Protein AF-A0AAW5JV60-F1 (afdb_monomer_lite)

pLDDT: mean 70.61, std 20.18, range [22.92, 98.31]

Structure (mmCIF, N/CA/C/O backbone):
data_AF-A0AAW5JV60-F1
#
_entry.id   AF-A0AAW5JV60-F1
#
loop_
_atom_site.group_PDB
_atom_site.id
_atom_site.type_symbol
_atom_site.label_atom_id
_atom_site.label_alt_id
_atom_site.label_comp_id
_atom_site.label_asym_id
_atom_site.label_entity_id
_atom_site.label_seq_id
_atom_site.pdbx_PDB_ins_code
_atom_site.Cartn_x
_atom_site.Cartn_y
_atom_site.Cartn_z
_atom_site.occupancy
_atom_site.B_iso_or_equiv
_atom_site.auth_seq_id
_atom_site.auth_comp_id
_atom_site.auth_asym_id
_atom_site.auth_atom_id
_atom_site.pdbx_PDB_model_num
ATOM 1 N N . CYS A 1 1 ? -19.353 -14.688 20.983 1.00 28.64 1 CYS A N 1
ATOM 2 C CA . CYS A 1 1 ? -20.208 -15.671 21.667 1.00 28.64 1 CYS A CA 1
ATOM 3 C C . CYS A 1 1 ? -19.457 -16.983 21.883 1.00 28.64 1 CYS A C 1
ATOM 5 O O . CYS A 1 1 ? -18.586 -17.293 21.074 1.00 28.64 1 CYS A O 1
ATOM 7 N N . ASN A 1 2 ? -19.778 -17.756 22.929 1.00 27.31 2 ASN A N 1
ATOM 8 C CA . ASN A 1 2 ? -19.251 -19.124 23.072 1.00 27.31 2 ASN A CA 1
ATOM 9 C C . ASN A 1 2 ? -19.888 -20.072 22.028 1.00 27.31 2 ASN A C 1
ATOM 11 O O . ASN A 1 2 ? -20.789 -19.678 21.285 1.00 27.31 2 ASN A O 1
ATOM 15 N N . SER A 1 3 ? -19.448 -21.332 21.985 1.00 22.92 3 SER A N 1
ATOM 16 C CA . SER A 1 3 ? -19.946 -22.370 21.063 1.00 22.92 3 SER A CA 1
ATOM 17 C C . SER A 1 3 ? -21.442 -22.712 21.204 1.00 22.92 3 SER A C 1
ATOM 19 O O . SER A 1 3 ? -21.941 -23.561 20.470 1.00 22.92 3 SER A O 1
ATOM 21 N N . LEU A 1 4 ? -22.165 -22.049 22.113 1.00 29.61 4 LEU A N 1
ATOM 22 C CA . LEU A 1 4 ? -23.611 -22.157 22.320 1.00 29.61 4 LEU A CA 1
ATOM 23 C C . LEU A 1 4 ? -24.363 -20.868 21.937 1.00 29.61 4 LEU A C 1
ATOM 25 O O . LEU A 1 4 ? -25.520 -20.702 22.312 1.00 29.61 4 LEU A O 1
ATOM 29 N N . ASN A 1 5 ? -23.727 -19.955 21.192 1.00 28.38 5 ASN A N 1
ATOM 30 C CA . ASN A 1 5 ? -24.319 -18.697 20.722 1.00 28.38 5 ASN A CA 1
ATOM 31 C C . ASN A 1 5 ? -24.764 -17.736 21.844 1.00 28.38 5 ASN A C 1
ATOM 33 O O . ASN A 1 5 ? -25.593 -16.856 21.629 1.00 28.38 5 ASN A O 1
ATOM 37 N N . GLN A 1 6 ? -24.183 -17.872 23.037 1.00 30.84 6 GLN A N 1
ATOM 38 C CA . GLN A 1 6 ? -24.420 -16.960 24.157 1.00 30.84 6 GLN A CA 1
ATOM 39 C C . GLN A 1 6 ? -23.450 -15.770 24.084 1.00 30.84 6 GLN A C 1
ATOM 41 O O . GLN A 1 6 ? -22.282 -15.988 23.728 1.00 30.84 6 GLN A O 1
ATOM 46 N N . PRO A 1 7 ? -23.872 -14.539 24.446 1.00 26.66 7 PRO A N 1
ATOM 47 C CA . PRO A 1 7 ? -22.968 -13.398 24.555 1.00 26.66 7 PRO A CA 1
ATOM 48 C C . PRO A 1 7 ? -21.768 -13.776 25.423 1.00 26.66 7 PRO A C 1
ATOM 50 O O . PRO A 1 7 ? -21.926 -14.437 26.452 1.00 26.66 7 PRO A O 1
ATOM 53 N N . PHE A 1 8 ? -20.560 -13.386 25.011 1.00 26.86 8 PHE A N 1
ATOM 54 C CA . PHE A 1 8 ? -19.456 -13.395 25.962 1.00 26.86 8 PHE A CA 1
ATOM 55 C C . PHE A 1 8 ? -19.805 -12.343 27.012 1.00 26.86 8 PHE A C 1
ATOM 57 O O . PHE A 1 8 ? -19.759 -11.151 26.730 1.00 26.86 8 PHE A O 1
ATOM 64 N N . VAL A 1 9 ? -20.218 -12.785 28.199 1.00 28.09 9 VAL A N 1
ATOM 65 C CA . VAL A 1 9 ? -20.221 -11.913 29.369 1.00 28.09 9 VAL A CA 1
ATOM 66 C C . VAL A 1 9 ? -18.777 -11.465 29.544 1.00 28.09 9 VAL A C 1
ATOM 68 O O . VAL A 1 9 ? -17.873 -12.304 29.455 1.00 28.09 9 VAL A O 1
ATOM 71 N N . ALA A 1 10 ? -18.587 -10.152 29.697 1.00 26.73 10 ALA A N 1
ATOM 72 C CA . ALA A 1 10 ? -17.300 -9.502 29.887 1.00 26.73 10 ALA A CA 1
ATOM 73 C C . ALA A 1 10 ? -16.359 -10.390 30.704 1.00 26.73 10 ALA A C 1
ATOM 75 O O . ALA A 1 10 ? -16.769 -10.981 31.710 1.00 26.73 10 ALA A O 1
ATOM 76 N N . LYS A 1 11 ? -15.105 -10.492 30.247 1.00 26.69 11 LYS A N 1
ATOM 77 C CA . LYS A 1 11 ? -14.011 -11.086 31.013 1.00 26.69 11 LYS A CA 1
ATOM 78 C C . LYS A 1 11 ? -14.200 -10.673 32.473 1.00 26.69 11 LYS A C 1
ATOM 80 O O . LYS A 1 11 ? -14.260 -9.477 32.757 1.00 26.69 11 LYS A O 1
ATOM 85 N N . ALA A 1 12 ? -14.372 -11.662 33.354 1.00 31.39 12 ALA A N 1
ATOM 86 C CA . ALA A 1 12 ? -14.435 -11.426 34.786 1.00 31.39 12 ALA A CA 1
ATOM 87 C C . ALA A 1 12 ? -13.280 -10.484 35.137 1.00 31.39 12 ALA A C 1
ATOM 89 O O . ALA A 1 12 ? -12.145 -10.729 34.715 1.00 31.39 12 ALA A O 1
ATOM 90 N N . GLN A 1 13 ? -13.644 -9.366 35.765 1.00 36.97 13 GLN A N 1
ATOM 91 C CA . GLN A 1 13 ? -12.784 -8.246 36.118 1.00 36.97 13 GLN A CA 1
ATOM 92 C C . GLN A 1 13 ? -11.382 -8.724 36.513 1.00 36.97 13 GLN A C 1
ATOM 94 O O . GLN A 1 13 ? -11.237 -9.712 37.236 1.00 36.97 13 GLN A O 1
ATOM 99 N N . SER A 1 14 ? -10.349 -8.007 36.066 1.00 32.88 14 SER A N 1
ATOM 100 C CA . SER A 1 14 ? -9.053 -8.043 36.746 1.00 32.88 14 SER A CA 1
ATOM 101 C C . SER A 1 14 ? -9.313 -7.886 38.242 1.00 32.88 14 SER A C 1
ATOM 103 O O . SER A 1 14 ? -10.004 -6.945 38.634 1.00 32.88 14 SER A O 1
ATOM 105 N N . SER A 1 15 ? -8.832 -8.827 39.054 1.00 36.34 15 SER A N 1
ATOM 106 C CA . SER A 1 15 ? -8.961 -8.753 40.505 1.00 36.34 15 SER A CA 1
ATOM 107 C C . SER A 1 15 ? -8.369 -7.424 40.966 1.00 36.34 15 SER A C 1
ATOM 109 O O . SER A 1 15 ? -7.159 -7.218 40.916 1.00 36.34 15 SER A O 1
ATOM 111 N N . ALA A 1 16 ? -9.230 -6.494 41.380 1.00 40.84 16 ALA A N 1
ATOM 112 C CA . ALA A 1 16 ? -8.834 -5.173 41.865 1.00 40.84 16 ALA A CA 1
ATOM 113 C C . ALA A 1 16 ? -8.008 -5.235 43.169 1.00 40.84 16 ALA A C 1
ATOM 115 O O . ALA A 1 16 ? -7.604 -4.200 43.685 1.00 40.84 16 ALA A O 1
ATOM 116 N N . THR A 1 17 ? -7.741 -6.441 43.681 1.00 46.72 17 THR A N 1
ATOM 117 C CA . THR A 1 17 ? -6.916 -6.716 44.861 1.00 46.72 17 THR A CA 1
ATOM 118 C C . THR A 1 17 ? -5.430 -6.434 44.656 1.00 46.72 17 THR A C 1
ATOM 120 O O . THR A 1 17 ? -4.720 -6.354 45.645 1.00 46.72 17 THR A O 1
ATOM 123 N N . ASP A 1 18 ? -4.957 -6.276 43.412 1.00 45.09 18 ASP A N 1
ATOM 124 C CA . ASP A 1 18 ? -3.514 -6.187 43.118 1.00 45.09 18 ASP A CA 1
ATOM 125 C C . ASP A 1 18 ? -3.125 -4.883 42.387 1.00 45.09 18 ASP A C 1
ATOM 127 O O . ASP A 1 18 ? -1.977 -4.716 41.968 1.00 45.09 18 ASP A O 1
ATOM 131 N N . ILE A 1 19 ? -4.067 -3.952 42.188 1.00 51.09 19 ILE A N 1
ATOM 132 C CA . ILE A 1 19 ? -3.849 -2.732 41.393 1.00 51.09 19 ILE A CA 1
ATOM 133 C C . ILE A 1 19 ? -3.768 -1.520 42.321 1.00 51.09 19 ILE A C 1
ATOM 135 O O . ILE A 1 19 ? -4.666 -1.273 43.124 1.00 51.09 19 ILE A O 1
ATOM 139 N N . LYS A 1 20 ? -2.671 -0.766 42.200 1.00 59.19 20 LYS A N 1
ATOM 140 C CA . LYS A 1 20 ? -2.481 0.521 42.873 1.00 59.19 20 LYS A CA 1
ATOM 141 C C . LYS A 1 20 ? -3.246 1.604 42.121 1.00 59.19 20 LYS A C 1
ATOM 143 O O . LYS A 1 20 ? -3.103 1.703 40.903 1.00 59.19 20 LYS A O 1
ATOM 148 N N . TYR A 1 21 ? -4.041 2.388 42.839 1.00 58.81 21 TYR A N 1
ATOM 149 C CA . TYR A 1 21 ? -4.750 3.535 42.280 1.00 58.81 21 TYR A CA 1
ATOM 150 C C . TYR A 1 21 ? -4.376 4.799 43.050 1.00 58.81 21 TYR A C 1
ATOM 152 O O . TYR A 1 21 ? -4.136 4.749 44.260 1.00 58.81 21 TYR A O 1
ATOM 160 N N . ASP A 1 22 ? -4.382 5.926 42.344 1.00 57.34 22 ASP A N 1
ATOM 161 C CA . ASP A 1 22 ? -4.424 7.238 42.975 1.00 57.34 22 ASP A CA 1
ATOM 162 C C . ASP A 1 22 ? -5.885 7.502 43.361 1.00 57.34 22 ASP A C 1
ATOM 164 O O . ASP A 1 22 ? -6.768 7.567 42.499 1.00 57.34 22 ASP A O 1
ATOM 168 N N . TYR A 1 23 ? -6.162 7.558 44.664 1.00 62.12 23 TYR A N 1
ATOM 169 C CA . TYR A 1 23 ? -7.512 7.770 45.181 1.00 62.12 23 TYR A CA 1
ATOM 170 C C . TYR A 1 23 ? -7.764 9.247 45.455 1.00 62.12 23 TYR A C 1
ATOM 172 O O . TYR A 1 23 ? -6.924 9.949 46.017 1.00 62.12 23 TYR A O 1
ATOM 180 N N . ILE A 1 24 ? -8.967 9.688 45.115 1.00 61.28 24 ILE A N 1
ATOM 181 C CA . ILE A 1 24 ? -9.493 11.017 45.382 1.00 61.28 24 ILE A CA 1
ATOM 182 C C . ILE A 1 24 ? -10.654 10.857 46.364 1.00 61.28 24 ILE A C 1
ATOM 184 O O . ILE A 1 24 ? -11.597 10.095 46.129 1.00 61.28 24 ILE A O 1
ATOM 188 N N . THR A 1 25 ? -10.576 11.554 47.494 1.00 54.00 25 THR A N 1
ATOM 189 C CA . THR A 1 25 ? -11.524 11.372 48.605 1.00 54.00 25 THR A CA 1
ATOM 190 C C . THR A 1 25 ? -12.850 12.106 48.421 1.00 54.00 25 THR A C 1
ATOM 192 O O . THR A 1 25 ? -13.795 11.789 49.133 1.00 54.00 25 THR A O 1
ATOM 195 N N . ASN A 1 26 ? -12.952 13.037 47.461 1.00 55.84 26 ASN A N 1
ATOM 196 C CA . ASN A 1 26 ? -14.132 13.880 47.238 1.00 55.84 26 ASN A CA 1
ATOM 197 C C . ASN A 1 26 ? -14.333 14.237 45.749 1.00 55.84 26 ASN A C 1
ATOM 199 O O . ASN A 1 26 ? -13.378 14.285 44.976 1.00 55.84 26 ASN A O 1
ATOM 203 N N . ASN A 1 27 ? -15.575 14.559 45.356 1.00 48.25 27 ASN A N 1
ATOM 204 C CA . ASN A 1 27 ? -15.950 14.981 43.989 1.00 48.25 27 ASN A CA 1
ATOM 205 C C . ASN A 1 27 ? -15.301 16.309 43.527 1.00 48.25 27 ASN A C 1
ATOM 207 O O . ASN A 1 27 ? -15.547 16.752 42.411 1.00 48.25 27 ASN A O 1
ATOM 211 N N . ASP A 1 28 ? -14.536 16.989 44.382 1.00 54.19 28 ASP 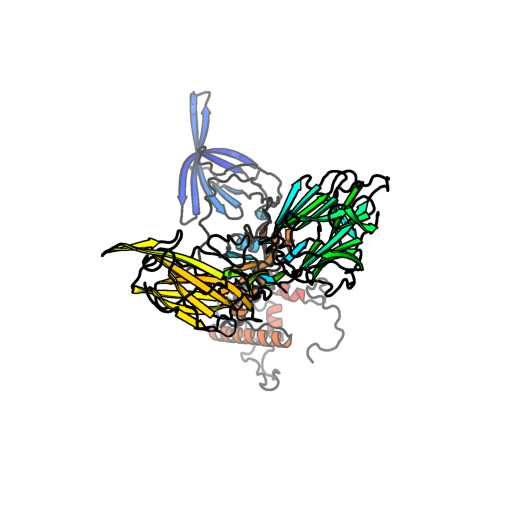A N 1
ATOM 212 C CA . ASP A 1 28 ? -13.936 18.303 44.128 1.00 54.19 28 ASP A CA 1
ATOM 213 C C . ASP A 1 28 ? -12.409 18.260 43.924 1.00 54.19 28 ASP A C 1
ATOM 215 O O . ASP A 1 28 ? -11.772 19.313 43.868 1.00 54.19 28 ASP A O 1
ATOM 219 N N . ASN A 1 29 ? -11.815 17.062 43.816 1.00 54.53 29 ASN A N 1
ATOM 220 C CA . ASN A 1 29 ? -10.367 16.841 43.697 1.00 54.53 29 ASN A CA 1
ATOM 221 C C . ASN A 1 29 ? -9.533 17.478 44.834 1.00 54.53 29 ASN A C 1
ATOM 223 O O . ASN A 1 29 ? -8.362 17.806 44.642 1.00 54.53 29 ASN A O 1
ATOM 227 N N . SER A 1 30 ? -10.107 17.671 46.028 1.00 50.41 30 SER A N 1
ATOM 228 C CA . SER A 1 30 ? -9.435 18.392 47.124 1.00 50.41 30 SER A CA 1
ATOM 229 C C . SER A 1 30 ? -8.280 17.634 47.796 1.00 50.41 30 SER A C 1
ATOM 231 O O . SER A 1 30 ? -7.404 18.271 48.388 1.00 50.41 30 SER A O 1
ATOM 233 N N . THR A 1 31 ? -8.235 16.302 47.687 1.00 57.38 31 THR A N 1
ATOM 234 C CA . THR A 1 31 ? -7.235 15.453 48.357 1.00 57.38 31 THR A CA 1
ATOM 235 C C . THR A 1 31 ? -6.944 14.199 47.532 1.00 57.38 31 THR A C 1
ATOM 237 O O . THR A 1 31 ? -7.845 13.389 47.315 1.00 57.38 31 THR A O 1
ATOM 240 N N . THR A 1 32 ? -5.686 14.044 47.101 1.00 56.62 32 THR A N 1
ATOM 241 C CA . THR A 1 32 ? -5.185 12.890 46.331 1.00 56.62 32 THR A CA 1
ATOM 242 C C . THR A 1 32 ? -4.256 12.046 47.199 1.00 56.62 32 THR A C 1
ATOM 244 O O . THR A 1 32 ? -3.325 12.570 47.817 1.00 56.62 32 THR A O 1
ATOM 247 N N . ILE A 1 33 ? -4.496 10.739 47.234 1.00 61.34 33 ILE A N 1
ATOM 248 C CA . ILE A 1 33 ? -3.657 9.751 47.911 1.00 61.34 33 ILE A CA 1
ATOM 249 C C . ILE A 1 33 ? -3.036 8.869 46.838 1.00 61.34 33 ILE A C 1
ATOM 251 O O . ILE A 1 33 ? -3.737 8.118 46.163 1.00 61.34 33 ILE A O 1
ATOM 255 N N . ASN A 1 34 ? -1.721 8.985 46.684 1.00 63.47 34 ASN A N 1
ATOM 256 C CA . ASN A 1 34 ? -1.008 8.363 45.575 1.00 63.47 34 ASN A CA 1
ATOM 257 C C . ASN A 1 34 ? -0.678 6.889 45.853 1.00 63.47 34 ASN A C 1
ATOM 259 O O . ASN A 1 34 ? -0.336 6.525 46.981 1.00 63.47 34 ASN A O 1
ATOM 263 N N . ASP A 1 35 ? -0.704 6.075 44.799 1.00 57.50 35 ASP A N 1
ATOM 264 C CA . ASP A 1 35 ? -0.150 4.716 44.726 1.00 57.50 35 ASP A CA 1
ATOM 265 C C . ASP A 1 35 ? -0.617 3.763 45.846 1.00 57.50 35 ASP A C 1
ATOM 267 O O . ASP A 1 35 ? 0.161 2.963 46.370 1.00 57.50 35 ASP A O 1
ATOM 271 N N . SER A 1 36 ? -1.891 3.847 46.239 1.00 63.53 36 SER A N 1
ATOM 272 C CA . SER A 1 36 ? -2.423 3.080 47.372 1.00 63.53 36 SER A CA 1
ATOM 273 C C . SER A 1 36 ? -3.245 1.868 46.922 1.00 63.53 36 SER A C 1
ATOM 275 O O . SER A 1 36 ? -3.996 1.924 45.947 1.00 63.53 36 SER A O 1
ATOM 277 N N . GLN A 1 37 ? -3.119 0.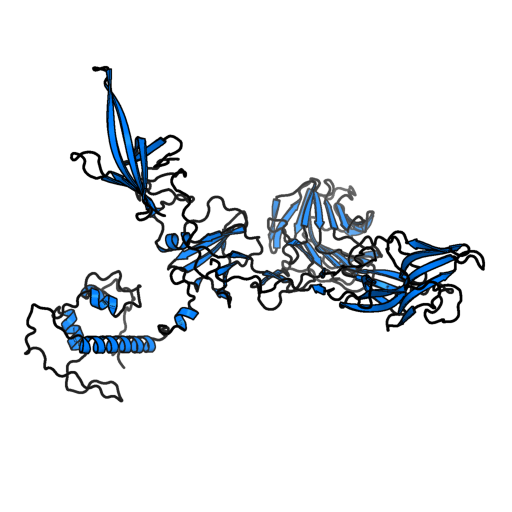749 47.643 1.00 72.38 37 GLN A N 1
ATOM 278 C CA . GLN A 1 37 ? -3.984 -0.432 47.502 1.00 72.38 37 GLN A CA 1
ATOM 279 C C . GLN A 1 37 ? -4.862 -0.540 48.737 1.00 72.38 37 GLN A C 1
ATOM 281 O O . GLN A 1 37 ? -4.340 -0.553 49.844 1.00 72.38 37 GLN A O 1
ATOM 286 N N . VAL A 1 38 ? -6.182 -0.641 48.574 1.00 76.50 38 VAL A N 1
ATOM 287 C CA . VAL A 1 38 ? -7.082 -0.787 49.733 1.00 76.50 38 VAL A CA 1
ATOM 288 C C . VAL A 1 38 ? -6.841 -2.126 50.434 1.00 76.50 38 VAL A C 1
ATOM 290 O O . VAL A 1 38 ? -6.703 -2.157 51.648 1.00 76.50 38 VAL A O 1
ATOM 293 N N . ILE A 1 39 ? -6.729 -3.218 49.677 1.00 76.62 39 ILE A N 1
ATOM 294 C CA . ILE A 1 39 ? -6.336 -4.538 50.181 1.00 76.62 39 ILE A CA 1
ATOM 295 C C . ILE A 1 39 ? -4.999 -4.872 49.525 1.00 76.62 39 ILE A C 1
ATOM 297 O O . ILE A 1 39 ? -4.974 -5.071 48.316 1.00 76.62 39 ILE A O 1
ATOM 301 N N . ASP A 1 40 ? -3.922 -4.944 50.303 1.00 78.19 40 ASP A N 1
ATOM 302 C CA . ASP A 1 40 ? -2.615 -5.414 49.847 1.00 78.19 40 ASP A CA 1
ATOM 303 C C . ASP A 1 40 ? -2.382 -6.830 50.386 1.00 78.19 40 ASP A C 1
ATOM 305 O O . ASP A 1 40 ? -2.028 -7.048 51.549 1.00 78.19 40 ASP A O 1
ATOM 309 N N . VAL A 1 41 ? -2.636 -7.827 49.539 1.00 72.81 41 VAL A N 1
ATOM 310 C CA . VAL A 1 41 ? -2.480 -9.240 49.916 1.00 72.81 41 VAL A CA 1
ATOM 311 C C . VAL A 1 41 ? -1.001 -9.636 50.005 1.00 72.81 41 VAL A C 1
ATOM 313 O O . VAL A 1 41 ? -0.673 -10.582 50.722 1.00 72.81 41 VAL A O 1
ATOM 316 N N . ALA A 1 42 ? -0.110 -8.940 49.291 1.00 73.38 42 ALA A N 1
ATOM 317 C CA . ALA A 1 42 ? 1.315 -9.250 49.274 1.00 73.38 42 ALA A CA 1
ATOM 318 C C . ALA A 1 42 ? 1.987 -8.829 50.586 1.00 73.38 42 ALA A C 1
ATOM 320 O O . ALA A 1 42 ? 2.738 -9.618 51.166 1.00 73.38 42 ALA A O 1
ATOM 321 N N . ASP A 1 43 ? 1.654 -7.633 51.068 1.00 75.25 43 ASP A N 1
ATOM 322 C CA . ASP A 1 43 ? 2.177 -7.087 52.319 1.00 75.25 43 ASP A CA 1
ATOM 323 C C . ASP A 1 43 ? 1.299 -7.450 53.534 1.00 75.25 43 ASP A C 1
ATOM 325 O O . ASP A 1 43 ? 1.728 -7.316 54.681 1.00 75.25 43 ASP A O 1
ATOM 329 N N . GLY A 1 44 ? 0.104 -8.011 53.302 1.00 80.69 44 GLY A N 1
ATOM 330 C CA . GLY A 1 44 ? -0.805 -8.492 54.348 1.00 80.69 44 GLY A CA 1
ATOM 331 C C . GLY A 1 44 ? -1.511 -7.356 55.086 1.00 80.69 44 GLY A C 1
ATOM 332 O O . GLY A 1 44 ? -1.768 -7.457 56.289 1.00 80.69 44 GLY A O 1
ATOM 333 N N . VAL A 1 45 ? -1.800 -6.269 54.373 1.00 84.56 45 VAL A N 1
ATOM 334 C CA . VAL A 1 45 ? -2.210 -4.984 54.934 1.00 84.56 45 VAL A CA 1
ATOM 335 C C . VAL A 1 45 ? -3.527 -4.504 54.321 1.00 84.56 45 VAL A C 1
ATOM 337 O O . VAL A 1 45 ? -3.774 -4.632 53.124 1.00 84.56 45 VAL A O 1
ATOM 340 N N . LEU A 1 46 ? -4.385 -3.929 55.160 1.00 84.50 46 LEU A N 1
ATOM 341 C CA . LEU A 1 46 ? -5.595 -3.209 54.791 1.00 84.50 46 LEU A CA 1
ATOM 342 C C . LEU A 1 46 ? -5.358 -1.708 54.992 1.00 84.50 46 LEU A C 1
ATOM 344 O O . LEU A 1 46 ? -5.142 -1.259 56.117 1.00 84.50 46 LEU A O 1
ATOM 348 N N . ASN A 1 47 ? -5.472 -0.933 53.918 1.00 84.12 47 ASN A N 1
ATOM 349 C CA . ASN A 1 47 ? -5.385 0.522 53.949 1.00 84.12 47 ASN A CA 1
ATOM 350 C C . ASN A 1 47 ? -6.794 1.122 53.956 1.00 84.12 47 ASN A C 1
ATOM 352 O O . ASN A 1 47 ? -7.523 1.046 52.965 1.00 84.12 47 ASN A O 1
ATOM 356 N N . VAL A 1 48 ? -7.182 1.724 55.079 1.00 79.75 48 VAL A N 1
ATOM 357 C CA . VAL A 1 48 ? -8.450 2.446 55.224 1.00 79.75 48 VAL A CA 1
ATOM 358 C C . VAL A 1 48 ? -8.184 3.934 55.086 1.00 79.75 48 VAL A C 1
ATOM 360 O O . VAL A 1 48 ? -7.338 4.497 55.776 1.00 79.75 48 VAL A O 1
ATOM 363 N N . ILE A 1 49 ? -8.927 4.569 54.189 1.00 74.62 49 ILE A N 1
ATOM 364 C CA . ILE A 1 49 ? -8.828 5.995 53.902 1.00 74.62 49 ILE A CA 1
ATOM 365 C C . ILE A 1 49 ? -10.155 6.642 54.283 1.00 74.62 49 ILE A C 1
ATOM 367 O O . ILE A 1 49 ? -11.213 6.196 53.834 1.00 74.62 49 ILE A O 1
ATOM 371 N N . THR A 1 50 ? -10.107 7.687 55.104 1.00 70.50 50 THR A N 1
ATOM 372 C CA . THR A 1 50 ? -11.303 8.444 55.491 1.00 70.50 50 THR A CA 1
ATOM 373 C C . THR A 1 50 ? -11.659 9.522 54.468 1.00 70.50 50 THR A C 1
ATOM 375 O O . THR A 1 50 ? -10.850 9.917 53.630 1.00 70.50 50 THR A O 1
ATOM 378 N N . GLU A 1 51 ? -12.869 10.071 54.588 1.00 62.94 51 GLU A N 1
ATOM 379 C CA . GLU A 1 51 ? -13.357 11.203 53.778 1.00 62.94 51 GLU A CA 1
ATOM 380 C C . GLU A 1 51 ? -12.480 12.467 53.913 1.00 62.94 51 GLU A C 1
ATOM 382 O O . GLU A 1 51 ? -12.450 13.320 53.027 1.00 62.94 51 GLU A O 1
ATOM 387 N N . THR A 1 52 ? -11.733 12.580 55.016 1.00 64.88 52 THR A N 1
ATOM 388 C CA . THR A 1 52 ? -10.783 13.667 55.295 1.00 64.88 52 THR A CA 1
ATOM 389 C C . THR A 1 52 ? -9.392 13.435 54.699 1.00 64.88 52 THR A C 1
ATOM 391 O O . THR A 1 52 ? -8.542 14.316 54.804 1.00 64.88 52 THR A O 1
ATOM 394 N N . GLY A 1 53 ? -9.153 12.282 54.062 1.00 63.16 53 GLY A N 1
ATOM 395 C CA . GLY A 1 53 ? -7.844 11.903 53.527 1.00 63.16 53 GLY A CA 1
ATOM 396 C C . GLY A 1 53 ? -6.879 11.328 54.561 1.00 63.16 53 GLY A C 1
ATOM 397 O O . GLY A 1 53 ? -5.696 11.184 54.258 1.00 63.16 53 GLY A O 1
ATOM 398 N N . ASP A 1 54 ? -7.357 10.982 55.759 1.00 72.56 54 ASP A N 1
ATOM 399 C CA . ASP A 1 54 ? -6.529 10.299 56.750 1.00 72.56 54 ASP A CA 1
ATOM 400 C C . ASP A 1 54 ? -6.360 8.829 56.348 1.00 72.56 54 ASP A C 1
ATOM 402 O O . ASP A 1 54 ? -7.332 8.139 56.029 1.00 72.56 54 ASP A O 1
ATOM 406 N N . HIS A 1 55 ? -5.116 8.354 56.362 1.00 79.56 55 HIS A N 1
ATOM 407 C CA . HIS A 1 55 ? -4.742 6.995 55.976 1.00 79.56 55 HIS A CA 1
ATOM 408 C C . HIS A 1 55 ? -4.390 6.168 57.216 1.00 79.56 55 HIS A C 1
ATOM 410 O O . HIS A 1 55 ? -3.501 6.529 57.990 1.00 79.56 55 HIS A O 1
ATOM 416 N N . PHE A 1 56 ? -5.100 5.055 57.390 1.00 81.94 56 PHE A N 1
ATOM 417 C CA . PHE A 1 56 ? -4.900 4.078 58.454 1.00 81.94 56 PHE A CA 1
ATOM 418 C C . PHE A 1 56 ? -4.481 2.736 57.864 1.00 81.94 56 PHE A C 1
ATOM 420 O O . PHE A 1 56 ? -5.124 2.215 56.953 1.00 81.94 56 PHE A O 1
ATOM 427 N N . GLU A 1 57 ? -3.416 2.170 58.418 1.00 86.81 57 GLU A N 1
ATOM 428 C CA . GLU A 1 57 ? -2.875 0.875 58.023 1.00 86.81 57 GLU A CA 1
ATOM 429 C C . GLU A 1 57 ? -3.223 -0.180 59.084 1.00 86.81 57 GLU A C 1
ATOM 431 O O . GLU A 1 57 ? -2.889 -0.017 60.261 1.00 86.81 57 GLU A O 1
ATOM 436 N N . TYR A 1 58 ? -3.887 -1.261 58.675 1.00 87.75 58 TYR A N 1
ATOM 437 C CA . TYR A 1 58 ? -4.243 -2.395 59.530 1.00 87.75 58 TYR A CA 1
ATOM 438 C C . TYR A 1 58 ? -3.652 -3.696 58.990 1.00 87.75 58 TYR A C 1
ATOM 440 O O . TYR A 1 58 ? -3.523 -3.875 57.785 1.00 87.75 58 TYR A O 1
ATOM 448 N N . TYR A 1 59 ? -3.354 -4.652 59.865 1.00 89.00 59 TYR A N 1
ATOM 449 C CA . TYR A 1 59 ? -2.870 -5.976 59.469 1.00 89.00 59 TYR A CA 1
ATOM 450 C C . TYR A 1 59 ? -4.040 -6.917 59.198 1.00 89.00 59 TYR A C 1
ATOM 452 O O . TYR A 1 59 ? -4.948 -7.017 60.022 1.00 89.00 59 TYR A O 1
ATOM 460 N N . ILE A 1 60 ? -4.022 -7.622 58.068 1.00 87.50 60 ILE A N 1
ATOM 461 C CA . ILE A 1 60 ? -5.075 -8.570 57.691 1.00 87.50 60 ILE A CA 1
ATOM 462 C C . ILE A 1 60 ? -4.914 -9.864 58.499 1.00 87.50 60 ILE A C 1
ATOM 464 O O . ILE A 1 60 ? -3.907 -10.559 58.388 1.00 87.50 60 ILE A O 1
ATOM 468 N N . ASP A 1 61 ? -5.941 -10.217 59.271 1.00 87.75 61 ASP A N 1
ATOM 469 C CA . ASP A 1 61 ? -6.054 -11.506 59.968 1.00 87.75 61 ASP A CA 1
ATOM 470 C C . ASP A 1 61 ? -6.750 -12.549 59.084 1.00 87.75 61 ASP A C 1
ATOM 472 O O . ASP A 1 61 ? -6.281 -13.674 58.910 1.00 87.75 61 ASP A O 1
ATOM 476 N N . GLN A 1 62 ? -7.865 -12.160 58.460 1.00 85.19 62 GLN A N 1
ATOM 477 C CA . GLN A 1 62 ? -8.618 -13.026 57.558 1.00 85.19 62 GLN A CA 1
ATOM 478 C C . GLN A 1 62 ? -9.280 -12.215 56.447 1.00 85.19 62 GLN A C 1
ATOM 480 O O . GLN A 1 62 ? -9.872 -11.170 56.693 1.00 85.19 62 GLN A O 1
ATOM 485 N N . ILE A 1 63 ? -9.269 -12.754 55.229 1.00 84.81 63 ILE A N 1
ATOM 486 C CA . ILE A 1 63 ? -10.007 -12.222 54.083 1.00 84.81 63 ILE A CA 1
ATOM 487 C C . ILE A 1 63 ? -10.878 -13.317 53.468 1.00 84.81 63 ILE A C 1
ATOM 489 O O . ILE A 1 63 ? -10.437 -14.451 53.287 1.00 84.81 63 ILE A O 1
ATOM 493 N N . THR A 1 64 ? -12.135 -12.994 53.166 1.00 82.19 64 THR A N 1
ATOM 494 C CA . THR A 1 64 ? -13.078 -13.896 52.486 1.00 82.19 64 THR A CA 1
ATOM 495 C C . THR A 1 64 ? -13.791 -13.135 51.376 1.00 82.19 64 THR A C 1
ATOM 497 O O . THR A 1 64 ? -14.191 -11.997 51.590 1.00 82.19 64 THR A O 1
ATOM 500 N N . PHE A 1 65 ? -13.957 -13.746 50.202 1.00 76.50 65 PHE A N 1
ATOM 501 C CA . PHE A 1 65 ? -14.712 -13.160 49.092 1.00 76.50 65 PHE A CA 1
ATOM 502 C C . PHE A 1 65 ? -16.075 -13.838 48.948 1.00 76.50 65 PHE A C 1
ATOM 504 O O . PHE A 1 65 ? -16.152 -15.062 48.820 1.00 76.50 65 PHE A O 1
ATOM 511 N N . ASP A 1 66 ? -17.135 -13.037 48.951 1.00 74.88 66 ASP A N 1
ATOM 512 C CA . ASP A 1 66 ? -18.498 -13.451 48.640 1.00 74.88 66 ASP A CA 1
ATOM 513 C C . ASP A 1 66 ? -18.751 -13.281 47.134 1.00 74.88 66 ASP A C 1
ATOM 515 O O . ASP A 1 66 ? -18.741 -12.165 46.611 1.00 74.88 66 ASP A O 1
ATOM 519 N N . PHE A 1 67 ? -18.980 -14.392 46.430 1.00 64.00 67 PHE A N 1
ATOM 520 C CA . PHE A 1 67 ? -19.229 -14.397 44.986 1.00 64.00 67 PHE A CA 1
ATOM 521 C C . PHE A 1 67 ? -20.618 -13.872 44.603 1.00 64.00 67 PHE A C 1
ATOM 523 O O . PHE A 1 67 ? -20.765 -13.340 43.500 1.00 64.00 67 PHE A O 1
ATOM 530 N N . ASP A 1 68 ? -21.610 -14.003 45.486 1.00 67.88 68 ASP A N 1
ATOM 531 C CA . ASP A 1 68 ? -22.991 -13.593 45.220 1.00 67.88 68 ASP A CA 1
ATOM 532 C C . ASP A 1 68 ? -23.120 -12.073 45.354 1.00 67.88 68 ASP A C 1
ATOM 534 O O . ASP A 1 68 ? -23.669 -11.407 44.475 1.00 67.88 68 ASP A O 1
ATOM 538 N N . ASN A 1 69 ? -22.537 -11.515 46.419 1.00 64.75 69 ASN A N 1
ATOM 539 C CA . ASN A 1 69 ? -22.555 -10.075 46.692 1.00 64.75 69 ASN A CA 1
ATOM 540 C C . ASN A 1 69 ? -21.334 -9.324 46.130 1.00 64.75 69 ASN A C 1
ATOM 542 O O . ASN A 1 69 ? -21.276 -8.099 46.221 1.00 64.75 69 ASN A O 1
ATOM 546 N N . ARG A 1 70 ? -20.366 -10.044 45.540 1.00 68.00 70 ARG A N 1
ATOM 547 C CA . ARG A 1 70 ? -19.101 -9.519 44.982 1.00 68.00 70 ARG A CA 1
ATOM 548 C C . ARG A 1 70 ? -18.344 -8.607 45.951 1.00 68.00 70 ARG A C 1
ATOM 550 O O . ARG A 1 70 ? -17.841 -7.548 45.573 1.00 68.00 70 ARG A O 1
ATOM 557 N N . GLN A 1 71 ? -18.265 -9.032 47.205 1.00 79.44 71 GLN A N 1
ATOM 558 C CA . GLN A 1 71 ? -17.743 -8.237 48.310 1.00 79.44 71 GLN A CA 1
ATOM 559 C C . GLN A 1 71 ? -16.691 -9.029 49.089 1.00 79.44 71 GLN A C 1
ATOM 561 O O . GLN A 1 71 ? -16.840 -10.228 49.318 1.00 79.44 71 GLN A O 1
ATOM 566 N N . TYR A 1 72 ? -15.623 -8.356 49.511 1.00 80.75 72 TYR A N 1
ATOM 567 C CA . TYR A 1 72 ? -14.646 -8.895 50.449 1.00 80.75 72 TYR A CA 1
ATOM 568 C C . TYR A 1 72 ? -15.075 -8.583 51.877 1.00 80.75 72 TYR A C 1
ATOM 570 O O . TYR A 1 72 ? -15.340 -7.428 52.191 1.00 80.75 72 TYR A O 1
ATOM 578 N N . THR A 1 73 ? -15.067 -9.579 52.752 1.00 86.00 73 THR A N 1
ATOM 579 C CA . THR A 1 73 ? -15.074 -9.371 54.201 1.00 86.00 73 THR A CA 1
ATOM 580 C C . THR A 1 73 ? -13.649 -9.539 54.710 1.00 86.00 73 THR A C 1
ATOM 582 O O . THR A 1 73 ? -13.057 -10.615 54.570 1.00 86.00 73 THR A O 1
ATOM 585 N N . VAL A 1 74 ? -13.092 -8.471 55.278 1.00 85.94 74 VAL A N 1
ATOM 586 C CA . VAL A 1 74 ? -11.726 -8.405 55.803 1.00 85.94 74 VAL A CA 1
ATOM 587 C C . VAL A 1 74 ? -11.785 -8.204 57.312 1.00 85.94 74 VAL A C 1
ATOM 589 O O . VAL A 1 74 ? -12.286 -7.189 57.790 1.00 85.94 74 VAL A O 1
ATOM 592 N N . ASN A 1 75 ? -11.253 -9.167 58.057 1.00 88.25 75 ASN A N 1
ATOM 593 C CA . ASN A 1 75 ? -10.926 -9.013 59.467 1.00 88.25 75 ASN A CA 1
ATOM 594 C C . ASN A 1 75 ? -9.488 -8.508 59.554 1.00 88.25 75 ASN A C 1
ATOM 596 O O . ASN A 1 75 ? -8.573 -9.166 59.056 1.00 88.25 75 ASN A O 1
ATOM 600 N N . ALA A 1 76 ? -9.298 -7.348 60.168 1.00 88.75 76 ALA A N 1
ATOM 601 C CA . ALA A 1 76 ? -8.003 -6.704 60.308 1.00 88.75 76 ALA A CA 1
ATOM 602 C C . ALA A 1 76 ? -7.783 -6.225 61.747 1.00 88.75 76 ALA A C 1
ATOM 604 O O . ALA A 1 76 ? -8.737 -6.102 62.514 1.00 88.75 76 ALA A O 1
ATOM 605 N N . TYR A 1 77 ? -6.538 -5.958 62.130 1.00 88.00 77 TYR A N 1
ATOM 606 C CA . TYR A 1 77 ? -6.214 -5.445 63.457 1.00 88.00 77 TYR A CA 1
ATOM 607 C C . TYR A 1 77 ? -5.092 -4.409 63.439 1.00 88.00 77 TYR A C 1
ATOM 609 O O . TYR A 1 77 ? -4.211 -4.429 62.580 1.00 88.00 77 TYR A O 1
ATOM 617 N N . ASP A 1 78 ? -5.095 -3.535 64.442 1.00 88.88 78 ASP A N 1
ATOM 618 C CA . ASP A 1 78 ? -3.903 -2.805 64.873 1.00 88.88 78 ASP A CA 1
ATOM 619 C C . ASP A 1 78 ? -3.420 -3.347 66.224 1.00 88.88 78 ASP A C 1
ATOM 621 O O . ASP A 1 78 ? -4.093 -4.147 66.886 1.00 88.88 78 ASP A O 1
ATOM 625 N N . TYR A 1 79 ? -2.223 -2.933 66.631 1.00 85.75 79 TYR A N 1
ATOM 626 C CA . TYR A 1 79 ? -1.754 -3.184 67.982 1.00 85.75 79 TYR A CA 1
ATOM 627 C C . TYR A 1 79 ? -1.056 -1.963 68.565 1.00 85.75 79 TYR A C 1
ATOM 629 O O . TYR A 1 79 ? -0.294 -1.267 67.895 1.00 85.75 79 TYR A O 1
ATOM 637 N N . THR A 1 80 ? -1.255 -1.743 69.862 1.00 85.00 80 THR A N 1
ATOM 638 C CA . THR A 1 80 ? -0.555 -0.705 70.619 1.00 85.00 80 THR A CA 1
ATOM 639 C C . THR A 1 80 ? 0.297 -1.353 71.702 1.00 85.00 80 THR A C 1
ATOM 641 O O . THR A 1 80 ? -0.153 -2.238 72.431 1.00 85.00 80 THR A O 1
ATOM 644 N N . TYR A 1 81 ? 1.557 -0.931 71.823 1.00 82.25 81 TYR A N 1
ATOM 645 C CA . TYR A 1 81 ? 2.436 -1.434 72.876 1.00 82.25 81 TYR A CA 1
ATOM 646 C C . TYR A 1 81 ? 2.238 -0.646 74.174 1.00 82.25 81 TYR A C 1
ATOM 648 O O . TYR A 1 81 ? 2.579 0.537 74.259 1.00 82.25 81 TYR A O 1
ATOM 656 N N . ASN A 1 82 ? 1.732 -1.307 75.215 1.00 81.50 82 ASN A N 1
ATOM 657 C CA . ASN A 1 82 ? 1.573 -0.695 76.526 1.00 81.50 82 ASN A CA 1
ATOM 658 C C . ASN A 1 82 ? 2.913 -0.709 77.281 1.00 81.50 82 ASN A C 1
ATOM 660 O O . ASN A 1 82 ? 3.262 -1.680 77.955 1.00 81.50 82 ASN A O 1
ATOM 664 N N . ILE A 1 83 ? 3.656 0.400 77.199 1.00 79.38 83 ILE A N 1
ATOM 665 C CA . ILE A 1 83 ? 4.975 0.569 77.839 1.00 79.38 83 ILE A CA 1
ATOM 666 C C . ILE A 1 83 ? 4.954 0.425 79.368 1.00 79.38 83 ILE A C 1
ATOM 668 O O . ILE A 1 83 ? 5.982 0.123 79.968 1.00 79.38 83 ILE A O 1
ATOM 672 N N . THR A 1 84 ? 3.807 0.650 80.015 1.00 83.50 84 THR A N 1
ATOM 673 C CA . THR A 1 84 ? 3.678 0.587 81.477 1.00 83.50 84 THR A CA 1
ATOM 674 C C . THR A 1 84 ? 3.525 -0.847 81.967 1.00 83.50 84 THR A C 1
ATOM 676 O O . THR A 1 84 ? 4.067 -1.201 83.011 1.00 83.50 84 THR A O 1
ATOM 679 N N . ASN A 1 85 ? 2.809 -1.673 81.207 1.00 81.69 85 ASN A N 1
ATOM 680 C CA . ASN A 1 85 ? 2.450 -3.032 81.607 1.00 81.69 85 ASN A CA 1
ATOM 681 C C . ASN A 1 85 ? 3.142 -4.123 80.770 1.00 81.69 85 ASN A C 1
ATOM 683 O O . ASN A 1 85 ? 2.961 -5.306 81.048 1.00 81.69 85 ASN A O 1
ATOM 687 N N . ASN A 1 86 ? 3.957 -3.732 79.783 1.00 80.69 86 ASN A N 1
ATOM 688 C CA . ASN A 1 86 ? 4.810 -4.600 78.971 1.00 80.69 86 ASN A CA 1
ATOM 689 C C . ASN A 1 86 ? 4.033 -5.687 78.193 1.00 80.69 86 ASN A C 1
ATOM 691 O O . ASN A 1 86 ? 4.470 -6.838 78.128 1.00 80.69 86 ASN A O 1
ATOM 695 N N . TYR A 1 87 ? 2.880 -5.321 77.618 1.00 81.81 87 TYR A N 1
ATOM 696 C CA . TYR A 1 87 ? 2.055 -6.180 76.757 1.00 81.81 87 TYR A CA 1
ATOM 697 C C . TYR A 1 87 ? 1.547 -5.427 75.515 1.00 81.81 87 TYR A C 1
ATOM 699 O O . TYR A 1 87 ? 1.520 -4.195 75.496 1.00 81.81 87 TYR A O 1
ATOM 707 N N . TYR A 1 88 ? 1.150 -6.182 74.487 1.00 81.94 88 TYR A N 1
ATOM 708 C CA . TYR A 1 88 ? 0.502 -5.667 73.279 1.00 81.94 88 TYR A CA 1
ATOM 709 C C . TYR A 1 88 ? -1.017 -5.744 73.418 1.00 81.94 88 TYR A C 1
ATOM 711 O O . TYR A 1 88 ? -1.556 -6.802 73.746 1.00 81.94 88 TYR A O 1
ATOM 719 N N . GLU A 1 89 ? -1.689 -4.625 73.183 1.00 84.62 89 GLU A N 1
ATOM 720 C CA . GLU A 1 89 ? -3.144 -4.538 73.093 1.00 84.62 89 GLU A CA 1
ATOM 721 C C . GLU A 1 89 ? -3.535 -4.552 71.616 1.00 84.62 89 GLU A C 1
ATOM 723 O O . GLU A 1 89 ? -2.974 -3.777 70.846 1.00 84.62 89 GLU A O 1
ATOM 728 N N . TYR A 1 90 ? -4.434 -5.457 71.225 1.00 83.38 90 TYR A N 1
ATOM 729 C CA . TYR A 1 90 ? -4.852 -5.659 69.835 1.00 83.38 90 TYR A CA 1
ATOM 730 C C . TYR A 1 90 ? -6.295 -5.197 69.663 1.00 83.38 90 TYR A C 1
ATOM 732 O O . TYR A 1 90 ? -7.173 -5.692 70.375 1.00 83.38 90 TYR A O 1
ATOM 740 N N . ASN A 1 91 ? -6.543 -4.311 68.701 1.00 84.00 91 ASN A N 1
ATOM 741 C CA . ASN A 1 91 ? -7.894 -3.886 68.344 1.00 84.00 91 ASN A CA 1
ATOM 742 C C . ASN A 1 91 ? -8.277 -4.520 67.011 1.00 84.00 91 ASN A C 1
ATOM 744 O O . ASN A 1 91 ? -7.563 -4.353 66.027 1.00 84.00 91 ASN A O 1
ATOM 748 N N . TYR A 1 92 ? -9.389 -5.257 66.993 1.00 84.75 92 TYR A N 1
ATOM 749 C CA . TYR A 1 92 ? -9.869 -5.971 65.810 1.00 84.75 92 TYR A CA 1
ATOM 750 C C . TYR A 1 92 ? -11.026 -5.230 65.156 1.00 84.75 92 TYR A C 1
ATOM 752 O O . TYR A 1 92 ? -11.961 -4.786 65.827 1.00 84.75 92 TYR A O 1
ATOM 760 N N . TYR A 1 93 ? -11.005 -5.200 63.834 1.00 86.31 93 TYR A N 1
ATOM 761 C CA . TYR A 1 93 ? -11.959 -4.515 62.985 1.00 86.31 93 TYR A CA 1
ATOM 762 C C . TYR A 1 93 ? -12.423 -5.460 61.878 1.00 86.31 93 TYR A C 1
ATOM 764 O O . TYR A 1 93 ? -11.642 -6.259 61.360 1.00 86.31 93 TYR A O 1
ATOM 772 N N . THR A 1 94 ? -13.690 -5.348 61.491 1.00 86.94 94 THR A N 1
ATOM 773 C CA . THR A 1 94 ? -14.237 -6.085 60.351 1.00 86.94 94 THR A CA 1
ATOM 774 C C . THR A 1 94 ? -14.787 -5.096 59.334 1.00 86.94 94 THR A C 1
ATOM 776 O O . THR A 1 94 ? -15.611 -4.241 59.671 1.00 86.94 94 THR A O 1
ATOM 779 N N . TYR A 1 95 ? -14.336 -5.230 58.089 1.00 85.44 95 TYR A N 1
ATOM 780 C CA . TYR A 1 95 ? -14.715 -4.381 56.967 1.00 85.44 95 TYR A CA 1
ATOM 781 C C . TYR A 1 95 ? -15.317 -5.201 55.833 1.00 85.44 95 TYR A C 1
ATOM 783 O O . TYR A 1 95 ? -14.845 -6.291 55.521 1.00 85.44 95 TYR A O 1
ATOM 791 N N . ASN A 1 96 ? -16.320 -4.629 55.181 1.00 85.69 96 ASN A N 1
ATOM 792 C CA . ASN A 1 96 ? -16.886 -5.109 53.933 1.00 85.69 96 ASN A CA 1
ATOM 793 C C . ASN A 1 96 ? -16.455 -4.177 52.794 1.00 85.69 96 ASN A C 1
ATOM 795 O O . ASN A 1 96 ? -16.725 -2.980 52.842 1.00 85.69 96 ASN A O 1
ATOM 799 N N . ILE A 1 97 ? -15.775 -4.713 51.779 1.00 80.75 97 ILE A N 1
ATOM 800 C CA . ILE A 1 97 ? -15.120 -3.936 50.719 1.00 80.75 97 ILE A CA 1
ATOM 801 C C . ILE A 1 97 ? -15.617 -4.394 49.352 1.00 80.75 97 ILE A C 1
ATOM 803 O O . ILE A 1 97 ? -15.614 -5.585 49.049 1.00 80.75 97 ILE A O 1
ATOM 807 N N . SER A 1 98 ? -16.082 -3.464 48.520 1.00 77.00 98 SER A N 1
ATOM 808 C CA . SER A 1 98 ? -16.625 -3.749 47.181 1.00 77.00 98 SER A CA 1
ATOM 809 C C . SER A 1 98 ? -16.012 -2.820 46.140 1.00 77.00 98 SER A C 1
ATOM 811 O O . SER A 1 98 ? -15.907 -1.618 46.372 1.00 77.00 98 SER A O 1
ATOM 813 N N . TYR A 1 99 ? -15.638 -3.371 44.986 1.00 68.44 99 TYR A N 1
ATOM 814 C CA . TYR A 1 99 ? -15.031 -2.622 43.884 1.00 68.44 99 TYR A CA 1
ATOM 815 C C . TYR A 1 99 ? -16.042 -2.421 42.753 1.00 68.44 99 TYR A C 1
ATOM 817 O O . TYR A 1 99 ? -16.538 -3.392 42.178 1.00 68.44 99 TYR A O 1
ATOM 825 N N . ASN A 1 100 ? -16.304 -1.166 42.401 1.00 67.75 100 ASN A N 1
ATOM 826 C CA . ASN A 1 100 ? -17.134 -0.769 41.267 1.00 67.75 100 ASN A CA 1
ATOM 827 C C . ASN A 1 100 ? -16.296 -0.071 40.189 1.00 67.75 100 ASN A C 1
ATOM 829 O O . ASN A 1 100 ? -15.189 0.394 40.439 1.00 67.75 100 ASN A O 1
ATOM 833 N N . VAL A 1 101 ? -16.875 0.076 38.994 1.00 65.12 101 VAL A N 1
ATOM 834 C CA . VAL A 1 101 ? -16.262 0.780 37.846 1.00 65.12 101 VAL A CA 1
ATOM 835 C C . VAL A 1 101 ? -16.073 2.283 38.097 1.00 65.12 101 VAL A C 1
ATOM 837 O O . VAL A 1 101 ? -15.463 2.962 37.292 1.00 65.12 101 VAL A O 1
ATOM 840 N N . THR A 1 102 ? -16.596 2.842 39.187 1.00 62.69 102 THR A N 1
ATOM 841 C CA . THR A 1 102 ? -16.401 4.265 39.515 1.00 62.69 102 THR A CA 1
ATOM 842 C C . THR A 1 102 ? -15.832 4.503 40.901 1.00 62.69 102 THR A C 1
ATOM 844 O O . THR A 1 102 ? -15.477 5.627 41.208 1.00 62.69 102 THR A O 1
ATOM 847 N N . ASN A 1 103 ? -15.796 3.505 41.784 1.00 66.75 103 ASN A N 1
ATOM 848 C CA . ASN A 1 103 ? -15.365 3.705 43.168 1.00 66.75 103 ASN A CA 1
ATOM 849 C C . ASN A 1 103 ? -15.102 2.383 43.888 1.00 66.75 103 ASN A C 1
ATOM 851 O O . ASN A 1 103 ? -15.607 1.328 43.502 1.00 66.75 103 ASN A O 1
ATOM 855 N N . THR A 1 104 ? -14.380 2.482 44.997 1.00 74.62 104 THR A N 1
ATOM 856 C CA . THR A 1 104 ? -14.259 1.438 46.011 1.00 74.62 104 THR A CA 1
ATOM 857 C C . THR A 1 104 ? -15.112 1.821 47.217 1.00 74.62 104 THR A C 1
ATOM 859 O O . THR A 1 104 ? -14.946 2.900 47.787 1.00 74.62 104 THR A O 1
ATOM 862 N N . TYR A 1 105 ? -16.024 0.935 47.613 1.00 78.25 105 TYR A N 1
ATOM 863 C CA . TYR A 1 105 ? -16.789 1.051 48.853 1.00 78.25 105 TYR A CA 1
ATOM 864 C C . TYR A 1 105 ? -16.082 0.292 49.970 1.00 78.25 105 TYR A C 1
ATOM 866 O O . TYR A 1 105 ? -15.793 -0.892 49.810 1.00 78.25 105 TYR A O 1
ATOM 874 N N . ILE A 1 106 ? -15.857 0.954 51.104 1.00 80.38 106 ILE A N 1
ATOM 875 C CA . ILE A 1 106 ? -15.338 0.360 52.340 1.00 80.38 106 ILE A CA 1
ATOM 876 C C . ILE A 1 106 ? -16.370 0.621 53.434 1.00 80.38 106 ILE A C 1
ATOM 878 O O . ILE A 1 106 ? -16.631 1.767 53.784 1.00 80.38 106 ILE A O 1
ATOM 882 N N . ASN A 1 107 ? -16.964 -0.431 53.980 1.00 84.88 107 ASN A N 1
ATOM 883 C CA . ASN A 1 107 ? -17.949 -0.333 55.047 1.00 84.88 107 ASN A CA 1
ATOM 884 C C . ASN A 1 107 ? -17.414 -1.001 56.311 1.00 84.88 107 ASN A C 1
ATOM 886 O O . ASN A 1 107 ? -17.148 -2.204 56.317 1.00 84.88 107 ASN A O 1
ATOM 890 N N . TYR A 1 108 ? -17.254 -0.232 57.382 1.00 83.19 108 TYR A N 1
ATOM 891 C CA . TYR A 1 108 ? -16.905 -0.782 58.683 1.00 83.19 108 TYR A CA 1
ATOM 892 C C . TYR A 1 108 ? -18.142 -1.386 59.355 1.00 83.19 108 TYR A C 1
ATOM 894 O O . TYR A 1 108 ? -19.093 -0.675 59.674 1.00 83.19 108 TYR A O 1
ATOM 902 N N . ILE A 1 109 ? -18.113 -2.697 59.608 1.00 80.88 109 ILE A N 1
ATOM 903 C CA . ILE A 1 109 ? -19.247 -3.439 60.187 1.00 80.88 109 ILE A CA 1
ATOM 904 C C . ILE A 1 109 ? -19.035 -3.849 61.652 1.00 80.88 109 ILE A C 1
ATOM 906 O O . ILE A 1 109 ? -19.942 -4.407 62.269 1.00 80.88 109 ILE A O 1
ATOM 910 N N . GLY A 1 110 ? -17.881 -3.502 62.230 1.00 69.38 110 GLY A N 1
ATOM 911 C CA . GLY A 1 110 ? -17.596 -3.661 63.656 1.00 69.38 110 GLY A CA 1
ATOM 912 C C . GLY A 1 110 ? -17.258 -5.085 64.103 1.00 69.38 110 GLY A C 1
ATOM 913 O O . GLY A 1 110 ? -17.622 -6.071 63.469 1.00 69.38 110 GLY A O 1
ATOM 914 N N . SER A 1 111 ? -16.568 -5.183 65.244 1.00 62.16 111 SER A N 1
ATOM 915 C CA . SER A 1 111 ? -16.338 -6.434 65.991 1.00 62.16 111 SER A CA 1
ATOM 916 C C . SER A 1 111 ? -17.016 -6.432 67.378 1.00 62.16 111 SER A C 1
ATOM 918 O O . SER A 1 111 ? -17.178 -7.485 67.999 1.00 62.16 111 SER A O 1
ATOM 920 N N . THR A 1 112 ? -17.467 -5.263 67.861 1.00 54.75 112 THR A N 1
ATOM 921 C CA . THR A 1 112 ? -18.172 -5.057 69.140 1.00 54.75 112 THR A CA 1
ATOM 922 C C . THR A 1 112 ? -19.261 -3.979 69.013 1.00 54.75 112 THR A C 1
ATOM 924 O O . THR A 1 112 ? -19.192 -3.095 68.163 1.00 54.75 112 THR A O 1
ATOM 927 N N . ALA A 1 113 ? -20.290 -4.046 69.867 1.00 46.00 113 ALA A N 1
ATOM 928 C CA . ALA A 1 113 ? -21.513 -3.229 69.791 1.00 46.00 113 ALA A CA 1
ATOM 929 C C . ALA A 1 113 ? -21.340 -1.717 70.087 1.00 46.00 113 ALA A C 1
ATOM 931 O O . ALA A 1 113 ? -22.330 -0.988 70.102 1.00 46.00 113 ALA A O 1
ATOM 932 N N . GLU A 1 114 ? -20.116 -1.248 70.350 1.00 48.78 114 GLU A N 1
ATOM 933 C CA . GLU A 1 114 ? -19.807 0.150 70.701 1.00 48.78 114 GLU A CA 1
ATOM 934 C C . GLU A 1 114 ? -19.440 1.033 69.499 1.00 48.78 114 GLU A C 1
ATOM 936 O O . GLU A 1 114 ? -19.326 2.249 69.648 1.00 48.78 114 GLU A O 1
ATOM 941 N N . PHE A 1 115 ? -19.296 0.458 68.306 1.00 57.00 115 PHE A N 1
ATOM 942 C CA . PHE A 1 115 ? -18.893 1.197 67.116 1.00 57.00 115 PHE A CA 1
ATOM 943 C C . PHE A 1 115 ? -20.061 1.468 66.160 1.00 57.00 115 PHE A C 1
ATOM 945 O O . PHE A 1 115 ? -20.841 0.577 65.825 1.00 57.00 115 PHE A O 1
ATOM 952 N N . VAL A 1 116 ? -20.167 2.721 65.710 1.00 58.97 116 VAL A N 1
ATOM 953 C CA . VAL A 1 116 ? -21.130 3.155 64.689 1.00 58.97 116 VAL A CA 1
ATOM 954 C C . VAL A 1 116 ? -20.614 2.694 63.320 1.00 58.97 116 VAL A C 1
ATOM 956 O O . VAL A 1 116 ? -19.449 2.964 63.025 1.00 58.97 116 VAL A O 1
ATOM 959 N N . PRO A 1 117 ? -21.433 2.010 62.496 1.00 62.28 117 PRO A N 1
ATOM 960 C CA . PRO A 1 117 ? -21.074 1.699 61.116 1.00 62.28 117 PRO A CA 1
ATOM 961 C C . PRO A 1 117 ? -20.732 2.972 60.340 1.00 62.28 117 PRO A C 1
ATOM 963 O O . PRO A 1 117 ? -21.507 3.931 60.364 1.00 62.28 117 PRO A O 1
ATOM 966 N N . THR A 1 118 ? -19.595 2.966 59.648 1.00 73.94 118 THR A N 1
ATOM 967 C CA . THR A 1 118 ? -19.127 4.100 58.840 1.00 73.94 118 THR A CA 1
ATOM 968 C C . THR A 1 118 ? -18.816 3.604 57.435 1.00 73.94 118 THR A C 1
ATOM 970 O O . THR A 1 118 ? -18.118 2.600 57.270 1.00 73.94 118 THR A O 1
ATOM 973 N N . GLU A 1 119 ? -19.334 4.310 56.433 1.00 77.56 119 GLU A N 1
ATOM 974 C CA . GLU A 1 119 ? -19.136 4.016 55.015 1.00 77.56 119 GLU A CA 1
ATOM 975 C C . GLU A 1 119 ? -18.150 5.015 54.410 1.00 77.56 119 GLU A C 1
ATOM 977 O O . GLU A 1 119 ? -18.293 6.218 54.596 1.00 77.56 119 GLU A O 1
ATOM 982 N N . TYR A 1 120 ? -17.176 4.512 53.656 1.00 75.38 120 TYR A N 1
ATOM 983 C CA . TYR A 1 120 ? -16.223 5.310 52.893 1.00 75.38 120 TYR A CA 1
ATOM 984 C C . TYR A 1 120 ? -16.366 4.972 51.410 1.00 75.38 120 TYR A C 1
ATOM 986 O O . TYR A 1 120 ? -16.394 3.796 51.028 1.00 75.38 120 TYR A O 1
ATOM 994 N N . LYS A 1 121 ? -16.449 6.004 50.567 1.00 74.31 121 LYS A N 1
ATOM 995 C CA . LYS A 1 121 ? -16.554 5.871 49.111 1.00 74.31 121 LYS A CA 1
ATOM 996 C C . LYS A 1 121 ? -15.364 6.558 48.453 1.00 74.31 121 LYS A C 1
ATOM 998 O O . LYS A 1 121 ? -15.278 7.779 48.458 1.00 74.31 121 LYS A O 1
ATOM 1003 N N . LEU A 1 122 ? -14.457 5.765 47.892 1.00 70.25 122 LEU A N 1
ATOM 1004 C CA . LEU A 1 122 ? -13.207 6.250 47.311 1.00 70.25 122 LEU A CA 1
ATOM 1005 C C . LEU A 1 122 ? -13.294 6.222 45.789 1.00 70.25 122 LEU A C 1
ATOM 1007 O O . LEU A 1 122 ? -13.508 5.159 45.206 1.00 70.25 122 LEU A O 1
ATOM 1011 N N . TYR A 1 123 ? -13.113 7.372 45.148 1.00 71.38 123 TYR A N 1
ATOM 1012 C CA . TYR A 1 123 ? -13.008 7.470 43.693 1.00 71.38 123 TYR A CA 1
ATOM 1013 C C . TYR A 1 123 ? -11.539 7.380 43.297 1.00 71.38 123 TYR A C 1
ATOM 1015 O O . TYR A 1 123 ? -10.667 7.770 44.065 1.00 71.38 123 TYR A O 1
ATOM 1023 N N . TYR A 1 124 ? -11.250 6.853 42.117 1.00 65.75 124 TYR A N 1
ATOM 1024 C CA . TYR A 1 124 ? -9.896 6.848 41.565 1.00 65.75 124 TYR A CA 1
ATOM 1025 C C . TYR A 1 124 ? -9.734 7.919 40.485 1.00 65.75 124 TYR A C 1
ATOM 1027 O O . TYR A 1 124 ? -10.704 8.265 39.798 1.00 65.75 124 TYR A O 1
ATOM 1035 N N . GLU A 1 125 ? -8.515 8.431 40.341 1.00 61.72 125 GLU A N 1
ATOM 1036 C CA . GLU A 1 125 ? -8.141 9.351 39.270 1.00 61.72 125 GLU A CA 1
ATOM 1037 C C . GLU A 1 125 ? -8.041 8.599 37.935 1.00 61.72 125 GLU A C 1
ATOM 1039 O O . GLU A 1 125 ? -7.450 7.520 37.831 1.00 61.72 125 GLU A O 1
ATOM 1044 N N . LEU A 1 126 ? -8.672 9.151 36.903 1.00 66.12 126 LEU A N 1
ATOM 1045 C CA . LEU A 1 126 ? -8.583 8.651 35.542 1.00 66.12 126 LEU A CA 1
ATOM 1046 C C . LEU A 1 126 ? -7.279 9.137 34.891 1.00 66.12 126 LEU A C 1
ATOM 1048 O O . LEU A 1 126 ? -6.753 10.181 35.262 1.00 66.12 126 LEU A O 1
ATOM 1052 N N . PRO A 1 127 ? -6.763 8.436 33.867 1.00 59.03 127 PRO A N 1
ATOM 1053 C CA . PRO A 1 127 ? -5.518 8.820 33.200 1.00 59.03 127 PRO A CA 1
ATOM 1054 C C . PRO A 1 127 ? -5.468 10.259 32.639 1.00 59.03 127 PRO A C 1
ATOM 1056 O O . PRO A 1 127 ? -4.378 10.772 32.379 1.00 59.03 127 PRO A O 1
ATOM 1059 N N . ASP A 1 128 ? -6.618 10.898 32.409 1.00 56.38 128 ASP A N 1
ATOM 1060 C CA . ASP A 1 128 ? -6.749 12.283 31.938 1.00 56.38 128 ASP A CA 1
ATOM 1061 C C . ASP A 1 128 ? -6.880 13.317 33.079 1.00 56.38 128 ASP A C 1
ATOM 1063 O O . ASP A 1 128 ? -7.081 14.502 32.807 1.00 56.38 128 ASP A O 1
ATOM 1067 N N . GLY A 1 129 ? -6.762 12.884 34.339 1.00 62.16 129 GLY A N 1
ATOM 1068 C CA . GLY A 1 129 ? -6.865 13.710 35.544 1.00 62.16 129 GLY A CA 1
ATOM 1069 C C . GLY A 1 129 ? -8.294 13.939 36.046 1.00 62.16 129 GLY A C 1
ATOM 1070 O O . GLY A 1 129 ? -8.491 14.643 37.040 1.00 62.16 129 GLY A O 1
ATOM 1071 N N . ARG A 1 130 ? -9.314 13.379 35.376 1.00 67.69 130 ARG A N 1
ATOM 1072 C CA . ARG A 1 130 ? -10.703 13.436 35.860 1.00 67.69 130 ARG A CA 1
ATOM 1073 C C . ARG A 1 130 ? -10.919 12.471 37.020 1.00 67.69 130 ARG A C 1
ATOM 1075 O O . ARG A 1 130 ? -10.270 11.430 37.106 1.00 67.69 130 ARG A O 1
ATOM 1082 N N . SER A 1 131 ? -11.888 12.770 37.879 1.00 69.50 131 SER A N 1
ATOM 1083 C CA . SER A 1 131 ? -12.353 11.790 38.856 1.00 69.50 131 SER A CA 1
ATOM 1084 C C . SER A 1 131 ? -13.218 10.742 38.158 1.00 69.50 131 SER A C 1
ATOM 1086 O O . SER A 1 131 ? -14.050 11.063 37.309 1.00 69.50 131 SER A O 1
ATOM 1088 N N . SER A 1 132 ? -13.097 9.477 38.553 1.00 68.06 132 SER A N 1
ATOM 1089 C CA . SER A 1 132 ? -14.044 8.424 38.149 1.00 68.06 132 SER A CA 1
ATOM 1090 C C . SER A 1 132 ? -15.491 8.693 38.604 1.00 68.06 132 SER A C 1
ATOM 1092 O O . SER A 1 132 ? -16.412 8.042 38.108 1.00 68.06 132 SER A O 1
ATOM 1094 N N . ALA A 1 133 ? -15.714 9.678 39.486 1.00 69.56 133 ALA A N 1
ATOM 1095 C CA . ALA A 1 133 ? -17.036 10.215 39.814 1.00 69.56 133 ALA A CA 1
ATOM 1096 C C . ALA A 1 133 ? -17.707 10.955 38.642 1.00 69.56 133 ALA A C 1
ATOM 1098 O O . ALA A 1 133 ? -18.935 10.989 38.576 1.00 69.56 133 ALA A O 1
ATOM 1099 N N . ASP A 1 134 ? -16.914 11.524 37.728 1.00 72.88 134 ASP A N 1
ATOM 1100 C CA . ASP A 1 134 ? -17.392 12.345 36.609 1.00 72.88 134 ASP A CA 1
ATOM 1101 C C . ASP A 1 134 ? -17.780 11.511 35.379 1.00 72.88 134 ASP A C 1
ATOM 1103 O O . ASP A 1 134 ? -18.185 12.064 34.355 1.00 72.88 134 ASP A O 1
ATOM 1107 N N . LEU A 1 135 ? -17.644 10.182 35.454 1.00 70.56 135 LEU A N 1
ATOM 1108 C CA . LEU A 1 135 ? -18.066 9.284 34.385 1.00 70.56 135 LEU A CA 1
ATOM 1109 C C . LEU A 1 135 ? -19.593 9.251 34.292 1.00 70.56 135 LEU A C 1
ATOM 1111 O O . LEU A 1 135 ? -20.297 8.921 35.250 1.00 70.56 135 LEU A O 1
ATOM 1115 N N . THR A 1 136 ? -20.109 9.538 33.102 1.00 72.31 136 THR A N 1
ATOM 1116 C CA . THR A 1 136 ? -21.533 9.393 32.804 1.00 72.31 136 THR A CA 1
ATOM 1117 C C . THR A 1 136 ? -21.944 7.918 32.793 1.00 72.31 136 THR A C 1
ATOM 1119 O O . THR A 1 136 ? -21.134 7.018 32.558 1.00 72.31 136 THR A O 1
ATOM 1122 N N . ALA A 1 137 ? -23.236 7.647 33.009 1.00 69.00 137 ALA A N 1
ATOM 1123 C CA . ALA A 1 137 ? -23.772 6.285 32.945 1.00 69.00 137 ALA A CA 1
ATOM 1124 C C . ALA A 1 137 ? -23.477 5.603 31.594 1.00 69.00 137 ALA A C 1
ATOM 1126 O O . ALA A 1 137 ? -23.194 4.407 31.553 1.00 69.00 137 ALA A O 1
ATOM 1127 N N . ASP A 1 138 ? -23.483 6.380 30.509 1.00 67.25 138 ASP A N 1
ATOM 1128 C CA . ASP A 1 138 ? -23.185 5.907 29.160 1.00 67.25 138 ASP A CA 1
ATOM 1129 C C . ASP A 1 138 ? -21.692 5.609 28.955 1.00 67.25 138 ASP A C 1
ATOM 1131 O O . ASP A 1 138 ? -21.348 4.580 28.371 1.00 67.25 138 ASP A O 1
ATOM 1135 N N . GLU A 1 139 ? -20.788 6.445 29.479 1.00 69.25 139 GLU A N 1
ATOM 1136 C CA . GLU A 1 139 ? -19.345 6.164 29.459 1.00 69.25 139 GLU A CA 1
ATOM 1137 C C . GLU A 1 139 ? -19.018 4.871 30.222 1.00 69.25 139 GLU A C 1
ATOM 1139 O O . GLU A 1 139 ? -18.211 4.072 29.746 1.00 69.25 139 GLU A O 1
ATOM 1144 N N . ILE A 1 140 ? -19.677 4.631 31.361 1.00 67.75 140 ILE A N 1
ATOM 1145 C CA . ILE A 1 140 ? -19.524 3.409 32.170 1.00 67.75 140 ILE A CA 1
ATOM 1146 C C . ILE A 1 140 ? -20.065 2.180 31.423 1.00 67.75 140 ILE A C 1
ATOM 1148 O O . ILE A 1 140 ? -19.430 1.119 31.424 1.00 67.75 140 ILE A O 1
ATOM 1152 N N . ALA A 1 141 ? -21.222 2.312 30.767 1.00 65.62 141 ALA A N 1
ATOM 1153 C CA . ALA A 1 141 ? -21.799 1.249 29.946 1.00 65.62 141 ALA A CA 1
ATOM 1154 C C . ALA A 1 141 ? -20.872 0.892 28.772 1.00 65.62 141 ALA A C 1
ATOM 1156 O O . ALA A 1 141 ? -20.604 -0.285 28.529 1.00 65.62 141 ALA A O 1
ATOM 1157 N N . GLY A 1 142 ? -20.291 1.903 28.115 1.00 65.25 142 GLY A N 1
ATOM 1158 C CA . GLY A 1 142 ? -19.286 1.723 27.068 1.00 65.25 142 GLY A CA 1
ATOM 1159 C C . GLY A 1 142 ? -18.052 0.962 27.527 1.00 65.25 142 GLY A C 1
ATOM 1160 O O . GLY A 1 142 ? -17.625 0.040 26.837 1.00 65.25 142 GLY A O 1
ATOM 1161 N N . MET A 1 143 ? -17.539 1.253 28.723 1.00 68.56 143 MET A N 1
ATOM 1162 C CA . MET A 1 143 ? -16.383 0.537 29.279 1.00 68.56 143 MET A CA 1
ATOM 1163 C C . MET A 1 143 ? -16.654 -0.953 29.540 1.00 68.56 143 MET A C 1
ATOM 1165 O O . MET A 1 143 ? -15.717 -1.749 29.621 1.00 68.56 143 MET A O 1
ATOM 1169 N N . SER A 1 144 ? -17.925 -1.341 29.672 1.00 67.12 144 SER A N 1
ATOM 1170 C CA . SER A 1 144 ? -18.341 -2.738 29.847 1.00 67.12 144 SER A CA 1
ATOM 1171 C C . SER A 1 144 ? -18.591 -3.460 28.516 1.00 67.12 144 SER A C 1
ATOM 1173 O O . SER A 1 144 ? -18.707 -4.688 28.496 1.00 67.12 144 SER A O 1
ATOM 1175 N N . PHE A 1 145 ? -18.667 -2.719 27.408 1.00 74.44 145 PHE A N 1
ATOM 1176 C CA . PHE A 1 145 ? -18.922 -3.243 26.074 1.00 74.44 145 PHE A CA 1
ATOM 1177 C C . PHE A 1 145 ? -17.614 -3.609 25.353 1.00 74.44 145 PHE A C 1
ATOM 1179 O O . PHE A 1 145 ? -16.610 -2.902 25.429 1.00 74.44 145 PHE A O 1
ATOM 1186 N N . GLN A 1 146 ? -17.625 -4.723 24.616 1.00 80.38 146 GLN A N 1
ATOM 1187 C CA . GLN A 1 146 ? -16.496 -5.156 23.791 1.00 80.38 146 GLN A CA 1
ATOM 1188 C C . GLN A 1 146 ? -16.977 -5.556 22.400 1.00 80.38 146 GLN A C 1
ATOM 1190 O O . GLN A 1 146 ? -17.893 -6.371 22.247 1.00 80.38 146 GLN A O 1
ATOM 1195 N N . PHE A 1 147 ? -16.314 -5.015 21.380 1.00 85.75 147 PHE A N 1
ATOM 1196 C CA . PHE A 1 147 ? -16.444 -5.528 20.024 1.00 85.75 147 PHE A CA 1
ATOM 1197 C C . PHE A 1 147 ? -15.816 -6.924 19.944 1.00 85.75 147 PHE A C 1
ATOM 1199 O O . PHE A 1 147 ? -14.856 -7.233 20.654 1.00 85.75 147 PHE A O 1
ATOM 1206 N N . TYR A 1 148 ? -16.354 -7.770 19.066 1.00 86.69 148 TYR A N 1
ATOM 1207 C CA . TYR A 1 148 ? -15.704 -9.026 18.705 1.00 86.69 148 TYR A CA 1
ATOM 1208 C C . TYR A 1 148 ? -14.332 -8.745 18.088 1.00 86.69 148 TYR A C 1
ATOM 1210 O O . TYR A 1 148 ? -13.352 -9.382 18.466 1.00 86.69 148 TYR A O 1
ATOM 1218 N N . ASP A 1 149 ? -14.284 -7.770 17.178 1.00 89.12 149 ASP A N 1
ATOM 1219 C CA . ASP A 1 149 ? -13.057 -7.286 16.560 1.00 89.12 149 ASP A CA 1
ATOM 1220 C C . ASP A 1 149 ? -13.197 -5.812 16.149 1.00 89.12 149 ASP A C 1
ATOM 1222 O O . ASP A 1 149 ? -14.309 -5.314 15.936 1.00 89.12 149 ASP A O 1
ATOM 1226 N N . VAL A 1 150 ? -12.069 -5.115 16.044 1.00 91.44 150 VAL A N 1
ATOM 1227 C CA . VAL A 1 150 ? -11.983 -3.748 15.525 1.00 91.44 150 VAL A CA 1
ATOM 1228 C C . VAL A 1 150 ? -10.928 -3.735 14.431 1.00 91.44 150 VAL A C 1
ATOM 1230 O O . VAL A 1 150 ? -9.735 -3.832 14.704 1.00 91.44 150 VAL A O 1
ATOM 1233 N N . ILE A 1 151 ? -11.389 -3.619 13.190 1.00 90.56 151 ILE A N 1
ATOM 1234 C CA . ILE A 1 151 ? -10.578 -3.794 11.986 1.00 90.56 151 ILE A CA 1
ATOM 1235 C C . ILE A 1 151 ? -10.507 -2.511 11.166 1.00 90.56 151 ILE A C 1
ATOM 1237 O O . ILE A 1 151 ? -11.370 -1.635 11.251 1.00 90.56 151 ILE A O 1
ATOM 1241 N N . ASN A 1 152 ? -9.476 -2.399 10.338 1.00 90.25 152 ASN A N 1
ATOM 1242 C CA . ASN A 1 152 ? -9.394 -1.350 9.334 1.00 90.25 152 ASN A CA 1
ATOM 1243 C C . ASN A 1 152 ? -10.467 -1.548 8.255 1.00 90.25 152 ASN A C 1
ATOM 1245 O O . ASN A 1 152 ? -10.920 -2.662 7.979 1.00 90.25 152 ASN A O 1
ATOM 1249 N N . TYR A 1 153 ? -10.838 -0.459 7.589 1.00 87.50 153 TYR A N 1
ATOM 1250 C CA . TYR A 1 153 ? -11.397 -0.565 6.248 1.00 87.50 153 TYR A CA 1
ATOM 1251 C C . TYR A 1 153 ? -10.396 -1.293 5.345 1.00 87.50 153 TYR A C 1
ATOM 1253 O O . TYR A 1 153 ? -9.181 -1.164 5.503 1.00 87.50 153 TYR A O 1
ATOM 1261 N N . ALA A 1 154 ? -10.912 -2.056 4.389 1.00 79.69 154 ALA A N 1
ATOM 1262 C CA . ALA A 1 154 ? -10.078 -2.685 3.385 1.00 79.69 154 ALA A CA 1
ATOM 1263 C C . ALA A 1 154 ? -9.476 -1.605 2.481 1.00 79.69 154 ALA A C 1
ATOM 1265 O O . ALA A 1 154 ? -10.147 -0.640 2.102 1.00 79.69 154 ALA A O 1
ATOM 1266 N N . LYS A 1 155 ? -8.206 -1.774 2.121 1.00 80.88 155 LYS A N 1
ATOM 1267 C CA . LYS A 1 155 ? -7.569 -0.932 1.114 1.00 80.88 155 LYS A CA 1
ATOM 1268 C C . LYS A 1 155 ? -8.096 -1.362 -0.258 1.00 80.88 155 LYS A C 1
ATOM 1270 O O . LYS A 1 155 ? -8.253 -2.549 -0.519 1.00 80.88 155 LYS A O 1
ATOM 1275 N N . SER A 1 156 ? -8.353 -0.409 -1.143 1.00 80.50 156 SER A N 1
ATOM 1276 C CA . SER A 1 156 ? -8.663 -0.642 -2.557 1.00 80.50 156 SER A CA 1
ATOM 1277 C C . SER A 1 156 ? -7.923 0.370 -3.405 1.00 80.50 156 SER A C 1
ATOM 1279 O O . SER A 1 156 ? -7.826 1.534 -3.021 1.00 80.50 156 SER A O 1
ATOM 1281 N N . ALA A 1 157 ? -7.445 -0.042 -4.571 1.00 80.38 157 ALA A N 1
ATOM 1282 C CA . ALA A 1 157 ? -6.895 0.891 -5.535 1.00 80.38 157 ALA A CA 1
ATOM 1283 C C . ALA A 1 157 ? -8.017 1.479 -6.417 1.00 80.38 157 ALA A C 1
ATOM 1285 O O . ALA A 1 157 ? -8.957 0.770 -6.775 1.00 80.38 157 ALA A O 1
ATOM 1286 N N . THR A 1 158 ? -7.952 2.755 -6.796 1.00 81.38 158 THR A N 1
ATOM 1287 C CA . THR A 1 158 ? -8.758 3.300 -7.913 1.00 81.38 158 THR A CA 1
ATOM 1288 C C . THR A 1 158 ? -8.174 2.911 -9.264 1.00 81.38 158 THR A C 1
ATOM 1290 O O . THR A 1 158 ? -8.892 2.815 -10.258 1.00 81.38 158 THR A O 1
ATOM 1293 N N . ASP A 1 159 ? -6.865 2.679 -9.286 1.00 80.56 159 ASP A N 1
ATOM 1294 C CA . ASP A 1 159 ? -6.070 2.223 -10.414 1.00 80.56 159 ASP A CA 1
ATOM 1295 C C . ASP A 1 159 ? -4.787 1.556 -9.902 1.00 80.56 159 ASP A C 1
ATOM 1297 O O . ASP A 1 159 ? -4.327 1.833 -8.794 1.00 80.56 159 ASP A O 1
ATOM 1301 N N . THR A 1 160 ? -4.174 0.701 -10.718 1.00 78.88 160 THR A N 1
ATOM 1302 C CA . THR A 1 160 ? -2.920 0.013 -10.364 1.00 78.88 160 THR A CA 1
ATOM 1303 C C . THR A 1 160 ? -1.681 0.721 -10.898 1.00 78.88 160 THR A C 1
ATOM 1305 O O . THR A 1 160 ? -0.574 0.178 -10.845 1.00 78.88 160 THR A O 1
ATOM 1308 N N . TYR A 1 161 ? -1.850 1.939 -11.421 1.00 85.19 161 TYR A N 1
ATOM 1309 C CA . TYR A 1 161 ? -0.789 2.631 -12.125 1.00 85.19 161 TYR A CA 1
ATOM 1310 C C . TYR A 1 161 ? 0.205 3.294 -11.180 1.00 85.19 161 TYR A C 1
ATOM 1312 O O . TYR A 1 161 ? 1.408 3.262 -11.453 1.00 85.19 161 TYR A O 1
ATOM 1320 N N . ILE A 1 162 ? -0.275 3.875 -10.076 1.00 90.31 162 ILE A N 1
ATOM 1321 C CA . ILE A 1 162 ? 0.579 4.464 -9.038 1.00 90.31 162 ILE A CA 1
ATOM 1322 C C . ILE A 1 162 ? 1.157 3.342 -8.174 1.00 90.31 162 ILE A C 1
ATOM 1324 O O . ILE A 1 162 ? 0.437 2.672 -7.438 1.00 90.31 162 ILE A O 1
ATOM 1328 N N . ARG A 1 163 ? 2.474 3.137 -8.278 1.00 89.19 163 ARG A N 1
ATOM 1329 C CA . ARG A 1 163 ? 3.226 2.101 -7.550 1.00 89.19 163 ARG A CA 1
ATOM 1330 C C . ARG A 1 163 ? 3.848 2.607 -6.247 1.00 89.19 163 ARG A C 1
ATOM 1332 O O . ARG A 1 163 ? 4.184 1.784 -5.408 1.00 89.19 163 ARG A O 1
ATOM 1339 N N . ALA A 1 164 ? 4.057 3.915 -6.126 1.00 94.25 164 ALA A N 1
ATOM 1340 C CA . ALA A 1 164 ? 4.500 4.592 -4.908 1.00 94.25 164 ALA A CA 1
ATOM 1341 C C . ALA A 1 164 ? 4.171 6.088 -5.013 1.00 94.25 164 ALA A C 1
ATOM 1343 O O . ALA A 1 164 ? 4.278 6.653 -6.110 1.00 94.25 164 ALA A O 1
ATOM 1344 N N . LEU A 1 165 ? 3.806 6.719 -3.899 1.00 96.00 165 LEU A N 1
ATOM 1345 C CA . LEU A 1 165 ? 3.514 8.149 -3.808 1.00 96.00 165 LEU A CA 1
ATOM 1346 C C . LEU A 1 165 ? 3.959 8.681 -2.443 1.00 96.00 165 LEU A C 1
ATOM 1348 O O . LEU A 1 165 ? 3.493 8.203 -1.422 1.00 96.00 165 LEU A O 1
ATOM 1352 N N . TYR A 1 166 ? 4.824 9.688 -2.421 1.00 96.12 166 TYR A N 1
ATOM 1353 C CA . TYR A 1 166 ? 5.316 10.329 -1.206 1.00 96.12 166 TYR A CA 1
ATOM 1354 C C . TYR A 1 166 ? 5.108 11.837 -1.315 1.00 96.12 166 TYR A C 1
ATOM 1356 O O . TYR A 1 166 ? 5.726 12.485 -2.164 1.00 96.12 166 TYR A O 1
ATOM 1364 N N . HIS A 1 167 ? 4.259 12.380 -0.444 1.00 93.44 167 HIS A N 1
ATOM 1365 C CA . HIS A 1 167 ? 4.029 13.823 -0.338 1.00 93.44 167 HIS A CA 1
ATOM 1366 C C . HIS A 1 167 ? 5.152 14.525 0.423 1.00 93.44 167 HIS A C 1
ATOM 1368 O O . HIS A 1 167 ? 5.559 15.615 0.058 1.00 93.44 167 HIS A O 1
ATOM 1374 N N . PHE A 1 168 ? 5.732 13.858 1.426 1.00 93.25 168 PHE A N 1
ATOM 1375 C CA . PHE A 1 168 ? 6.658 14.478 2.377 1.00 93.25 168 PHE A CA 1
ATOM 1376 C C . PHE A 1 168 ? 6.021 15.596 3.226 1.00 93.25 168 PHE A C 1
ATOM 1378 O O . PHE A 1 168 ? 6.689 16.548 3.640 1.00 93.25 168 PHE A O 1
ATOM 1385 N N . ASP A 1 169 ? 4.742 15.419 3.562 1.00 88.12 169 ASP A N 1
ATOM 1386 C CA . ASP A 1 169 ? 3.932 16.303 4.409 1.00 88.12 169 ASP A CA 1
ATOM 1387 C C . ASP A 1 169 ? 4.129 16.010 5.908 1.00 88.12 169 ASP A C 1
ATOM 1389 O O . ASP A 1 169 ? 3.183 15.810 6.664 1.00 88.12 169 ASP A O 1
ATOM 1393 N N . GLY A 1 170 ? 5.385 15.980 6.361 1.00 86.56 170 GLY A N 1
ATOM 1394 C CA . GLY A 1 170 ? 5.725 15.692 7.762 1.00 86.56 170 GLY A CA 1
ATOM 1395 C C . GLY A 1 170 ? 6.151 14.247 8.041 1.00 86.56 170 GLY A C 1
ATOM 1396 O O . GLY A 1 170 ? 6.594 13.951 9.154 1.00 86.56 170 GLY A O 1
ATOM 1397 N N . ASP A 1 171 ? 6.086 13.367 7.043 1.00 87.62 171 ASP A N 1
ATOM 1398 C CA . ASP A 1 171 ? 6.535 11.978 7.121 1.00 87.62 171 ASP A CA 1
ATOM 1399 C C . ASP A 1 171 ? 7.161 11.482 5.800 1.00 87.62 171 ASP A C 1
ATOM 1401 O O . ASP A 1 171 ? 7.319 12.223 4.828 1.00 87.62 171 ASP A O 1
ATOM 1405 N N . THR A 1 172 ? 7.585 10.218 5.788 1.00 91.75 172 THR A N 1
ATOM 1406 C CA . THR A 1 172 ? 8.030 9.501 4.583 1.00 91.75 172 THR A CA 1
ATOM 1407 C C . THR A 1 172 ? 7.108 8.317 4.288 1.00 91.75 172 THR A C 1
ATOM 1409 O O . THR A 1 172 ? 7.572 7.300 3.765 1.00 91.75 172 THR A O 1
ATOM 1412 N N . ASP A 1 173 ? 5.837 8.413 4.683 1.00 90.38 173 ASP A N 1
ATOM 1413 C CA . ASP A 1 173 ? 4.862 7.345 4.499 1.00 90.38 173 ASP A CA 1
ATOM 1414 C C . ASP A 1 173 ? 4.431 7.312 3.020 1.00 90.38 173 ASP A C 1
ATOM 1416 O O . ASP A 1 173 ? 4.216 8.338 2.368 1.00 90.38 173 ASP A O 1
ATOM 1420 N N . ASP A 1 174 ? 4.356 6.106 2.452 1.00 92.25 174 ASP A N 1
ATOM 1421 C CA . ASP A 1 174 ? 3.840 5.919 1.096 1.00 92.25 174 ASP A CA 1
ATOM 1422 C C . ASP A 1 174 ? 2.318 6.087 1.137 1.00 92.25 174 ASP A C 1
ATOM 1424 O O . ASP A 1 174 ? 1.608 5.333 1.798 1.00 92.25 174 ASP A O 1
ATOM 1428 N N . SER A 1 175 ? 1.817 7.090 0.431 1.00 91.81 175 SER A N 1
ATOM 1429 C CA . SER A 1 175 ? 0.396 7.397 0.317 1.00 91.81 175 SER A CA 1
ATOM 1430 C C . SER A 1 175 ? -0.293 6.577 -0.770 1.00 91.81 175 SER A C 1
ATOM 1432 O O . SER A 1 175 ? -1.503 6.692 -0.922 1.00 91.81 175 SER A O 1
ATOM 1434 N N . SER A 1 176 ? 0.423 5.757 -1.546 1.00 90.31 176 SER A N 1
ATOM 1435 C CA . SER A 1 176 ? -0.183 4.897 -2.567 1.00 90.31 176 SER A CA 1
ATOM 1436 C C . SER A 1 176 ? -0.903 3.684 -1.969 1.00 90.31 176 SER A C 1
ATOM 1438 O O . SER A 1 176 ? -0.682 3.272 -0.827 1.00 90.31 176 SER A O 1
ATOM 1440 N N . TYR A 1 177 ? -1.730 3.027 -2.785 1.00 86.62 177 TYR A N 1
ATOM 1441 C CA . TYR A 1 177 ? -2.353 1.757 -2.414 1.00 86.62 177 TYR A CA 1
ATOM 1442 C C . TYR A 1 177 ? -1.322 0.715 -1.941 1.00 86.62 177 TYR A C 1
ATOM 1444 O O . TYR A 1 177 ? -1.560 -0.009 -0.971 1.00 86.62 177 TYR A O 1
ATOM 1452 N N . PHE A 1 178 ? -0.142 0.689 -2.561 1.00 85.06 178 PHE A N 1
ATOM 1453 C CA . PHE A 1 178 ? 0.899 -0.311 -2.327 1.00 85.06 178 PHE A CA 1
ATOM 1454 C C . PHE A 1 178 ? 1.800 -0.028 -1.117 1.00 85.06 178 PHE A C 1
ATOM 1456 O O . PHE A 1 178 ? 2.823 -0.695 -0.945 1.00 85.06 178 PHE A O 1
ATOM 1463 N N . SER A 1 179 ? 1.404 0.895 -0.239 1.00 85.25 179 SER A N 1
ATOM 1464 C CA . SER A 1 179 ? 2.210 1.349 0.900 1.00 85.25 179 SER A CA 1
ATOM 1465 C C . SER A 1 179 ? 2.665 0.275 1.891 1.00 85.25 179 SER A C 1
ATOM 1467 O O . SER A 1 179 ? 3.614 0.482 2.637 1.00 85.25 179 SER A O 1
ATOM 1469 N N . THR A 1 180 ? 2.037 -0.902 1.888 1.00 80.81 180 THR A N 1
ATOM 1470 C CA . THR A 1 180 ? 2.431 -2.055 2.718 1.00 80.81 180 THR A CA 1
ATOM 1471 C C . THR A 1 180 ? 3.442 -2.985 2.040 1.00 80.81 180 THR A C 1
ATOM 1473 O O . THR A 1 180 ? 4.014 -3.859 2.691 1.00 80.81 180 THR A O 1
ATOM 1476 N N . GLN A 1 181 ? 3.641 -2.840 0.731 1.00 80.88 181 GLN A N 1
ATOM 1477 C CA . GLN A 1 181 ? 4.523 -3.675 -0.090 1.00 80.88 181 GLN A CA 1
ATOM 1478 C C . GLN A 1 181 ? 5.824 -2.941 -0.461 1.00 80.88 181 GLN A C 1
ATOM 1480 O O . GLN A 1 181 ? 6.872 -3.578 -0.650 1.00 80.88 181 GLN A O 1
ATOM 1485 N N . GLY A 1 182 ? 5.749 -1.610 -0.556 1.00 83.75 182 GLY A N 1
ATOM 1486 C CA . GLY A 1 182 ? 6.888 -0.712 -0.696 1.00 83.75 182 GLY A CA 1
ATOM 1487 C C . GLY A 1 182 ? 7.556 -0.364 0.637 1.00 83.75 182 GLY A C 1
ATOM 1488 O O . GLY A 1 182 ? 7.110 -0.779 1.703 1.00 83.75 182 GLY A O 1
ATOM 1489 N N . ASP A 1 183 ? 8.672 0.359 0.567 1.00 90.25 183 ASP A N 1
ATOM 1490 C CA . ASP A 1 183 ? 9.362 0.883 1.752 1.00 90.25 183 ASP A CA 1
ATOM 1491 C C . ASP A 1 183 ? 10.225 2.102 1.396 1.00 90.25 183 ASP A C 1
ATOM 1493 O O . ASP A 1 183 ? 10.882 2.111 0.349 1.00 90.25 183 ASP A O 1
ATOM 1497 N N . PHE A 1 184 ? 10.272 3.092 2.287 1.00 95.44 184 PHE A N 1
ATOM 1498 C CA . PHE A 1 184 ? 11.231 4.193 2.249 1.00 95.44 184 PHE A CA 1
ATOM 1499 C C . PHE A 1 184 ? 12.275 3.970 3.345 1.00 95.44 184 PHE A C 1
ATOM 1501 O O . PHE A 1 184 ? 11.992 4.066 4.536 1.00 95.44 184 PHE A O 1
ATOM 1508 N N . THR A 1 185 ? 13.522 3.712 2.954 1.00 96.62 185 THR A N 1
ATOM 1509 C CA . THR A 1 185 ? 14.606 3.449 3.905 1.00 96.62 185 THR A CA 1
ATOM 1510 C C . THR A 1 185 ? 15.701 4.505 3.798 1.00 96.62 185 THR A C 1
ATOM 1512 O O . THR A 1 185 ? 16.364 4.622 2.764 1.00 96.62 185 THR A O 1
ATOM 1515 N N . TRP A 1 186 ? 15.987 5.198 4.899 1.00 97.00 186 TRP A N 1
ATOM 1516 C CA . TRP A 1 186 ? 17.231 5.955 5.042 1.00 97.00 186 TRP A CA 1
ATOM 1517 C C . TRP A 1 186 ? 18.427 5.004 5.122 1.00 97.00 186 TRP A C 1
ATOM 1519 O O . TRP A 1 186 ? 18.467 4.108 5.963 1.00 97.00 186 TRP A O 1
ATOM 1529 N N . THR A 1 187 ? 19.426 5.209 4.268 1.00 95.62 187 THR A N 1
ATOM 1530 C CA . THR A 1 187 ? 20.676 4.432 4.290 1.00 95.62 187 THR A CA 1
ATOM 1531 C C . THR A 1 187 ? 21.842 5.212 4.890 1.00 95.62 187 THR A C 1
ATOM 1533 O O . THR A 1 187 ? 22.766 4.598 5.420 1.00 95.62 187 THR A O 1
ATOM 1536 N N . ALA A 1 188 ? 21.800 6.546 4.851 1.00 96.06 188 ALA A N 1
ATOM 1537 C CA . ALA A 1 188 ? 22.724 7.429 5.560 1.00 96.06 188 ALA A CA 1
ATOM 1538 C C . ALA A 1 188 ? 22.115 8.831 5.709 1.00 96.06 188 ALA A C 1
ATOM 1540 O O . ALA A 1 188 ? 21.356 9.260 4.846 1.00 96.06 188 ALA A O 1
ATOM 1541 N N . GLY A 1 189 ? 22.468 9.546 6.783 1.00 94.31 189 GLY A N 1
ATOM 1542 C CA . GLY A 1 189 ? 22.059 10.941 6.989 1.00 94.31 189 GLY A CA 1
ATOM 1543 C C . GLY A 1 189 ? 20.542 11.133 6.936 1.00 94.31 189 GLY A C 1
ATOM 1544 O O . GLY A 1 189 ? 20.046 11.790 6.035 1.00 94.31 189 GLY A O 1
ATOM 1545 N N . ALA A 1 190 ? 19.781 10.539 7.855 1.00 94.19 190 ALA A N 1
ATOM 1546 C CA . ALA A 1 190 ? 18.332 10.740 7.868 1.00 94.19 190 ALA A CA 1
ATOM 1547 C C . ALA A 1 190 ? 17.964 12.202 8.162 1.00 94.19 190 ALA A C 1
ATOM 1549 O O . ALA A 1 190 ? 18.592 12.834 9.014 1.00 94.19 190 ALA A O 1
ATOM 1550 N N . SER A 1 191 ? 16.934 12.717 7.488 1.00 90.19 191 SER A N 1
ATOM 1551 C CA . SER A 1 191 ? 16.302 13.986 7.853 1.00 90.19 191 SER A CA 1
ATOM 1552 C C . SER A 1 191 ? 14.982 13.739 8.578 1.00 90.19 191 SER A C 1
ATOM 1554 O O . SER A 1 191 ? 14.243 12.819 8.237 1.00 90.19 191 SER A O 1
ATOM 1556 N N . LEU A 1 192 ? 14.707 14.570 9.582 1.00 86.69 192 LEU A N 1
ATOM 1557 C CA . LEU A 1 192 ? 13.442 14.622 10.326 1.00 86.69 192 LEU A CA 1
ATOM 1558 C C . LEU A 1 192 ? 12.770 15.997 10.182 1.00 86.69 192 LEU A C 1
ATOM 1560 O O . LEU A 1 192 ? 11.846 16.321 10.924 1.00 86.69 192 LEU A O 1
ATOM 1564 N N . THR A 1 193 ? 13.286 16.829 9.276 1.00 92.38 193 THR A N 1
ATOM 1565 C CA . THR A 1 193 ? 12.843 18.209 9.095 1.00 92.38 193 THR A CA 1
ATOM 1566 C C . THR A 1 193 ? 11.992 18.308 7.842 1.00 92.38 193 THR A C 1
ATOM 1568 O O . THR A 1 193 ? 12.419 17.900 6.759 1.00 92.38 193 THR A O 1
ATOM 1571 N N . TYR A 1 194 ? 10.828 18.928 7.994 1.00 91.56 194 TYR A N 1
ATOM 1572 C CA . TYR A 1 194 ? 9.899 19.219 6.912 1.00 91.56 194 TYR A CA 1
ATOM 1573 C C . TYR A 1 194 ? 9.633 20.721 6.868 1.00 91.56 194 TYR A C 1
ATOM 1575 O O . TYR A 1 194 ? 9.598 21.383 7.907 1.00 91.56 194 TYR A O 1
ATOM 1583 N N . MET A 1 195 ? 9.522 21.264 5.661 1.00 90.38 195 MET A N 1
ATOM 1584 C CA . MET A 1 195 ? 9.373 22.697 5.414 1.00 90.38 195 MET A CA 1
ATOM 1585 C C . MET A 1 195 ? 8.103 22.966 4.613 1.00 90.38 195 MET A C 1
ATOM 1587 O O . MET A 1 195 ? 7.792 22.216 3.698 1.00 90.38 195 MET A O 1
ATOM 1591 N N . GLU A 1 196 ? 7.413 24.067 4.906 1.00 82.94 196 GLU A N 1
ATOM 1592 C CA . GLU A 1 196 ? 6.229 24.495 4.151 1.00 82.94 196 GLU A CA 1
ATOM 1593 C C . GLU A 1 196 ? 6.547 24.716 2.653 1.00 82.94 196 GLU A C 1
ATOM 1595 O O . GLU A 1 196 ? 7.460 25.466 2.292 1.00 82.94 196 GLU A O 1
ATOM 1600 N N . SER A 1 197 ? 5.747 24.099 1.783 1.00 83.12 197 SER A N 1
ATOM 1601 C CA . SER A 1 197 ? 5.807 24.071 0.312 1.00 83.12 197 SER A CA 1
ATOM 1602 C C . SER A 1 197 ? 4.603 24.791 -0.337 1.00 83.12 197 SER A C 1
ATOM 1604 O O . SER A 1 197 ? 4.302 24.643 -1.526 1.00 83.12 197 SER A O 1
ATOM 1606 N N . GLY A 1 198 ? 3.900 25.644 0.416 1.00 82.94 198 GLY A N 1
ATOM 1607 C CA . GLY A 1 198 ? 2.816 26.482 -0.104 1.00 82.94 198 GLY A CA 1
ATOM 1608 C C . GLY A 1 198 ? 1.594 25.664 -0.530 1.00 82.94 198 GLY A C 1
ATOM 1609 O O . GLY A 1 198 ? 0.916 25.096 0.312 1.00 82.94 198 GLY A O 1
ATOM 1610 N N . ALA A 1 199 ? 1.288 25.621 -1.834 1.00 82.81 199 ALA A N 1
ATOM 1611 C CA . ALA A 1 199 ? 0.128 24.884 -2.364 1.00 82.81 199 ALA A CA 1
ATOM 1612 C C . ALA A 1 199 ? 0.257 23.350 -2.265 1.00 82.81 199 ALA A C 1
ATOM 1614 O O . ALA A 1 199 ? -0.698 22.644 -2.577 1.00 82.81 199 ALA A O 1
ATOM 1615 N N . PHE A 1 200 ? 1.432 22.864 -1.866 1.00 86.31 200 PHE A N 1
ATOM 1616 C CA . PHE A 1 200 ? 1.770 21.451 -1.720 1.00 86.31 200 PHE A CA 1
ATOM 1617 C C . PHE A 1 200 ? 2.089 21.090 -0.263 1.00 86.31 200 PHE A C 1
ATOM 1619 O O . PHE A 1 200 ? 2.812 20.147 -0.023 1.00 86.31 200 PHE A O 1
ATOM 1626 N N . ASN A 1 201 ? 1.580 21.862 0.705 1.00 86.81 201 ASN A N 1
ATOM 1627 C CA . ASN A 1 201 ? 1.741 21.615 2.142 1.00 86.81 201 ASN A CA 1
ATOM 1628 C C . ASN A 1 201 ? 3.205 21.549 2.604 1.00 86.81 201 ASN A C 1
ATOM 1630 O O . ASN A 1 201 ? 3.777 22.603 2.859 1.00 86.81 201 ASN A O 1
ATOM 1634 N N . GLY A 1 202 ? 3.805 20.366 2.740 1.00 89.50 202 GLY A N 1
ATOM 1635 C CA . GLY A 1 202 ? 5.151 20.139 3.253 1.00 89.50 202 GLY A CA 1
ATOM 1636 C C . GLY A 1 202 ? 6.153 19.725 2.176 1.00 89.50 202 GLY A C 1
ATOM 1637 O O . GLY A 1 202 ? 5.854 19.607 0.998 1.00 89.50 202 GLY A O 1
ATOM 1638 N N . ALA A 1 203 ? 7.410 19.589 2.580 1.00 95.06 203 ALA A N 1
ATOM 1639 C CA . ALA A 1 203 ? 8.481 19.059 1.751 1.00 95.06 203 ALA A CA 1
ATOM 1640 C C . ALA A 1 203 ? 9.596 18.518 2.642 1.00 95.06 203 ALA A C 1
ATOM 1642 O O . ALA A 1 203 ? 9.946 19.127 3.660 1.00 95.06 203 ALA A O 1
ATOM 1643 N N . LEU A 1 204 ? 10.223 17.422 2.220 1.00 96.81 204 LEU A N 1
ATOM 1644 C CA . LEU A 1 204 ? 11.370 16.837 2.903 1.00 96.81 204 LEU A CA 1
ATOM 1645 C C . LEU A 1 204 ? 12.583 17.753 2.746 1.00 96.81 204 LEU A C 1
ATOM 1647 O O . LEU A 1 204 ? 13.107 17.915 1.642 1.00 96.81 204 LEU A O 1
ATOM 1651 N N . TYR A 1 205 ? 13.066 18.316 3.852 1.00 96.19 205 TYR A N 1
ATOM 1652 C CA . TYR A 1 205 ? 14.244 19.177 3.861 1.00 96.19 205 TYR A CA 1
ATOM 1653 C C . TYR A 1 205 ? 15.522 18.360 4.051 1.00 96.19 205 TYR A C 1
ATOM 1655 O O . TYR A 1 205 ? 15.656 17.610 5.013 1.00 96.19 205 TYR A O 1
ATOM 1663 N N . LEU A 1 206 ? 16.490 18.536 3.157 1.00 95.81 206 LEU A N 1
ATOM 1664 C CA . LEU A 1 206 ? 17.816 17.923 3.200 1.00 95.81 206 LEU A CA 1
ATOM 1665 C C . LEU A 1 206 ? 18.847 19.028 3.413 1.00 95.81 206 LEU A C 1
ATOM 1667 O O . LEU A 1 206 ? 18.954 19.934 2.585 1.00 95.81 206 LEU A O 1
ATOM 1671 N N . ASP A 1 207 ? 19.600 18.965 4.507 1.00 93.12 207 ASP A N 1
ATOM 1672 C CA . ASP A 1 207 ? 20.605 19.975 4.825 1.00 93.12 207 ASP A CA 1
ATOM 1673 C C . ASP A 1 207 ? 21.872 19.830 3.945 1.00 93.12 207 ASP A C 1
ATOM 1675 O O . ASP A 1 207 ? 21.876 19.182 2.888 1.00 93.12 207 ASP A O 1
ATOM 1679 N N . SER A 1 208 ? 22.950 20.520 4.327 1.00 90.00 208 SER A N 1
ATOM 1680 C CA . SER A 1 208 ? 24.223 20.496 3.598 1.00 90.00 208 SER A CA 1
ATOM 1681 C C . SER A 1 208 ? 25.009 19.191 3.764 1.00 90.00 208 SER A C 1
ATOM 1683 O O . SER A 1 208 ? 26.040 19.021 3.118 1.00 90.00 208 SER A O 1
ATOM 1685 N N . ASN A 1 209 ? 24.606 18.296 4.666 1.00 92.56 209 ASN A N 1
ATOM 1686 C CA . ASN A 1 209 ? 25.268 17.014 4.862 1.00 92.56 209 ASN A CA 1
ATOM 1687 C C . ASN A 1 209 ? 24.924 16.039 3.726 1.00 92.56 209 ASN A C 1
ATOM 1689 O O . ASN A 1 209 ? 24.081 16.292 2.861 1.00 92.56 209 ASN A O 1
ATOM 1693 N N . SER A 1 210 ? 25.621 14.901 3.716 1.00 94.88 210 SER A N 1
ATOM 1694 C CA . SER A 1 210 ? 25.292 13.813 2.799 1.00 94.88 210 SER A CA 1
ATOM 1695 C C . SER A 1 210 ? 24.026 13.096 3.271 1.00 94.88 210 SER A C 1
ATOM 1697 O O . SER A 1 210 ? 23.940 12.722 4.442 1.00 94.88 210 SER A O 1
ATOM 1699 N N . HIS A 1 211 ? 23.097 12.850 2.351 1.00 97.38 211 HIS A N 1
ATOM 1700 C CA . HIS A 1 211 ? 21.837 12.156 2.603 1.00 97.38 211 HIS A CA 1
ATOM 1701 C C . HIS A 1 211 ? 21.634 11.046 1.572 1.00 97.38 211 HIS A C 1
ATOM 1703 O O . HIS A 1 211 ? 21.674 11.294 0.366 1.00 97.38 211 HIS A O 1
ATOM 1709 N N . ASP A 1 212 ? 21.362 9.833 2.043 1.00 97.75 212 ASP A N 1
ATOM 1710 C CA . ASP A 1 212 ? 21.125 8.679 1.184 1.00 97.75 212 ASP A CA 1
ATOM 1711 C C . ASP A 1 212 ? 19.847 7.981 1.626 1.00 97.75 212 ASP A C 1
ATOM 1713 O O . ASP A 1 212 ? 19.709 7.590 2.790 1.00 97.75 212 ASP A O 1
ATOM 1717 N N . PHE A 1 213 ? 18.944 7.753 0.681 1.00 97.81 213 PHE A N 1
ATOM 1718 C CA . PHE A 1 213 ? 17.762 6.939 0.914 1.00 97.81 213 PHE A CA 1
ATOM 1719 C C . PHE A 1 213 ? 17.440 6.070 -0.294 1.00 97.81 213 PHE A C 1
ATOM 1721 O O . PHE A 1 213 ? 17.879 6.298 -1.428 1.00 97.81 213 PHE A O 1
ATOM 1728 N N . ARG A 1 214 ? 16.659 5.030 -0.035 1.00 97.12 214 ARG A N 1
ATOM 1729 C CA . ARG A 1 214 ? 16.229 4.064 -1.030 1.00 97.12 214 ARG A CA 1
ATOM 1730 C C . ARG A 1 214 ? 14.735 3.829 -0.900 1.00 97.12 214 ARG A C 1
ATOM 1732 O O . ARG A 1 214 ? 14.251 3.573 0.193 1.00 97.12 214 ARG A O 1
ATOM 1739 N N . ILE A 1 215 ? 14.056 3.824 -2.037 1.00 97.00 215 ILE A N 1
ATOM 1740 C CA . ILE A 1 215 ? 12.663 3.410 -2.163 1.00 97.00 215 ILE A CA 1
ATOM 1741 C C . ILE A 1 215 ? 12.643 1.988 -2.718 1.00 97.00 215 ILE A C 1
ATOM 1743 O O . ILE A 1 215 ? 13.320 1.694 -3.711 1.00 97.00 215 ILE A O 1
ATOM 1747 N N . LYS A 1 216 ? 11.892 1.104 -2.065 1.00 93.50 216 LYS A N 1
ATOM 1748 C CA . LYS A 1 216 ? 11.516 -0.216 -2.566 1.00 93.50 216 LYS A CA 1
ATOM 1749 C C . LYS A 1 216 ? 10.085 -0.133 -3.088 1.00 93.50 216 LYS A C 1
ATOM 1751 O O . LYS A 1 216 ? 9.203 0.314 -2.372 1.00 93.50 216 LYS A O 1
ATOM 1756 N N . LEU A 1 217 ? 9.866 -0.583 -4.313 1.00 89.12 217 LEU A N 1
ATOM 1757 C CA . LEU A 1 217 ? 8.555 -0.644 -4.952 1.00 89.12 217 LEU A CA 1
ATOM 1758 C C . LEU A 1 217 ? 7.856 -1.991 -4.686 1.00 89.12 217 LEU A C 1
ATOM 1760 O O . LEU A 1 217 ? 8.548 -2.984 -4.428 1.00 89.12 217 LEU A O 1
ATOM 1764 N N . PRO A 1 218 ? 6.513 -2.055 -4.803 1.00 80.44 218 PRO A N 1
ATOM 1765 C CA . PRO A 1 218 ? 5.744 -3.305 -4.707 1.00 80.44 218 PRO A CA 1
ATOM 1766 C C . PRO A 1 218 ? 6.158 -4.347 -5.749 1.00 80.44 218 PRO A C 1
ATOM 1768 O O . PRO A 1 218 ? 6.228 -5.541 -5.464 1.00 80.44 218 PRO A O 1
ATOM 1771 N N . SER A 1 219 ? 6.484 -3.886 -6.956 1.00 74.25 219 SER A N 1
ATOM 1772 C CA . SER A 1 219 ? 6.989 -4.699 -8.054 1.00 74.25 219 SER A CA 1
ATOM 1773 C C . SER A 1 219 ? 8.185 -4.018 -8.716 1.00 74.25 219 SER A C 1
ATOM 1775 O O . SER A 1 219 ? 8.567 -2.888 -8.400 1.00 74.25 219 SER A O 1
ATOM 1777 N N . ARG A 1 220 ? 8.851 -4.729 -9.621 1.00 72.81 220 ARG A N 1
ATOM 1778 C CA . ARG A 1 220 ? 10.055 -4.221 -10.286 1.00 72.81 220 ARG A CA 1
ATOM 1779 C C . ARG A 1 220 ? 9.655 -3.353 -11.471 1.00 72.81 220 ARG A C 1
ATOM 1781 O O . ARG A 1 220 ? 8.692 -3.657 -12.158 1.00 72.81 220 ARG A O 1
ATOM 1788 N N . PHE A 1 221 ? 10.491 -2.380 -11.827 1.00 71.06 221 PHE A N 1
ATOM 1789 C CA . PHE A 1 221 ? 10.340 -1.661 -13.101 1.00 71.06 221 PHE A CA 1
ATOM 1790 C C . PHE A 1 221 ? 10.411 -2.581 -14.334 1.00 71.06 221 PHE A C 1
ATOM 1792 O O . PHE A 1 221 ? 9.821 -2.295 -15.372 1.00 71.06 221 PHE A O 1
ATOM 1799 N N . SER A 1 222 ? 11.164 -3.684 -14.237 1.00 65.56 222 SER A N 1
ATOM 1800 C CA . SER A 1 222 ? 11.351 -4.662 -15.312 1.00 65.56 222 SER A CA 1
ATOM 1801 C C . SER A 1 222 ? 11.841 -4.023 -16.632 1.00 65.56 222 SER A C 1
ATOM 1803 O O . SER A 1 222 ? 12.625 -3.063 -16.609 1.00 65.56 222 SER A O 1
ATOM 1805 N N . SER A 1 223 ? 11.474 -4.586 -17.791 1.00 61.53 223 SER A N 1
ATOM 1806 C CA . SER A 1 223 ? 11.700 -3.965 -19.107 1.00 61.53 223 SER A CA 1
ATOM 1807 C C . SER A 1 223 ? 10.559 -3.055 -19.584 1.00 61.53 223 SER A C 1
ATOM 1809 O O . SER A 1 223 ? 10.699 -2.433 -20.641 1.00 61.53 223 SER A O 1
ATOM 1811 N N . GLY A 1 224 ? 9.472 -2.971 -18.808 1.00 71.31 224 GLY A N 1
ATOM 1812 C CA . GLY A 1 224 ? 8.266 -2.214 -19.130 1.00 71.31 224 GLY A CA 1
ATOM 1813 C C . GLY A 1 224 ? 8.446 -0.698 -19.065 1.00 71.31 224 GLY A C 1
ATOM 1814 O O . GLY A 1 224 ? 9.472 -0.188 -18.607 1.00 71.31 224 GLY A O 1
ATOM 1815 N N . ASP A 1 225 ? 7.435 0.013 -19.554 1.00 85.44 225 ASP A N 1
ATOM 1816 C CA . ASP A 1 225 ? 7.360 1.469 -19.467 1.00 85.44 225 ASP A CA 1
ATOM 1817 C C . ASP A 1 225 ? 7.079 1.890 -18.016 1.00 85.44 225 ASP A C 1
ATOM 1819 O O . ASP A 1 225 ? 6.402 1.187 -17.273 1.00 85.44 225 ASP A O 1
ATOM 1823 N N . PHE A 1 226 ? 7.628 3.026 -17.596 1.00 91.31 226 PHE A N 1
ATOM 1824 C CA . PHE A 1 226 ? 7.403 3.583 -16.260 1.00 91.31 226 PHE A CA 1
ATOM 1825 C C . PHE A 1 226 ? 7.732 5.072 -16.242 1.00 91.31 226 PHE A C 1
ATOM 1827 O O . PHE A 1 226 ? 8.465 5.562 -17.107 1.00 91.31 226 PHE A O 1
ATOM 1834 N N . THR A 1 227 ? 7.295 5.762 -15.194 1.00 94.94 227 THR A N 1
ATOM 1835 C CA . THR A 1 227 ? 7.711 7.132 -14.893 1.00 94.94 227 THR A CA 1
ATOM 1836 C C . THR A 1 227 ? 8.067 7.260 -13.415 1.00 94.94 227 THR A C 1
ATOM 1838 O O . THR A 1 227 ? 7.258 6.942 -12.555 1.00 94.94 227 THR A O 1
ATOM 1841 N N . LEU A 1 228 ? 9.267 7.762 -13.122 1.00 97.06 228 LEU A N 1
ATOM 1842 C CA . LEU A 1 228 ? 9.623 8.353 -11.829 1.00 97.06 228 LEU A CA 1
ATOM 1843 C C . LEU A 1 228 ? 9.514 9.871 -11.973 1.00 97.06 228 LEU A C 1
ATOM 1845 O O . LEU A 1 228 ? 10.136 10.426 -12.876 1.00 97.06 228 LEU A O 1
ATOM 1849 N N . GLN A 1 229 ? 8.769 10.533 -11.098 1.00 96.81 229 GLN A N 1
ATOM 1850 C CA . GLN A 1 229 ? 8.563 11.981 -11.120 1.00 96.81 229 GLN A CA 1
ATOM 1851 C C . GLN A 1 229 ? 8.619 12.529 -9.697 1.00 96.81 229 GLN A C 1
ATOM 1853 O O . GLN A 1 229 ? 8.162 11.860 -8.778 1.00 96.81 229 GLN A O 1
ATOM 1858 N N . PHE A 1 230 ? 9.211 13.705 -9.513 1.00 97.12 230 PHE A N 1
ATOM 1859 C CA . PHE A 1 230 ? 9.279 14.375 -8.215 1.00 97.12 230 PHE A CA 1
ATOM 1860 C C . PHE A 1 230 ? 9.528 15.873 -8.383 1.00 97.12 230 PHE A C 1
ATOM 1862 O O . PHE A 1 230 ? 10.112 16.321 -9.379 1.00 97.12 230 PHE A O 1
ATOM 1869 N N . ARG A 1 231 ? 9.123 16.653 -7.383 1.00 96.00 231 ARG A N 1
ATOM 1870 C CA . ARG A 1 231 ? 9.482 18.064 -7.263 1.00 96.00 231 ARG A CA 1
ATOM 1871 C C . ARG A 1 231 ? 10.795 18.187 -6.507 1.00 96.00 231 ARG A C 1
ATOM 1873 O O . ARG A 1 231 ? 11.066 17.481 -5.538 1.00 96.00 231 ARG A O 1
ATOM 1880 N N . TYR A 1 232 ? 11.632 19.096 -6.982 1.00 96.06 232 TYR A N 1
ATOM 1881 C CA . TYR A 1 232 ? 12.968 19.299 -6.467 1.00 96.06 232 TYR A CA 1
ATOM 1882 C C . TYR A 1 232 ? 13.289 20.779 -6.343 1.00 96.06 232 TYR A C 1
ATOM 1884 O O . TYR A 1 232 ? 13.141 21.557 -7.287 1.00 96.06 232 TYR A O 1
ATOM 1892 N N . TYR A 1 233 ? 13.791 21.162 -5.180 1.00 94.50 233 TYR A N 1
ATOM 1893 C CA . TYR A 1 233 ? 14.366 22.471 -4.942 1.00 94.50 233 TYR A CA 1
ATOM 1894 C C . TYR A 1 233 ? 15.823 22.294 -4.537 1.00 94.50 233 TYR A C 1
ATOM 1896 O O . TYR A 1 233 ? 16.130 21.524 -3.629 1.00 94.50 233 TYR A O 1
ATOM 1904 N N . GLN A 1 234 ? 16.720 23.053 -5.160 1.00 92.12 234 GLN A N 1
ATOM 1905 C CA . GLN A 1 234 ? 18.113 23.136 -4.735 1.00 92.12 234 GLN A CA 1
ATOM 1906 C C . GLN A 1 234 ? 18.461 24.584 -4.414 1.00 92.12 234 GLN A C 1
ATOM 1908 O O . GLN A 1 234 ? 18.317 25.474 -5.256 1.00 92.12 234 GLN A O 1
ATOM 1913 N N . ALA A 1 235 ? 18.972 24.812 -3.207 1.00 89.19 235 ALA A N 1
ATOM 1914 C CA . ALA A 1 235 ? 19.713 26.021 -2.899 1.00 89.19 235 ALA A CA 1
ATOM 1915 C C . ALA A 1 235 ? 21.202 25.735 -3.049 1.00 89.19 235 ALA A C 1
ATOM 1917 O O . ALA A 1 235 ? 21.748 24.855 -2.385 1.00 89.19 235 ALA A O 1
ATOM 1918 N N . SER A 1 236 ? 21.868 26.512 -3.890 1.00 73.31 236 SER A N 1
ATOM 1919 C CA . SER A 1 236 ? 23.322 26.569 -3.945 1.00 73.31 236 SER A CA 1
ATOM 1920 C C . SER A 1 236 ? 23.756 28.019 -4.141 1.00 73.31 236 SER A C 1
ATOM 1922 O O . SER A 1 236 ? 23.033 28.841 -4.710 1.00 73.31 236 SER A O 1
ATOM 1924 N N . GLN A 1 237 ? 24.952 28.345 -3.661 1.00 61.97 237 GLN A N 1
ATOM 1925 C CA . GLN A 1 237 ? 25.717 29.432 -4.253 1.00 61.97 237 GLN A CA 1
ATOM 1926 C C . GLN A 1 237 ? 26.386 28.827 -5.491 1.00 61.97 237 GLN A C 1
ATOM 1928 O O . GLN A 1 237 ? 26.976 27.756 -5.380 1.00 61.97 237 GLN A O 1
ATOM 1933 N N . ALA A 1 238 ? 26.259 29.453 -6.664 1.00 56.16 238 ALA A N 1
ATOM 1934 C CA . ALA A 1 238 ? 26.927 28.976 -7.872 1.00 56.16 238 ALA A CA 1
ATOM 1935 C C . ALA A 1 238 ? 28.446 29.149 -7.710 1.00 56.16 238 ALA A C 1
ATOM 1937 O O . ALA A 1 238 ? 29.003 30.163 -8.129 1.00 56.16 238 ALA A O 1
ATOM 1938 N N . ASP A 1 239 ? 29.102 28.197 -7.049 1.00 54.34 239 ASP A N 1
ATOM 1939 C CA . ASP A 1 239 ? 30.551 28.113 -7.018 1.00 54.34 239 ASP A CA 1
ATOM 1940 C C . ASP A 1 239 ? 31.011 27.074 -8.041 1.00 54.34 239 ASP A C 1
ATOM 1942 O O . ASP A 1 239 ? 30.404 26.034 -8.259 1.00 54.34 239 ASP A O 1
ATOM 1946 N N . THR A 1 240 ? 32.064 27.442 -8.746 1.00 53.59 240 THR A N 1
ATOM 1947 C CA . THR A 1 240 ? 32.536 26.954 -10.049 1.00 53.59 240 THR A CA 1
ATOM 1948 C C . THR A 1 240 ? 33.082 25.519 -10.084 1.00 53.59 240 THR A C 1
ATOM 1950 O O . THR A 1 240 ? 33.856 25.164 -10.976 1.00 53.59 240 THR A O 1
ATOM 1953 N N . LEU A 1 241 ? 32.707 24.675 -9.131 1.00 56.56 241 LEU A N 1
ATOM 1954 C CA . LEU A 1 241 ? 33.235 23.331 -8.968 1.00 56.56 241 LEU A CA 1
ATOM 1955 C C . LEU A 1 241 ? 32.203 22.350 -9.502 1.00 56.56 241 LEU A C 1
ATOM 1957 O O . LEU A 1 241 ? 31.101 22.295 -9.006 1.00 56.56 241 LEU A O 1
ATOM 1961 N N . THR A 1 242 ? 32.535 21.584 -10.536 1.00 72.25 242 THR A N 1
ATOM 1962 C CA . THR A 1 242 ? 31.651 20.553 -11.098 1.00 72.25 242 THR A CA 1
ATOM 1963 C C . THR A 1 242 ? 31.498 19.371 -10.126 1.00 72.25 242 THR A C 1
ATOM 1965 O O . THR A 1 242 ? 32.014 18.279 -10.397 1.00 72.25 242 THR A O 1
ATOM 1968 N N . ASN A 1 243 ? 30.846 19.578 -8.979 1.00 85.62 243 ASN A N 1
ATOM 1969 C CA . ASN A 1 243 ? 30.691 18.584 -7.921 1.00 85.62 243 ASN A CA 1
ATOM 1970 C C . ASN A 1 243 ? 29.524 17.653 -8.261 1.00 85.62 243 ASN A C 1
ATOM 1972 O O . ASN A 1 243 ? 28.407 17.772 -7.768 1.00 85.62 243 ASN A O 1
ATOM 1976 N N . ARG A 1 244 ? 29.787 16.702 -9.158 1.00 88.50 244 ARG A N 1
ATOM 1977 C CA . ARG A 1 244 ? 28.803 15.728 -9.660 1.00 88.50 244 ARG A CA 1
ATOM 1978 C C . ARG A 1 244 ? 28.598 14.574 -8.688 1.00 88.50 244 ARG A C 1
ATOM 1980 O O . ARG A 1 244 ? 28.916 13.425 -8.995 1.00 88.50 244 ARG A O 1
ATOM 1987 N N . GLU A 1 245 ? 28.120 14.897 -7.502 1.00 90.19 245 GLU A N 1
ATOM 1988 C CA . GLU A 1 245 ? 27.916 13.926 -6.433 1.00 90.19 245 GLU A CA 1
ATOM 1989 C C . GLU A 1 245 ? 26.457 13.491 -6.313 1.00 90.19 245 GLU A C 1
ATOM 1991 O O . GLU A 1 245 ? 26.244 12.331 -6.005 1.00 90.19 245 GLU A O 1
ATOM 1996 N N . ASN A 1 246 ? 25.460 14.330 -6.623 1.00 94.94 246 ASN A N 1
ATOM 1997 C CA . ASN A 1 246 ? 24.052 13.949 -6.465 1.00 94.94 246 ASN A CA 1
ATOM 1998 C C . ASN A 1 246 ? 23.609 13.009 -7.582 1.00 94.94 246 ASN A C 1
ATOM 2000 O O . ASN A 1 246 ? 23.880 13.274 -8.755 1.00 94.94 246 ASN A O 1
ATOM 2004 N N . TYR A 1 247 ? 22.906 11.925 -7.259 1.00 97.44 247 TYR A N 1
ATOM 2005 C CA . TYR A 1 247 ? 22.476 10.973 -8.277 1.00 97.44 247 TYR A CA 1
ATOM 2006 C C . TYR A 1 247 ? 21.221 10.180 -7.925 1.00 97.44 247 TYR A C 1
ATOM 2008 O O . TYR A 1 247 ? 20.871 9.985 -6.763 1.00 97.44 247 TYR A O 1
ATOM 2016 N N . ILE A 1 248 ? 20.608 9.634 -8.980 1.00 98.19 248 ILE A N 1
ATOM 2017 C CA . ILE A 1 248 ? 19.572 8.604 -8.902 1.00 98.19 248 ILE A CA 1
ATOM 2018 C C . ILE A 1 248 ? 20.088 7.317 -9.541 1.00 98.19 248 ILE A C 1
ATOM 2020 O O . ILE A 1 248 ? 20.601 7.318 -10.670 1.00 98.19 248 ILE A O 1
ATOM 2024 N N . LYS A 1 249 ? 19.912 6.202 -8.830 1.00 96.81 249 LYS A N 1
ATOM 2025 C CA . LYS A 1 249 ? 20.093 4.849 -9.361 1.00 96.81 249 LYS A CA 1
ATOM 2026 C C . LYS A 1 249 ? 18.750 4.146 -9.507 1.00 96.81 249 LYS A C 1
ATOM 2028 O O . LYS A 1 249 ? 17.922 4.204 -8.605 1.00 96.81 249 LYS A O 1
ATOM 2033 N N . LEU A 1 250 ? 18.587 3.437 -10.621 1.00 93.25 250 LEU A N 1
ATOM 2034 C CA . LEU A 1 250 ? 17.549 2.426 -10.805 1.00 93.25 250 LEU A CA 1
ATOM 2035 C C . LEU A 1 250 ? 18.216 1.055 -10.673 1.00 93.25 250 LEU A C 1
ATOM 2037 O O . LEU A 1 250 ? 19.098 0.696 -11.463 1.00 93.25 250 LEU A O 1
ATOM 2041 N N . GLY A 1 251 ? 17.863 0.319 -9.622 1.00 86.81 251 GLY A N 1
ATOM 2042 C CA . GLY A 1 251 ? 18.649 -0.811 -9.140 1.00 86.81 251 GLY A CA 1
ATOM 2043 C C . GLY A 1 251 ? 20.102 -0.408 -8.886 1.00 86.81 251 GLY A C 1
ATOM 2044 O O . GLY A 1 251 ? 20.385 0.497 -8.108 1.00 86.81 251 GLY A O 1
ATOM 2045 N N . ASN A 1 252 ? 21.038 -1.052 -9.584 1.00 86.69 252 ASN A N 1
ATOM 2046 C CA . ASN A 1 252 ? 22.471 -0.761 -9.454 1.00 86.69 252 ASN A CA 1
ATOM 2047 C C . ASN A 1 252 ? 22.997 0.242 -10.495 1.00 86.69 252 ASN A C 1
ATOM 2049 O O . ASN A 1 252 ? 24.191 0.544 -10.514 1.00 86.69 252 ASN A O 1
ATOM 2053 N N . THR A 1 253 ? 22.142 0.745 -11.388 1.00 89.69 253 THR A N 1
ATOM 2054 C CA . THR A 1 253 ? 22.557 1.598 -12.505 1.00 89.69 253 THR A CA 1
ATOM 2055 C C . THR A 1 253 ? 22.275 3.060 -12.203 1.00 89.69 253 THR A C 1
ATOM 2057 O O . THR A 1 253 ? 21.125 3.451 -12.037 1.00 89.69 253 THR A O 1
ATOM 2060 N N . GLN A 1 254 ? 23.322 3.885 -12.189 1.00 94.38 254 GLN A N 1
ATOM 2061 C CA . GLN A 1 254 ? 23.204 5.337 -12.063 1.00 94.38 254 GLN A CA 1
ATOM 2062 C C . GLN A 1 254 ? 22.707 5.939 -13.378 1.00 94.38 254 GLN A C 1
ATOM 2064 O O . GLN A 1 254 ? 23.411 5.898 -14.389 1.00 94.38 254 GLN A O 1
ATOM 2069 N N . VAL A 1 255 ? 21.482 6.465 -13.368 1.00 95.38 255 VAL A N 1
ATOM 2070 C CA . VAL A 1 255 ? 20.795 6.938 -14.581 1.00 95.38 255 VAL A CA 1
ATOM 2071 C C . VAL A 1 255 ? 20.841 8.452 -14.734 1.00 95.38 255 VAL A C 1
ATOM 2073 O O . VAL A 1 255 ? 20.931 8.938 -15.861 1.00 95.38 255 VAL A O 1
ATOM 2076 N N . MET A 1 256 ? 20.843 9.188 -13.624 1.00 96.75 256 MET A N 1
ATOM 2077 C CA . MET A 1 256 ? 20.873 10.647 -13.600 1.00 96.75 256 MET A CA 1
ATOM 2078 C C . MET A 1 256 ? 21.828 11.130 -12.516 1.00 96.75 256 MET A C 1
ATOM 2080 O O . MET A 1 256 ? 21.904 10.540 -11.437 1.00 96.75 256 MET A O 1
ATOM 2084 N N . THR A 1 257 ? 22.542 12.208 -12.803 1.00 96.00 257 THR A N 1
ATOM 2085 C CA . THR A 1 257 ? 23.434 12.893 -11.865 1.00 96.00 257 THR A CA 1
ATOM 2086 C C . THR A 1 257 ? 23.282 14.384 -12.045 1.00 96.00 257 THR A C 1
ATOM 2088 O O . THR A 1 257 ? 22.979 14.839 -13.146 1.00 96.00 257 THR A O 1
ATOM 2091 N N . TRP A 1 258 ? 23.490 15.150 -10.988 1.00 93.75 258 TRP A N 1
ATOM 2092 C CA . TRP A 1 258 ? 23.524 16.598 -11.086 1.00 93.75 258 TRP A CA 1
ATOM 2093 C C . TRP A 1 258 ? 24.549 17.196 -10.145 1.00 93.75 258 TRP A C 1
ATOM 2095 O O . TRP A 1 258 ? 24.999 16.567 -9.187 1.00 93.75 258 TRP A O 1
ATOM 2105 N N . ASP A 1 259 ? 24.947 18.403 -10.506 1.00 91.00 259 ASP A N 1
ATOM 2106 C CA . ASP A 1 259 ? 25.802 19.266 -9.711 1.00 91.00 259 ASP A CA 1
ATOM 2107 C C . ASP A 1 259 ? 25.003 20.515 -9.287 1.00 91.00 259 ASP A C 1
ATOM 2109 O O . ASP A 1 259 ? 23.768 20.496 -9.219 1.00 91.00 259 ASP A O 1
ATOM 2113 N N . GLU A 1 260 ? 25.693 21.605 -8.985 1.00 88.19 260 GLU A N 1
ATOM 2114 C CA . GLU A 1 260 ? 25.125 22.871 -8.540 1.00 88.19 260 GLU A CA 1
ATOM 2115 C C . GLU A 1 260 ? 24.122 23.457 -9.544 1.00 88.19 260 GLU A C 1
ATOM 2117 O O . GLU A 1 260 ? 23.176 24.125 -9.124 1.00 88.19 260 GLU A O 1
ATOM 2122 N N . ALA A 1 261 ? 24.338 23.252 -10.851 1.00 88.00 261 ALA A N 1
ATOM 2123 C CA . ALA A 1 261 ? 23.653 23.999 -11.910 1.00 88.00 261 ALA A CA 1
ATOM 2124 C C . ALA A 1 261 ? 23.339 23.187 -13.177 1.00 88.00 261 ALA A C 1
ATOM 2126 O O . ALA A 1 261 ? 22.768 23.736 -14.120 1.00 88.00 261 ALA A O 1
ATOM 2127 N N . THR A 1 262 ? 23.717 21.910 -13.250 1.00 91.56 262 THR A N 1
ATOM 2128 C CA . THR A 1 262 ? 23.623 21.098 -14.470 1.00 91.56 262 THR A CA 1
ATOM 2129 C C . THR A 1 262 ? 23.108 19.693 -14.179 1.00 91.56 262 THR A C 1
ATOM 2131 O O . THR A 1 262 ? 23.591 18.998 -13.288 1.00 91.56 262 THR A O 1
ATOM 2134 N N . LEU A 1 263 ? 22.166 19.242 -15.008 1.00 94.75 263 LEU A N 1
ATOM 2135 C CA . LEU A 1 263 ? 21.683 17.865 -15.067 1.00 94.75 263 LEU A CA 1
ATOM 2136 C C . LEU A 1 263 ? 22.505 17.056 -16.082 1.00 94.75 263 LEU A C 1
ATOM 2138 O O . LEU A 1 263 ? 22.767 17.507 -17.203 1.00 94.75 263 LEU A O 1
ATOM 2142 N N . TYR A 1 264 ? 22.850 15.823 -15.722 1.00 95.00 264 TYR A N 1
ATOM 2143 C CA . TYR A 1 264 ? 23.604 14.880 -16.543 1.00 95.00 264 TYR A CA 1
ATOM 2144 C C . TYR A 1 264 ? 22.865 13.546 -16.653 1.00 95.00 264 TYR A C 1
ATOM 2146 O O . TYR A 1 264 ? 22.330 13.031 -15.669 1.00 95.00 264 TYR A O 1
ATOM 2154 N N . LYS A 1 265 ? 22.891 12.938 -17.843 1.00 92.25 265 LYS A N 1
ATOM 2155 C CA . LYS A 1 265 ? 22.565 11.515 -17.987 1.00 92.25 265 LYS A CA 1
ATOM 2156 C C . LYS A 1 265 ? 23.776 10.688 -17.599 1.00 92.25 265 LYS A C 1
ATOM 2158 O O . LYS A 1 265 ? 24.906 10.995 -18.006 1.00 92.25 265 LYS A O 1
ATOM 2163 N N . SER A 1 266 ? 23.538 9.589 -16.890 1.00 89.31 266 SER A N 1
ATOM 2164 C CA . SER A 1 266 ? 24.587 8.769 -16.276 1.00 89.31 266 SER A CA 1
ATOM 2165 C C . SER A 1 266 ? 25.539 9.638 -15.438 1.00 89.31 266 SER A C 1
ATOM 2167 O O . SER A 1 266 ? 25.073 10.473 -14.678 1.00 89.31 266 SER A O 1
ATOM 2169 N N . THR A 1 267 ? 26.857 9.488 -15.577 1.00 87.00 267 THR A N 1
ATOM 2170 C CA . THR A 1 267 ? 27.854 10.136 -14.708 1.00 87.00 267 THR A CA 1
ATOM 2171 C C . THR A 1 267 ? 28.475 11.418 -15.278 1.00 87.00 267 THR A C 1
ATOM 2173 O O . THR A 1 267 ? 29.233 12.088 -14.579 1.00 87.00 267 THR A O 1
ATOM 2176 N N . SER A 1 268 ? 28.257 11.755 -16.557 1.00 85.12 268 SER A N 1
ATOM 2177 C CA . SER A 1 268 ? 29.088 12.796 -17.200 1.00 85.12 268 SER A CA 1
ATOM 2178 C C . SER A 1 268 ? 28.504 13.548 -18.395 1.00 85.12 268 SER A C 1
ATOM 2180 O O . SER A 1 268 ? 29.042 14.600 -18.741 1.00 85.12 268 SER A O 1
ATOM 2182 N N . THR A 1 269 ? 27.438 13.069 -19.043 1.00 92.94 269 THR A N 1
ATOM 2183 C CA . THR A 1 269 ? 26.925 13.727 -20.258 1.00 92.94 269 THR A CA 1
ATOM 2184 C C . THR A 1 269 ? 25.843 14.738 -19.904 1.00 92.94 269 THR A C 1
ATOM 2186 O O . THR A 1 269 ? 24.768 14.340 -19.464 1.00 92.94 269 THR A O 1
ATOM 2189 N N . SER A 1 270 ? 26.121 16.029 -20.095 1.00 93.25 270 SER A N 1
ATOM 2190 C CA . SER A 1 270 ? 25.180 17.114 -19.780 1.00 93.25 270 SER A CA 1
ATOM 2191 C C . SER A 1 270 ? 23.916 17.032 -20.645 1.00 93.25 270 SER A C 1
ATOM 2193 O O . SER A 1 270 ? 23.990 16.690 -21.828 1.00 93.25 270 SER A O 1
ATOM 2195 N N . MET A 1 271 ? 22.766 17.318 -20.036 1.00 94.44 271 MET A N 1
ATOM 2196 C CA . MET A 1 271 ? 21.450 17.373 -20.683 1.00 94.44 271 MET A CA 1
ATOM 2197 C C . MET A 1 271 ? 20.891 18.796 -20.706 1.00 94.44 271 MET A C 1
ATOM 2199 O O . MET A 1 271 ? 20.340 19.227 -21.713 1.00 94.44 271 MET A O 1
ATOM 2203 N N . GLY A 1 272 ? 21.052 19.538 -19.610 1.00 90.88 272 GLY A N 1
ATOM 2204 C CA . GLY A 1 272 ? 20.520 20.889 -19.481 1.00 90.88 272 GLY A CA 1
ATOM 2205 C C . GLY A 1 272 ? 20.823 21.510 -18.118 1.00 90.88 272 GLY A C 1
ATOM 2206 O O . GLY A 1 272 ? 21.379 20.834 -17.248 1.00 90.88 272 GLY A O 1
ATOM 2207 N N . PRO A 1 273 ? 20.491 22.797 -17.937 1.00 90.62 273 PRO A N 1
ATOM 2208 C CA . PRO A 1 273 ? 20.661 23.479 -16.663 1.00 90.62 273 PRO A CA 1
ATOM 2209 C C . PRO A 1 273 ? 19.670 22.962 -15.610 1.00 90.62 273 PRO A C 1
ATOM 2211 O O . PRO A 1 273 ? 18.544 22.594 -15.932 1.00 90.62 273 PRO A O 1
ATOM 2214 N N . LEU A 1 274 ? 20.090 22.989 -14.349 1.00 90.81 274 LEU A N 1
ATOM 2215 C CA . LEU A 1 274 ? 19.253 22.826 -13.166 1.00 90.81 274 LEU A CA 1
ATOM 2216 C C . LEU A 1 274 ? 18.877 24.217 -12.640 1.00 90.81 274 LEU A C 1
ATOM 2218 O O . LEU A 1 274 ? 19.734 25.095 -12.525 1.00 90.81 274 LEU A O 1
ATOM 2222 N N . SER A 1 275 ? 17.608 24.438 -12.311 1.00 89.00 275 SER A N 1
ATOM 2223 C CA . SER A 1 275 ? 17.167 25.690 -11.696 1.00 89.00 275 SER A CA 1
ATOM 2224 C C . SER A 1 275 ? 17.582 25.728 -10.222 1.00 89.00 275 SER A C 1
ATOM 2226 O O . SER A 1 275 ? 17.317 24.791 -9.469 1.00 89.00 275 SER A O 1
ATOM 2228 N N . ILE A 1 276 ? 18.229 26.824 -9.815 1.00 87.94 276 ILE A N 1
ATOM 2229 C CA . ILE A 1 276 ? 18.658 27.084 -8.433 1.00 87.94 276 ILE A CA 1
ATOM 2230 C C . ILE A 1 276 ? 17.683 28.077 -7.799 1.00 87.94 276 ILE A C 1
ATOM 2232 O O . ILE A 1 276 ? 17.260 29.036 -8.447 1.00 87.94 276 ILE A O 1
ATOM 2236 N N . GLY A 1 277 ? 17.327 27.863 -6.532 1.00 90.44 277 GLY A N 1
ATOM 2237 C CA . GLY A 1 277 ? 16.484 28.788 -5.770 1.00 90.44 277 GLY A CA 1
ATOM 2238 C C . GLY A 1 277 ? 15.021 28.828 -6.224 1.00 90.44 277 GLY A C 1
ATOM 2239 O O . GLY A 1 277 ? 14.319 29.800 -5.959 1.00 90.44 277 GLY A O 1
ATOM 2240 N N . SER A 1 278 ? 14.561 27.802 -6.941 1.00 91.75 278 SER A N 1
ATOM 2241 C CA . SER A 1 278 ? 13.172 27.658 -7.381 1.00 91.75 278 SER A CA 1
ATOM 2242 C C . SER A 1 278 ? 12.770 26.187 -7.423 1.00 91.75 278 SER A C 1
ATOM 2244 O O . SER A 1 278 ? 13.610 25.310 -7.628 1.00 91.75 278 SER A O 1
ATOM 2246 N N . TRP A 1 279 ? 11.481 25.927 -7.204 1.00 93.50 279 TRP A N 1
ATOM 2247 C CA . TRP A 1 279 ? 10.902 24.599 -7.370 1.00 93.50 279 TRP A CA 1
ATOM 2248 C C . TRP A 1 279 ? 10.875 24.219 -8.847 1.00 93.50 279 TRP A C 1
ATOM 2250 O O . TRP A 1 279 ? 10.444 25.008 -9.688 1.00 93.50 279 TRP A O 1
ATOM 2260 N N . GLN A 1 280 ? 11.303 22.997 -9.143 1.00 93.62 280 GLN A N 1
ATOM 2261 C CA . GLN A 1 280 ? 11.221 22.407 -10.472 1.00 93.62 280 GLN A CA 1
ATOM 2262 C C . GLN A 1 280 ? 10.707 20.976 -10.384 1.00 93.62 280 GLN A C 1
ATOM 2264 O O . GLN A 1 280 ? 10.843 20.324 -9.353 1.00 93.62 280 GLN A O 1
ATOM 2269 N N . GLU A 1 281 ? 10.145 20.477 -11.471 1.00 95.81 281 GLU A N 1
ATOM 2270 C CA . GLU A 1 281 ? 9.765 19.078 -11.590 1.00 95.81 281 GLU A CA 1
ATOM 2271 C C . GLU A 1 281 ? 10.812 18.333 -12.419 1.00 95.81 281 GLU A C 1
ATOM 2273 O O . GLU A 1 281 ? 11.192 18.772 -13.511 1.00 95.81 281 GLU A O 1
ATOM 2278 N N . LEU A 1 282 ? 11.281 17.205 -11.896 1.00 96.88 282 LEU A N 1
ATOM 2279 C CA . LEU A 1 282 ? 12.165 16.285 -12.595 1.00 96.88 282 LEU A CA 1
ATOM 2280 C C . LEU A 1 282 ? 11.421 14.977 -12.841 1.00 96.88 282 LEU A C 1
ATOM 2282 O O . LEU A 1 282 ? 10.753 14.459 -11.947 1.00 96.88 282 LEU A O 1
ATOM 2286 N N . ALA A 1 283 ? 11.567 14.419 -14.043 1.00 96.38 283 ALA A N 1
ATOM 2287 C CA . ALA A 1 283 ? 11.041 13.091 -14.331 1.00 96.38 283 ALA A CA 1
ATOM 2288 C C . ALA A 1 283 ? 11.981 12.247 -15.192 1.00 96.38 283 ALA A C 1
ATOM 2290 O O . ALA A 1 283 ? 12.689 12.743 -16.071 1.00 96.38 283 ALA A O 1
ATOM 2291 N N . ILE A 1 284 ? 11.952 10.941 -14.947 1.00 95.75 284 ILE A N 1
ATOM 2292 C CA . ILE A 1 284 ? 12.624 9.908 -15.728 1.00 95.75 284 ILE A CA 1
ATOM 2293 C C . ILE A 1 284 ? 11.538 8.964 -16.232 1.00 95.75 284 ILE A C 1
ATOM 2295 O O . ILE A 1 284 ? 10.904 8.272 -15.439 1.00 95.75 284 ILE A O 1
ATOM 2299 N N . THR A 1 285 ? 11.328 8.929 -17.545 1.00 94.50 285 THR A N 1
ATOM 2300 C CA . THR A 1 285 ? 10.304 8.088 -18.174 1.00 94.50 285 THR A CA 1
ATOM 2301 C C . THR A 1 285 ? 10.945 7.070 -19.100 1.00 94.50 285 THR A C 1
ATOM 2303 O O . THR A 1 285 ? 11.750 7.434 -19.956 1.00 94.50 285 THR A O 1
ATOM 2306 N N . ARG A 1 286 ? 10.581 5.795 -18.961 1.00 90.50 286 ARG A N 1
ATOM 2307 C CA . ARG A 1 286 ? 10.947 4.752 -19.917 1.00 90.50 286 ARG A CA 1
ATOM 2308 C C . ARG A 1 286 ? 9.846 4.579 -20.947 1.00 90.50 286 ARG A C 1
ATOM 2310 O O . ARG A 1 286 ? 8.716 4.301 -20.571 1.00 90.50 286 ARG A O 1
ATOM 2317 N N . SER A 1 287 ? 10.195 4.697 -22.226 1.00 88.38 287 SER A N 1
ATOM 2318 C CA . SER A 1 287 ? 9.309 4.317 -23.326 1.00 88.38 287 SER A CA 1
ATOM 2319 C C . SER A 1 287 ? 10.104 3.890 -24.557 1.00 88.38 287 SER A C 1
ATOM 2321 O O . SER A 1 287 ? 11.157 4.457 -24.860 1.00 88.38 287 SER A O 1
ATOM 2323 N N . GLY A 1 288 ? 9.638 2.853 -25.256 1.00 80.81 288 GLY A N 1
ATOM 2324 C CA . GLY A 1 288 ? 10.211 2.424 -26.540 1.00 80.81 288 GLY A CA 1
ATOM 2325 C C . GLY A 1 288 ? 11.698 2.034 -26.494 1.00 80.81 288 GLY A C 1
ATOM 2326 O O . GLY A 1 288 ? 12.407 2.214 -27.481 1.00 80.81 288 GLY A O 1
ATOM 2327 N N . GLY A 1 289 ? 12.194 1.535 -25.354 1.00 80.38 289 GLY A N 1
ATOM 2328 C CA . GLY A 1 289 ? 13.607 1.159 -25.174 1.00 80.38 289 GLY A CA 1
ATOM 2329 C C . GLY A 1 289 ? 14.554 2.325 -24.858 1.00 80.38 289 GLY A C 1
ATOM 2330 O O . GLY A 1 289 ? 15.775 2.178 -24.947 1.00 80.38 289 GLY A O 1
ATOM 2331 N N . TYR A 1 290 ? 14.017 3.484 -24.477 1.00 89.75 290 TYR A N 1
ATOM 2332 C CA . TYR A 1 290 ? 14.786 4.647 -24.041 1.00 89.75 290 TYR A CA 1
ATOM 2333 C C . TYR A 1 290 ? 14.334 5.105 -22.656 1.00 89.75 290 TYR A C 1
ATOM 2335 O O . TYR A 1 290 ? 13.155 5.022 -22.327 1.00 89.75 290 TYR A O 1
ATOM 2343 N N . LEU A 1 291 ? 15.275 5.624 -21.867 1.00 93.25 291 LEU A N 1
ATOM 2344 C CA . LEU A 1 291 ? 14.989 6.539 -20.766 1.00 93.25 291 LEU A CA 1
ATOM 2345 C C . LEU A 1 291 ? 15.015 7.962 -21.307 1.00 93.25 291 LEU A C 1
ATOM 2347 O O . LEU A 1 291 ? 16.005 8.368 -21.917 1.00 93.25 291 LEU A O 1
ATOM 2351 N N . TYR A 1 292 ? 13.951 8.704 -21.057 1.00 94.94 292 TYR A N 1
ATOM 2352 C CA . TYR A 1 292 ? 13.817 10.126 -21.322 1.00 94.94 292 TYR A CA 1
ATOM 2353 C C . TYR A 1 292 ? 13.876 10.886 -20.001 1.00 94.94 292 TYR A C 1
ATOM 2355 O O . TYR A 1 292 ? 13.268 10.474 -19.013 1.00 94.94 292 TYR A O 1
ATOM 2363 N N . PHE A 1 293 ? 14.621 11.986 -19.993 1.00 95.50 293 PHE A N 1
ATOM 2364 C CA . PHE A 1 293 ? 14.808 12.845 -18.830 1.00 95.50 293 PHE A CA 1
ATOM 2365 C C . PHE A 1 293 ? 14.102 14.167 -19.080 1.00 95.50 293 PHE A C 1
ATOM 2367 O O . PHE A 1 293 ? 14.301 14.787 -20.129 1.00 95.50 293 PHE A O 1
ATOM 2374 N N . TYR A 1 294 ? 13.302 14.589 -18.112 1.00 95.75 294 TYR A N 1
ATOM 2375 C CA . TYR A 1 294 ? 12.448 15.757 -18.208 1.00 95.75 294 TYR A CA 1
ATOM 2376 C C . TYR A 1 294 ? 12.781 16.773 -17.127 1.00 95.75 294 TYR A C 1
ATOM 2378 O O . TYR A 1 294 ? 13.060 16.409 -15.984 1.00 95.75 294 TYR A O 1
ATOM 2386 N N . HIS A 1 295 ? 12.710 18.045 -17.505 1.00 95.88 295 HIS A N 1
ATOM 2387 C CA . HIS A 1 295 ? 12.790 19.189 -16.605 1.00 95.88 295 HIS A CA 1
ATOM 2388 C C . HIS A 1 295 ? 11.602 20.100 -16.889 1.00 95.88 295 HIS A C 1
ATOM 2390 O O . HIS A 1 295 ? 11.440 20.566 -18.018 1.00 95.88 295 HIS A O 1
ATOM 2396 N N . ASN A 1 296 ? 10.741 20.294 -15.887 1.00 95.31 296 ASN A N 1
ATOM 2397 C CA . ASN A 1 296 ? 9.489 21.046 -16.003 1.00 95.31 296 ASN A CA 1
ATOM 2398 C C . ASN A 1 296 ? 8.653 20.625 -17.231 1.00 95.31 296 ASN A C 1
ATOM 2400 O O . ASN A 1 296 ? 8.205 21.461 -18.016 1.00 95.31 296 ASN A O 1
ATOM 2404 N N . GLY A 1 297 ? 8.511 19.310 -17.439 1.00 93.69 297 GLY A N 1
ATOM 2405 C CA . GLY A 1 297 ? 7.703 18.739 -18.521 1.00 93.69 297 GLY A CA 1
ATOM 2406 C C . GLY A 1 297 ? 8.358 18.738 -19.908 1.00 93.69 297 GLY A C 1
ATOM 2407 O O . GLY A 1 297 ? 7.836 18.114 -20.833 1.00 93.69 297 GLY A O 1
ATOM 2408 N N . LEU A 1 298 ? 9.524 19.372 -20.080 1.00 94.06 298 LEU A N 1
ATOM 2409 C CA . LEU A 1 298 ? 10.289 19.366 -21.330 1.00 94.06 298 LEU A CA 1
ATOM 2410 C C . LEU A 1 298 ? 11.320 18.233 -21.342 1.00 94.06 298 LEU A C 1
ATOM 2412 O O . LEU A 1 298 ? 12.118 18.114 -20.416 1.00 94.06 298 LEU A O 1
ATOM 2416 N N . CYS A 1 299 ? 11.354 17.433 -22.413 1.00 94.31 299 CYS A N 1
ATOM 2417 C CA . CYS A 1 299 ? 12.391 16.417 -22.599 1.00 94.31 299 CYS A CA 1
ATOM 2418 C C . CYS A 1 299 ? 13.752 17.087 -22.864 1.00 94.31 299 CYS A C 1
ATOM 2420 O O . CYS A 1 299 ? 13.950 17.710 -23.906 1.00 94.31 299 CYS A O 1
ATOM 2422 N N . ILE A 1 300 ? 14.708 16.915 -21.950 1.00 94.62 300 ILE A N 1
ATOM 2423 C CA . ILE A 1 300 ? 16.059 17.503 -22.022 1.00 94.62 300 ILE A CA 1
ATOM 2424 C C . ILE A 1 300 ? 17.139 16.495 -22.432 1.00 94.62 300 ILE A C 1
ATOM 2426 O O . ILE A 1 300 ? 18.261 16.870 -22.766 1.00 94.62 300 ILE A O 1
ATOM 2430 N N . GLY A 1 301 ? 16.828 15.199 -22.434 1.00 93.44 301 GLY A N 1
ATOM 2431 C CA . GLY A 1 301 ? 17.789 14.182 -22.833 1.00 93.44 301 GLY A CA 1
ATOM 2432 C C . GLY A 1 301 ? 17.192 12.790 -22.932 1.00 93.44 301 GLY A C 1
ATOM 2433 O O . GLY A 1 301 ? 16.100 12.520 -22.437 1.00 93.44 301 GLY A O 1
ATOM 2434 N N . SER A 1 302 ? 17.941 11.886 -23.562 1.00 93.50 302 SER A N 1
ATOM 2435 C CA . SER A 1 302 ? 17.592 10.471 -23.621 1.00 93.50 302 SER A CA 1
ATOM 2436 C C . SER A 1 302 ? 18.809 9.544 -23.556 1.00 93.50 302 SER A C 1
ATOM 2438 O O . SER A 1 302 ? 19.951 9.928 -23.869 1.00 93.50 302 SER A O 1
ATOM 2440 N N . LEU A 1 303 ? 18.553 8.307 -23.134 1.00 91.56 303 LEU A N 1
ATOM 2441 C CA . LEU A 1 303 ? 19.507 7.209 -23.027 1.00 91.56 303 LEU A CA 1
ATOM 2442 C C . LEU A 1 303 ? 18.846 5.914 -23.516 1.00 91.56 303 LEU A C 1
ATOM 2444 O O . LEU A 1 303 ? 17.865 5.467 -22.932 1.00 91.56 303 LEU A O 1
ATOM 2448 N N . SER A 1 304 ? 19.388 5.289 -24.562 1.00 88.44 304 SER A N 1
ATOM 2449 C CA . SER A 1 304 ? 18.939 3.957 -24.990 1.00 88.44 304 SER A CA 1
ATOM 2450 C C . SER A 1 304 ? 19.238 2.932 -23.900 1.00 88.44 304 SER A C 1
ATOM 2452 O O . SER A 1 304 ? 20.374 2.865 -23.424 1.00 88.44 304 SER A O 1
ATOM 2454 N N . THR A 1 305 ? 18.261 2.109 -23.536 1.00 79.12 305 THR A N 1
ATOM 2455 C CA . THR A 1 305 ? 18.456 1.047 -22.553 1.00 79.12 305 THR A CA 1
ATOM 2456 C C . THR A 1 305 ? 17.627 -0.190 -22.880 1.00 79.12 305 THR A C 1
ATOM 2458 O O . THR A 1 305 ? 16.429 -0.123 -23.140 1.00 79.12 305 THR A O 1
ATOM 2461 N N . SER A 1 306 ? 18.276 -1.348 -22.810 1.00 71.88 306 SER A N 1
ATOM 2462 C CA . SER A 1 306 ? 17.623 -2.657 -22.745 1.00 71.88 306 SER A CA 1
ATOM 2463 C C . SER A 1 306 ? 17.717 -3.264 -21.342 1.00 71.88 306 SER A C 1
ATOM 2465 O O . SER A 1 306 ? 17.410 -4.439 -21.161 1.00 71.88 306 SER A O 1
ATOM 2467 N N . ALA A 1 307 ? 18.198 -2.496 -20.356 1.00 72.00 307 ALA A N 1
ATOM 2468 C CA . ALA A 1 307 ? 18.387 -2.984 -18.999 1.00 72.00 307 ALA A CA 1
ATOM 2469 C C . ALA A 1 307 ? 17.040 -3.347 -18.364 1.00 72.00 307 ALA A C 1
ATOM 2471 O O . ALA A 1 307 ? 16.015 -2.718 -18.631 1.00 72.00 307 ALA A O 1
ATOM 2472 N N . VAL A 1 308 ? 17.061 -4.358 -17.504 1.00 72.56 308 VAL A N 1
ATOM 2473 C CA . VAL A 1 308 ? 15.942 -4.715 -16.632 1.00 72.56 308 VAL A CA 1
ATOM 2474 C C . VAL A 1 308 ? 16.263 -4.118 -15.269 1.00 72.56 308 VAL A C 1
ATOM 2476 O O . VAL A 1 308 ? 17.263 -4.497 -14.657 1.00 72.56 308 VAL A O 1
ATOM 2479 N N . PHE A 1 309 ? 15.463 -3.152 -14.823 1.00 80.88 309 PHE A N 1
ATOM 2480 C CA . PHE A 1 309 ? 15.684 -2.503 -13.532 1.00 80.88 309 PHE A CA 1
ATOM 2481 C C . PHE A 1 309 ? 14.959 -3.264 -12.419 1.00 80.88 309 PHE A C 1
ATOM 2483 O O . PHE A 1 309 ? 13.906 -3.869 -12.633 1.00 80.88 309 PHE A O 1
ATOM 2490 N N . THR A 1 310 ? 15.560 -3.263 -11.232 1.00 82.62 310 THR A N 1
ATOM 2491 C CA . THR A 1 310 ? 14.985 -3.890 -10.038 1.00 82.62 310 THR A CA 1
ATOM 2492 C C . THR A 1 310 ? 13.919 -2.982 -9.418 1.00 82.62 310 THR A C 1
ATOM 2494 O O . THR A 1 310 ? 13.710 -1.864 -9.862 1.00 82.62 310 THR A O 1
ATOM 2497 N N . GLU A 1 311 ? 13.281 -3.435 -8.352 1.00 85.00 311 GLU A N 1
ATOM 2498 C CA . GLU A 1 311 ? 12.302 -2.726 -7.520 1.00 85.00 311 GLU A CA 1
ATOM 2499 C C . GLU A 1 311 ? 12.889 -1.579 -6.677 1.00 85.00 311 GLU A C 1
ATOM 2501 O O . GLU A 1 311 ? 12.204 -1.039 -5.819 1.00 85.00 311 GLU A O 1
ATOM 2506 N N . TYR A 1 312 ? 14.160 -1.219 -6.872 1.00 92.06 312 TYR A N 1
ATOM 2507 C CA . TYR A 1 312 ? 14.854 -0.266 -6.009 1.00 92.06 312 TYR A CA 1
ATOM 2508 C C . TYR A 1 312 ? 15.194 1.017 -6.755 1.00 92.06 312 TYR A C 1
ATOM 2510 O O . TYR A 1 312 ? 15.781 0.975 -7.839 1.00 92.06 312 TYR A O 1
ATOM 2518 N N . ILE A 1 313 ? 14.904 2.148 -6.120 1.00 97.31 313 ILE A N 1
ATOM 2519 C CA . ILE A 1 313 ? 15.365 3.476 -6.521 1.00 97.31 313 ILE A CA 1
ATOM 2520 C C . ILE A 1 313 ? 16.245 3.999 -5.397 1.00 97.31 313 ILE A C 1
ATOM 2522 O O . ILE A 1 313 ? 15.824 4.004 -4.245 1.00 97.31 313 ILE A O 1
ATOM 2526 N N . THR A 1 314 ? 17.460 4.436 -5.703 1.00 98.00 314 THR A N 1
ATOM 2527 C CA . THR A 1 314 ? 18.346 5.045 -4.703 1.00 98.00 314 THR A CA 1
ATOM 2528 C C . THR A 1 314 ? 18.597 6.490 -5.060 1.00 98.00 314 THR A C 1
ATOM 2530 O O . THR A 1 314 ? 19.010 6.779 -6.184 1.00 98.00 314 THR A O 1
ATOM 2533 N N . PHE A 1 315 ? 18.402 7.362 -4.082 1.00 98.31 315 PHE A N 1
ATOM 2534 C CA . PHE A 1 315 ? 18.777 8.759 -4.140 1.00 98.31 315 PHE A CA 1
ATOM 2535 C C . PHE A 1 315 ? 19.998 8.972 -3.258 1.00 98.31 315 PHE A C 1
ATOM 2537 O O . PHE A 1 315 ? 20.053 8.504 -2.120 1.00 98.31 315 PHE A O 1
ATOM 2544 N N . HIS A 1 316 ? 20.977 9.677 -3.803 1.00 97.69 316 HIS A N 1
ATOM 2545 C CA . HIS A 1 316 ? 22.141 10.128 -3.065 1.00 97.69 316 HIS A CA 1
ATOM 2546 C C . HIS A 1 316 ? 22.312 11.615 -3.292 1.00 97.69 316 HIS A C 1
ATOM 2548 O O . HIS A 1 316 ? 22.244 12.113 -4.420 1.00 97.69 316 HIS A O 1
ATOM 2554 N N . PHE A 1 317 ? 22.576 12.290 -2.194 1.00 96.19 317 PHE A N 1
ATOM 2555 C CA . PHE A 1 317 ? 22.633 13.722 -2.095 1.00 96.19 317 PHE A CA 1
ATOM 2556 C C . PHE A 1 317 ? 23.925 14.054 -1.344 1.00 96.19 317 PHE A C 1
ATOM 2558 O O . PHE A 1 317 ? 23.950 13.977 -0.123 1.00 96.19 317 PHE A O 1
ATOM 2565 N N . GLY A 1 318 ? 24.992 14.447 -2.043 1.00 92.69 318 GLY A N 1
ATOM 2566 C CA . GLY A 1 318 ? 26.295 14.741 -1.427 1.00 92.69 318 GLY A CA 1
ATOM 2567 C C . GLY A 1 318 ? 26.378 16.126 -0.763 1.00 92.69 318 GLY A C 1
ATOM 2568 O O . GLY A 1 318 ? 25.398 16.865 -0.748 1.00 92.69 318 GLY A O 1
ATOM 2569 N N . SER A 1 319 ? 27.528 16.474 -0.181 1.00 89.44 319 SER A N 1
ATOM 2570 C CA . SER A 1 319 ? 27.660 17.599 0.764 1.00 89.44 319 SER A CA 1
ATOM 2571 C C . SER A 1 319 ? 28.291 18.886 0.210 1.00 89.44 319 SER A C 1
ATOM 2573 O O . SER A 1 319 ? 28.590 19.804 0.970 1.00 89.44 319 SER A O 1
ATOM 2575 N N . THR A 1 320 ? 28.606 18.942 -1.081 1.00 87.06 320 THR A N 1
ATOM 2576 C CA . THR A 1 320 ? 29.400 20.019 -1.706 1.00 87.06 320 THR A CA 1
ATOM 2577 C C . THR A 1 320 ? 28.671 20.769 -2.821 1.00 87.06 320 THR A C 1
ATOM 2579 O O . THR A 1 320 ? 28.897 21.960 -3.004 1.00 87.06 320 THR A O 1
ATOM 2582 N N . SER A 1 321 ? 27.748 20.106 -3.509 1.00 86.31 321 SER A N 1
ATOM 2583 C CA . SER A 1 321 ? 26.989 20.598 -4.667 1.00 86.31 321 SER A CA 1
ATOM 2584 C C . SER A 1 321 ? 25.776 21.460 -4.317 1.00 86.31 321 SER A C 1
ATOM 2586 O O . SER A 1 321 ? 25.097 21.998 -5.194 1.00 86.31 321 SER A O 1
ATOM 2588 N N . ARG A 1 322 ? 25.462 21.585 -3.026 1.00 89.56 322 ARG A N 1
ATOM 2589 C CA . ARG A 1 322 ? 24.299 22.320 -2.530 1.00 89.56 322 ARG A CA 1
ATOM 2590 C C . ARG A 1 322 ? 24.523 22.829 -1.113 1.00 89.56 322 ARG A C 1
ATOM 2592 O O . ARG A 1 322 ? 25.272 22.246 -0.338 1.00 89.56 322 ARG A O 1
ATOM 2599 N N . SER A 1 323 ? 23.813 23.893 -0.760 1.00 89.19 323 SER A N 1
ATOM 2600 C CA . SER A 1 323 ? 23.666 24.338 0.628 1.00 89.19 323 SER A CA 1
ATOM 2601 C C . SER A 1 323 ? 22.550 23.573 1.336 1.00 89.19 323 SER A C 1
ATOM 2603 O O . SER A 1 323 ? 22.692 23.223 2.498 1.00 89.19 323 SER A O 1
ATOM 2605 N N . TYR A 1 324 ? 21.447 23.324 0.634 1.00 92.38 324 TYR A N 1
ATOM 2606 C CA . TYR A 1 324 ? 20.366 22.436 1.056 1.00 92.38 324 TYR A CA 1
ATOM 2607 C C . TYR A 1 324 ? 19.523 22.056 -0.166 1.00 92.38 324 TYR A C 1
ATOM 2609 O O . TYR A 1 324 ? 19.642 22.639 -1.253 1.00 92.38 324 TYR A O 1
ATOM 2617 N N . SER A 1 325 ? 18.670 21.058 -0.014 1.00 94.38 325 SER A N 1
ATOM 2618 C CA . SER A 1 325 ? 17.680 20.677 -1.014 1.00 94.38 325 SER A CA 1
ATOM 2619 C C . SER A 1 325 ? 16.354 20.344 -0.365 1.00 94.38 325 SER A C 1
ATOM 2621 O O . SER A 1 325 ? 16.300 20.069 0.827 1.00 94.38 325 SER A O 1
ATOM 2623 N N . MET A 1 326 ? 15.288 20.377 -1.153 1.00 95.81 326 MET A N 1
ATOM 2624 C CA . MET A 1 326 ? 13.985 19.894 -0.722 1.00 95.81 326 MET A CA 1
ATOM 2625 C C . MET A 1 326 ? 13.387 18.988 -1.792 1.00 95.81 326 MET A C 1
ATOM 2627 O O . MET A 1 326 ? 13.586 19.220 -2.991 1.00 95.81 326 MET A O 1
ATOM 2631 N N . LEU A 1 327 ? 12.694 17.949 -1.341 1.00 96.56 327 LEU A N 1
ATOM 2632 C CA . LEU A 1 327 ? 11.958 17.001 -2.169 1.00 96.56 327 LEU A CA 1
ATOM 2633 C C . LEU A 1 327 ? 10.492 17.012 -1.777 1.00 96.56 327 LEU A C 1
ATOM 2635 O O . LEU A 1 327 ? 10.169 17.123 -0.599 1.00 96.56 327 LEU A O 1
ATOM 2639 N N . ASP A 1 328 ? 9.639 16.887 -2.778 1.00 95.69 328 ASP A N 1
ATOM 2640 C CA . ASP A 1 328 ? 8.192 16.967 -2.629 1.00 95.69 328 ASP A CA 1
ATOM 2641 C C . ASP A 1 328 ? 7.536 16.174 -3.781 1.00 95.69 328 ASP A C 1
ATOM 2643 O O . ASP A 1 328 ? 8.165 15.980 -4.830 1.00 95.69 328 ASP A O 1
ATOM 2647 N N . GLU A 1 329 ? 6.309 15.693 -3.592 1.00 95.38 329 GLU A N 1
ATOM 2648 C CA . GLU A 1 329 ? 5.482 15.016 -4.606 1.00 95.38 329 GLU A CA 1
ATOM 2649 C C . GLU A 1 329 ? 6.215 13.926 -5.416 1.00 95.38 329 GLU A C 1
ATOM 2651 O O . GLU A 1 329 ? 6.178 13.896 -6.654 1.00 95.38 329 GLU A O 1
ATOM 2656 N N . LEU A 1 330 ? 6.939 13.030 -4.740 1.00 97.38 330 LEU A N 1
ATOM 2657 C CA . LEU A 1 330 ? 7.629 11.931 -5.413 1.00 97.38 330 LEU A CA 1
ATOM 2658 C C . LEU A 1 330 ? 6.639 10.814 -5.727 1.00 97.38 330 LEU A C 1
ATOM 2660 O O . LEU A 1 330 ? 6.085 10.198 -4.824 1.00 97.38 330 LEU A O 1
ATOM 2664 N N . ARG A 1 331 ? 6.481 10.469 -7.005 1.00 96.00 331 ARG A N 1
ATOM 2665 C CA . ARG A 1 331 ? 5.641 9.347 -7.436 1.00 96.00 331 ARG A CA 1
ATOM 2666 C C . ARG A 1 331 ? 6.303 8.444 -8.461 1.00 96.00 331 ARG A C 1
ATOM 2668 O O . ARG A 1 331 ? 7.158 8.863 -9.250 1.00 96.00 331 ARG A O 1
ATOM 2675 N N . VAL A 1 332 ? 5.845 7.197 -8.482 1.00 96.19 332 VAL A N 1
ATOM 2676 C CA . VAL A 1 332 ? 6.261 6.181 -9.449 1.00 96.19 332 VAL A CA 1
ATOM 2677 C C . VAL A 1 332 ? 5.044 5.570 -10.126 1.00 96.19 332 VAL A C 1
ATOM 2679 O O . VAL A 1 332 ? 4.141 5.069 -9.463 1.00 96.19 332 VAL A O 1
ATOM 2682 N N . LEU A 1 333 ? 5.043 5.591 -11.457 1.00 92.81 333 LEU A N 1
ATOM 2683 C CA . LEU A 1 333 ? 3.974 5.087 -12.313 1.00 92.81 333 LEU A CA 1
ATOM 2684 C C . LEU A 1 333 ? 4.469 3.898 -13.140 1.00 92.81 333 LEU A C 1
ATOM 2686 O O . LEU A 1 333 ? 5.601 3.920 -13.624 1.00 92.81 333 LEU A O 1
ATOM 2690 N N . ASN A 1 334 ? 3.620 2.896 -13.366 1.00 87.62 334 ASN A N 1
ATOM 2691 C CA . ASN A 1 334 ? 3.924 1.723 -14.207 1.00 87.62 334 ASN A CA 1
ATOM 2692 C C . ASN A 1 334 ? 3.677 1.947 -15.718 1.00 87.62 334 ASN A C 1
ATOM 2694 O O . ASN A 1 334 ? 3.553 0.991 -16.484 1.00 87.62 334 ASN A O 1
ATOM 2698 N N . TYR A 1 335 ? 3.565 3.205 -16.144 1.00 88.06 335 TYR A N 1
ATOM 2699 C CA . TYR A 1 335 ? 3.420 3.597 -17.540 1.00 88.06 335 TYR A CA 1
ATOM 2700 C C . TYR A 1 335 ? 4.208 4.878 -17.818 1.00 88.06 335 TYR A C 1
ATOM 2702 O O . TYR A 1 335 ? 4.621 5.586 -16.899 1.00 88.06 335 TYR A O 1
ATOM 2710 N N . ALA A 1 336 ? 4.407 5.183 -19.099 1.00 90.19 336 ALA A N 1
ATOM 2711 C CA . ALA A 1 336 ? 5.060 6.406 -19.539 1.00 90.19 336 ALA A CA 1
ATOM 2712 C C . ALA A 1 336 ? 4.073 7.582 -19.620 1.00 90.19 336 ALA A C 1
ATOM 2714 O O . ALA A 1 336 ? 3.173 7.569 -20.461 1.00 90.19 336 ALA A O 1
ATOM 2715 N N . ILE A 1 337 ? 4.281 8.636 -18.822 1.00 89.81 337 ILE A N 1
ATOM 2716 C CA . ILE A 1 337 ? 3.426 9.847 -18.853 1.00 89.81 337 ILE A CA 1
ATOM 2717 C C . ILE A 1 337 ? 3.477 10.607 -20.184 1.00 89.81 337 ILE A C 1
ATOM 2719 O O . ILE A 1 337 ? 2.538 11.313 -20.542 1.00 89.81 337 ILE A O 1
ATOM 2723 N N . ALA A 1 338 ? 4.564 10.444 -20.935 1.00 84.56 338 ALA A N 1
ATOM 2724 C CA . ALA A 1 338 ? 4.713 10.949 -22.287 1.00 84.56 338 ALA A CA 1
ATOM 2725 C C . ALA A 1 338 ? 5.183 9.802 -23.184 1.00 84.56 338 ALA A C 1
ATOM 2727 O O . ALA A 1 338 ? 6.350 9.408 -23.155 1.00 84.56 338 ALA A O 1
ATOM 2728 N N . SER A 1 339 ? 4.256 9.240 -23.960 1.00 67.62 339 SER A N 1
ATOM 2729 C CA . SER A 1 339 ? 4.545 8.156 -24.897 1.00 67.62 339 SER A CA 1
ATOM 2730 C C . SER A 1 339 ? 5.070 8.698 -26.234 1.00 67.62 339 SER A C 1
ATOM 2732 O O . SER A 1 339 ? 4.639 9.739 -26.742 1.00 67.62 339 SER A O 1
ATOM 2734 N N . GLY A 1 340 ? 6.039 7.985 -26.812 1.00 63.91 340 GLY A N 1
ATOM 2735 C CA . GLY A 1 340 ? 6.712 8.373 -28.053 1.00 63.91 340 GLY A CA 1
ATOM 2736 C C . GLY A 1 340 ? 8.014 9.156 -27.850 1.00 63.91 340 GLY A C 1
ATOM 2737 O O . GLY A 1 340 ? 8.441 9.444 -26.737 1.00 63.91 340 GLY A O 1
ATOM 2738 N N . THR A 1 341 ? 8.701 9.447 -28.955 1.00 69.62 341 THR A N 1
ATOM 2739 C CA . THR A 1 341 ? 10.095 9.923 -28.976 1.00 69.62 341 THR A CA 1
ATOM 2740 C C . THR A 1 341 ? 10.274 11.333 -28.387 1.00 69.62 341 THR A C 1
ATOM 2742 O O . THR A 1 341 ? 10.350 12.310 -29.127 1.00 69.62 341 THR A O 1
ATOM 2745 N N . GLY A 1 342 ? 10.385 11.446 -27.059 1.00 68.38 342 GLY A N 1
ATOM 2746 C CA . GLY A 1 342 ? 10.733 12.693 -26.364 1.00 68.38 342 GLY A CA 1
ATOM 2747 C C . GLY A 1 342 ? 9.628 13.755 -26.330 1.00 68.38 342 GLY A C 1
ATOM 2748 O O . GLY A 1 342 ? 9.937 14.941 -26.229 1.00 68.38 342 GLY A O 1
ATOM 2749 N N . SER A 1 343 ? 8.355 13.358 -26.434 1.00 84.88 343 SER A N 1
ATOM 2750 C CA . SER A 1 343 ? 7.211 14.274 -26.302 1.00 84.88 343 SER A CA 1
ATOM 2751 C C . SER A 1 343 ? 7.219 14.960 -24.933 1.00 84.88 343 SER A C 1
ATOM 2753 O O . SER A 1 343 ? 7.465 14.295 -23.929 1.00 84.88 343 SER A O 1
ATOM 2755 N N . SER A 1 344 ? 6.939 16.263 -24.883 1.00 87.75 344 SER A N 1
ATOM 2756 C CA . SER A 1 344 ? 6.739 17.005 -23.628 1.00 87.75 344 SER A CA 1
ATOM 2757 C C . SER A 1 344 ? 5.377 16.711 -22.992 1.00 87.75 344 SER A C 1
ATOM 2759 O O . SER A 1 344 ? 4.439 16.322 -23.687 1.00 87.75 344 SER A O 1
ATOM 2761 N N . TYR A 1 345 ? 5.247 16.977 -21.693 1.00 92.44 345 TYR A N 1
ATOM 2762 C CA . TYR A 1 345 ? 3.980 16.930 -20.958 1.00 92.44 345 TYR A CA 1
ATOM 2763 C C . TYR A 1 345 ? 3.809 18.176 -20.074 1.00 92.44 345 TYR A C 1
ATOM 2765 O O . TYR A 1 345 ? 4.749 18.944 -19.878 1.00 92.44 345 TYR A O 1
ATOM 2773 N N . ALA A 1 346 ? 2.595 18.402 -19.570 1.00 91.25 346 ALA A N 1
ATOM 2774 C CA . ALA A 1 346 ? 2.309 19.490 -18.639 1.00 91.25 346 ALA A CA 1
ATOM 2775 C C . ALA A 1 346 ? 2.477 19.010 -17.190 1.00 91.25 346 ALA A C 1
ATOM 2777 O O . ALA A 1 346 ? 1.861 18.020 -16.798 1.00 91.25 346 ALA A O 1
ATOM 2778 N N . CYS A 1 347 ? 3.296 19.713 -16.407 1.00 90.69 347 CYS A N 1
ATOM 2779 C CA . CYS A 1 347 ? 3.435 19.465 -14.972 1.00 90.69 347 CYS A CA 1
ATOM 2780 C C . CYS A 1 347 ? 2.123 19.756 -14.236 1.00 90.69 347 CYS A C 1
ATOM 2782 O O . CYS A 1 347 ? 1.366 20.648 -14.633 1.00 90.69 347 CYS A O 1
ATOM 2784 N N . THR A 1 348 ? 1.877 19.028 -13.147 1.00 87.19 348 THR A N 1
ATOM 2785 C CA . THR A 1 348 ? 0.737 19.327 -12.274 1.00 87.19 348 THR A CA 1
ATOM 2786 C C . THR A 1 348 ? 0.963 20.646 -11.534 1.00 87.19 348 THR A C 1
ATOM 2788 O O . THR A 1 348 ? 2.095 21.021 -11.225 1.00 87.19 348 THR A O 1
ATOM 2791 N N . THR A 1 349 ? -0.120 21.356 -11.232 1.00 87.25 349 THR A N 1
ATOM 2792 C CA . THR A 1 349 ? -0.099 22.552 -10.374 1.00 87.25 349 THR A CA 1
ATOM 2793 C C . THR A 1 349 ? -0.678 22.290 -8.987 1.00 87.25 349 THR A C 1
ATOM 2795 O O . THR A 1 349 ? -0.778 23.221 -8.194 1.00 87.25 349 THR A O 1
ATOM 2798 N N . VAL A 1 350 ? -1.096 21.052 -8.723 1.00 90.31 350 VAL A N 1
ATOM 2799 C CA . VAL A 1 350 ? -1.691 20.590 -7.464 1.00 90.31 350 VAL A CA 1
ATOM 2800 C C . VAL A 1 350 ? -1.021 19.283 -7.025 1.00 90.31 350 VAL A C 1
ATOM 2802 O O . VAL A 1 350 ? -0.492 18.584 -7.903 1.00 90.31 350 VAL A O 1
ATOM 2805 N N . PRO A 1 351 ? -1.045 18.954 -5.721 1.00 90.25 351 PRO A N 1
ATOM 2806 C CA . PRO A 1 351 ? -0.608 17.657 -5.207 1.00 90.25 351 PRO A CA 1
ATOM 2807 C C . PRO A 1 351 ? -1.198 16.482 -5.982 1.00 90.25 351 PRO A C 1
ATOM 2809 O O . PRO A 1 351 ? -2.289 16.576 -6.551 1.00 90.25 351 PRO A O 1
ATOM 2812 N N . HIS A 1 352 ? -0.460 15.381 -6.047 1.00 91.69 352 HIS A N 1
ATOM 2813 C CA . HIS A 1 352 ? -0.933 14.170 -6.694 1.00 91.69 352 HIS A CA 1
ATOM 2814 C C . HIS A 1 352 ? -1.974 13.457 -5.833 1.00 91.69 352 HIS A C 1
ATOM 2816 O O . HIS A 1 352 ? -1.737 13.169 -4.671 1.00 91.69 352 HIS A O 1
ATOM 2822 N N . ASP A 1 353 ? -3.115 13.103 -6.415 1.00 89.50 353 ASP A N 1
ATOM 2823 C CA . ASP A 1 353 ? -4.089 12.297 -5.687 1.00 89.50 353 ASP A CA 1
ATOM 2824 C C . ASP A 1 353 ? -3.547 10.882 -5.441 1.00 89.50 353 ASP A C 1
ATOM 2826 O O . ASP A 1 353 ? -2.903 10.274 -6.307 1.00 89.50 353 ASP A O 1
ATOM 2830 N N . THR A 1 354 ? -3.845 10.343 -4.261 1.00 89.94 354 THR A N 1
ATOM 2831 C CA . THR A 1 354 ? -3.614 8.930 -3.969 1.00 89.94 354 THR A CA 1
ATOM 2832 C C . THR A 1 354 ? -4.535 8.037 -4.805 1.00 89.94 354 THR A C 1
ATOM 2834 O O . THR A 1 354 ? -5.691 8.377 -5.060 1.00 89.94 354 THR A O 1
ATOM 2837 N N . ASN A 1 355 ? -4.041 6.857 -5.193 1.00 87.88 355 ASN A N 1
ATOM 2838 C CA . ASN A 1 355 ? -4.883 5.784 -5.720 1.00 87.88 355 ASN A CA 1
ATOM 2839 C C . ASN A 1 355 ? -5.486 4.898 -4.618 1.00 87.88 355 ASN A C 1
ATOM 2841 O O . ASN A 1 355 ? -6.202 3.955 -4.938 1.00 87.88 355 ASN A O 1
ATOM 2845 N N . LEU A 1 356 ? -5.192 5.148 -3.340 1.00 86.62 356 LEU A N 1
ATOM 2846 C CA . LEU A 1 356 ? -5.736 4.407 -2.210 1.00 86.62 356 LEU A CA 1
ATOM 2847 C C . LEU A 1 356 ? -7.119 4.937 -1.825 1.00 86.62 356 LEU A C 1
ATOM 2849 O O . LEU A 1 356 ? -7.289 6.087 -1.430 1.00 86.62 356 LEU A O 1
ATOM 2853 N N . VAL A 1 357 ? -8.101 4.047 -1.842 1.00 85.50 357 VAL A N 1
ATOM 2854 C CA . VAL A 1 357 ? -9.427 4.265 -1.273 1.00 85.50 357 VAL A CA 1
ATOM 2855 C C . VAL A 1 357 ? -9.683 3.224 -0.196 1.00 85.50 357 VAL A C 1
ATOM 2857 O O . VAL A 1 357 ? -9.361 2.048 -0.343 1.00 85.50 357 VAL A O 1
ATOM 2860 N N . LEU A 1 358 ? -10.292 3.661 0.900 1.00 85.19 358 LEU A N 1
ATOM 2861 C CA . LEU A 1 358 ? -10.706 2.784 1.984 1.00 85.19 358 LEU A CA 1
ATOM 2862 C C . LEU A 1 358 ? -12.154 2.347 1.761 1.00 85.19 358 LEU A C 1
ATOM 2864 O O . LEU A 1 358 ? -13.062 3.181 1.727 1.00 85.19 358 LEU A O 1
ATOM 2868 N N . VAL A 1 359 ? -12.373 1.040 1.633 1.00 82.38 359 VAL A N 1
ATOM 2869 C CA . VAL A 1 359 ? -13.687 0.428 1.400 1.00 82.38 359 VAL A CA 1
ATOM 2870 C C . VAL A 1 359 ? -14.080 -0.491 2.548 1.00 82.38 359 VAL A C 1
ATOM 2872 O O . VAL A 1 359 ? -13.248 -0.952 3.328 1.00 82.38 359 VAL A O 1
ATOM 2875 N N . LEU A 1 360 ? -15.375 -0.771 2.671 1.00 82.69 360 LEU A N 1
ATOM 2876 C CA . LEU A 1 360 ? -15.837 -1.689 3.703 1.00 82.69 360 LEU A CA 1
ATOM 2877 C C . LEU A 1 360 ? -15.370 -3.122 3.407 1.00 82.69 360 LEU A C 1
ATOM 2879 O O . LEU A 1 360 ? -15.541 -3.588 2.276 1.00 82.69 360 LEU A O 1
ATOM 2883 N N . PRO A 1 361 ? -14.835 -3.841 4.409 1.00 76.81 361 PRO A N 1
ATOM 2884 C CA . PRO A 1 361 ? -14.490 -5.249 4.257 1.00 76.81 361 PRO A CA 1
ATOM 2885 C C . PRO A 1 361 ? -15.708 -6.078 3.814 1.00 76.81 361 PRO A C 1
ATOM 2887 O O . PRO A 1 361 ? -16.829 -5.841 4.271 1.00 76.81 361 PRO A O 1
ATOM 2890 N N . GLY A 1 362 ? -15.510 -7.036 2.906 1.00 67.62 362 GLY A N 1
ATOM 2891 C CA . GLY A 1 362 ? -16.585 -7.884 2.369 1.00 67.62 362 GLY A CA 1
ATOM 2892 C C . GLY A 1 362 ? -17.544 -7.201 1.377 1.00 67.62 362 GLY A C 1
ATOM 2893 O O . GLY A 1 362 ? -18.534 -7.810 0.978 1.00 67.62 362 GLY A O 1
ATOM 2894 N N . GLY A 1 363 ? -17.280 -5.950 0.980 1.00 61.34 363 GLY A N 1
ATOM 2895 C CA . GLY A 1 363 ? -17.976 -5.278 -0.123 1.00 61.34 363 GLY A CA 1
ATOM 2896 C C . GLY A 1 363 ? -17.514 -5.765 -1.505 1.00 61.34 363 GLY A C 1
ATOM 2897 O O . GLY A 1 363 ? -16.438 -6.341 -1.645 1.00 61.34 363 GLY A O 1
ATOM 2898 N N . ALA A 1 364 ? -18.328 -5.533 -2.541 1.00 52.88 364 ALA A N 1
ATOM 2899 C CA . ALA A 1 364 ? -18.061 -6.007 -3.900 1.00 52.88 364 ALA A CA 1
ATOM 2900 C C . ALA A 1 364 ? -16.795 -5.362 -4.511 1.00 52.88 364 ALA A C 1
ATOM 2902 O O . ALA A 1 364 ? -16.831 -4.222 -4.967 1.00 52.88 364 ALA A O 1
ATOM 2903 N N . TYR A 1 365 ? -15.722 -6.159 -4.527 1.00 57.88 365 TYR A N 1
ATOM 2904 C CA . TYR A 1 365 ? -14.478 -6.068 -5.307 1.00 57.88 365 TYR A CA 1
ATOM 2905 C C . TYR A 1 365 ? -13.619 -4.802 -5.125 1.00 57.88 365 TYR A C 1
ATOM 2907 O O . TYR A 1 365 ? -13.654 -3.902 -5.966 1.00 57.88 365 TYR A O 1
ATOM 2915 N N . PRO A 1 366 ? -12.772 -4.754 -4.082 1.00 55.66 366 PRO A N 1
ATOM 2916 C CA . PRO A 1 366 ? -11.604 -3.878 -4.084 1.00 55.66 366 PRO A CA 1
ATOM 2917 C C . PRO A 1 366 ? -10.609 -4.306 -5.172 1.00 55.66 366 PRO A C 1
ATOM 2919 O O . PRO A 1 366 ? -10.380 -5.498 -5.384 1.00 55.66 366 PRO A O 1
ATOM 2922 N N . ILE A 1 367 ? -10.008 -3.333 -5.852 1.00 60.78 367 ILE A N 1
ATOM 2923 C CA . ILE A 1 367 ? -8.975 -3.571 -6.863 1.00 60.78 367 ILE A CA 1
ATOM 2924 C C . ILE A 1 367 ? -7.608 -3.705 -6.175 1.00 60.78 367 ILE A C 1
ATOM 2926 O O . ILE A 1 367 ? -7.190 -2.805 -5.447 1.00 60.78 367 ILE A O 1
ATOM 2930 N N . ALA A 1 368 ? -6.927 -4.796 -6.537 1.00 64.00 368 ALA A N 1
ATOM 2931 C CA . ALA A 1 368 ? -5.485 -4.985 -6.700 1.00 64.00 368 ALA A CA 1
ATOM 2932 C C . ALA A 1 368 ? -4.617 -5.406 -5.519 1.00 64.00 368 ALA A C 1
ATOM 2934 O O . ALA A 1 368 ? -3.822 -4.630 -5.025 1.00 64.00 368 ALA A O 1
ATOM 2935 N N . ASP A 1 369 ? -4.522 -6.710 -5.291 1.00 58.00 369 ASP A N 1
ATOM 2936 C CA . ASP A 1 369 ? -3.191 -7.302 -5.125 1.00 58.00 369 ASP A CA 1
ATOM 2937 C C . ASP A 1 369 ? -2.882 -8.055 -6.406 1.00 58.00 369 ASP A C 1
ATOM 2939 O O . ASP A 1 369 ? -3.510 -9.067 -6.666 1.00 58.00 369 ASP A O 1
ATOM 2943 N N . GLU A 1 370 ? -1.992 -7.521 -7.244 1.00 63.38 370 GLU A N 1
ATOM 2944 C CA . GLU A 1 370 ? -1.612 -8.134 -8.521 1.00 63.38 370 GLU A CA 1
ATOM 2945 C C . GLU A 1 370 ? -0.476 -9.135 -8.285 1.00 63.38 370 GLU A C 1
ATOM 2947 O O . GLU A 1 370 ? 0.704 -8.778 -8.323 1.00 63.38 370 GLU A O 1
ATOM 2952 N N . TYR A 1 371 ? -0.810 -10.398 -8.034 1.00 69.00 371 TYR A N 1
ATOM 2953 C CA . TYR A 1 371 ? 0.193 -11.457 -7.968 1.00 69.00 371 TYR A CA 1
ATOM 2954 C C . TYR A 1 371 ? -0.350 -12.781 -8.483 1.00 69.00 371 TYR A C 1
ATOM 2956 O O . TYR A 1 371 ? -1.549 -13.040 -8.504 1.00 69.00 371 TYR A O 1
ATOM 2964 N N . TRP A 1 372 ? 0.574 -13.636 -8.901 1.00 73.19 372 TRP A N 1
ATOM 2965 C CA . TRP A 1 372 ? 0.258 -15.018 -9.204 1.00 73.19 372 TRP A CA 1
ATOM 2966 C C . TRP A 1 372 ? 0.367 -15.864 -7.942 1.00 73.19 372 TRP A C 1
ATOM 2968 O O . TRP A 1 372 ? 1.445 -15.937 -7.344 1.00 73.19 372 TRP A O 1
ATOM 2978 N N . ASP A 1 373 ? -0.729 -16.518 -7.568 1.00 79.06 373 ASP A N 1
ATOM 2979 C CA . ASP A 1 373 ? -0.692 -17.655 -6.659 1.00 79.06 373 ASP A CA 1
ATOM 2980 C C . ASP A 1 373 ? -0.464 -18.933 -7.475 1.00 79.06 373 ASP A C 1
ATOM 2982 O O . ASP A 1 373 ? -1.190 -19.237 -8.428 1.00 79.06 373 ASP A O 1
ATOM 2986 N N . PHE A 1 374 ? 0.602 -19.663 -7.149 1.00 81.50 374 PHE A N 1
ATOM 2987 C CA . PHE A 1 374 ? 1.024 -20.835 -7.905 1.00 81.50 374 PHE A CA 1
ATOM 2988 C C . PHE A 1 374 ? 0.830 -22.105 -7.081 1.00 81.50 374 PHE A C 1
ATOM 2990 O O . PHE A 1 374 ? 1.576 -22.351 -6.134 1.00 81.50 374 PHE A O 1
ATOM 2997 N N . ASN A 1 375 ? -0.059 -22.993 -7.529 1.00 84.31 375 ASN A N 1
ATOM 2998 C CA . ASN A 1 375 ? -0.068 -24.369 -7.045 1.00 84.31 375 ASN A CA 1
ATOM 2999 C C . ASN A 1 375 ? 1.159 -25.132 -7.580 1.00 84.31 375 ASN A C 1
ATOM 3001 O O . ASN A 1 375 ? 1.209 -25.497 -8.748 1.00 84.31 375 ASN A O 1
ATOM 3005 N N . ASN A 1 376 ? 2.164 -25.362 -6.739 1.00 80.50 376 ASN A N 1
ATOM 3006 C CA . ASN A 1 376 ? 3.389 -26.075 -7.109 1.00 80.50 376 ASN A CA 1
ATOM 3007 C C . ASN A 1 376 ? 3.442 -27.522 -6.591 1.00 80.50 376 ASN A C 1
ATOM 3009 O O . ASN A 1 376 ? 4.506 -28.147 -6.635 1.00 80.50 376 ASN A O 1
ATOM 3013 N N . GLU A 1 377 ? 2.320 -28.058 -6.108 1.00 83.38 377 GLU A N 1
ATOM 3014 C CA . GLU A 1 377 ? 2.253 -29.415 -5.581 1.00 83.38 377 GLU A CA 1
ATOM 3015 C C . GLU A 1 377 ? 2.632 -30.436 -6.665 1.00 83.38 377 GLU A C 1
ATOM 3017 O O . GLU A 1 377 ? 2.135 -30.411 -7.789 1.00 83.38 377 GLU A O 1
ATOM 3022 N N . GLY A 1 378 ? 3.575 -31.326 -6.350 1.00 82.25 378 GLY A N 1
ATOM 3023 C CA . GLY A 1 378 ? 3.998 -32.386 -7.268 1.00 82.25 378 GLY A CA 1
ATOM 3024 C C . GLY A 1 378 ? 4.759 -31.925 -8.519 1.00 82.25 378 GLY A C 1
ATOM 3025 O O . GLY A 1 378 ? 5.059 -32.771 -9.364 1.00 82.25 378 GLY A O 1
ATOM 3026 N N . ASN A 1 379 ? 5.106 -30.636 -8.653 1.00 86.56 379 ASN A N 1
ATOM 3027 C CA . ASN A 1 379 ? 5.929 -30.170 -9.768 1.00 86.56 379 ASN A CA 1
ATOM 3028 C C . ASN A 1 379 ? 7.354 -30.733 -9.643 1.00 86.56 379 ASN A C 1
ATOM 3030 O O . ASN A 1 379 ? 8.095 -30.433 -8.708 1.00 86.56 379 ASN A O 1
ATOM 3034 N N . LEU A 1 380 ? 7.729 -31.559 -10.614 1.00 82.50 380 LEU A N 1
ATOM 3035 C CA . LEU A 1 380 ? 9.032 -32.203 -10.709 1.00 82.50 380 LEU A CA 1
ATOM 3036 C C . LEU A 1 380 ? 10.092 -31.297 -11.347 1.00 82.50 380 LEU A C 1
ATOM 3038 O O . LEU A 1 380 ? 11.272 -31.639 -11.322 1.00 82.50 380 LEU A O 1
ATOM 3042 N N . LEU A 1 381 ? 9.705 -30.160 -11.932 1.00 78.50 381 LEU A N 1
ATOM 3043 C CA . LEU A 1 381 ? 10.647 -29.101 -12.288 1.00 78.50 381 LEU A CA 1
ATOM 3044 C C . LEU A 1 381 ? 10.990 -28.304 -11.027 1.00 78.50 381 LEU A C 1
ATOM 3046 O O . LEU A 1 381 ? 10.128 -28.036 -10.194 1.00 78.50 381 LEU A O 1
ATOM 3050 N N . SER A 1 382 ? 12.240 -27.851 -10.905 1.00 70.44 382 SER A N 1
ATOM 3051 C CA . SER A 1 382 ? 12.576 -26.841 -9.901 1.00 70.44 382 SER A CA 1
ATOM 3052 C C . SER A 1 382 ? 11.699 -25.612 -10.130 1.00 70.44 382 SER A C 1
ATOM 3054 O O . SER A 1 382 ? 11.743 -25.042 -11.225 1.00 70.44 382 SER A O 1
ATOM 3056 N N . PHE A 1 383 ? 10.919 -25.224 -9.117 1.00 69.69 383 PHE A N 1
ATOM 3057 C CA . PHE A 1 383 ? 10.024 -24.075 -9.198 1.00 69.69 383 PHE A CA 1
ATOM 3058 C C . PHE A 1 383 ? 10.781 -22.851 -9.724 1.00 69.69 383 PHE A C 1
ATOM 3060 O O . PHE A 1 383 ? 11.734 -22.378 -9.101 1.00 69.69 383 PHE A O 1
ATOM 3067 N N . GLN A 1 384 ? 10.345 -22.357 -10.881 1.00 68.62 384 GLN A N 1
ATOM 3068 C CA . GLN A 1 384 ? 10.818 -21.113 -11.460 1.00 68.62 384 GLN A CA 1
ATOM 3069 C C . GLN A 1 384 ? 9.627 -20.174 -11.565 1.00 68.62 384 GLN A C 1
ATOM 3071 O O . GLN A 1 384 ? 8.708 -20.396 -12.348 1.00 68.62 384 GLN A O 1
ATOM 3076 N N . ASP A 1 385 ? 9.689 -19.104 -10.790 1.00 69.06 385 ASP A N 1
ATOM 3077 C CA . ASP A 1 385 ? 8.786 -17.979 -10.940 1.00 69.06 385 ASP A CA 1
ATOM 3078 C C . ASP A 1 385 ? 9.251 -17.144 -12.146 1.00 69.06 385 ASP A C 1
ATOM 3080 O O . ASP A 1 385 ? 10.325 -16.533 -12.093 1.00 69.06 385 ASP A O 1
ATOM 3084 N N . PHE A 1 386 ? 8.496 -17.153 -13.253 1.00 73.69 386 PHE A N 1
ATOM 3085 C CA . PHE A 1 386 ? 8.804 -16.325 -14.434 1.00 73.69 386 PHE A CA 1
ATOM 3086 C C . PHE A 1 386 ? 8.343 -14.877 -14.259 1.00 73.69 386 PHE A C 1
ATOM 3088 O O . PHE A 1 386 ? 8.563 -14.051 -15.137 1.00 73.69 386 PHE A O 1
ATOM 3095 N N . THR A 1 387 ? 7.747 -14.538 -13.119 1.00 66.62 387 THR A N 1
ATOM 3096 C CA . THR A 1 387 ? 7.379 -13.167 -12.760 1.00 66.62 387 THR A CA 1
ATOM 3097 C C . THR A 1 387 ? 8.505 -12.452 -11.998 1.00 66.62 387 THR A C 1
ATOM 3099 O O . THR A 1 387 ? 8.500 -11.226 -11.883 1.00 66.62 387 THR A O 1
ATOM 3102 N N . ARG A 1 388 ? 9.529 -13.187 -11.521 1.00 56.81 388 ARG A N 1
ATOM 3103 C CA . ARG A 1 388 ? 10.652 -12.668 -10.711 1.00 56.81 388 ARG A CA 1
ATOM 3104 C C . ARG A 1 388 ? 12.016 -12.889 -11.389 1.00 56.81 388 ARG A C 1
ATOM 3106 O O . ARG A 1 388 ? 12.218 -13.830 -12.145 1.00 56.81 388 ARG A O 1
ATOM 3113 N N . ASN A 1 389 ? 12.996 -12.014 -11.114 1.00 52.69 389 ASN A N 1
ATOM 3114 C CA . ASN A 1 389 ? 14.359 -12.084 -11.689 1.00 52.69 389 ASN A CA 1
ATOM 3115 C C . ASN A 1 389 ? 15.446 -11.918 -10.585 1.00 52.69 389 ASN A C 1
ATOM 3117 O O . ASN A 1 389 ? 15.197 -11.164 -9.642 1.00 52.69 389 ASN A O 1
ATOM 3121 N N . PRO A 1 390 ? 16.655 -12.523 -10.650 1.00 50.47 390 PRO A N 1
ATOM 3122 C CA . PRO A 1 390 ? 17.256 -13.272 -11.754 1.00 50.47 390 PRO A CA 1
ATOM 3123 C C . PRO A 1 390 ? 16.461 -14.517 -12.138 1.00 50.47 390 PRO A C 1
ATOM 3125 O O . PRO A 1 390 ? 16.149 -15.324 -11.269 1.00 50.47 390 PRO A O 1
ATOM 3128 N N . LEU A 1 391 ? 16.172 -14.691 -13.435 1.00 53.94 391 LEU A N 1
ATOM 3129 C CA . LEU A 1 391 ? 15.920 -16.033 -13.961 1.00 53.94 391 LEU A CA 1
ATOM 3130 C C . LEU A 1 391 ? 17.174 -16.838 -13.614 1.00 53.94 391 LEU A C 1
ATOM 3132 O O . LEU A 1 391 ? 18.248 -16.587 -14.174 1.00 53.94 391 LEU A O 1
ATOM 3136 N N . SER A 1 392 ? 17.084 -17.751 -12.648 1.00 51.72 392 SER A N 1
ATOM 3137 C CA . SER A 1 392 ? 18.139 -18.730 -12.445 1.00 51.72 392 SER A CA 1
ATOM 3138 C C . SER A 1 392 ? 18.097 -19.652 -13.652 1.00 51.72 392 SER A C 1
ATOM 3140 O O . SER A 1 392 ? 17.370 -20.637 -13.693 1.00 51.72 392 SER A O 1
ATOM 3142 N N . LEU A 1 393 ? 18.883 -19.283 -14.667 1.00 52.06 393 LEU A N 1
ATOM 3143 C CA . LEU A 1 393 ? 19.028 -20.027 -15.906 1.00 52.06 393 LEU A CA 1
ATOM 3144 C C . LEU A 1 393 ? 19.827 -21.360 -15.813 1.00 52.06 393 LEU A C 1
ATOM 3146 O O . LEU A 1 393 ? 20.148 -21.915 -16.859 1.00 52.06 393 LEU A O 1
ATOM 3150 N N . PRO A 1 394 ? 20.085 -21.993 -14.648 1.00 48.03 394 PRO A N 1
ATOM 3151 C CA . PRO A 1 394 ? 20.347 -23.436 -14.601 1.00 48.03 394 PRO A CA 1
ATOM 3152 C C . PRO A 1 394 ? 19.049 -24.238 -14.358 1.00 48.03 394 PRO A C 1
ATOM 3154 O O . PRO A 1 394 ? 18.361 -23.933 -13.389 1.00 48.03 394 PRO A O 1
ATOM 3157 N N . PRO A 1 395 ? 18.713 -25.272 -15.161 1.00 46.59 395 PRO A N 1
ATOM 3158 C CA . PRO A 1 395 ? 19.452 -25.860 -16.281 1.00 46.59 395 PRO A CA 1
ATOM 3159 C C . PRO A 1 395 ? 18.834 -25.464 -17.637 1.00 46.59 395 PRO A C 1
ATOM 3161 O O . PRO A 1 395 ? 18.322 -26.305 -18.374 1.00 46.59 395 PRO A O 1
ATOM 3164 N N . TRP A 1 396 ? 18.878 -24.181 -17.979 1.00 53.59 396 TRP A N 1
ATOM 3165 C CA . TRP A 1 396 ? 18.276 -23.644 -19.191 1.00 53.59 396 TRP A CA 1
ATOM 3166 C C . TRP A 1 396 ? 19.308 -23.529 -20.314 1.00 53.59 396 TRP A C 1
ATOM 3168 O O . TRP A 1 396 ? 20.365 -22.920 -20.150 1.00 53.59 396 TRP A O 1
ATOM 3178 N N . GLN A 1 397 ? 18.988 -24.055 -21.494 1.00 52.44 397 GLN A N 1
ATOM 3179 C CA . GLN A 1 397 ? 19.681 -23.677 -22.727 1.00 52.44 397 GLN A CA 1
ATOM 3180 C C . GLN A 1 397 ? 18.668 -23.013 -23.661 1.00 52.44 397 GLN A C 1
ATOM 3182 O O . GLN A 1 397 ? 17.858 -23.695 -24.289 1.00 52.44 397 GLN A O 1
ATOM 3187 N N . SER A 1 398 ? 18.706 -21.677 -23.743 1.00 49.28 398 SER A N 1
ATOM 3188 C CA . SER A 1 398 ? 18.120 -20.975 -24.888 1.00 49.28 398 SER A CA 1
ATOM 3189 C C . SER A 1 398 ? 19.014 -21.261 -26.086 1.00 49.28 398 SER A C 1
ATOM 3191 O O . SER A 1 398 ? 20.160 -20.806 -26.147 1.00 49.28 398 SER A O 1
ATOM 3193 N N . LEU A 1 399 ? 18.521 -22.080 -27.007 1.00 54.97 399 LEU A N 1
ATOM 3194 C CA . LEU A 1 399 ? 19.213 -22.352 -28.257 1.00 54.97 399 LEU A CA 1
ATOM 3195 C C . LEU A 1 399 ? 18.693 -21.363 -29.298 1.00 54.97 399 LEU A C 1
ATOM 3197 O O . LEU A 1 399 ? 17.487 -21.188 -29.441 1.00 54.97 399 LEU A O 1
ATOM 3201 N N . SER A 1 400 ? 19.603 -20.693 -30.010 1.00 50.44 400 SER A N 1
ATOM 3202 C CA . SER A 1 400 ? 19.263 -19.871 -31.181 1.00 50.44 400 SER A CA 1
ATOM 3203 C C . SER A 1 400 ? 18.336 -20.657 -32.119 1.00 50.44 400 SER A C 1
ATOM 3205 O O . SER A 1 400 ? 18.591 -21.845 -32.307 1.00 50.44 400 SER A O 1
ATOM 3207 N N . PRO A 1 401 ? 17.314 -20.044 -32.746 1.00 52.75 401 PRO A N 1
ATOM 3208 C CA . PRO A 1 401 ? 17.026 -18.606 -32.862 1.00 52.75 401 PRO A CA 1
ATOM 3209 C C . PRO A 1 401 ? 15.896 -18.107 -31.933 1.00 52.75 401 PRO A C 1
ATOM 3211 O O . PRO A 1 401 ? 14.847 -17.683 -32.411 1.00 52.75 401 PRO A O 1
ATOM 3214 N N . PHE A 1 402 ? 16.073 -18.149 -30.609 1.00 63.22 402 PHE A N 1
ATOM 3215 C CA . PHE A 1 402 ? 15.060 -17.678 -29.653 1.00 63.22 402 PHE A CA 1
ATOM 3216 C C . PHE A 1 402 ? 15.603 -16.557 -28.761 1.00 63.22 402 PHE A C 1
ATOM 3218 O O . PHE A 1 402 ? 16.789 -16.520 -28.429 1.00 63.22 402 PHE A O 1
ATOM 3225 N N . SER A 1 403 ? 14.739 -15.612 -28.404 1.00 66.50 403 SER A N 1
ATOM 3226 C CA . SER A 1 403 ? 15.014 -14.531 -27.453 1.00 66.50 403 SER A CA 1
ATOM 3227 C C . SER A 1 403 ? 13.932 -14.505 -26.387 1.00 66.50 403 SER A C 1
ATOM 3229 O O . SER A 1 403 ? 12.780 -14.826 -26.673 1.00 66.50 403 SER A O 1
ATOM 3231 N N . TYR A 1 404 ? 14.293 -14.080 -25.182 1.00 70.44 404 TYR A N 1
ATOM 3232 C CA . TYR A 1 404 ? 13.332 -13.802 -24.126 1.00 70.44 404 TYR A CA 1
ATOM 3233 C C . TYR A 1 404 ? 13.450 -12.344 -23.683 1.00 70.44 404 TYR A C 1
ATOM 3235 O O . TYR A 1 404 ? 14.545 -11.775 -23.680 1.00 70.44 404 TYR A O 1
ATOM 3243 N N . ALA A 1 405 ? 12.321 -11.751 -23.315 1.00 70.19 405 ALA A N 1
ATOM 3244 C CA . ALA A 1 405 ? 12.233 -10.447 -22.678 1.00 70.19 405 ALA A CA 1
ATOM 3245 C C . ALA A 1 405 ? 11.455 -10.605 -21.367 1.00 70.19 405 ALA A C 1
ATOM 3247 O O . ALA A 1 405 ? 10.446 -11.303 -21.318 1.00 70.19 405 ALA A O 1
ATOM 3248 N N . VAL A 1 406 ? 11.963 -10.010 -20.291 1.00 68.06 406 VAL A N 1
ATOM 3249 C CA . VAL A 1 406 ? 11.350 -10.091 -18.958 1.00 68.06 406 VAL A CA 1
ATOM 3250 C C . VAL A 1 406 ? 10.485 -8.852 -18.755 1.00 68.06 406 VAL A C 1
ATOM 3252 O O . VAL A 1 406 ? 10.993 -7.742 -18.917 1.00 68.06 406 VAL A O 1
ATOM 3255 N N . TYR A 1 407 ? 9.217 -9.030 -18.400 1.00 64.88 407 TYR A N 1
ATOM 3256 C CA . TYR A 1 407 ? 8.248 -7.967 -18.119 1.00 64.88 407 TYR A CA 1
ATOM 3257 C C . TYR A 1 407 ? 7.812 -8.020 -16.651 1.00 64.88 407 TYR A C 1
ATOM 3259 O O . TYR A 1 407 ? 8.281 -8.871 -15.896 1.00 64.88 407 TYR A O 1
ATOM 3267 N N . ASP A 1 408 ? 7.038 -7.036 -16.189 1.00 60.50 408 ASP A N 1
ATOM 3268 C CA . ASP A 1 408 ? 6.432 -7.117 -14.854 1.00 60.50 408 ASP A CA 1
ATOM 3269 C C . ASP A 1 408 ? 5.331 -8.184 -14.908 1.00 60.50 408 ASP A C 1
ATOM 3271 O O . ASP A 1 408 ? 4.466 -8.136 -15.784 1.00 60.50 408 ASP A O 1
ATOM 3275 N N . GLY A 1 409 ? 5.413 -9.196 -14.046 1.00 68.56 409 GLY A N 1
ATOM 3276 C CA . GLY A 1 409 ? 4.422 -10.272 -13.988 1.00 68.56 409 GLY A CA 1
ATOM 3277 C C . GLY A 1 409 ? 4.547 -11.403 -15.022 1.00 68.56 409 GLY A C 1
ATOM 3278 O O . GLY A 1 409 ? 3.766 -12.341 -14.918 1.00 68.56 409 GLY A O 1
ATOM 3279 N N . TYR A 1 410 ? 5.472 -11.367 -15.999 1.00 75.25 410 TYR A N 1
ATOM 3280 C CA . TYR A 1 410 ? 5.661 -12.451 -16.994 1.00 75.25 410 TYR A CA 1
ATOM 3281 C C . TYR A 1 410 ? 6.989 -12.369 -17.777 1.00 75.25 410 TYR A C 1
ATOM 3283 O O . TYR A 1 410 ? 7.677 -11.346 -17.793 1.00 75.25 410 TYR A O 1
ATOM 3291 N N . VAL A 1 411 ? 7.328 -13.441 -18.504 1.00 78.44 411 VAL A N 1
ATOM 3292 C CA . VAL A 1 411 ? 8.434 -13.503 -19.479 1.00 78.44 411 VAL A CA 1
ATOM 3293 C C . VAL A 1 411 ? 7.887 -13.786 -20.871 1.00 78.44 411 VAL A C 1
ATOM 3295 O O . VAL A 1 411 ? 7.256 -14.813 -21.095 1.00 78.44 411 VAL A O 1
ATOM 3298 N N . THR A 1 412 ? 8.197 -12.932 -21.841 1.00 81.81 412 THR A N 1
ATOM 3299 C CA . THR A 1 412 ? 7.878 -13.195 -23.247 1.00 81.81 412 THR A CA 1
ATOM 3300 C C . THR A 1 412 ? 8.988 -14.002 -23.898 1.00 81.81 412 THR A C 1
ATOM 3302 O O . THR A 1 412 ? 10.133 -13.556 -23.982 1.00 81.81 412 THR A O 1
ATOM 3305 N N . LEU A 1 413 ? 8.638 -15.168 -24.429 1.00 80.88 413 LEU A N 1
ATOM 3306 C CA . LEU A 1 413 ? 9.467 -15.967 -25.320 1.00 80.88 413 LEU A CA 1
ATOM 3307 C C . LEU A 1 413 ? 9.117 -15.631 -26.776 1.00 80.88 413 LEU A C 1
ATOM 3309 O O . LEU A 1 413 ? 7.947 -15.558 -27.143 1.00 80.88 413 LEU A O 1
ATOM 3313 N N . SER A 1 414 ? 10.117 -15.405 -27.627 1.00 77.69 414 SER A N 1
ATOM 3314 C CA . SER A 1 414 ? 9.916 -15.040 -29.038 1.00 77.69 414 SER A CA 1
ATOM 3315 C C . SER A 1 414 ? 10.970 -15.654 -29.954 1.00 77.69 414 SER A C 1
ATOM 3317 O O . SER A 1 414 ? 12.087 -15.967 -29.537 1.00 77.69 414 SER A O 1
ATOM 3319 N N . TYR A 1 415 ? 10.627 -15.787 -31.234 1.00 72.19 415 TYR A N 1
ATOM 3320 C CA . TYR A 1 415 ? 11.552 -16.225 -32.278 1.00 72.19 415 TYR A CA 1
ATOM 3321 C C . TYR A 1 415 ? 12.454 -15.062 -32.750 1.00 72.19 415 TYR A C 1
ATOM 3323 O O . TYR A 1 415 ? 11.975 -14.098 -33.348 1.00 72.19 415 TYR A O 1
ATOM 3331 N N . SER A 1 416 ? 13.771 -15.152 -32.532 1.00 59.91 416 SER A N 1
ATOM 3332 C CA . SER A 1 416 ? 14.782 -14.161 -32.936 1.00 59.91 416 SER A CA 1
ATOM 3333 C C . SER A 1 416 ? 15.430 -14.542 -34.275 1.00 59.91 416 SER A C 1
ATOM 3335 O O . SER A 1 416 ? 16.509 -15.123 -34.367 1.00 59.91 416 SER A O 1
ATOM 3337 N N . GLY A 1 417 ? 14.737 -14.242 -35.372 1.00 55.97 417 GLY A N 1
ATOM 3338 C CA . GLY A 1 417 ? 15.096 -14.687 -36.723 1.00 55.97 417 GLY A CA 1
ATOM 3339 C C . GLY A 1 417 ? 16.330 -14.042 -37.375 1.00 55.97 417 GLY A C 1
ATOM 3340 O O . GLY A 1 417 ? 16.192 -13.476 -38.455 1.00 55.97 417 GLY A O 1
ATOM 3341 N N . THR A 1 418 ? 17.532 -14.167 -36.804 1.00 47.25 418 THR A N 1
ATOM 3342 C CA . THR A 1 418 ? 18.796 -13.784 -37.480 1.00 47.25 418 THR A CA 1
ATOM 3343 C C . THR A 1 418 ? 19.711 -14.957 -37.827 1.00 47.25 418 THR A C 1
ATOM 3345 O O . THR A 1 418 ? 20.668 -14.767 -38.575 1.00 47.25 418 THR A O 1
ATOM 3348 N N . ASN A 1 419 ? 19.430 -16.173 -37.349 1.00 42.62 419 ASN A N 1
ATOM 3349 C CA . ASN A 1 419 ? 20.225 -17.350 -37.694 1.00 42.62 419 ASN A CA 1
ATOM 3350 C C . ASN A 1 419 ? 19.695 -18.006 -38.990 1.00 42.62 419 ASN A C 1
ATOM 3352 O O . ASN A 1 419 ? 18.611 -18.590 -38.959 1.00 42.62 419 ASN A O 1
ATOM 3356 N N . PRO A 1 420 ? 20.435 -17.966 -40.117 1.00 39.62 420 PRO A N 1
ATOM 3357 C CA . PRO A 1 420 ? 20.034 -18.623 -41.366 1.00 39.62 420 PRO A CA 1
ATOM 3358 C C . PRO A 1 420 ? 20.028 -20.160 -41.274 1.00 39.62 420 PRO A C 1
ATOM 3360 O O . PRO A 1 420 ? 19.573 -20.818 -42.205 1.00 39.62 420 PRO A O 1
ATOM 3363 N N . TYR A 1 421 ? 20.509 -20.729 -40.162 1.00 40.97 421 TYR A N 1
ATOM 3364 C CA . TYR A 1 421 ? 20.451 -22.160 -39.851 1.00 40.97 421 TYR A CA 1
ATOM 3365 C C . TYR A 1 421 ? 19.318 -22.529 -38.873 1.00 40.97 421 TYR A C 1
ATOM 3367 O O . TYR A 1 421 ? 19.188 -23.697 -38.514 1.00 40.97 421 TYR A O 1
ATOM 3375 N N . GLY A 1 422 ? 18.505 -21.559 -38.430 1.00 41.69 422 GLY A N 1
ATOM 3376 C CA . GLY A 1 422 ? 17.323 -21.804 -37.604 1.00 41.69 422 GLY A CA 1
ATOM 3377 C C . GLY A 1 422 ? 16.256 -22.555 -38.399 1.00 41.69 422 GLY A C 1
ATOM 3378 O O . GLY A 1 422 ? 15.679 -22.003 -39.335 1.00 41.69 422 GLY A O 1
ATOM 3379 N N . ARG A 1 423 ? 16.044 -23.830 -38.064 1.00 49.22 423 ARG A N 1
ATOM 3380 C CA . ARG A 1 423 ? 15.125 -24.733 -38.768 1.00 49.22 423 ARG A CA 1
ATOM 3381 C C . ARG A 1 423 ? 13.677 -24.466 -38.334 1.00 49.22 423 ARG A C 1
ATOM 3383 O O . ARG A 1 423 ? 13.433 -24.161 -37.168 1.00 49.22 423 ARG A O 1
ATOM 3390 N N . ASP A 1 424 ? 12.733 -24.571 -39.267 1.00 48.50 424 ASP A N 1
ATOM 3391 C CA . ASP A 1 424 ? 11.297 -24.444 -38.988 1.00 48.50 424 ASP A CA 1
ATOM 3392 C C . ASP A 1 424 ? 10.868 -25.513 -37.952 1.00 48.50 424 ASP A C 1
ATOM 3394 O O . ASP A 1 424 ? 11.200 -26.686 -38.143 1.00 48.50 424 ASP A O 1
ATOM 3398 N N . PRO A 1 425 ? 10.153 -25.163 -36.862 1.00 46.41 425 PRO A N 1
ATOM 3399 C CA . PRO A 1 425 ? 9.636 -26.140 -35.892 1.00 46.41 425 PRO A CA 1
ATOM 3400 C C . PRO A 1 425 ? 8.678 -27.189 -36.497 1.00 46.41 425 PRO A C 1
ATOM 3402 O O . PRO A 1 425 ? 8.366 -28.190 -35.843 1.00 46.41 425 PRO A O 1
ATOM 3405 N N . ASN A 1 426 ? 8.227 -26.988 -37.739 1.00 45.88 426 ASN A N 1
ATOM 3406 C CA . ASN A 1 426 ? 7.401 -27.918 -38.509 1.00 45.88 426 ASN A CA 1
ATOM 3407 C C . ASN A 1 426 ? 8.185 -28.744 -39.543 1.00 45.88 426 ASN A C 1
ATOM 3409 O O . ASN A 1 426 ? 7.587 -29.544 -40.262 1.00 45.88 426 ASN A O 1
ATOM 3413 N N . ASP A 1 427 ? 9.511 -28.601 -39.616 1.00 50.94 427 ASP A N 1
ATOM 3414 C CA . ASP A 1 427 ? 10.358 -29.429 -40.475 1.00 50.94 427 ASP A CA 1
ATOM 3415 C C . ASP A 1 427 ? 10.488 -30.844 -39.874 1.00 50.94 427 ASP A C 1
ATOM 3417 O O . ASP A 1 427 ? 11.328 -31.113 -39.013 1.00 50.94 427 ASP A O 1
ATOM 3421 N N . GLN A 1 428 ? 9.589 -31.746 -40.284 1.00 42.47 428 GLN A N 1
ATOM 3422 C CA . GLN A 1 428 ? 9.459 -33.117 -39.765 1.00 42.47 428 GLN A CA 1
ATOM 3423 C C . GLN A 1 428 ? 10.636 -34.050 -40.117 1.00 42.47 428 GLN A C 1
ATOM 3425 O O . GLN A 1 428 ? 10.651 -35.198 -39.673 1.00 42.47 428 GLN A O 1
ATOM 3430 N N . ASP A 1 429 ? 11.624 -33.596 -40.893 1.00 39.19 429 ASP A N 1
ATOM 3431 C CA . ASP A 1 429 ? 12.515 -34.492 -41.640 1.00 39.19 429 ASP A CA 1
ATOM 3432 C C . ASP A 1 429 ? 13.977 -34.509 -41.155 1.00 39.19 429 ASP A C 1
ATOM 3434 O O . ASP A 1 429 ? 14.920 -34.540 -41.949 1.00 39.19 429 ASP A O 1
ATOM 3438 N N . SER A 1 430 ? 14.234 -34.485 -39.839 1.00 39.06 430 SER A N 1
ATOM 3439 C CA . SER A 1 430 ? 15.609 -34.713 -39.369 1.00 39.06 430 SER A CA 1
ATOM 3440 C C . SER A 1 430 ? 15.757 -35.617 -38.153 1.00 39.06 430 SER A C 1
ATOM 3442 O O . SER A 1 430 ? 15.355 -35.329 -37.031 1.00 39.06 430 SER A O 1
ATOM 3444 N N . THR A 1 431 ? 16.518 -36.681 -38.379 1.00 38.06 431 THR A N 1
ATOM 3445 C CA . THR A 1 431 ? 17.213 -37.540 -37.415 1.00 38.06 431 THR A CA 1
ATOM 3446 C C . THR A 1 431 ? 18.271 -36.789 -36.580 1.00 38.06 431 THR A C 1
ATOM 3448 O O . THR A 1 431 ? 19.243 -37.385 -36.119 1.00 38.06 431 THR A O 1
ATOM 3451 N N . SER A 1 432 ? 18.170 -35.463 -36.431 1.00 39.78 432 SER A N 1
ATOM 3452 C CA . SER A 1 432 ? 19.210 -34.605 -35.851 1.00 39.78 432 SER A CA 1
ATOM 3453 C C . SER A 1 432 ? 18.624 -33.362 -35.170 1.00 39.78 432 SER A C 1
ATOM 3455 O O . SER A 1 432 ? 18.890 -32.251 -35.599 1.00 39.78 432 SER A O 1
ATOM 3457 N N . GLY A 1 433 ? 17.883 -33.578 -34.077 1.00 48.53 433 GLY A N 1
ATOM 3458 C CA . GLY A 1 433 ? 17.697 -32.639 -32.960 1.00 48.53 433 GLY A CA 1
ATOM 3459 C C . GLY A 1 433 ? 16.926 -31.345 -33.248 1.00 48.53 433 GLY A C 1
ATOM 3460 O O . GLY A 1 433 ? 17.378 -30.486 -33.996 1.00 48.53 433 GLY A O 1
ATOM 3461 N N . TYR A 1 434 ? 15.806 -31.144 -32.551 1.00 52.94 434 TYR A N 1
ATOM 3462 C CA . TYR A 1 434 ? 15.146 -29.841 -32.460 1.00 52.94 434 TYR A CA 1
ATOM 3463 C C . TYR A 1 434 ? 16.069 -28.860 -31.711 1.00 52.94 434 TYR A C 1
ATOM 3465 O O . TYR A 1 434 ? 16.125 -28.844 -30.486 1.00 52.94 434 TYR A O 1
ATOM 3473 N N . GLN A 1 435 ? 16.867 -28.086 -32.450 1.00 50.91 435 GLN A N 1
ATOM 3474 C CA . GLN A 1 435 ? 17.827 -27.115 -31.910 1.00 50.91 435 GLN A CA 1
ATOM 3475 C C . GLN A 1 435 ? 17.168 -25.743 -31.704 1.00 50.91 435 GLN A C 1
ATOM 3477 O O . GLN A 1 435 ? 17.539 -24.773 -32.356 1.00 50.91 435 GLN A O 1
ATOM 3482 N N . GLY A 1 436 ? 16.163 -25.651 -30.830 1.00 53.75 436 GLY A N 1
ATOM 3483 C CA . GLY A 1 436 ? 15.464 -24.388 -30.596 1.00 53.75 436 GLY A CA 1
ATOM 3484 C C . GLY A 1 436 ? 14.548 -24.391 -29.372 1.00 53.75 436 GLY A C 1
ATOM 3485 O O . GLY A 1 436 ? 14.138 -25.446 -28.901 1.00 53.75 436 GLY A O 1
ATOM 3486 N N . GLY A 1 437 ? 14.226 -23.205 -28.863 1.00 64.31 437 GLY A N 1
ATOM 3487 C CA . GLY A 1 437 ? 13.260 -22.982 -27.790 1.00 64.31 437 GLY A CA 1
ATOM 3488 C C . GLY A 1 437 ? 13.877 -22.907 -26.396 1.00 64.31 437 GLY A C 1
ATOM 3489 O O . GLY A 1 437 ? 15.099 -22.891 -26.221 1.00 64.31 437 GLY A O 1
ATOM 3490 N N . LEU A 1 438 ? 12.997 -22.855 -25.398 1.00 73.88 438 LEU A N 1
ATOM 3491 C CA . LEU A 1 438 ? 13.351 -22.927 -23.986 1.00 73.88 438 LEU A CA 1
ATOM 3492 C C . LEU A 1 438 ? 13.347 -24.405 -23.560 1.00 73.88 438 LEU A C 1
ATOM 3494 O O . LEU A 1 438 ? 12.299 -25.049 -23.597 1.00 73.88 438 LEU A O 1
ATOM 3498 N N . ASN A 1 439 ? 14.520 -24.955 -23.229 1.00 75.06 439 ASN A N 1
ATOM 3499 C CA . ASN A 1 439 ? 14.715 -26.396 -23.029 1.00 75.06 439 ASN A CA 1
ATOM 3500 C C . ASN A 1 439 ? 15.003 -26.753 -21.563 1.00 75.06 439 ASN A C 1
ATOM 3502 O O . ASN A 1 439 ? 15.932 -26.198 -20.975 1.00 75.06 439 ASN A O 1
ATOM 3506 N N . TYR A 1 440 ? 14.277 -27.741 -21.032 1.00 75.19 440 TYR A N 1
ATOM 3507 C CA . TYR A 1 440 ? 14.544 -28.404 -19.756 1.00 75.19 440 TYR A CA 1
ATOM 3508 C C . TYR A 1 440 ? 15.251 -29.735 -19.986 1.00 75.19 440 TYR A C 1
ATOM 3510 O O . TYR A 1 440 ? 14.740 -30.610 -20.688 1.00 75.19 440 TYR A O 1
ATOM 3518 N N . TYR A 1 441 ? 16.416 -29.907 -19.369 1.00 74.12 441 TYR A N 1
ATOM 3519 C CA . TYR A 1 441 ? 17.150 -31.167 -19.405 1.00 74.12 441 TYR A CA 1
ATOM 3520 C C . TYR A 1 441 ? 16.683 -32.117 -18.294 1.00 74.12 441 TYR A C 1
ATOM 3522 O O . TYR A 1 441 ? 16.865 -31.820 -17.115 1.00 74.12 441 TYR A O 1
ATOM 3530 N N . ILE A 1 442 ? 16.122 -33.272 -18.671 1.00 73.06 442 ILE A N 1
ATOM 3531 C CA . ILE A 1 442 ? 15.541 -34.236 -17.718 1.00 73.06 442 ILE A CA 1
ATOM 3532 C C . ILE A 1 442 ? 16.559 -35.301 -17.286 1.00 73.06 442 ILE A C 1
ATOM 3534 O O . ILE A 1 442 ? 16.541 -35.744 -16.141 1.00 73.06 442 ILE A O 1
ATOM 3538 N N . GLY A 1 443 ? 17.468 -35.727 -18.171 1.00 70.25 443 GLY A N 1
ATOM 3539 C CA . GLY A 1 443 ? 18.484 -36.729 -17.826 1.00 70.25 443 GLY A CA 1
ATOM 3540 C C . GLY A 1 443 ? 19.102 -37.469 -19.009 1.00 70.25 443 GLY A C 1
ATOM 3541 O O . GLY A 1 443 ? 18.817 -37.172 -20.174 1.00 70.25 443 GLY A O 1
ATOM 3542 N N . THR A 1 444 ? 19.948 -38.458 -18.690 1.00 69.75 444 THR A N 1
ATOM 3543 C CA . THR A 1 444 ? 20.600 -39.331 -19.678 1.00 69.75 444 THR A CA 1
ATOM 3544 C C . THR A 1 444 ? 20.210 -40.792 -19.487 1.00 69.75 444 THR A C 1
ATOM 3546 O O . THR A 1 444 ? 20.163 -41.326 -18.381 1.00 69.75 444 THR A O 1
ATOM 3549 N N . TYR A 1 445 ? 20.019 -41.482 -20.601 1.00 68.19 445 TYR A N 1
ATOM 3550 C CA . TYR A 1 445 ? 19.886 -42.926 -20.674 1.00 68.19 445 TYR A CA 1
ATOM 3551 C C . TYR A 1 445 ? 21.145 -43.553 -21.285 1.00 68.19 445 TYR A C 1
ATOM 3553 O O . TYR A 1 445 ? 21.657 -43.066 -22.297 1.00 68.19 445 TYR A O 1
ATOM 3561 N N . TYR A 1 446 ? 21.611 -44.666 -20.708 1.00 64.94 446 TYR A N 1
ATOM 3562 C CA . TYR A 1 446 ? 22.754 -45.429 -21.208 1.00 64.94 446 TYR A CA 1
ATOM 3563 C C . TYR A 1 446 ? 22.407 -46.915 -21.364 1.00 64.94 446 TYR A C 1
ATOM 3565 O O . TYR A 1 446 ? 22.105 -47.614 -20.393 1.00 64.94 446 TYR A O 1
ATOM 3573 N N . LYS A 1 447 ? 22.544 -47.436 -22.585 1.00 57.72 447 LYS A N 1
ATOM 3574 C CA . LYS A 1 447 ? 22.503 -48.877 -22.856 1.00 57.72 447 LYS A CA 1
ATOM 3575 C C . LYS A 1 447 ? 23.921 -49.443 -22.940 1.00 57.72 447 LYS A C 1
ATOM 3577 O O . LYS A 1 447 ? 24.642 -49.161 -23.892 1.00 57.72 447 LYS A O 1
ATOM 3582 N N . SER A 1 448 ? 24.314 -50.271 -21.970 1.00 53.16 448 SER A N 1
ATOM 3583 C CA . SER A 1 448 ? 25.577 -51.024 -22.013 1.00 53.16 448 SER A CA 1
ATOM 3584 C C . SER A 1 448 ? 25.294 -52.523 -21.892 1.00 53.16 448 SER A C 1
ATOM 3586 O O . SER A 1 448 ? 24.965 -53.036 -20.824 1.00 53.16 448 SER A O 1
ATOM 3588 N N . GLY A 1 449 ? 25.392 -53.251 -23.008 1.00 63.66 449 GLY A N 1
ATOM 3589 C CA . GLY A 1 449 ? 25.133 -54.694 -23.041 1.00 63.66 449 GLY A CA 1
ATOM 3590 C C . GLY A 1 449 ? 23.653 -55.064 -22.847 1.00 63.66 449 GLY A C 1
ATOM 3591 O O . GLY A 1 449 ? 22.783 -54.517 -23.524 1.00 63.66 449 GLY A O 1
ATOM 3592 N N . LYS A 1 450 ? 23.369 -56.038 -21.962 1.00 47.06 450 LYS A N 1
ATOM 3593 C CA . LYS A 1 450 ? 22.007 -56.538 -21.651 1.00 47.06 450 LYS A CA 1
ATOM 3594 C C . LYS A 1 450 ? 21.269 -55.734 -20.571 1.00 47.06 450 LYS A C 1
ATOM 3596 O O . LYS A 1 450 ? 20.110 -56.037 -20.307 1.00 47.06 450 LYS A O 1
ATOM 3601 N N . SER A 1 451 ? 21.911 -54.734 -19.973 1.00 45.84 451 SER A N 1
ATOM 3602 C CA . SER A 1 451 ? 21.333 -53.941 -18.889 1.00 45.84 451 SER A CA 1
ATOM 3603 C C . SER A 1 451 ? 21.227 -52.475 -19.303 1.00 45.84 451 SER A C 1
ATOM 3605 O O . SER A 1 451 ? 22.168 -51.892 -19.846 1.00 45.84 451 SER A O 1
ATOM 3607 N N . ALA A 1 452 ? 20.052 -51.899 -19.075 1.00 55.06 452 ALA A N 1
ATOM 3608 C CA . ALA A 1 452 ? 19.761 -50.494 -19.303 1.00 55.06 452 ALA A CA 1
ATOM 3609 C C . ALA A 1 452 ? 19.830 -49.752 -17.966 1.00 55.06 452 ALA A C 1
ATOM 3611 O O . ALA A 1 452 ? 19.239 -50.212 -16.990 1.00 55.06 452 ALA A O 1
ATOM 3612 N N . TYR A 1 453 ? 20.544 -48.626 -17.924 1.00 59.72 453 TYR A N 1
ATOM 3613 C CA . TYR A 1 453 ? 20.653 -47.803 -16.723 1.00 59.72 453 TYR A CA 1
ATOM 3614 C C . TYR A 1 453 ? 20.304 -46.358 -17.052 1.00 59.72 453 TYR A C 1
ATOM 3616 O O . TYR A 1 453 ? 20.743 -45.801 -18.062 1.00 59.72 453 TYR A O 1
ATOM 3624 N N . TRP A 1 454 ? 19.496 -45.769 -16.182 1.00 61.56 454 TRP A N 1
ATOM 3625 C CA . TRP A 1 454 ? 19.121 -44.371 -16.250 1.00 61.56 454 TRP A CA 1
ATOM 3626 C C . TRP A 1 454 ? 19.976 -43.572 -15.278 1.00 61.56 454 TRP A C 1
ATOM 3628 O O . TRP A 1 454 ? 20.291 -44.034 -14.181 1.00 61.56 454 TRP A O 1
ATOM 3638 N N . THR A 1 455 ? 20.383 -42.387 -15.703 1.00 59.88 455 THR A N 1
ATOM 3639 C CA . THR A 1 455 ? 20.993 -41.401 -14.822 1.00 59.88 455 THR A CA 1
ATOM 3640 C C . THR A 1 455 ? 20.068 -40.202 -14.836 1.00 59.88 455 THR A C 1
ATOM 3642 O O . THR A 1 455 ? 19.950 -39.519 -15.859 1.00 59.88 455 THR A O 1
ATOM 3645 N N . ALA A 1 456 ? 19.382 -39.997 -13.710 1.00 58.72 456 ALA A N 1
ATOM 3646 C CA . ALA A 1 456 ? 18.579 -38.810 -13.491 1.00 58.72 456 ALA A CA 1
ATOM 3647 C C . ALA A 1 456 ? 19.403 -37.571 -13.823 1.00 58.72 456 ALA A C 1
ATOM 3649 O O . ALA A 1 456 ? 20.590 -37.491 -13.483 1.00 58.72 456 ALA A O 1
ATOM 3650 N N . GLY A 1 457 ? 18.790 -36.616 -14.521 1.00 59.56 457 GLY A N 1
ATOM 3651 C CA . GLY A 1 457 ? 19.352 -35.280 -14.593 1.00 59.56 457 GLY A CA 1
ATOM 3652 C C . GLY A 1 457 ? 19.485 -34.708 -13.179 1.00 59.56 457 GLY A C 1
ATOM 3653 O O . GLY A 1 457 ? 18.878 -35.221 -12.241 1.00 59.56 457 GLY A O 1
ATOM 3654 N N . PRO A 1 458 ? 20.262 -33.633 -12.999 1.00 55.38 458 PRO A N 1
ATOM 3655 C CA . PRO A 1 458 ? 20.560 -33.087 -11.676 1.00 55.38 458 PRO A CA 1
ATOM 3656 C C . PRO A 1 458 ? 19.337 -32.640 -10.842 1.00 55.38 458 PRO A C 1
ATOM 3658 O O . PRO A 1 458 ? 19.533 -32.243 -9.697 1.00 55.38 458 PRO A O 1
ATOM 3661 N N . HIS A 1 459 ? 18.105 -32.687 -11.376 1.00 57.66 459 HIS A N 1
ATOM 3662 C CA . HIS A 1 459 ? 16.940 -32.017 -10.790 1.00 57.66 459 HIS A CA 1
ATOM 3663 C C . HIS A 1 459 ? 15.588 -32.764 -10.856 1.00 57.66 459 HIS A C 1
ATOM 3665 O O . HIS A 1 459 ? 14.609 -32.169 -10.426 1.00 57.66 459 HIS A O 1
ATOM 3671 N N . ILE A 1 460 ? 15.476 -33.997 -11.384 1.00 65.44 460 ILE A N 1
ATOM 3672 C CA . ILE A 1 460 ? 14.158 -34.652 -11.587 1.00 65.44 460 ILE A CA 1
ATOM 3673 C C . ILE A 1 460 ? 14.211 -36.161 -11.291 1.00 65.44 460 ILE A C 1
ATOM 3675 O O . ILE A 1 460 ? 15.014 -36.869 -11.898 1.00 65.44 460 ILE A O 1
ATOM 3679 N N . ASP A 1 461 ? 13.297 -36.661 -10.451 1.00 64.31 461 ASP A N 1
ATOM 3680 C CA . ASP A 1 461 ? 12.989 -38.093 -10.302 1.00 64.31 461 ASP A CA 1
ATOM 3681 C C . ASP A 1 461 ? 11.928 -38.505 -11.341 1.00 64.31 461 ASP A C 1
ATOM 3683 O O . ASP A 1 461 ? 10.726 -38.314 -11.168 1.00 64.31 461 ASP A O 1
ATOM 3687 N N . PHE A 1 462 ? 12.382 -39.037 -12.475 1.00 70.19 462 PHE A N 1
ATOM 3688 C CA . PHE A 1 462 ? 11.566 -39.328 -13.657 1.00 70.19 462 PHE A CA 1
ATOM 3689 C C . PHE A 1 462 ? 11.610 -40.831 -13.976 1.00 70.19 462 PHE A C 1
ATOM 3691 O O . PHE A 1 462 ? 12.681 -41.411 -14.145 1.00 70.19 462 PHE A O 1
ATOM 3698 N N . THR A 1 463 ? 10.450 -41.480 -14.069 1.00 76.31 463 THR A N 1
ATOM 3699 C CA . THR A 1 463 ? 10.308 -42.941 -14.179 1.00 76.31 463 THR A CA 1
ATOM 3700 C C . THR A 1 463 ? 9.769 -43.334 -15.549 1.00 76.31 463 THR A C 1
ATOM 3702 O O . THR A 1 463 ? 8.785 -42.794 -16.033 1.00 76.31 463 THR A O 1
ATOM 3705 N N . ILE A 1 464 ? 10.400 -44.303 -16.205 1.00 74.38 464 ILE A N 1
ATOM 3706 C CA . ILE A 1 464 ? 9.997 -44.727 -17.551 1.00 74.38 464 ILE A CA 1
ATOM 3707 C C . ILE A 1 464 ? 8.773 -45.647 -17.492 1.00 74.38 464 ILE A C 1
ATOM 3709 O O . ILE A 1 464 ? 8.672 -46.489 -16.604 1.00 74.38 464 ILE A O 1
ATOM 3713 N N . GLY A 1 465 ? 7.873 -45.515 -18.468 1.00 77.31 465 GLY A N 1
ATOM 3714 C CA . GLY A 1 465 ? 6.598 -46.233 -18.525 1.00 77.31 465 GLY A CA 1
ATOM 3715 C C . GLY A 1 465 ? 5.473 -45.537 -17.761 1.00 77.31 465 GLY A C 1
ATOM 3716 O O . GLY A 1 465 ? 4.307 -45.856 -17.980 1.00 77.31 465 GLY A O 1
ATOM 3717 N N . GLU A 1 466 ? 5.811 -44.553 -16.930 1.00 86.94 466 GLU A N 1
ATOM 3718 C CA . GLU A 1 466 ? 4.847 -43.696 -16.254 1.00 86.94 466 GLU A CA 1
ATOM 3719 C C . GLU A 1 466 ? 4.373 -42.571 -17.180 1.00 86.94 466 GLU A C 1
ATOM 3721 O O . GLU A 1 466 ? 5.055 -42.163 -18.128 1.00 86.94 466 GLU A O 1
ATOM 3726 N N . THR A 1 467 ? 3.166 -42.079 -16.911 1.00 91.19 467 THR A N 1
ATOM 3727 C CA . THR A 1 467 ? 2.593 -40.938 -17.633 1.00 91.19 467 THR A CA 1
ATOM 3728 C C . THR A 1 467 ? 2.989 -39.645 -16.938 1.00 91.19 467 THR A C 1
ATOM 3730 O O . THR A 1 467 ? 2.970 -39.579 -15.713 1.00 91.19 467 THR A O 1
ATOM 3733 N N . TYR A 1 468 ? 3.317 -38.623 -17.722 1.00 90.81 468 TYR A N 1
ATOM 3734 C CA . TYR A 1 468 ? 3.637 -37.281 -17.255 1.00 90.81 468 TYR A CA 1
ATOM 3735 C C . TYR A 1 468 ? 2.893 -36.241 -18.077 1.00 90.81 468 TYR A C 1
ATOM 3737 O O . TYR A 1 468 ? 2.601 -36.457 -19.256 1.00 90.81 468 TYR A O 1
ATOM 3745 N N . THR A 1 469 ? 2.647 -35.089 -17.465 1.00 93.25 469 THR A N 1
ATOM 3746 C CA . THR A 1 469 ? 2.070 -33.923 -18.127 1.00 93.25 469 THR A CA 1
ATOM 3747 C C . THR A 1 469 ? 2.999 -32.731 -17.940 1.00 93.25 469 THR A C 1
ATOM 3749 O O . THR A 1 469 ? 3.285 -32.327 -16.815 1.00 93.25 469 THR A O 1
ATOM 3752 N N . PHE A 1 470 ? 3.512 -32.204 -19.054 1.00 92.25 470 PHE A N 1
ATOM 3753 C CA . PHE A 1 470 ? 4.305 -30.976 -19.096 1.00 92.25 470 PHE A CA 1
ATOM 3754 C C . PHE A 1 470 ? 3.390 -29.805 -19.435 1.00 92.25 470 PHE A C 1
ATOM 3756 O O . PHE A 1 470 ? 2.736 -29.851 -20.481 1.00 92.25 470 PHE A O 1
ATOM 3763 N N . SER A 1 471 ? 3.369 -28.775 -18.593 1.00 93.31 471 SER A N 1
ATOM 3764 C CA . SER A 1 471 ? 2.451 -27.646 -18.735 1.00 93.31 471 SER A CA 1
ATOM 3765 C C . SER A 1 471 ? 3.147 -26.301 -18.638 1.00 93.31 471 SER A C 1
ATOM 3767 O O . SER A 1 471 ? 4.165 -26.149 -17.964 1.00 93.31 471 SER A O 1
ATOM 3769 N N . VAL A 1 472 ? 2.559 -25.314 -19.305 1.00 91.56 472 VAL A N 1
ATOM 3770 C CA . VAL A 1 472 ? 2.958 -23.909 -19.266 1.00 91.56 472 VAL A CA 1
ATOM 3771 C C . VAL A 1 472 ? 1.710 -23.066 -19.058 1.00 91.56 472 VAL A C 1
ATOM 3773 O O . VAL A 1 472 ? 0.694 -23.304 -19.710 1.00 91.56 472 VAL A O 1
ATOM 3776 N N . VAL A 1 473 ? 1.800 -22.084 -18.169 1.00 91.44 473 VAL A N 1
ATOM 3777 C CA . VAL A 1 473 ? 0.726 -21.124 -17.900 1.00 91.44 473 VAL A CA 1
ATOM 3778 C C . VAL A 1 473 ? 1.099 -19.796 -18.540 1.00 91.44 473 VAL A C 1
ATOM 3780 O O . VAL A 1 473 ? 2.218 -19.304 -18.342 1.00 91.44 473 VAL A O 1
ATOM 3783 N N . ASP A 1 474 ? 0.179 -19.231 -19.322 1.00 90.44 474 ASP A N 1
ATOM 3784 C CA . ASP A 1 474 ? 0.346 -17.885 -19.865 1.00 90.44 474 ASP A CA 1
ATOM 3785 C C . ASP A 1 474 ? -0.124 -16.787 -18.906 1.00 90.44 474 ASP A C 1
ATOM 3787 O O . ASP A 1 474 ? -0.771 -17.036 -17.890 1.00 90.44 474 ASP A O 1
ATOM 3791 N N . ARG A 1 475 ? 0.180 -15.535 -19.255 1.00 85.62 475 ARG A N 1
ATOM 3792 C CA . ARG A 1 475 ? -0.234 -14.342 -18.496 1.00 85.62 475 ARG A CA 1
ATOM 3793 C C . ARG A 1 475 ? -1.746 -14.181 -18.285 1.00 85.62 475 ARG A C 1
ATOM 3795 O O . ARG A 1 475 ? -2.137 -13.326 -17.501 1.00 85.62 475 ARG A O 1
ATOM 3802 N N . ASN A 1 476 ? -2.585 -14.924 -19.007 1.00 85.50 476 ASN A N 1
ATOM 3803 C CA . ASN A 1 476 ? -4.041 -14.884 -18.865 1.00 85.50 476 ASN A CA 1
ATOM 3804 C C . ASN A 1 476 ? -4.566 -16.071 -18.038 1.00 85.50 476 ASN A C 1
ATOM 3806 O O . ASN A 1 476 ? -5.777 -16.231 -17.911 1.00 85.50 476 ASN A O 1
ATOM 3810 N N . GLY A 1 477 ? -3.677 -16.917 -17.506 1.00 85.88 477 GLY A N 1
ATOM 3811 C CA . GLY A 1 477 ? -4.032 -18.115 -16.742 1.00 85.88 477 GLY A CA 1
ATOM 3812 C C . GLY A 1 477 ? -4.383 -19.318 -17.605 1.00 85.88 477 GLY A C 1
ATOM 3813 O O . GLY A 1 477 ? -4.820 -20.342 -17.082 1.00 85.88 477 GLY A O 1
ATOM 3814 N N . THR A 1 478 ? -4.182 -19.235 -18.921 1.00 90.69 478 THR A N 1
ATOM 3815 C CA . THR A 1 478 ? -4.428 -20.373 -19.807 1.00 90.69 478 THR A CA 1
ATOM 3816 C C . THR A 1 478 ? -3.326 -21.402 -19.613 1.00 90.69 478 THR A C 1
ATOM 3818 O O . THR A 1 478 ? -2.141 -21.091 -19.754 1.00 90.69 478 THR A O 1
ATOM 3821 N N . VAL A 1 479 ? -3.721 -22.640 -19.323 1.00 92.88 479 VAL A N 1
ATOM 3822 C CA . VAL A 1 479 ? -2.804 -23.773 -19.182 1.00 92.88 479 VAL A CA 1
ATOM 3823 C C . VAL A 1 479 ? -2.695 -24.510 -20.516 1.00 92.88 479 VAL A C 1
ATOM 3825 O O . VAL A 1 479 ? -3.683 -25.029 -21.038 1.00 92.88 479 VAL A O 1
ATOM 3828 N N . TYR A 1 480 ? -1.482 -24.584 -21.058 1.00 94.31 480 TYR A N 1
ATOM 3829 C CA . TYR A 1 480 ? -1.144 -25.391 -22.230 1.00 94.31 480 TYR A CA 1
ATOM 3830 C C . TYR A 1 480 ? -0.375 -26.620 -21.771 1.00 94.31 480 TYR A C 1
ATOM 3832 O O . TYR A 1 480 ? 0.624 -26.475 -21.071 1.00 94.31 480 TYR A O 1
ATOM 3840 N N . SER A 1 481 ? -0.792 -27.814 -22.194 1.00 95.06 481 SER A N 1
ATOM 3841 C CA . SER A 1 481 ? -0.202 -29.063 -21.703 1.00 95.06 481 SER A CA 1
ATOM 3842 C C . SER A 1 481 ? 0.115 -30.060 -22.813 1.00 95.06 481 SER A C 1
ATOM 3844 O O . SER A 1 481 ? -0.582 -30.154 -23.824 1.00 95.06 481 SER A O 1
ATOM 3846 N N . ASN A 1 482 ? 1.162 -30.849 -22.593 1.00 93.19 482 ASN A N 1
ATOM 3847 C CA . ASN A 1 482 ? 1.511 -32.027 -23.374 1.00 93.19 482 ASN A CA 1
ATOM 3848 C C . ASN A 1 482 ? 1.639 -33.230 -22.432 1.00 93.19 482 ASN A C 1
ATOM 3850 O O . ASN A 1 482 ? 2.555 -33.287 -21.609 1.00 93.19 482 ASN A O 1
ATOM 3854 N N . THR A 1 483 ? 0.718 -34.185 -22.565 1.00 94.00 483 THR A N 1
ATOM 3855 C CA . THR A 1 483 ? 0.723 -35.439 -21.807 1.00 94.00 483 THR A CA 1
ATOM 3856 C C . THR A 1 483 ? 1.375 -36.546 -22.624 1.00 94.00 483 THR A C 1
ATOM 3858 O O . THR A 1 483 ? 0.989 -36.820 -23.763 1.00 94.00 483 THR A O 1
ATOM 3861 N N . PHE A 1 484 ? 2.348 -37.227 -22.030 1.00 88.62 484 PHE A N 1
ATOM 3862 C CA . PHE A 1 484 ? 3.104 -38.288 -22.682 1.00 88.62 484 PHE A CA 1
ATOM 3863 C C . PHE A 1 484 ? 3.475 -39.394 -21.696 1.00 88.62 484 PHE A C 1
ATOM 3865 O O . PHE A 1 484 ? 3.614 -39.179 -20.496 1.00 88.62 484 PHE A O 1
ATOM 3872 N N . VAL A 1 485 ? 3.663 -40.600 -22.225 1.00 86.94 485 VAL A N 1
ATOM 3873 C CA . VAL A 1 485 ? 4.287 -41.697 -21.481 1.00 86.94 485 VAL A CA 1
ATOM 3874 C C . VAL A 1 485 ? 5.793 -41.583 -21.668 1.00 86.94 485 VAL A C 1
ATOM 3876 O O . VAL A 1 485 ? 6.270 -41.484 -22.801 1.00 86.94 485 VAL A O 1
ATOM 3879 N N . ALA A 1 486 ? 6.532 -41.582 -20.564 1.00 79.25 486 ALA A N 1
ATOM 3880 C CA . ALA A 1 486 ? 7.985 -41.575 -20.573 1.00 79.25 486 ALA A CA 1
ATOM 3881 C C . ALA A 1 486 ? 8.513 -42.840 -21.270 1.00 79.25 486 ALA A C 1
ATOM 3883 O O . ALA A 1 486 ? 8.150 -43.948 -20.879 1.00 79.25 486 ALA A O 1
ATOM 3884 N N . ASP A 1 487 ? 9.367 -42.695 -22.288 1.00 72.81 487 ASP A N 1
ATOM 3885 C CA . ASP A 1 487 ? 9.868 -43.820 -23.095 1.00 72.81 487 ASP A CA 1
ATOM 3886 C C . ASP A 1 487 ? 11.332 -43.608 -23.540 1.00 72.81 487 ASP A C 1
ATOM 3888 O O . ASP A 1 487 ? 11.838 -42.491 -23.623 1.00 72.81 487 ASP A O 1
ATOM 3892 N N . TYR A 1 488 ? 12.023 -44.713 -23.821 1.00 61.62 488 TYR A N 1
ATOM 3893 C CA . TYR A 1 488 ? 13.425 -44.816 -24.221 1.00 61.62 488 TYR A CA 1
ATOM 3894 C C . TYR A 1 488 ? 13.672 -44.562 -25.719 1.00 61.62 488 TYR A C 1
ATOM 3896 O O . TYR A 1 488 ? 14.798 -44.242 -26.100 1.00 61.62 488 TYR A O 1
ATOM 3904 N N . TYR A 1 489 ? 12.661 -44.773 -26.574 1.00 59.53 489 TYR A N 1
ATOM 3905 C CA . TYR A 1 489 ? 12.814 -44.836 -28.040 1.00 59.53 489 TYR A CA 1
ATOM 3906 C C . TYR A 1 489 ? 11.653 -44.199 -28.819 1.00 59.53 489 TYR A C 1
ATOM 3908 O O . TYR A 1 489 ? 11.462 -44.488 -30.004 1.00 59.53 489 TYR A O 1
ATOM 3916 N N . ALA A 1 490 ? 10.859 -43.349 -28.173 1.00 56.06 490 ALA A N 1
ATOM 3917 C CA . ALA A 1 490 ? 9.698 -42.761 -28.820 1.00 56.06 490 ALA A CA 1
ATOM 3918 C C . ALA A 1 490 ? 10.086 -41.659 -29.817 1.00 56.06 490 ALA A C 1
ATOM 3920 O O . ALA A 1 490 ? 11.006 -40.869 -29.596 1.00 56.06 490 ALA A O 1
ATOM 3921 N N . ALA A 1 491 ? 9.314 -41.568 -30.904 1.00 63.22 491 ALA A N 1
ATOM 3922 C CA . ALA A 1 491 ? 9.211 -40.332 -31.669 1.00 63.22 491 ALA A CA 1
ATOM 3923 C C . ALA A 1 491 ? 8.822 -39.185 -30.720 1.00 63.22 491 ALA A C 1
ATOM 3925 O O . ALA A 1 491 ? 8.038 -39.403 -29.788 1.00 63.22 491 ALA A O 1
ATOM 3926 N N . SER A 1 492 ? 9.357 -37.987 -30.966 1.00 70.88 492 SER A N 1
ATOM 3927 C CA . SER A 1 492 ? 9.014 -36.785 -30.205 1.00 70.88 492 SER A CA 1
ATOM 3928 C C . SER A 1 492 ? 7.497 -36.661 -30.053 1.00 70.88 492 SER A C 1
ATOM 3930 O O . SER A 1 492 ? 6.737 -36.794 -31.016 1.00 70.88 492 SER A O 1
ATOM 3932 N N . LYS A 1 493 ? 7.041 -36.438 -28.819 1.00 83.38 493 LYS A N 1
ATOM 3933 C CA . LYS A 1 493 ? 5.640 -36.146 -28.524 1.00 83.38 493 LYS A CA 1
ATOM 3934 C C . LYS A 1 493 ? 5.482 -34.640 -28.541 1.00 83.38 493 LYS A C 1
ATOM 3936 O O . LYS A 1 493 ? 6.044 -33.950 -27.696 1.00 83.38 493 LYS A O 1
ATOM 3941 N N . LYS A 1 494 ? 4.749 -34.144 -29.530 1.00 84.38 494 LYS A N 1
ATOM 3942 C CA . LYS A 1 494 ? 4.506 -32.723 -29.767 1.00 84.38 494 LYS A CA 1
ATOM 3943 C C . LYS A 1 494 ? 3.011 -32.461 -29.651 1.00 84.38 494 LYS A C 1
ATOM 3945 O O . LYS A 1 494 ? 2.220 -33.201 -30.233 1.00 84.38 494 LYS A O 1
ATOM 3950 N N . VAL A 1 495 ? 2.657 -31.396 -28.944 1.00 88.56 495 VAL A N 1
ATOM 3951 C CA . VAL A 1 495 ? 1.329 -30.781 -29.019 1.00 88.56 495 VAL A CA 1
ATOM 3952 C C . VAL A 1 495 ? 1.513 -29.374 -29.570 1.00 88.56 495 VAL A C 1
ATOM 3954 O O . VAL A 1 495 ? 2.401 -28.644 -29.125 1.00 88.56 495 VAL A O 1
ATOM 3957 N N . GLU A 1 496 ? 0.725 -29.036 -30.586 1.00 87.75 496 GLU A N 1
ATOM 3958 C CA . GLU A 1 496 ? 0.770 -27.751 -31.284 1.00 87.75 496 GLU A CA 1
ATOM 3959 C C . GLU A 1 496 ? -0.320 -26.808 -30.775 1.00 87.75 496 GLU A C 1
ATOM 3961 O O . GLU A 1 496 ? -1.444 -27.222 -30.494 1.00 87.75 496 GLU A O 1
ATOM 3966 N N . PHE A 1 497 ? 0.037 -25.532 -30.698 1.00 88.31 497 PHE A N 1
ATOM 3967 C CA . PHE A 1 497 ? -0.796 -24.404 -30.308 1.00 88.31 497 PHE A CA 1
ATOM 3968 C C . PHE A 1 497 ? -0.590 -23.265 -31.315 1.00 88.31 497 PHE A C 1
ATOM 3970 O O . PHE A 1 497 ? 0.376 -23.264 -32.080 1.00 88.31 497 PHE A O 1
ATOM 3977 N N . GLU A 1 498 ? -1.453 -22.249 -31.300 1.00 86.81 498 GLU A N 1
ATOM 3978 C CA . GLU A 1 498 ? -1.326 -21.103 -32.216 1.00 86.81 498 GLU A CA 1
ATOM 3979 C C . GLU A 1 498 ? 0.023 -20.377 -32.065 1.00 86.81 498 GLU A C 1
ATOM 3981 O O . GLU A 1 498 ? 0.673 -20.014 -33.050 1.00 86.81 498 GLU A O 1
ATOM 3986 N N . TRP A 1 499 ? 0.489 -20.225 -30.823 1.00 84.50 499 TRP A N 1
ATOM 3987 C CA . TRP A 1 499 ? 1.761 -19.578 -30.511 1.00 84.50 499 TRP A CA 1
ATOM 3988 C C . TRP A 1 499 ? 2.983 -20.460 -30.817 1.00 84.50 499 TRP A C 1
ATOM 3990 O O . TRP A 1 499 ? 4.082 -19.931 -30.990 1.00 84.50 499 TRP A O 1
ATOM 4000 N N . GLY A 1 500 ? 2.839 -21.789 -30.886 1.00 84.25 500 GLY A N 1
ATOM 4001 C CA . GLY A 1 500 ? 3.985 -22.696 -30.915 1.00 84.25 500 GLY A CA 1
ATOM 4002 C C . GLY A 1 500 ? 3.670 -24.143 -30.554 1.00 84.25 500 GLY A C 1
ATOM 4003 O O . GLY A 1 500 ? 2.687 -24.717 -31.004 1.00 84.25 500 GLY A O 1
ATOM 4004 N N . SER A 1 501 ? 4.543 -24.779 -29.780 1.00 85.81 501 SER A N 1
ATOM 4005 C CA . SER A 1 501 ? 4.384 -26.169 -29.363 1.00 85.81 501 SER A CA 1
ATOM 4006 C C . SER A 1 501 ? 5.109 -26.483 -28.060 1.00 85.81 501 SER A C 1
ATOM 4008 O O . SER A 1 501 ? 6.148 -25.897 -27.742 1.00 85.81 501 SER A O 1
ATOM 4010 N N . LEU A 1 502 ? 4.563 -27.461 -27.338 1.00 88.56 502 LEU A N 1
ATOM 4011 C CA . LEU A 1 502 ? 5.219 -28.115 -26.211 1.00 88.56 502 LEU A CA 1
ATOM 4012 C C . LEU A 1 502 ? 5.689 -29.493 -26.655 1.00 88.56 502 LEU A C 1
ATOM 4014 O O . LEU A 1 502 ? 4.913 -30.270 -27.221 1.00 88.56 502 LEU A O 1
ATOM 4018 N N . ILE A 1 503 ? 6.957 -29.809 -26.404 1.00 84.50 503 ILE A N 1
ATOM 4019 C CA . ILE A 1 503 ? 7.592 -31.013 -26.944 1.00 84.50 503 ILE A CA 1
ATOM 4020 C C . ILE A 1 503 ? 8.285 -31.797 -25.839 1.00 84.50 503 ILE A C 1
ATOM 4022 O O . ILE A 1 503 ? 9.116 -31.255 -25.119 1.00 84.50 503 ILE A O 1
ATOM 4026 N N . TYR A 1 504 ? 7.998 -33.092 -25.773 1.00 84.69 504 TYR A N 1
ATOM 4027 C CA . TYR A 1 504 ? 8.836 -34.088 -25.118 1.00 84.69 504 TYR A CA 1
ATOM 4028 C C . TYR A 1 504 ? 9.625 -34.837 -26.187 1.00 84.69 504 TYR A C 1
ATOM 4030 O O . TYR A 1 504 ? 9.042 -35.381 -27.132 1.00 84.69 504 TYR A O 1
ATOM 4038 N N . TRP A 1 505 ? 10.950 -34.865 -26.075 1.00 77.94 505 TRP A N 1
ATOM 4039 C CA . TRP A 1 505 ? 11.771 -35.532 -27.080 1.00 77.94 505 TRP A CA 1
ATOM 4040 C C . TRP A 1 505 ? 13.062 -36.130 -26.523 1.00 77.94 505 TRP A C 1
ATOM 4042 O O . TRP A 1 505 ? 13.589 -35.722 -25.487 1.00 77.94 505 TRP A O 1
ATOM 4052 N N . THR A 1 506 ? 13.584 -37.108 -27.263 1.00 71.38 506 THR A N 1
ATOM 4053 C CA . THR A 1 506 ? 14.813 -37.834 -26.934 1.00 71.38 506 THR A CA 1
ATOM 4054 C C . THR A 1 506 ? 15.826 -37.727 -28.079 1.00 71.38 506 THR A C 1
ATOM 4056 O O . THR A 1 506 ? 15.484 -38.033 -29.221 1.00 71.38 506 THR A O 1
ATOM 4059 N N . SER A 1 507 ? 17.077 -37.336 -27.808 1.00 67.81 507 SER A N 1
ATOM 4060 C CA . SER A 1 507 ? 18.184 -37.350 -28.793 1.00 67.81 507 SER A CA 1
ATOM 4061 C C . SER A 1 507 ? 19.189 -38.443 -28.494 1.00 67.81 507 SER A C 1
ATOM 4063 O O . SER A 1 507 ? 19.653 -38.551 -27.367 1.00 67.81 507 SER A O 1
ATOM 4065 N N . SER A 1 508 ? 19.649 -39.166 -29.515 1.00 65.94 508 SER A N 1
ATOM 4066 C CA . SER A 1 508 ? 20.866 -39.978 -29.402 1.00 65.94 508 SER A CA 1
ATOM 4067 C C . SER A 1 508 ? 22.119 -39.099 -29.344 1.00 65.94 508 SER A C 1
ATOM 4069 O O . SER A 1 508 ? 22.235 -38.156 -30.128 1.00 65.94 508 SER A O 1
ATOM 4071 N N . TYR A 1 509 ? 23.096 -39.450 -28.506 1.00 61.53 509 TYR A N 1
ATOM 4072 C CA . TYR A 1 509 ? 24.407 -38.792 -28.466 1.00 61.53 509 TYR A CA 1
ATOM 4073 C C . TYR A 1 509 ? 25.568 -39.804 -28.404 1.00 61.53 509 TYR A C 1
ATOM 4075 O O . TYR A 1 509 ? 25.453 -40.909 -27.871 1.00 61.53 509 TYR A O 1
ATOM 4083 N N . GLY A 1 510 ? 26.725 -39.428 -28.951 1.00 60.19 510 GLY A N 1
ATOM 4084 C CA . GLY A 1 510 ? 27.914 -40.283 -29.052 1.00 60.19 510 GLY A CA 1
ATOM 4085 C C . GLY A 1 510 ? 28.037 -41.012 -30.396 1.00 60.19 510 GLY A C 1
ATOM 4086 O O . GLY A 1 510 ? 27.366 -40.673 -31.365 1.00 60.19 510 GLY A O 1
ATOM 4087 N N . THR A 1 511 ? 28.944 -41.991 -30.478 1.00 57.72 511 THR A N 1
ATOM 4088 C CA . THR A 1 511 ? 29.206 -42.750 -31.713 1.00 57.72 511 THR A CA 1
ATOM 4089 C C . THR A 1 511 ? 28.005 -43.604 -32.126 1.00 57.72 511 THR A C 1
ATOM 4091 O O . THR A 1 511 ? 27.269 -44.108 -31.280 1.00 57.72 511 THR A O 1
ATOM 4094 N N . THR A 1 512 ? 27.812 -43.801 -33.432 1.00 54.81 512 THR A N 1
ATOM 4095 C CA . THR A 1 512 ? 26.743 -44.646 -33.983 1.00 54.81 512 THR A CA 1
ATOM 4096 C C . THR A 1 512 ? 26.723 -46.015 -33.295 1.00 54.81 512 THR A C 1
ATOM 4098 O O . THR A 1 512 ? 27.717 -46.737 -33.317 1.00 54.81 512 THR A O 1
ATOM 4101 N N . GLY A 1 513 ? 25.598 -46.363 -32.661 1.00 58.28 513 GLY A N 1
ATOM 4102 C CA . GLY A 1 513 ? 25.439 -47.612 -31.903 1.00 58.28 513 GLY A CA 1
ATOM 4103 C C . GLY A 1 513 ? 25.790 -47.539 -30.408 1.00 58.28 513 GLY A C 1
ATOM 4104 O O . GLY A 1 513 ? 25.715 -48.564 -29.737 1.00 58.28 513 GLY A O 1
ATOM 4105 N N . SER A 1 514 ? 26.126 -46.360 -29.863 1.00 60.62 514 SER A N 1
ATOM 4106 C CA . SER A 1 514 ? 26.457 -46.158 -28.437 1.00 60.62 514 SER A CA 1
ATOM 4107 C C . SER A 1 514 ? 25.301 -46.440 -27.470 1.00 60.62 514 SER A C 1
ATOM 4109 O O . SER A 1 514 ? 25.543 -46.682 -26.290 1.00 60.62 514 SER A O 1
ATOM 4111 N N . GLY A 1 515 ? 24.052 -46.361 -27.944 1.00 63.69 515 GLY A N 1
ATOM 4112 C CA . GLY A 1 515 ? 22.858 -46.546 -27.121 1.00 63.69 515 GLY A CA 1
ATOM 4113 C C . GLY A 1 515 ? 22.673 -45.487 -26.027 1.00 63.69 515 GLY A C 1
ATOM 4114 O O . GLY A 1 515 ? 22.023 -45.779 -25.025 1.00 63.69 515 GLY A O 1
ATOM 4115 N N . LYS A 1 516 ? 23.264 -44.293 -26.183 1.00 68.50 516 LYS A N 1
ATOM 4116 C CA . LYS A 1 516 ? 23.154 -43.185 -25.222 1.00 68.50 516 LYS A CA 1
ATOM 4117 C C . LYS A 1 516 ? 22.179 -42.125 -25.720 1.00 68.50 516 LYS A C 1
ATOM 4119 O O . LYS A 1 516 ? 22.300 -41.700 -26.871 1.00 68.50 516 LYS A O 1
ATOM 4124 N N . TYR A 1 517 ? 21.260 -41.689 -24.862 1.00 69.31 517 TYR A N 1
ATOM 4125 C CA . TYR A 1 517 ? 20.211 -40.735 -25.225 1.00 69.31 517 TYR A CA 1
ATOM 4126 C C . TYR A 1 517 ? 20.008 -39.662 -24.154 1.00 69.31 517 TYR A C 1
ATOM 4128 O O . TYR A 1 517 ? 20.040 -39.971 -22.967 1.00 69.31 517 TYR A O 1
ATOM 4136 N N . ASN A 1 518 ? 19.769 -38.424 -24.577 1.00 73.69 518 ASN A N 1
ATOM 4137 C CA . ASN A 1 518 ? 19.360 -37.309 -23.726 1.00 73.69 518 ASN A CA 1
ATOM 4138 C C . ASN A 1 518 ? 17.852 -37.089 -23.849 1.00 73.69 518 ASN A C 1
ATOM 4140 O O . ASN A 1 518 ? 17.296 -37.257 -24.936 1.00 73.69 518 ASN A O 1
ATOM 4144 N N . VAL A 1 519 ? 17.215 -36.679 -22.755 1.00 75.81 519 VAL A N 1
ATOM 4145 C CA . VAL A 1 519 ? 15.770 -36.428 -22.684 1.00 75.81 519 VAL A CA 1
ATOM 4146 C C . VAL A 1 519 ? 15.517 -34.962 -22.343 1.00 75.81 519 VAL A C 1
ATOM 4148 O O . VAL A 1 519 ? 16.124 -34.434 -21.406 1.00 75.81 519 VAL A O 1
ATOM 4151 N N . PHE A 1 520 ? 14.617 -34.320 -23.090 1.00 77.69 520 PHE A N 1
ATOM 4152 C CA . PHE A 1 520 ? 14.313 -32.899 -22.954 1.00 77.69 520 PHE A CA 1
ATOM 4153 C C . PHE A 1 520 ? 12.811 -32.609 -23.000 1.00 77.69 520 PHE A C 1
ATOM 4155 O O . PHE A 1 520 ? 12.054 -33.301 -23.688 1.00 77.69 520 PHE A O 1
ATOM 4162 N N . LEU A 1 521 ? 12.420 -31.527 -22.323 1.00 82.06 521 LEU A N 1
ATOM 4163 C CA . LEU A 1 521 ? 11.169 -30.807 -22.575 1.00 82.06 521 LEU A CA 1
ATOM 4164 C C . LEU A 1 521 ? 11.497 -29.482 -23.244 1.00 82.06 521 LEU A C 1
ATOM 4166 O O . LEU A 1 521 ? 12.468 -28.829 -22.862 1.00 82.06 521 LEU A O 1
ATOM 4170 N N . SER A 1 522 ? 10.687 -29.070 -24.208 1.00 79.12 522 SER A N 1
ATOM 4171 C CA . SER A 1 522 ? 10.925 -27.847 -24.966 1.00 79.12 522 SER A CA 1
ATOM 4172 C C . SER A 1 522 ? 9.648 -27.030 -25.100 1.00 79.12 522 SER A C 1
ATOM 4174 O O . SER A 1 522 ? 8.601 -27.563 -25.472 1.00 79.12 522 SER A O 1
ATOM 4176 N N . ILE A 1 523 ? 9.766 -25.725 -24.857 1.00 83.88 523 ILE A N 1
ATOM 4177 C CA . ILE A 1 523 ? 8.773 -24.713 -25.226 1.00 83.88 523 ILE A CA 1
ATOM 4178 C C . ILE A 1 523 ? 9.281 -24.039 -26.499 1.00 83.88 523 ILE A C 1
ATOM 4180 O O . ILE A 1 523 ? 10.301 -23.343 -26.478 1.00 83.88 523 ILE A O 1
ATOM 4184 N N . MET A 1 524 ? 8.606 -24.276 -27.623 1.00 79.75 524 MET A N 1
ATOM 4185 C CA . MET A 1 524 ? 9.023 -23.767 -28.931 1.00 79.75 524 MET A CA 1
ATOM 4186 C C . MET A 1 524 ? 7.962 -22.837 -29.498 1.00 79.75 524 MET A C 1
ATOM 4188 O O . MET A 1 524 ? 6.840 -23.260 -29.739 1.00 79.75 524 MET A O 1
ATOM 4192 N N . VAL A 1 525 ? 8.328 -21.585 -29.749 1.00 78.38 525 VAL A N 1
ATOM 4193 C CA . VAL A 1 525 ? 7.439 -20.569 -30.329 1.00 78.38 525 VAL A CA 1
ATOM 4194 C C . VAL A 1 525 ? 7.568 -20.557 -31.856 1.00 78.38 525 VAL A C 1
ATOM 4196 O O . VAL A 1 525 ? 8.669 -20.698 -32.394 1.00 78.38 525 VAL A O 1
ATOM 4199 N N . ASN A 1 526 ? 6.450 -20.387 -32.561 1.00 75.75 526 ASN A N 1
ATOM 4200 C CA . ASN A 1 526 ? 6.421 -20.293 -34.020 1.00 75.75 526 ASN A CA 1
ATOM 4201 C C . ASN A 1 526 ? 7.136 -19.026 -34.521 1.00 75.75 526 ASN A C 1
ATOM 4203 O O . ASN A 1 526 ? 7.230 -18.006 -33.833 1.00 75.75 526 ASN A O 1
ATOM 4207 N N . LYS A 1 527 ? 7.631 -19.064 -35.763 1.00 73.06 527 LYS A N 1
ATOM 4208 C CA . LYS A 1 527 ? 8.241 -17.890 -36.400 1.00 73.06 527 LYS A CA 1
ATOM 4209 C C . LYS A 1 527 ? 7.217 -16.755 -36.509 1.00 73.06 527 LYS A C 1
ATOM 4211 O O . LYS A 1 527 ? 6.191 -16.914 -37.158 1.00 73.06 527 LYS A O 1
ATOM 4216 N N . GLY A 1 528 ? 7.554 -15.595 -35.947 1.00 72.00 528 GLY A N 1
ATOM 4217 C CA . GLY A 1 528 ? 6.673 -14.422 -35.930 1.00 72.00 528 GLY A CA 1
ATOM 4218 C C . GLY A 1 528 ? 5.636 -14.426 -34.803 1.00 72.00 528 GLY A C 1
ATOM 4219 O O . GLY A 1 528 ? 4.871 -13.472 -34.711 1.00 72.00 528 GLY A O 1
ATOM 4220 N N . SER A 1 529 ? 5.640 -15.449 -33.945 1.00 79.75 529 SER A N 1
ATOM 4221 C CA . SER A 1 529 ? 4.796 -15.539 -32.752 1.00 79.75 529 SER A CA 1
ATOM 4222 C C . SER A 1 529 ? 5.604 -15.262 -31.477 1.00 79.75 529 SER A C 1
ATOM 4224 O O . SER A 1 529 ? 6.842 -15.278 -31.480 1.00 79.75 529 SER A O 1
ATOM 4226 N N . SER A 1 530 ? 4.887 -15.035 -30.379 1.00 83.25 530 SER A N 1
ATOM 4227 C CA . SER A 1 530 ? 5.416 -14.905 -29.020 1.00 83.25 530 SER A CA 1
ATOM 4228 C C . SER A 1 530 ? 4.522 -15.654 -28.028 1.00 83.25 530 SER A C 1
ATOM 4230 O O . SER A 1 530 ? 3.345 -15.878 -28.308 1.00 83.25 530 SER A O 1
ATOM 4232 N N . LEU A 1 531 ? 5.076 -16.039 -26.878 1.00 87.06 531 LEU A N 1
ATOM 4233 C CA . LEU A 1 531 ? 4.322 -16.576 -25.744 1.00 87.06 531 LEU A CA 1
ATOM 4234 C C . LEU A 1 531 ? 4.755 -15.860 -24.464 1.00 87.06 531 LEU A C 1
ATOM 4236 O O . LEU A 1 531 ? 5.941 -15.866 -24.140 1.00 87.06 531 LEU A O 1
ATOM 4240 N N . ASP A 1 532 ? 3.795 -15.293 -23.740 1.00 88.75 532 ASP A N 1
ATOM 4241 C CA . ASP A 1 532 ? 4.002 -14.674 -22.430 1.00 88.75 532 ASP A CA 1
ATOM 4242 C C . ASP A 1 532 ? 3.782 -15.729 -21.345 1.00 88.75 532 ASP A C 1
ATOM 4244 O O . ASP A 1 532 ? 2.657 -16.175 -21.143 1.00 88.75 532 ASP A O 1
ATOM 4248 N N . ILE A 1 533 ? 4.850 -16.144 -20.673 1.00 86.50 533 ILE A N 1
ATOM 4249 C CA . ILE A 1 533 ? 4.872 -17.259 -19.725 1.00 86.50 533 ILE A CA 1
ATOM 4250 C C . ILE A 1 533 ? 5.009 -16.724 -18.301 1.00 86.50 533 ILE A C 1
ATOM 4252 O O . ILE A 1 533 ? 5.856 -15.867 -18.040 1.00 86.50 533 ILE A O 1
ATOM 4256 N N . VAL A 1 534 ? 4.222 -17.277 -17.377 1.00 85.44 534 VAL A N 1
ATOM 4257 C CA . VAL A 1 534 ? 4.295 -16.963 -15.936 1.00 85.44 534 VAL A CA 1
ATOM 4258 C C . VAL A 1 534 ? 4.745 -18.156 -15.097 1.00 85.44 534 VAL A C 1
ATOM 4260 O O . VAL A 1 534 ? 5.385 -17.978 -14.062 1.00 85.44 534 VAL A O 1
ATOM 4263 N N . TYR A 1 535 ? 4.474 -19.373 -15.574 1.00 86.62 535 TYR A N 1
ATOM 4264 C CA . TYR A 1 535 ? 4.766 -20.616 -14.869 1.00 86.62 535 TYR A CA 1
ATOM 4265 C C . TYR A 1 535 ? 4.966 -21.784 -15.835 1.00 86.62 535 TYR A C 1
ATOM 4267 O O . TYR A 1 535 ? 4.409 -21.800 -16.935 1.00 86.62 535 TYR A O 1
ATOM 4275 N N . ALA A 1 536 ? 5.744 -22.776 -15.408 1.00 87.25 536 ALA A N 1
ATOM 4276 C CA . ALA A 1 536 ? 5.901 -24.038 -16.113 1.00 87.25 536 ALA A CA 1
ATOM 4277 C C . ALA A 1 536 ? 6.152 -25.185 -15.127 1.00 87.25 536 ALA A C 1
ATOM 4279 O O . ALA A 1 536 ? 6.838 -25.023 -14.113 1.00 87.25 536 ALA A O 1
ATOM 4280 N N . GLU A 1 537 ? 5.624 -26.359 -15.455 1.00 88.56 537 GLU A N 1
ATOM 4281 C CA . GLU A 1 537 ? 5.652 -27.526 -14.579 1.00 88.56 537 GLU A CA 1
ATOM 4282 C C . GLU A 1 537 ? 5.723 -28.852 -15.325 1.00 88.56 537 GLU A C 1
ATOM 4284 O O . GLU A 1 537 ? 5.333 -28.965 -16.486 1.00 88.56 537 GLU A O 1
ATOM 4289 N N . LEU A 1 538 ? 6.183 -29.876 -14.613 1.00 89.12 538 LEU A N 1
ATOM 4290 C CA . LEU A 1 538 ? 6.101 -31.271 -15.015 1.00 89.12 538 LEU A CA 1
ATOM 4291 C C . LEU A 1 538 ? 5.514 -32.064 -13.853 1.00 89.12 538 LEU A C 1
ATOM 4293 O O . LEU A 1 538 ? 6.161 -32.185 -12.819 1.00 89.12 538 LEU A O 1
ATOM 4297 N N . VAL A 1 539 ? 4.339 -32.652 -14.037 1.00 90.94 539 VAL A N 1
ATOM 4298 C CA . VAL A 1 539 ? 3.669 -33.460 -13.007 1.00 90.94 539 VAL A CA 1
ATOM 4299 C C . VAL A 1 539 ? 3.526 -34.910 -13.462 1.00 90.94 539 VAL A C 1
ATOM 4301 O O . VAL A 1 539 ? 3.381 -35.189 -14.658 1.00 90.94 539 VAL A O 1
ATOM 4304 N N . GLN A 1 540 ? 3.593 -35.856 -12.523 1.00 90.81 540 GLN A N 1
ATOM 4305 C CA . GLN A 1 540 ? 3.298 -37.262 -12.810 1.00 90.81 540 GLN A CA 1
ATOM 4306 C C . GLN A 1 540 ? 1.782 -37.456 -12.934 1.00 90.81 540 GLN A C 1
ATOM 4308 O O . GLN A 1 540 ? 1.015 -37.018 -12.083 1.00 90.81 540 GLN A O 1
ATOM 4313 N N . GLY A 1 541 ? 1.354 -38.150 -13.984 1.00 91.50 541 GLY A N 1
ATOM 4314 C CA . GLY A 1 541 ? -0.046 -38.388 -14.315 1.00 91.50 541 GLY A CA 1
ATOM 4315 C C . GLY A 1 541 ? -0.484 -37.701 -15.607 1.00 91.50 541 GLY A C 1
ATOM 4316 O O . GLY A 1 541 ? 0.307 -37.114 -16.348 1.00 91.50 541 GLY A O 1
ATOM 4317 N N . SER A 1 542 ? -1.775 -37.825 -15.906 1.00 92.06 542 SER A N 1
ATOM 4318 C CA . SER A 1 542 ? -2.392 -37.331 -17.143 1.00 92.06 542 SER A CA 1
ATOM 4319 C C . SER A 1 542 ? -3.047 -35.957 -17.014 1.00 92.06 542 SER A C 1
ATOM 4321 O O . SER A 1 542 ? -3.693 -35.505 -17.956 1.00 92.06 542 SER A O 1
ATOM 4323 N N . THR A 1 543 ? -2.956 -35.331 -15.844 1.00 90.62 543 THR A N 1
ATOM 4324 C CA . THR A 1 543 ? -3.613 -34.061 -15.537 1.00 90.62 543 THR A CA 1
ATOM 4325 C C . THR A 1 543 ? -2.569 -33.037 -15.110 1.00 90.62 543 THR A C 1
ATOM 4327 O O . THR A 1 543 ? -1.733 -33.383 -14.276 1.00 90.62 543 THR A O 1
ATOM 4330 N N . PRO A 1 544 ? -2.601 -31.811 -15.660 1.00 88.69 544 PRO A N 1
ATOM 4331 C CA . PRO A 1 544 ? -1.784 -30.713 -15.156 1.00 88.69 544 PRO A CA 1
ATOM 4332 C C . PRO A 1 544 ? -2.291 -30.257 -13.785 1.00 88.69 544 PRO A C 1
ATOM 4334 O O . PRO A 1 544 ? -3.428 -30.575 -13.416 1.00 88.69 544 PRO A O 1
ATOM 4337 N N . ASN A 1 545 ? -1.499 -29.466 -13.064 1.00 85.19 545 ASN A N 1
ATOM 4338 C CA . ASN A 1 545 ? -2.047 -28.724 -11.942 1.00 85.19 545 ASN A CA 1
ATOM 4339 C C . ASN A 1 545 ? -3.040 -27.678 -12.458 1.00 85.19 545 ASN A C 1
ATOM 4341 O O . ASN A 1 545 ? -2.845 -27.008 -13.474 1.00 85.19 545 ASN A O 1
ATOM 4345 N N . THR A 1 546 ? -4.151 -27.560 -11.742 1.00 75.62 546 THR A N 1
ATOM 4346 C CA . THR A 1 546 ? -5.204 -26.577 -11.993 1.00 75.62 546 THR A CA 1
ATOM 4347 C C . THR A 1 546 ? -5.445 -25.857 -10.676 1.00 75.62 546 THR A C 1
ATOM 4349 O O . THR A 1 546 ? -5.647 -26.519 -9.660 1.00 75.62 546 THR A O 1
ATOM 4352 N N . GLY A 1 547 ? -5.373 -24.530 -10.666 1.00 77.69 547 GLY A N 1
ATOM 4353 C CA . GLY A 1 547 ? -5.369 -23.741 -9.426 1.00 77.69 547 GLY A CA 1
ATOM 4354 C C . GLY A 1 547 ? -4.275 -22.678 -9.367 1.00 77.69 547 GLY A C 1
ATOM 4355 O O . GLY A 1 547 ? -4.052 -22.107 -8.312 1.00 77.69 547 GLY A O 1
ATOM 4356 N N . HIS A 1 548 ? -3.577 -22.421 -10.478 1.00 83.25 548 HIS A N 1
ATOM 4357 C CA . HIS A 1 548 ? -2.835 -21.174 -10.629 1.00 83.25 548 HIS A CA 1
ATOM 4358 C C . HIS A 1 548 ? -3.838 -20.045 -10.821 1.00 83.25 548 HIS A C 1
ATOM 4360 O O . HIS A 1 548 ? -4.666 -20.115 -11.733 1.00 83.25 548 HIS A O 1
ATOM 4366 N N . GLU A 1 549 ? -3.755 -19.021 -9.990 1.00 80.00 549 GLU A N 1
ATOM 4367 C CA . GLU A 1 549 ? -4.682 -17.901 -10.031 1.00 80.00 549 GLU A CA 1
ATOM 4368 C C . GLU A 1 549 ? -3.898 -16.599 -10.098 1.00 80.00 549 GLU A C 1
ATOM 4370 O O . GLU A 1 549 ? -2.949 -16.380 -9.344 1.00 80.00 549 GLU A O 1
ATOM 4375 N N . PHE A 1 550 ? -4.292 -15.728 -11.026 1.00 74.44 550 PHE A N 1
ATOM 4376 C CA . PHE A 1 550 ? -3.887 -14.338 -10.944 1.00 74.44 550 PHE A CA 1
ATOM 4377 C C . PHE A 1 550 ? -4.831 -13.653 -9.969 1.00 74.44 550 PHE A C 1
ATOM 4379 O O . PHE A 1 550 ? -5.961 -13.307 -10.322 1.00 74.44 550 PHE A O 1
ATOM 4386 N N . ILE A 1 551 ? -4.362 -13.501 -8.738 1.00 69.19 551 ILE A N 1
ATOM 4387 C CA . ILE A 1 551 ? -5.085 -12.760 -7.724 1.00 69.19 551 ILE A CA 1
ATOM 4388 C C . ILE A 1 551 ? -5.098 -11.302 -8.172 1.00 69.19 551 ILE A C 1
ATOM 4390 O O . ILE A 1 551 ? -4.091 -10.759 -8.628 1.00 69.19 551 ILE A O 1
ATOM 4394 N N . ASN A 1 552 ? -6.286 -10.708 -8.122 1.00 63.97 552 ASN A N 1
ATOM 4395 C CA . ASN A 1 552 ? -6.518 -9.296 -8.408 1.00 63.97 552 ASN A CA 1
ATOM 4396 C C . ASN A 1 552 ? -7.400 -8.621 -7.339 1.00 63.97 552 ASN A C 1
ATOM 4398 O O . ASN A 1 552 ? -7.630 -7.414 -7.422 1.00 63.97 552 ASN A O 1
ATOM 4402 N N . CYS A 1 553 ? -7.847 -9.374 -6.323 1.00 60.22 553 CYS A N 1
ATOM 4403 C CA . CYS A 1 553 ? -8.533 -8.895 -5.122 1.00 60.22 553 CYS A CA 1
ATOM 4404 C C . CYS A 1 553 ? -8.342 -9.891 -3.954 1.00 60.22 553 CYS A C 1
ATOM 4406 O O . CYS A 1 553 ? -8.506 -11.092 -4.155 1.00 60.22 553 CYS A O 1
ATOM 4408 N N . ILE A 1 554 ? -8.024 -9.419 -2.738 1.00 58.09 554 ILE A N 1
ATOM 4409 C CA . ILE A 1 554 ? -7.763 -10.298 -1.569 1.00 58.09 554 ILE A CA 1
ATOM 4410 C C . ILE A 1 554 ? -8.949 -10.425 -0.593 1.00 58.09 554 ILE A C 1
ATOM 4412 O O . ILE A 1 554 ? -8.980 -11.339 0.227 1.00 58.09 554 ILE A O 1
ATOM 4416 N N . TYR A 1 555 ? -9.968 -9.568 -0.651 1.00 58.56 555 TYR A N 1
ATOM 4417 C CA . TYR A 1 555 ? -10.931 -9.497 0.455 1.00 58.56 555 TYR A CA 1
ATOM 4418 C C . TYR A 1 555 ? -12.175 -10.372 0.240 1.00 58.56 555 TYR A C 1
ATOM 4420 O O . TYR A 1 555 ? -13.083 -10.001 -0.503 1.00 58.56 555 TYR A O 1
ATOM 4428 N N . SER A 1 556 ? -12.245 -11.503 0.952 1.00 53.97 556 SER A N 1
ATOM 4429 C CA . SER A 1 556 ? -13.477 -12.287 1.124 1.00 53.97 556 SER A CA 1
ATOM 4430 C C . SER A 1 556 ? -14.267 -11.807 2.348 1.00 53.97 556 SER A C 1
ATOM 4432 O O . SER A 1 556 ? -13.704 -11.515 3.402 1.00 53.97 556 SER A O 1
ATOM 4434 N N . SER A 1 557 ? -15.594 -11.755 2.227 1.00 55.75 557 SER A N 1
ATOM 4435 C CA . SER A 1 557 ? -16.519 -11.483 3.336 1.00 55.75 557 SER A CA 1
ATOM 4436 C C . SER A 1 557 ? -16.614 -12.621 4.358 1.00 55.75 557 SER A C 1
ATOM 4438 O O . SER A 1 557 ? -17.146 -12.412 5.448 1.00 55.75 557 SER A O 1
ATOM 4440 N N . ASP A 1 558 ? -16.124 -13.817 4.024 1.00 58.69 558 ASP A N 1
ATOM 4441 C CA . ASP A 1 558 ? -16.359 -15.047 4.798 1.00 58.69 558 ASP A CA 1
ATOM 4442 C C . ASP A 1 558 ? -15.648 -15.061 6.166 1.00 58.69 558 ASP A C 1
ATOM 4444 O O . ASP A 1 558 ? -15.976 -15.863 7.049 1.00 58.69 558 ASP A O 1
ATOM 4448 N N . GLU A 1 559 ? -14.702 -14.144 6.375 1.00 67.19 559 GLU A N 1
ATOM 4449 C CA . GLU A 1 559 ? -13.943 -14.006 7.620 1.00 67.19 559 GLU A CA 1
ATOM 4450 C C . GLU A 1 559 ? -14.622 -13.086 8.653 1.00 67.19 559 GLU A C 1
ATOM 4452 O O . GLU A 1 559 ? -14.321 -13.171 9.847 1.00 67.19 559 GLU A O 1
ATOM 4457 N N . LEU A 1 560 ? -15.587 -12.252 8.240 1.00 79.75 560 LEU A N 1
ATOM 4458 C CA . LEU A 1 560 ? -16.222 -11.263 9.117 1.00 79.75 560 LEU A CA 1
ATOM 4459 C C . LEU A 1 560 ? -17.191 -11.909 10.112 1.00 79.75 560 LEU A C 1
ATOM 4461 O O . LEU A 1 560 ? -18.097 -12.663 9.748 1.00 79.75 560 LEU A O 1
ATOM 4465 N N . LYS A 1 561 ? -17.041 -11.570 11.396 1.00 84.81 561 LYS A N 1
ATOM 4466 C CA . LYS A 1 561 ? -17.953 -12.014 12.459 1.00 84.81 561 LYS A CA 1
ATOM 4467 C C . LYS A 1 561 ? -18.896 -10.890 12.891 1.00 84.81 561 LYS A C 1
ATOM 4469 O O . LYS A 1 561 ? -18.490 -9.728 12.871 1.00 84.81 561 LYS A O 1
ATOM 4474 N N . PRO A 1 562 ? -20.135 -11.207 13.315 1.00 85.38 562 PRO A N 1
ATOM 4475 C CA . PRO A 1 562 ? -21.017 -10.223 13.939 1.00 85.38 562 PRO A CA 1
ATOM 4476 C C . PRO A 1 562 ? -20.322 -9.511 15.105 1.00 85.38 562 PRO A C 1
ATOM 4478 O O . PRO A 1 562 ? -19.462 -10.108 15.757 1.00 85.38 562 PRO A O 1
ATOM 4481 N N . ASN A 1 563 ? -20.732 -8.276 15.399 1.00 84.88 563 ASN A N 1
ATOM 4482 C CA . ASN A 1 563 ? -20.122 -7.432 16.430 1.00 84.88 563 ASN A CA 1
ATOM 4483 C C . ASN A 1 563 ? -18.697 -6.955 16.092 1.00 84.88 563 ASN A C 1
ATOM 4485 O O . ASN A 1 563 ? -17.887 -6.732 16.989 1.00 84.88 563 ASN A O 1
ATOM 4489 N N . THR A 1 564 ? -18.390 -6.793 14.804 1.00 90.00 564 THR A N 1
ATOM 4490 C CA . THR A 1 564 ? -17.115 -6.227 14.335 1.00 90.00 564 THR A CA 1
ATOM 4491 C C . THR A 1 564 ? -17.286 -4.748 14.002 1.00 90.00 564 THR A C 1
ATOM 4493 O O . THR A 1 564 ? -18.224 -4.385 13.291 1.00 90.00 564 THR A O 1
ATOM 4496 N N . ALA A 1 565 ? -16.380 -3.895 14.477 1.00 92.06 565 ALA A N 1
ATOM 4497 C CA . ALA A 1 565 ? -16.307 -2.500 14.054 1.00 92.06 565 ALA A CA 1
ATOM 4498 C C . ALA A 1 565 ? -15.240 -2.336 12.964 1.00 92.06 565 ALA A C 1
ATOM 4500 O O . ALA A 1 565 ? -14.114 -2.793 13.129 1.00 92.06 565 ALA A O 1
ATOM 4501 N N . ALA A 1 566 ? -15.572 -1.662 11.865 1.00 91.44 566 ALA A N 1
ATOM 4502 C CA . ALA A 1 566 ? -14.603 -1.254 10.852 1.00 91.44 566 ALA A CA 1
ATOM 4503 C C . ALA A 1 566 ? -14.312 0.240 10.985 1.00 91.44 566 ALA A C 1
ATOM 4505 O O . ALA A 1 566 ? -15.244 1.045 11.049 1.00 91.44 566 ALA A O 1
ATOM 4506 N N . VAL A 1 567 ? -13.037 0.615 10.986 1.00 94.19 567 VAL A N 1
ATOM 4507 C CA . VAL A 1 567 ? -12.557 1.991 11.158 1.00 94.19 567 VAL A CA 1
ATOM 4508 C C . VAL A 1 567 ? -11.918 2.477 9.860 1.00 94.19 567 VAL A C 1
ATOM 4510 O O . VAL A 1 567 ? -11.059 1.804 9.292 1.00 94.19 567 VAL A O 1
ATOM 4513 N N . GLN A 1 568 ? -12.345 3.641 9.367 1.00 90.94 568 GLN A N 1
ATOM 4514 C CA . GLN A 1 568 ? -11.883 4.215 8.103 1.00 90.94 568 GLN A CA 1
ATOM 4515 C C . GLN A 1 568 ? -10.505 4.868 8.275 1.00 90.94 568 GLN A C 1
ATOM 4517 O O . GLN A 1 568 ? -10.381 6.086 8.328 1.00 90.94 568 GLN A O 1
ATOM 4522 N N . THR A 1 569 ? -9.473 4.038 8.384 1.00 87.88 569 THR A N 1
ATOM 4523 C CA . THR A 1 569 ? -8.066 4.447 8.430 1.00 87.88 569 THR A CA 1
ATOM 4524 C C . THR A 1 569 ? -7.188 3.376 7.783 1.00 87.88 569 THR A C 1
ATOM 4526 O O . THR A 1 569 ? -7.538 2.193 7.798 1.00 87.88 569 THR A O 1
ATOM 4529 N N . ASP A 1 570 ? -6.059 3.785 7.218 1.00 81.88 570 ASP A N 1
ATOM 4530 C CA . ASP A 1 570 ? -4.977 2.931 6.726 1.00 81.88 570 ASP A CA 1
ATOM 4531 C C . ASP A 1 570 ? -3.905 2.649 7.798 1.00 81.88 570 ASP A C 1
ATOM 4533 O O . ASP A 1 570 ? -3.082 1.749 7.622 1.00 81.88 570 ASP A O 1
ATOM 4537 N N . ILE A 1 571 ? -3.945 3.354 8.938 1.00 85.56 571 ILE A N 1
ATOM 4538 C CA . ILE A 1 571 ? -3.085 3.092 10.095 1.00 85.56 571 ILE A CA 1
ATOM 4539 C C . ILE A 1 571 ? -3.496 1.753 10.722 1.00 85.56 571 ILE A C 1
ATOM 4541 O O . ILE A 1 571 ? -4.640 1.628 11.169 1.00 85.56 571 ILE A O 1
ATOM 4545 N N . PRO A 1 572 ? -2.592 0.760 10.824 1.00 86.62 572 PRO A N 1
ATOM 4546 C CA . PRO A 1 572 ? -2.925 -0.537 11.403 1.00 86.62 572 PRO A CA 1
ATOM 4547 C C . PRO A 1 572 ? -3.473 -0.402 12.823 1.00 86.62 572 PRO A C 1
ATOM 4549 O O . PRO A 1 572 ? -2.830 0.213 13.677 1.00 86.62 572 PRO A O 1
ATOM 4552 N N . ILE A 1 573 ? -4.641 -0.987 13.086 1.00 89.69 573 ILE A N 1
ATOM 4553 C CA . ILE A 1 573 ? -5.265 -0.913 14.410 1.00 89.69 573 ILE A CA 1
ATOM 4554 C C . ILE A 1 573 ? -4.464 -1.745 15.416 1.00 89.69 573 ILE A C 1
ATOM 4556 O O . ILE A 1 573 ? -4.188 -2.922 15.195 1.00 89.69 573 ILE A O 1
ATOM 4560 N N . THR A 1 574 ? -4.087 -1.130 16.541 1.00 89.50 574 THR A N 1
ATOM 4561 C CA . THR A 1 574 ? -3.259 -1.770 17.587 1.00 89.50 574 THR A CA 1
ATOM 4562 C C . THR A 1 574 ? -4.017 -2.079 18.875 1.00 89.50 574 THR A C 1
ATOM 4564 O O . THR A 1 574 ? -3.510 -2.796 19.740 1.00 89.50 574 THR A O 1
ATOM 4567 N N . GLY A 1 575 ? -5.233 -1.557 19.009 1.00 87.62 575 GLY A N 1
ATOM 4568 C CA . GLY A 1 575 ? -6.126 -1.769 20.141 1.00 87.62 575 GLY A CA 1
ATOM 4569 C C . GLY A 1 575 ? -7.264 -0.755 20.129 1.00 87.62 575 GLY A C 1
ATOM 4570 O O . GLY A 1 575 ? -7.280 0.155 19.300 1.00 87.62 575 GLY A O 1
ATOM 4571 N N . TYR A 1 576 ? -8.213 -0.893 21.052 1.00 91.50 576 TYR A N 1
ATOM 4572 C CA . TYR A 1 576 ? -9.346 0.021 21.139 1.00 91.50 576 TYR A CA 1
ATOM 4573 C C . TYR A 1 576 ? -9.827 0.240 22.578 1.00 91.50 576 TYR A C 1
ATOM 4575 O O . TYR A 1 576 ? -9.594 -0.592 23.454 1.00 91.50 576 TYR A O 1
ATOM 4583 N N . THR A 1 577 ? -10.534 1.349 22.788 1.00 86.44 577 THR A N 1
ATOM 4584 C CA . THR A 1 577 ? -11.249 1.695 24.022 1.00 86.44 577 THR A CA 1
ATOM 4585 C C . THR A 1 577 ? -12.659 2.163 23.660 1.00 86.44 577 THR A C 1
ATOM 4587 O O . THR A 1 577 ? -12.811 2.969 22.743 1.00 86.44 577 THR A O 1
ATOM 4590 N N . VAL A 1 578 ? -13.683 1.677 24.366 1.00 85.19 578 VAL A N 1
ATOM 4591 C CA . VAL A 1 578 ? -15.084 2.103 24.199 1.00 85.19 578 VAL A CA 1
ATOM 4592 C C . VAL A 1 578 ? -15.549 2.814 25.464 1.00 85.19 578 VAL A C 1
ATOM 4594 O O . VAL A 1 578 ? -15.358 2.300 26.564 1.00 85.19 578 VAL A O 1
ATOM 4597 N N . GLY A 1 579 ? -16.151 3.992 25.313 1.00 79.06 579 GLY A N 1
ATOM 4598 C CA . GLY A 1 579 ? -16.540 4.835 26.440 1.00 79.06 579 GLY A CA 1
ATOM 4599 C C . GLY A 1 579 ? -15.333 5.334 27.237 1.00 79.06 579 GLY A C 1
ATOM 4600 O O . GLY A 1 579 ? -14.191 5.307 26.765 1.00 79.06 579 GLY A O 1
ATOM 4601 N N . GLY A 1 580 ? -15.601 5.806 28.453 1.00 74.56 580 GLY A N 1
ATOM 4602 C CA . GLY A 1 580 ? -14.585 6.340 29.356 1.00 74.56 580 GLY A CA 1
ATOM 4603 C C . GLY A 1 580 ? -13.716 7.441 28.738 1.00 74.56 580 GLY A C 1
ATOM 4604 O O . GLY A 1 580 ? -14.135 8.199 27.863 1.00 74.56 580 GLY A O 1
ATOM 4605 N N . VAL A 1 581 ? -12.472 7.522 29.204 1.00 69.69 581 VAL A N 1
ATOM 4606 C CA . VAL A 1 581 ? -11.513 8.558 28.797 1.00 69.69 581 VAL A CA 1
ATOM 4607 C C . VAL A 1 581 ? -10.594 8.102 27.674 1.00 69.69 581 VAL A C 1
ATOM 4609 O O . VAL A 1 581 ? -10.323 6.911 27.496 1.00 69.69 581 VAL A O 1
ATOM 4612 N N . ARG A 1 582 ? -10.053 9.081 26.943 1.00 71.06 582 ARG A N 1
ATOM 4613 C CA . ARG A 1 582 ? -8.967 8.828 25.994 1.00 71.06 582 ARG A CA 1
ATOM 4614 C C . ARG A 1 582 ? -7.761 8.233 26.734 1.00 71.06 582 ARG A C 1
ATOM 4616 O O . ARG A 1 582 ? -7.391 8.748 27.787 1.00 71.06 582 ARG A O 1
ATOM 4623 N N . PRO A 1 583 ? -7.104 7.203 26.176 1.00 66.88 583 PRO A N 1
ATOM 4624 C CA . PRO A 1 583 ? -5.834 6.714 26.700 1.00 66.88 583 PRO A CA 1
ATOM 4625 C C . PRO A 1 583 ? -4.773 7.825 26.755 1.00 66.88 583 PRO A C 1
ATOM 4627 O O . PRO A 1 583 ? -4.563 8.523 25.763 1.00 66.88 583 PRO A O 1
ATOM 4630 N N . THR A 1 584 ? -4.072 7.945 27.884 1.00 59.25 584 THR A N 1
ATOM 4631 C CA . THR A 1 584 ? -3.030 8.973 28.112 1.00 59.25 584 THR A CA 1
ATOM 4632 C C . THR A 1 584 ? -1.720 8.674 27.399 1.00 59.25 584 THR A C 1
ATOM 4634 O O . THR A 1 584 ? -1.042 9.586 26.937 1.00 59.25 584 THR A O 1
ATOM 4637 N N . PHE A 1 585 ? -1.387 7.390 27.246 1.00 71.62 585 PHE A N 1
ATOM 4638 C CA . PHE A 1 585 ? -0.215 6.932 26.496 1.00 71.62 585 PHE A CA 1
ATOM 4639 C C . PHE A 1 585 ? -0.639 6.010 25.353 1.00 71.62 585 PHE A C 1
ATOM 4641 O O . PHE A 1 585 ? -0.417 4.795 25.421 1.00 71.62 585 PHE A O 1
ATOM 4648 N N . PRO A 1 586 ? -1.307 6.554 24.323 1.00 74.81 586 PRO A N 1
ATOM 4649 C CA . PRO A 1 586 ? -1.796 5.735 23.240 1.00 74.81 586 PRO A CA 1
ATOM 4650 C C . PRO A 1 586 ? -0.658 5.244 22.350 1.00 74.81 586 PRO A C 1
ATOM 4652 O O . PRO A 1 586 ? 0.347 5.924 22.134 1.00 74.81 586 PRO A O 1
ATOM 4655 N N . LYS A 1 587 ? -0.830 4.044 21.799 1.00 83.50 587 LYS A N 1
ATOM 4656 C CA . LYS A 1 587 ? 0.025 3.548 20.713 1.00 83.50 587 LYS A CA 1
ATOM 4657 C C . LYS A 1 587 ? -0.558 3.997 19.378 1.00 83.50 587 LYS A C 1
ATOM 4659 O O . LYS A 1 587 ? -1.777 4.100 19.252 1.00 83.50 587 LYS A O 1
ATOM 4664 N N . ARG A 1 588 ? 0.287 4.254 18.371 1.00 84.81 588 ARG A N 1
ATOM 4665 C CA . ARG A 1 588 ? -0.191 4.523 17.000 1.00 84.81 588 ARG A CA 1
ATOM 4666 C C . ARG A 1 588 ? -1.150 3.405 16.574 1.00 84.81 588 ARG A C 1
ATOM 4668 O O . ARG A 1 588 ? -0.875 2.233 16.830 1.00 84.81 588 ARG A O 1
ATOM 4675 N N . GLY A 1 589 ? -2.286 3.785 15.999 1.00 84.25 589 GLY A N 1
ATOM 4676 C CA . GLY A 1 589 ? -3.370 2.877 15.629 1.00 84.25 589 GLY A CA 1
ATOM 4677 C C . GLY A 1 589 ? -4.329 2.500 16.761 1.00 84.25 589 GLY A C 1
ATOM 4678 O O . GLY A 1 589 ? -5.214 1.675 16.547 1.00 84.25 589 GLY A O 1
ATOM 4679 N N . GLN A 1 590 ? -4.188 3.065 17.964 1.00 89.56 590 GLN A N 1
ATOM 4680 C CA . GLN A 1 590 ? -5.181 2.864 19.016 1.00 89.56 590 GLN A CA 1
ATOM 4681 C C . GLN A 1 590 ? -6.463 3.637 18.693 1.00 89.56 590 GLN A C 1
ATOM 4683 O O . GLN A 1 590 ? -6.407 4.816 18.344 1.00 89.56 590 GLN A O 1
ATOM 4688 N N . VAL A 1 591 ? -7.609 2.970 18.832 1.00 93.94 591 VAL A N 1
ATOM 4689 C CA . VAL A 1 591 ? -8.938 3.523 18.545 1.00 93.94 591 VAL A CA 1
ATOM 4690 C C . VAL A 1 591 ? -9.649 3.907 19.841 1.00 93.94 591 VAL A C 1
ATOM 4692 O O . VAL A 1 591 ? -9.603 3.171 20.825 1.00 93.94 591 VAL A O 1
ATOM 4695 N N . TRP A 1 592 ? -10.353 5.031 19.853 1.00 91.69 592 TRP A N 1
ATOM 4696 C CA . TRP A 1 592 ? -11.233 5.422 20.950 1.00 91.69 592 TRP A CA 1
ATOM 4697 C C . TRP A 1 592 ? -12.632 5.743 20.431 1.00 91.69 592 TRP A C 1
ATOM 4699 O O . TRP A 1 592 ? -12.794 6.568 19.530 1.00 91.69 592 TRP A O 1
ATOM 4709 N N . PHE A 1 593 ? -13.634 5.089 21.015 1.00 90.06 593 PHE A N 1
ATOM 4710 C CA . PHE A 1 593 ? -15.044 5.288 20.712 1.00 90.06 593 PHE A CA 1
ATOM 4711 C C . PHE A 1 593 ? -15.710 6.064 21.847 1.00 90.06 593 PHE A C 1
ATOM 4713 O O . PHE A 1 593 ? -15.811 5.555 22.965 1.00 90.06 593 PHE A O 1
ATOM 4720 N N . THR A 1 594 ? -16.188 7.277 21.573 1.00 86.69 594 THR A N 1
ATOM 4721 C CA . THR A 1 594 ? -16.987 8.030 22.550 1.00 86.69 594 THR A CA 1
ATOM 4722 C C . THR A 1 594 ? -18.387 7.461 22.624 1.00 86.69 594 THR A C 1
ATOM 4724 O O . THR A 1 594 ? -18.950 7.094 21.593 1.00 86.69 594 THR A O 1
ATOM 4727 N N . VAL A 1 595 ? -18.966 7.419 23.823 1.00 81.25 595 VAL A N 1
ATOM 4728 C CA . VAL A 1 595 ? -20.310 6.881 24.040 1.00 81.25 595 VAL A CA 1
ATOM 4729 C C . VAL A 1 595 ? -21.175 7.919 24.734 1.00 81.25 595 VAL A C 1
ATOM 4731 O O . VAL A 1 595 ? -20.805 8.417 25.790 1.00 81.25 595 VAL A O 1
ATOM 4734 N N . GLU A 1 596 ? -22.339 8.194 24.151 1.00 73.69 596 GLU A N 1
ATOM 4735 C CA . GLU A 1 596 ? -23.416 8.972 24.769 1.00 73.69 596 GLU A CA 1
ATOM 4736 C C . GLU A 1 596 ? -24.759 8.380 24.338 1.00 73.69 596 GLU A C 1
ATOM 4738 O O . GLU A 1 596 ? -24.898 7.898 23.206 1.00 73.69 596 GLU A O 1
ATOM 4743 N N . ASN A 1 597 ? -25.758 8.426 25.217 1.00 72.12 597 ASN A N 1
ATOM 4744 C CA . ASN A 1 597 ? -27.072 7.820 25.015 1.00 72.12 597 ASN A CA 1
ATOM 4745 C C . ASN A 1 597 ? -26.963 6.356 24.556 1.00 72.12 597 ASN A C 1
ATOM 4747 O O . ASN A 1 597 ? -27.612 5.959 23.585 1.00 72.12 597 ASN A O 1
ATOM 4751 N N . LYS A 1 598 ? -26.105 5.570 25.226 1.00 69.44 598 LYS A N 1
ATOM 4752 C CA . LYS A 1 598 ? -25.865 4.133 24.971 1.00 69.44 598 LYS A CA 1
ATOM 4753 C C . LYS A 1 598 ? -25.324 3.791 23.577 1.00 69.44 598 LYS A C 1
ATOM 4755 O O . LYS A 1 598 ? -25.363 2.633 23.154 1.00 69.44 598 LYS A O 1
ATOM 4760 N N . ARG A 1 599 ? -24.829 4.789 22.843 1.00 76.56 599 ARG A N 1
ATOM 4761 C CA . ARG A 1 599 ? -24.399 4.661 21.447 1.00 76.56 599 ARG A CA 1
ATOM 4762 C C . ARG A 1 599 ? -23.067 5.336 21.221 1.00 76.56 599 ARG A C 1
ATOM 4764 O O . ARG A 1 599 ? -22.732 6.319 21.877 1.00 76.56 599 ARG A O 1
ATOM 4771 N N . VAL A 1 600 ? -22.330 4.828 20.241 1.00 82.06 600 VAL A N 1
ATOM 4772 C CA . VAL A 1 600 ? -21.078 5.451 19.823 1.00 82.06 600 VAL A CA 1
ATOM 4773 C C . VAL A 1 600 ? -21.377 6.766 19.101 1.00 82.06 600 VAL A C 1
ATOM 4775 O O . VAL A 1 600 ? -22.044 6.760 18.069 1.00 82.06 600 VAL A O 1
ATOM 4778 N N . GLN A 1 601 ? -20.860 7.881 19.617 1.00 82.75 601 GLN A N 1
ATOM 4779 C CA . GLN A 1 601 ? -21.024 9.214 19.014 1.00 82.75 601 GLN A CA 1
ATOM 4780 C C . GLN A 1 601 ? -19.832 9.636 18.153 1.00 82.75 601 GLN A C 1
ATOM 4782 O O . GLN A 1 601 ? -19.944 10.517 17.304 1.00 82.75 601 GLN A O 1
ATOM 4787 N N . GLY A 1 602 ? -18.677 9.013 18.359 1.00 81.75 602 GLY A N 1
ATOM 4788 C CA . GLY A 1 602 ? -17.445 9.379 17.681 1.00 81.75 602 GLY A CA 1
ATOM 4789 C C . GLY A 1 602 ? -16.435 8.248 17.713 1.00 81.75 602 GLY A C 1
ATOM 4790 O O . GLY A 1 602 ? -16.452 7.398 18.600 1.00 81.75 602 GLY A O 1
ATOM 4791 N N . CYS A 1 603 ? -15.551 8.249 16.723 1.00 92.62 603 CYS A N 1
ATOM 4792 C CA . CYS A 1 603 ? -14.457 7.303 16.595 1.00 92.62 603 CYS A CA 1
ATOM 4793 C C . CYS A 1 603 ? -13.192 8.072 16.255 1.00 92.62 603 CYS A C 1
ATOM 4795 O O . CYS A 1 603 ? -13.182 8.892 15.336 1.00 92.62 603 CYS A O 1
ATOM 4797 N N . TYR A 1 604 ? -12.137 7.805 17.009 1.00 92.69 604 TYR A N 1
ATOM 4798 C CA . TYR A 1 604 ? -10.875 8.514 16.901 1.00 92.69 604 TYR A CA 1
ATOM 4799 C C . TYR A 1 604 ? -9.730 7.518 16.829 1.00 92.69 604 TYR A C 1
ATOM 4801 O O . TYR A 1 604 ? -9.731 6.536 17.566 1.00 92.69 604 TYR A O 1
ATOM 4809 N N . VAL A 1 605 ? -8.745 7.779 15.977 1.00 93.38 605 VAL A N 1
ATOM 4810 C CA . VAL A 1 605 ? -7.523 6.972 15.860 1.00 93.38 605 VAL A CA 1
ATOM 4811 C C . VAL A 1 605 ? -6.338 7.825 16.275 1.00 93.38 605 VAL A C 1
ATOM 4813 O O . VAL A 1 605 ? -6.237 8.988 15.887 1.00 93.38 605 VAL A O 1
ATOM 4816 N N . TYR A 1 606 ? -5.437 7.262 17.076 1.00 87.31 606 TYR A N 1
ATOM 4817 C CA . TYR A 1 606 ? -4.184 7.927 17.408 1.00 87.31 606 TYR A CA 1
ATOM 4818 C C . TYR A 1 606 ? -3.140 7.705 16.308 1.00 87.31 606 TYR A C 1
ATOM 4820 O O . TYR A 1 606 ? -2.730 6.572 16.048 1.00 87.31 606 TYR A O 1
ATOM 4828 N N . THR A 1 607 ? -2.660 8.782 15.689 1.00 78.94 607 THR A N 1
ATOM 4829 C CA . THR A 1 607 ? -1.706 8.733 14.564 1.00 78.94 607 THR A CA 1
ATOM 4830 C C . THR A 1 607 ? -0.250 8.526 14.990 1.00 78.94 607 THR A C 1
ATOM 4832 O O . THR A 1 607 ? 0.635 8.323 14.157 1.00 78.94 607 THR A O 1
ATOM 4835 N N . GLY A 1 608 ? 0.020 8.539 16.298 1.00 72.94 608 GLY A N 1
ATOM 4836 C CA . GLY A 1 608 ? 1.370 8.620 16.863 1.00 72.94 608 GLY A CA 1
ATOM 4837 C C . GLY A 1 608 ? 1.745 10.036 17.309 1.00 72.94 608 GLY A C 1
ATOM 4838 O O . GLY A 1 608 ? 2.686 10.190 18.082 1.00 72.94 608 GLY A O 1
ATOM 4839 N N . THR A 1 609 ? 0.994 11.051 16.872 1.00 73.62 609 THR A N 1
ATOM 4840 C CA . THR A 1 609 ? 1.175 12.454 17.276 1.00 73.62 609 THR A CA 1
ATOM 4841 C C . THR A 1 609 ? -0.108 13.044 17.854 1.00 73.62 609 THR A C 1
ATOM 4843 O O . THR A 1 609 ? -0.065 13.671 18.912 1.00 73.62 609 THR A O 1
ATOM 4846 N N . ALA A 1 610 ? -1.257 12.793 17.221 1.00 78.62 610 ALA A N 1
ATOM 4847 C CA . ALA A 1 610 ? -2.548 13.341 17.618 1.00 78.62 610 ALA A CA 1
ATOM 4848 C C . ALA A 1 610 ? -3.684 12.317 17.481 1.00 78.62 610 ALA A C 1
ATOM 4850 O O . ALA A 1 610 ? -3.539 11.265 16.863 1.00 78.62 610 ALA A O 1
ATOM 4851 N N . TRP A 1 611 ? -4.823 12.632 18.097 1.00 83.25 611 TRP A N 1
ATOM 4852 C CA . TRP A 1 611 ? -6.074 11.907 17.888 1.00 83.25 611 TRP A CA 1
ATOM 4853 C C . TRP A 1 611 ? -6.841 12.540 16.735 1.00 83.25 611 TRP A C 1
ATOM 4855 O O . TRP A 1 611 ? -7.184 13.720 16.810 1.00 83.25 611 TRP A O 1
ATOM 4865 N N . GLU A 1 612 ? -7.167 11.748 15.724 1.00 88.25 612 GLU A N 1
ATOM 4866 C CA . GLU A 1 612 ? -7.912 12.197 14.550 1.00 88.25 612 GLU A CA 1
ATOM 4867 C C . GLU A 1 612 ? -9.275 11.523 14.480 1.00 88.25 612 GLU A C 1
ATOM 4869 O O . GLU A 1 612 ? -9.405 10.328 14.748 1.00 88.25 612 GLU A O 1
ATOM 4874 N N . ALA A 1 613 ? -10.304 12.305 14.151 1.00 90.62 613 ALA A N 1
ATOM 4875 C CA . ALA A 1 613 ? -11.654 11.792 13.974 1.00 90.62 613 ALA A CA 1
ATOM 4876 C C . ALA A 1 613 ? -11.749 11.016 12.657 1.00 90.62 613 ALA A C 1
ATOM 4878 O O . ALA A 1 613 ? -11.368 11.522 11.603 1.00 90.62 613 ALA A O 1
ATOM 4879 N N . VAL A 1 614 ? -12.304 9.810 12.717 1.00 91.12 614 VAL A N 1
ATOM 4880 C CA . VAL A 1 614 ? -12.474 8.927 11.561 1.00 91.12 614 VAL A CA 1
ATOM 4881 C C . VAL A 1 614 ? -13.884 8.357 11.533 1.00 91.12 614 VAL A C 1
ATOM 4883 O O . VAL A 1 614 ? -14.548 8.214 12.563 1.00 91.12 614 VAL A O 1
ATOM 4886 N N . ASN A 1 615 ? -14.356 7.988 10.345 1.00 88.94 615 ASN A N 1
ATOM 4887 C CA . ASN A 1 615 ? -15.623 7.276 10.242 1.00 88.94 615 ASN A CA 1
ATOM 4888 C C . ASN A 1 615 ? -15.457 5.817 10.665 1.00 88.94 615 ASN A C 1
ATOM 4890 O O . ASN A 1 615 ? -14.394 5.214 10.526 1.00 88.94 615 ASN A O 1
ATOM 4894 N N . CYS A 1 616 ? -16.548 5.211 11.114 1.00 90.12 616 CYS A N 1
ATOM 4895 C CA . CYS A 1 616 ? -16.578 3.794 11.436 1.00 90.12 616 CYS A CA 1
ATOM 4896 C C . CYS A 1 616 ? -17.961 3.187 11.190 1.00 90.12 616 CYS A C 1
ATOM 4898 O O . CYS A 1 616 ? -18.981 3.881 11.093 1.00 90.12 616 CYS A O 1
ATOM 4900 N N . ARG A 1 617 ? -17.982 1.867 11.022 1.00 88.81 617 ARG A N 1
ATOM 4901 C CA . ARG A 1 617 ? -19.188 1.077 10.759 1.00 88.81 617 ARG A CA 1
ATOM 4902 C C . ARG A 1 617 ? -19.240 -0.112 11.695 1.00 88.81 617 ARG A C 1
ATOM 4904 O O . ARG A 1 617 ? -18.202 -0.630 12.089 1.00 88.81 617 ARG A O 1
ATOM 4911 N N . TYR A 1 618 ? -20.450 -0.555 11.991 1.00 87.50 618 TYR A N 1
ATOM 4912 C CA . TYR A 1 618 ? -20.712 -1.772 12.746 1.00 87.50 618 TYR A CA 1
ATOM 4913 C C . TYR A 1 618 ? -21.201 -2.870 11.805 1.00 87.50 618 TYR A C 1
ATOM 4915 O O . TYR A 1 618 ? -22.052 -2.609 10.951 1.00 87.50 618 TYR A O 1
ATOM 4923 N N . TYR A 1 619 ? -20.672 -4.083 11.949 1.00 87.31 619 TYR A N 1
ATOM 4924 C CA . TYR A 1 619 ? -21.145 -5.255 11.225 1.00 87.31 619 TYR A CA 1
ATOM 4925 C C . TYR A 1 619 ? -22.117 -6.061 12.081 1.00 87.31 619 TYR A C 1
ATOM 4927 O O . TYR A 1 619 ? -21.744 -6.646 13.102 1.00 87.31 619 TYR A O 1
ATOM 4935 N N . THR A 1 620 ? -23.360 -6.153 11.616 1.00 79.94 620 THR A N 1
ATOM 4936 C CA . THR A 1 620 ? -24.438 -6.877 12.307 1.00 79.94 620 THR A CA 1
ATOM 4937 C C . THR A 1 620 ? -24.328 -8.397 12.166 1.00 79.94 620 THR A C 1
ATOM 4939 O O . THR A 1 620 ? -25.026 -9.139 12.848 1.00 79.94 620 THR A O 1
ATOM 4942 N N . GLY A 1 621 ? -23.463 -8.884 11.269 1.00 79.88 621 GLY A N 1
ATOM 4943 C CA . GLY A 1 621 ? -23.438 -10.279 10.821 1.00 79.88 621 GLY A CA 1
ATOM 4944 C C . GLY A 1 621 ? -24.014 -10.480 9.421 1.00 79.88 621 GLY A C 1
ATOM 4945 O O . GLY A 1 621 ? -23.731 -11.499 8.797 1.00 79.88 621 GLY A O 1
ATOM 4946 N N . SER A 1 622 ? -24.783 -9.508 8.922 1.00 78.56 622 SER A N 1
ATOM 4947 C CA . SER A 1 622 ? -25.380 -9.530 7.581 1.00 78.56 622 SER A CA 1
ATOM 4948 C C . SER A 1 622 ? -25.150 -8.244 6.786 1.00 78.56 622 SER A C 1
ATOM 4950 O O . SER A 1 622 ? -25.160 -8.279 5.557 1.00 78.56 622 SER A O 1
ATOM 4952 N N . ARG A 1 623 ? -24.949 -7.104 7.461 1.00 77.50 623 ARG A N 1
ATOM 4953 C CA . ARG A 1 623 ? -24.762 -5.795 6.824 1.00 77.50 623 ARG A CA 1
ATOM 4954 C C . ARG A 1 623 ? -23.864 -4.876 7.644 1.00 77.50 623 ARG A C 1
ATOM 4956 O O . ARG A 1 623 ? -23.739 -5.019 8.860 1.00 77.50 623 ARG A O 1
ATOM 4963 N N . TRP A 1 624 ? -23.288 -3.892 6.960 1.00 84.00 624 TRP A N 1
ATOM 4964 C CA . TRP A 1 624 ? -22.627 -2.750 7.583 1.00 84.00 624 TRP A CA 1
ATOM 4965 C C . TRP A 1 624 ? -23.625 -1.621 7.826 1.00 84.00 624 TRP A C 1
ATOM 4967 O O . TRP A 1 624 ? -24.336 -1.208 6.910 1.00 84.00 624 TRP A O 1
ATOM 4977 N N . ILE A 1 625 ? -23.625 -1.074 9.037 1.00 80.19 625 ILE A N 1
ATOM 4978 C CA . ILE A 1 625 ? -24.434 0.087 9.428 1.00 80.19 625 ILE A CA 1
ATOM 4979 C C . ILE A 1 625 ? -23.530 1.205 9.969 1.00 80.19 625 ILE A C 1
ATOM 4981 O O . ILE A 1 625 ? -22.394 0.935 10.375 1.00 80.19 625 ILE A O 1
ATOM 4985 N N . PRO A 1 626 ? -23.968 2.479 9.966 1.00 82.81 626 PRO A N 1
ATOM 4986 C CA . PRO A 1 626 ? -23.294 3.510 10.755 1.00 82.81 626 PRO A CA 1
ATOM 4987 C C . PRO A 1 626 ? -23.144 3.065 12.214 1.00 82.81 626 PRO A C 1
ATOM 4989 O O . PRO A 1 626 ? -24.110 2.568 12.786 1.00 82.81 626 PRO A O 1
ATOM 4992 N N . ILE A 1 627 ? -21.966 3.245 12.824 1.00 82.56 627 ILE A N 1
ATOM 4993 C CA . ILE A 1 627 ? -21.731 2.733 14.188 1.00 82.56 627 ILE A CA 1
ATOM 4994 C C . ILE A 1 627 ? -22.710 3.322 15.213 1.00 82.56 627 ILE A C 1
ATOM 4996 O O . ILE A 1 627 ? -23.134 2.630 16.129 1.00 82.56 627 ILE A O 1
ATOM 5000 N N . TYR A 1 628 ? -23.112 4.583 15.020 1.00 77.69 628 TYR A N 1
ATOM 5001 C CA . TYR A 1 628 ? -24.026 5.293 15.914 1.00 77.69 628 TYR A CA 1
ATOM 5002 C C . TYR A 1 628 ? -25.439 4.706 15.898 1.00 77.69 628 TYR A C 1
ATOM 5004 O O . TYR A 1 628 ? -26.257 5.034 16.752 1.00 77.69 628 TYR A O 1
ATOM 5012 N N . ALA A 1 629 ? -25.763 3.886 14.895 1.00 73.12 629 ALA A N 1
ATOM 5013 C CA . ALA A 1 629 ? -27.060 3.243 14.782 1.00 73.12 629 ALA A CA 1
ATOM 5014 C C . ALA A 1 629 ? -27.155 1.961 15.619 1.00 73.12 629 ALA A C 1
ATOM 5016 O O . ALA A 1 629 ? -28.243 1.404 15.713 1.00 73.12 629 ALA A O 1
ATOM 5017 N N . PHE A 1 630 ? -26.049 1.496 16.206 1.00 78.25 630 PHE A N 1
ATOM 5018 C CA . PHE A 1 630 ? -26.017 0.351 17.106 1.00 78.25 630 PHE A CA 1
ATOM 5019 C C . PHE A 1 630 ? -26.147 0.802 18.564 1.00 78.25 630 PHE A C 1
ATOM 5021 O O . PHE A 1 630 ? -25.395 1.664 19.022 1.00 78.25 630 PHE A O 1
ATOM 5028 N N . ASP A 1 631 ? -27.088 0.201 19.287 1.00 74.00 631 ASP A N 1
ATOM 5029 C CA . ASP A 1 631 ? -27.342 0.451 20.702 1.00 74.00 631 ASP A CA 1
ATOM 5030 C C . ASP A 1 631 ? -26.698 -0.648 21.559 1.00 74.00 631 ASP A C 1
ATOM 5032 O O . ASP A 1 631 ? -27.022 -1.832 21.436 1.00 74.00 631 ASP A O 1
ATOM 5036 N N . MET A 1 632 ? -25.754 -0.260 22.419 1.00 70.44 632 MET A N 1
ATOM 5037 C CA . MET A 1 632 ? -24.912 -1.213 23.152 1.00 70.44 632 MET A CA 1
ATOM 5038 C C . MET A 1 632 ? -25.638 -1.915 24.306 1.00 70.44 632 MET A C 1
ATOM 5040 O O . MET A 1 632 ? -25.176 -2.964 24.752 1.00 70.44 632 MET A O 1
ATOM 5044 N N . ASP A 1 633 ? -26.759 -1.364 24.778 1.00 66.38 633 ASP A N 1
ATOM 5045 C CA . ASP A 1 633 ? -27.552 -1.952 25.862 1.00 66.38 633 ASP A CA 1
ATOM 5046 C C . ASP A 1 633 ? -28.520 -3.004 25.320 1.00 66.38 633 ASP A C 1
ATOM 5048 O O . ASP A 1 633 ? -28.629 -4.110 25.850 1.00 66.38 633 ASP A O 1
ATOM 5052 N N . THR A 1 634 ? -29.248 -2.650 24.260 1.00 64.00 634 THR A N 1
ATOM 5053 C CA . THR A 1 634 ? -30.243 -3.536 23.638 1.00 64.00 634 THR A CA 1
ATOM 5054 C C . THR A 1 634 ? -29.620 -4.542 22.675 1.00 64.00 634 THR A C 1
ATOM 5056 O O . THR A 1 634 ? -30.264 -5.536 22.340 1.00 64.00 634 THR A O 1
ATOM 5059 N N . LEU A 1 635 ? -28.370 -4.305 22.256 1.00 68.31 635 LEU A N 1
ATOM 5060 C CA . LEU A 1 635 ? -27.652 -5.076 21.238 1.00 68.31 635 LEU A CA 1
ATOM 5061 C C . LEU A 1 635 ? -28.410 -5.139 19.903 1.00 68.31 635 LEU A C 1
ATOM 5063 O O . LEU A 1 635 ? -28.304 -6.122 19.168 1.00 68.31 635 LEU A O 1
ATOM 5067 N N . ALA A 1 636 ? -29.173 -4.088 19.602 1.00 64.44 636 ALA A N 1
ATOM 5068 C CA . ALA A 1 636 ? -29.973 -3.951 18.395 1.00 64.44 636 ALA A CA 1
ATOM 5069 C C . ALA A 1 636 ? -29.533 -2.723 17.594 1.00 64.44 636 ALA A C 1
ATOM 5071 O O . ALA A 1 636 ? -29.020 -1.744 18.148 1.00 64.44 636 ALA A O 1
ATOM 5072 N N . ASP A 1 637 ? -29.740 -2.772 16.278 1.00 66.75 637 ASP A N 1
ATOM 5073 C CA . ASP A 1 637 ? -29.586 -1.595 15.435 1.00 66.75 637 ASP A CA 1
ATOM 5074 C C . ASP A 1 637 ? -30.907 -0.820 15.274 1.00 66.75 637 ASP A C 1
ATOM 5076 O O . ASP A 1 637 ? -32.001 -1.316 15.550 1.00 66.75 637 ASP A O 1
ATOM 5080 N N . LEU A 1 638 ? -30.812 0.435 14.838 1.00 62.94 638 LEU A N 1
ATOM 5081 C CA . LEU A 1 638 ? -31.976 1.297 14.620 1.00 62.94 638 LEU A CA 1
ATOM 5082 C C . LEU A 1 638 ? -32.981 0.757 13.590 1.00 62.94 638 LEU A C 1
ATOM 5084 O O . LEU A 1 638 ? -34.149 1.132 13.658 1.00 62.94 638 LEU A O 1
ATOM 5088 N N . TRP A 1 639 ? -32.558 -0.090 12.651 1.00 58.25 639 TRP A N 1
ATOM 5089 C CA . TRP A 1 639 ? -33.444 -0.714 11.666 1.00 58.25 639 TRP A CA 1
ATOM 5090 C C . TRP A 1 639 ? -34.176 -1.916 12.263 1.00 58.25 639 TRP A C 1
ATOM 5092 O O . TRP A 1 639 ? -35.368 -2.070 12.037 1.00 58.25 639 TRP A O 1
ATOM 5102 N N . ASP A 1 640 ? -33.509 -2.703 13.100 1.00 52.66 640 ASP A N 1
ATOM 5103 C CA . ASP A 1 640 ? -34.111 -3.819 13.826 1.00 52.66 640 ASP A CA 1
ATOM 5104 C C . ASP A 1 640 ? -35.143 -3.317 14.854 1.00 52.66 640 ASP A C 1
ATOM 5106 O O . ASP A 1 640 ? -36.179 -3.947 15.065 1.00 52.66 640 ASP A O 1
ATOM 5110 N N . ILE A 1 641 ? -34.907 -2.141 15.451 1.00 49.31 641 ILE A N 1
ATOM 5111 C CA . ILE A 1 641 ? -35.881 -1.444 16.311 1.00 49.31 641 ILE A CA 1
ATOM 5112 C C . ILE A 1 641 ? -37.056 -0.896 15.476 1.00 49.31 641 ILE A C 1
ATOM 5114 O O . ILE A 1 641 ? -38.195 -0.932 15.941 1.00 49.31 641 ILE A O 1
ATOM 5118 N N . ALA A 1 642 ? -36.808 -0.412 14.252 1.00 45.75 642 ALA A N 1
ATOM 5119 C CA . ALA A 1 642 ? -37.831 0.142 13.357 1.00 45.75 642 ALA A CA 1
ATOM 5120 C C . ALA A 1 642 ? -38.691 -0.914 12.633 1.00 45.75 642 ALA A C 1
ATOM 5122 O O . ALA A 1 642 ? -39.791 -0.586 12.192 1.00 45.75 642 ALA A O 1
ATOM 5123 N N . ASP A 1 643 ? -38.221 -2.159 12.540 1.00 42.94 643 ASP A N 1
ATOM 5124 C CA . ASP A 1 643 ? -38.930 -3.276 11.897 1.00 42.94 643 ASP A CA 1
ATOM 5125 C C . ASP A 1 643 ? -39.496 -4.300 12.908 1.00 42.94 643 ASP A C 1
ATOM 5127 O O . ASP A 1 643 ? -40.124 -5.285 12.517 1.00 42.94 643 ASP A O 1
ATOM 5131 N N . GLY A 1 644 ? -39.287 -4.096 14.214 1.00 43.25 644 GLY A N 1
ATOM 5132 C CA . GLY A 1 644 ? -39.837 -4.959 15.263 1.00 43.25 644 GLY A CA 1
ATOM 5133 C C . GLY A 1 644 ? -41.353 -4.800 15.448 1.00 43.25 644 GLY A C 1
ATOM 5134 O O . GLY A 1 644 ? -41.919 -3.748 15.166 1.00 43.25 644 GLY A O 1
ATOM 5135 N N . ASP A 1 645 ? -42.021 -5.805 16.027 1.00 36.28 645 ASP A N 1
ATOM 5136 C CA . ASP A 1 645 ? -43.471 -5.759 16.326 1.00 36.28 645 ASP A CA 1
ATOM 5137 C C . ASP A 1 645 ? -43.875 -4.588 17.262 1.00 36.28 645 ASP A C 1
ATOM 5139 O O . ASP A 1 645 ? -45.049 -4.234 17.350 1.00 36.28 645 ASP A O 1
ATOM 5143 N N . ASN A 1 646 ? -42.893 -3.961 17.928 1.00 41.12 646 ASN A N 1
ATOM 5144 C CA . ASN A 1 646 ? -43.030 -2.782 18.793 1.00 41.12 646 ASN A CA 1
ATOM 5145 C C . ASN A 1 646 ? -42.421 -1.499 18.185 1.00 41.12 646 ASN A C 1
ATOM 5147 O O . ASN A 1 646 ? -42.182 -0.530 18.910 1.00 41.12 646 ASN A O 1
ATOM 5151 N N . ALA A 1 647 ? -42.114 -1.486 16.887 1.00 34.69 647 ALA A N 1
ATOM 5152 C CA . ALA A 1 647 ? -41.520 -0.337 16.224 1.00 34.69 647 ALA A CA 1
ATOM 5153 C C . ALA A 1 647 ? -42.453 0.879 16.285 1.00 34.69 647 ALA A C 1
ATOM 5155 O O . ALA A 1 647 ? -43.530 0.901 15.684 1.00 34.69 647 ALA A O 1
ATOM 5156 N N . MET A 1 648 ? -42.041 1.925 17.005 1.00 42.53 648 MET A N 1
ATOM 5157 C CA . MET A 1 648 ? -42.747 3.199 16.935 1.00 42.53 648 MET A CA 1
ATOM 5158 C C . MET A 1 648 ? -42.442 3.864 15.593 1.00 42.53 648 MET A C 1
ATOM 5160 O O . MET A 1 648 ? -41.289 4.162 15.284 1.00 42.53 648 MET A O 1
ATOM 5164 N N . VAL A 1 649 ? -43.490 4.132 14.812 1.00 41.47 649 VAL A N 1
ATOM 5165 C CA . VAL A 1 649 ? -43.391 4.906 13.569 1.00 41.47 649 VAL A CA 1
ATOM 5166 C C . VAL A 1 649 ? -42.791 6.271 13.896 1.00 41.47 649 VAL A C 1
ATOM 5168 O O . VAL A 1 649 ? -43.316 7.002 14.737 1.00 41.47 649 VAL A O 1
ATOM 5171 N N . GLN A 1 650 ? -41.684 6.619 13.241 1.00 37.94 650 GLN A N 1
ATOM 5172 C CA . GLN A 1 650 ? -41.027 7.903 13.440 1.00 37.94 650 GLN A CA 1
ATOM 5173 C C . GLN A 1 650 ? -42.005 9.039 13.101 1.00 37.94 650 GLN A C 1
ATOM 5175 O O . GLN A 1 650 ? -42.487 9.158 11.973 1.00 37.94 650 GLN A O 1
ATOM 5180 N N . ILE A 1 651 ? -42.318 9.873 14.092 1.00 41.66 651 ILE A N 1
ATOM 5181 C CA . ILE A 1 651 ? -43.200 11.027 13.928 1.00 41.66 651 ILE A CA 1
ATOM 5182 C C . ILE A 1 651 ? -42.396 12.136 13.244 1.00 41.66 651 ILE A C 1
ATOM 5184 O O . ILE A 1 651 ? -41.617 12.837 13.879 1.00 41.66 651 ILE A O 1
ATOM 5188 N N . THR A 1 652 ? -42.551 12.271 11.931 1.00 35.38 652 THR A N 1
ATOM 5189 C CA . THR A 1 652 ? -41.821 13.262 11.114 1.00 35.38 652 THR A CA 1
ATOM 5190 C C . THR A 1 652 ? -42.674 14.467 10.723 1.00 35.38 652 THR A C 1
ATOM 5192 O O . THR A 1 652 ? -42.206 15.367 10.031 1.00 35.38 652 THR A O 1
ATOM 5195 N N . THR A 1 653 ? -43.935 14.489 11.155 1.00 35.59 653 THR A N 1
ATOM 5196 C CA . THR A 1 653 ? -44.896 15.557 10.874 1.00 35.59 653 THR A CA 1
ATOM 5197 C C . THR A 1 653 ? -45.747 15.828 12.109 1.00 35.59 653 THR A C 1
ATOM 5199 O O . THR A 1 653 ? -46.025 14.917 12.891 1.00 35.59 653 THR A O 1
ATOM 5202 N N . GLU A 1 654 ? -46.202 17.069 12.265 1.00 36.34 654 GLU A N 1
ATOM 5203 C CA . GLU A 1 654 ? -47.124 17.474 13.332 1.00 36.34 654 GLU A CA 1
ATOM 5204 C C . GLU A 1 654 ? -48.427 16.660 13.296 1.00 36.34 654 GLU A C 1
ATOM 5206 O O . GLU A 1 654 ? -48.901 16.161 14.313 1.00 36.34 654 GLU A O 1
ATOM 5211 N N . SER A 1 655 ? -48.953 16.398 12.099 1.00 39.41 655 SER A N 1
ATOM 5212 C CA . SER A 1 655 ? -50.108 15.518 11.898 1.00 39.41 655 SER A CA 1
ATOM 5213 C C . SER A 1 655 ? -49.830 14.090 12.389 1.00 39.41 655 SER A C 1
ATOM 5215 O O . SER A 1 655 ? -50.697 13.440 12.974 1.00 39.41 655 SER A O 1
ATOM 5217 N N . GLY A 1 656 ? -48.606 13.594 12.179 1.00 41.19 656 GLY A N 1
ATOM 5218 C CA . GLY A 1 656 ? -48.138 12.310 12.700 1.00 41.19 656 GLY A CA 1
ATOM 5219 C C . GLY A 1 656 ? -48.090 12.273 14.229 1.00 41.19 656 GLY A C 1
ATOM 5220 O O . GLY A 1 656 ? -48.459 11.255 14.815 1.00 41.19 656 GLY A O 1
ATOM 5221 N N . PHE A 1 657 ? -47.716 13.384 14.873 1.00 43.06 657 PHE A N 1
ATOM 5222 C CA . PHE A 1 657 ? -47.691 13.504 16.333 1.00 43.06 657 PHE A CA 1
ATOM 5223 C C . PHE A 1 657 ? -49.096 13.380 16.912 1.00 43.06 657 PHE A C 1
ATOM 5225 O O . PHE A 1 657 ? -49.340 12.546 17.78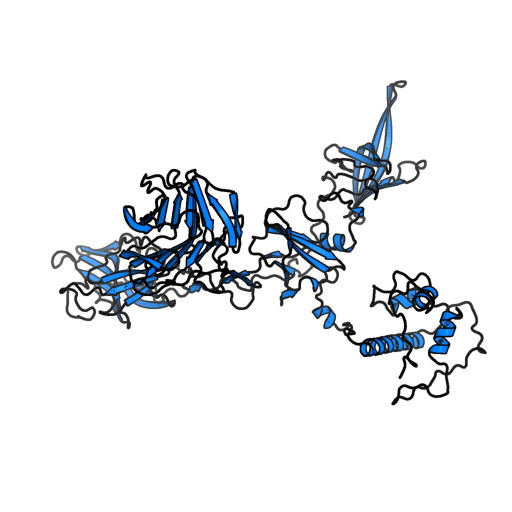4 1.00 43.06 657 PHE A O 1
ATOM 5232 N N . TRP A 1 658 ? -50.041 14.146 16.366 1.00 44.47 658 TRP A N 1
ATOM 5233 C CA . TRP A 1 658 ? -51.425 14.147 16.830 1.00 44.47 658 TRP A CA 1
ATOM 5234 C C . TRP A 1 658 ? -52.128 12.805 16.606 1.00 44.47 658 TRP A C 1
ATOM 5236 O O . TRP A 1 658 ? -52.891 12.354 17.462 1.00 44.47 658 TRP A O 1
ATOM 5246 N N . ASN A 1 659 ? -51.823 12.113 15.506 1.00 45.59 659 ASN A N 1
ATOM 5247 C CA . ASN A 1 659 ? -52.347 10.772 15.246 1.00 45.59 659 ASN A CA 1
ATOM 5248 C C . ASN A 1 659 ? -51.783 9.719 16.212 1.00 45.59 659 ASN A C 1
ATOM 5250 O O . ASN A 1 659 ? -52.542 8.892 16.721 1.00 45.59 659 ASN A O 1
ATOM 5254 N N . TRP A 1 660 ? -50.480 9.765 16.501 1.00 52.53 660 TRP A N 1
ATOM 5255 C CA . TRP A 1 660 ? -49.857 8.892 17.497 1.00 52.53 660 TRP A CA 1
ATOM 5256 C C . TRP A 1 660 ? -50.422 9.151 18.899 1.00 52.53 660 TRP A C 1
ATOM 5258 O O . TRP A 1 660 ? -50.857 8.214 19.569 1.00 52.53 660 TRP A O 1
ATOM 5268 N N . TRP A 1 661 ? -50.511 10.418 19.312 1.00 47.97 661 TRP A N 1
ATOM 5269 C CA . TRP A 1 661 ? -51.055 10.812 20.612 1.00 47.97 661 TRP A CA 1
ATOM 5270 C C . TRP A 1 661 ? -52.503 10.346 20.794 1.00 47.97 661 TRP A C 1
ATOM 5272 O O . TRP A 1 661 ? -52.861 9.773 21.823 1.00 47.97 661 TRP A O 1
ATOM 5282 N N . LYS A 1 662 ? -53.335 10.507 19.759 1.00 48.19 662 LYS A N 1
ATOM 5283 C CA . LYS A 1 662 ? -54.717 10.014 19.735 1.00 48.19 662 LYS A CA 1
ATOM 5284 C C . LYS A 1 662 ? -54.792 8.495 19.916 1.00 48.19 662 LYS A C 1
ATOM 5286 O O . LYS A 1 662 ? -55.674 8.021 20.631 1.00 48.19 662 LYS A O 1
ATOM 5291 N N . ALA A 1 663 ? -53.878 7.736 19.308 1.00 47.09 663 ALA A N 1
ATOM 5292 C CA . ALA A 1 663 ? -53.814 6.284 19.472 1.00 47.09 663 ALA A CA 1
ATOM 5293 C C . ALA A 1 663 ? -53.433 5.885 20.908 1.00 47.09 663 ALA A C 1
ATOM 5295 O O . ALA A 1 663 ? -54.136 5.076 21.511 1.00 47.09 663 ALA A O 1
ATOM 5296 N N . GLN A 1 664 ? -52.405 6.516 21.490 1.00 50.88 664 GLN A N 1
ATOM 5297 C CA . GLN A 1 664 ? -52.008 6.284 22.888 1.00 50.88 664 GLN A CA 1
ATOM 5298 C C . GLN A 1 664 ? -53.135 6.644 23.869 1.00 50.88 664 GLN A C 1
ATOM 5300 O O . GLN A 1 664 ? -53.394 5.931 24.838 1.00 50.88 664 GLN A O 1
ATOM 5305 N N . TRP A 1 665 ? -53.877 7.717 23.584 1.00 51.19 665 TRP A N 1
ATOM 5306 C CA . TRP A 1 665 ? -55.025 8.135 24.383 1.00 51.19 665 TRP A CA 1
ATOM 5307 C C . TRP A 1 665 ? -56.201 7.151 24.317 1.00 51.19 665 TRP A C 1
ATOM 5309 O O . TRP A 1 665 ? -56.860 6.891 25.326 1.00 51.19 665 TRP A O 1
ATOM 5319 N N . LEU A 1 666 ? -56.481 6.577 23.143 1.00 49.22 666 LEU A N 1
ATOM 5320 C CA . LEU A 1 666 ? -57.512 5.547 22.990 1.00 49.22 666 LEU A CA 1
ATOM 5321 C C . LEU A 1 666 ? -57.137 4.252 23.719 1.00 49.22 666 LEU A C 1
ATOM 5323 O O . LEU A 1 666 ? -58.015 3.620 24.310 1.00 49.22 666 LEU A O 1
ATOM 5327 N N . ASP A 1 667 ? -55.852 3.903 23.743 1.00 48.69 667 ASP A N 1
ATOM 5328 C CA . ASP A 1 667 ? -55.346 2.741 24.473 1.00 48.69 667 ASP A CA 1
ATOM 5329 C C . ASP A 1 667 ? -55.442 2.953 25.994 1.00 48.69 667 ASP A C 1
ATOM 5331 O O . ASP A 1 667 ? -55.986 2.116 26.720 1.00 48.69 667 ASP A O 1
ATOM 5335 N N . PHE A 1 668 ? -55.086 4.152 26.472 1.00 48.91 668 PHE A N 1
ATOM 5336 C CA . PHE A 1 668 ? -55.305 4.568 27.860 1.00 48.91 668 PHE A CA 1
ATOM 5337 C C . PHE A 1 668 ? -56.790 4.535 28.260 1.00 48.91 668 PHE A C 1
ATOM 5339 O O . PHE A 1 668 ? -57.137 4.060 29.344 1.00 48.91 668 PHE A O 1
ATOM 5346 N N . ARG A 1 669 ? -57.696 4.982 27.378 1.00 50.69 669 ARG A N 1
ATOM 5347 C CA . ARG A 1 669 ? -59.153 4.890 27.586 1.00 50.69 669 ARG A CA 1
ATOM 5348 C C . ARG A 1 669 ? -59.642 3.446 27.656 1.00 50.69 669 ARG A C 1
ATOM 5350 O O . ARG A 1 669 ? -60.482 3.132 28.502 1.00 50.69 669 ARG A O 1
ATOM 5357 N N . SER A 1 670 ? -59.145 2.585 26.770 1.00 47.12 670 SER A N 1
ATOM 5358 C CA . SER A 1 670 ? -59.462 1.155 26.758 1.00 47.12 670 SER A CA 1
ATOM 5359 C C . SER A 1 670 ? -59.055 0.513 28.084 1.00 47.12 670 SER A C 1
ATOM 5361 O O . SER A 1 670 ? -59.876 -0.136 28.740 1.00 47.12 670 SER A O 1
ATOM 5363 N N . TRP A 1 671 ? -57.844 0.820 28.553 1.00 48.53 671 TRP A N 1
ATOM 5364 C CA . TRP A 1 671 ? -57.317 0.383 29.841 1.00 48.53 671 TRP A CA 1
ATOM 5365 C C . TRP A 1 671 ? -58.149 0.885 31.037 1.00 48.53 671 TRP A C 1
ATOM 5367 O O . TRP A 1 671 ? -58.520 0.094 31.909 1.00 48.53 671 TRP A O 1
ATOM 5377 N N . LEU A 1 672 ? -58.528 2.168 31.054 1.00 45.88 672 LEU A N 1
ATOM 5378 C CA . LEU A 1 672 ? -59.393 2.766 32.085 1.00 45.88 672 LEU A CA 1
ATOM 5379 C C . LEU A 1 672 ? -60.773 2.097 32.147 1.00 45.88 672 LEU A C 1
ATOM 5381 O O . LEU A 1 672 ? -61.318 1.886 33.232 1.00 45.88 672 LEU A O 1
ATOM 5385 N N . SER A 1 673 ? -61.323 1.734 30.986 1.00 46.78 673 SER A N 1
ATOM 5386 C CA . SER A 1 673 ? -62.620 1.060 30.883 1.00 46.78 673 SER A CA 1
ATOM 5387 C C . SER A 1 673 ? -62.597 -0.388 31.385 1.00 46.78 673 SER A C 1
ATOM 5389 O O . SER A 1 673 ? -63.623 -0.889 31.841 1.00 46.78 673 SER A O 1
ATOM 5391 N N . THR A 1 674 ? -61.432 -1.048 31.350 1.00 38.84 674 THR A N 1
ATOM 5392 C CA . THR A 1 674 ? -61.255 -2.431 31.824 1.00 38.84 674 THR A CA 1
ATOM 5393 C C . THR A 1 674 ? -60.919 -2.522 33.308 1.00 38.84 674 THR A C 1
ATOM 5395 O O . THR A 1 674 ? -61.312 -3.494 33.949 1.00 38.84 674 THR A O 1
ATOM 5398 N N . HIS A 1 675 ? -60.216 -1.534 33.866 1.00 42.25 675 HIS A N 1
ATOM 5399 C CA . HIS A 1 675 ? -59.693 -1.625 35.234 1.00 42.25 675 HIS A CA 1
ATOM 5400 C C . HIS A 1 675 ? -60.539 -0.888 36.277 1.00 42.25 675 HIS A C 1
ATOM 5402 O O . HIS A 1 675 ? -60.463 -1.235 37.453 1.00 42.25 675 HIS A O 1
ATOM 5408 N N . GLY A 1 676 ? -61.396 0.053 35.859 1.00 42.09 676 GLY A N 1
ATOM 5409 C CA . GLY A 1 676 ? -62.263 0.818 36.756 1.00 42.09 676 GLY A CA 1
ATOM 5410 C C . GLY A 1 676 ? -61.492 1.715 37.738 1.00 42.09 676 GLY A C 1
ATOM 5411 O O . GLY A 1 676 ? -60.392 1.415 38.191 1.00 42.09 676 GLY A O 1
ATOM 5412 N N . ILE A 1 677 ? -62.075 2.856 38.103 1.00 41.78 677 ILE A N 1
ATOM 5413 C CA . ILE A 1 677 ? -61.465 3.775 39.076 1.00 41.78 677 ILE A CA 1
ATOM 5414 C C . ILE A 1 677 ? -61.975 3.388 40.468 1.00 41.78 677 ILE A C 1
ATOM 5416 O O . ILE A 1 677 ? -63.062 3.796 40.874 1.00 41.78 677 ILE A O 1
ATOM 5420 N N . GLY A 1 678 ? -61.224 2.554 41.189 1.00 30.42 678 GLY A N 1
ATOM 5421 C CA . GLY A 1 678 ? -61.632 2.057 42.505 1.00 30.42 678 GLY A CA 1
ATOM 5422 C C . GLY A 1 678 ? -60.467 1.846 43.465 1.00 30.42 678 GLY A C 1
ATOM 5423 O O . GLY A 1 678 ? -59.938 0.746 43.566 1.00 30.42 678 GLY A O 1
ATOM 5424 N N . GLY A 1 679 ? -60.116 2.888 44.222 1.00 26.98 679 GLY A N 1
ATOM 5425 C CA . GLY A 1 679 ? -59.216 2.822 45.375 1.00 26.98 679 GLY A CA 1
ATOM 5426 C C . GLY A 1 679 ? -59.763 3.673 46.522 1.00 26.98 679 GLY A C 1
ATOM 5427 O O . GLY A 1 679 ? -60.039 4.854 46.350 1.00 26.98 679 GLY A O 1
ATOM 5428 N N . SER A 1 680 ? -59.982 3.037 47.672 1.00 33.62 680 SER A N 1
ATOM 5429 C CA . SER A 1 680 ? -60.666 3.544 48.869 1.00 33.62 680 SER A CA 1
ATOM 5430 C C . SER A 1 680 ? -60.209 4.933 49.346 1.00 33.62 680 SER A C 1
ATOM 5432 O O . SER A 1 680 ? -59.100 5.074 49.855 1.00 33.62 680 SER A O 1
ATOM 5434 N N . GLY A 1 681 ? -61.128 5.907 49.334 1.00 31.20 681 GLY A N 1
ATOM 5435 C CA . GLY A 1 681 ? -61.046 7.090 50.197 1.00 31.20 681 GLY A CA 1
ATOM 5436 C C . GLY A 1 681 ? -61.185 8.442 49.503 1.00 31.20 681 GLY A C 1
ATOM 5437 O O . GLY A 1 681 ? -60.267 9.244 49.575 1.00 31.20 681 GLY A O 1
ATOM 5438 N N . THR A 1 682 ? -62.316 8.708 48.847 1.00 28.44 682 THR A N 1
ATOM 5439 C CA . THR A 1 682 ? -63.060 9.992 48.831 1.00 28.44 682 THR A CA 1
ATOM 5440 C C . THR A 1 682 ? -64.171 9.880 47.786 1.00 28.44 682 THR A C 1
ATOM 5442 O O . THR A 1 682 ? -63.943 9.534 46.633 1.00 28.44 682 THR A O 1
ATOM 5445 N N . THR A 1 683 ? -65.414 10.093 48.208 1.00 32.09 683 THR A N 1
ATOM 5446 C CA . THR A 1 683 ? -66.602 10.068 47.348 1.00 32.09 683 THR A CA 1
ATOM 5447 C C . THR A 1 683 ? -66.568 11.232 46.363 1.00 32.09 683 THR A C 1
ATOM 5449 O O . THR A 1 683 ? -66.690 12.384 46.780 1.00 32.09 683 THR A O 1
ATOM 5452 N N . VAL A 1 684 ? -66.454 10.939 45.065 1.00 32.62 684 VAL A N 1
ATOM 5453 C CA . VAL A 1 684 ? -66.766 11.902 44.000 1.00 32.62 684 VAL A CA 1
ATOM 5454 C C . VAL A 1 684 ? -68.263 12.197 44.079 1.00 32.62 684 VAL A C 1
ATOM 5456 O O . VAL A 1 684 ? -69.081 11.278 44.066 1.00 32.62 684 VAL A O 1
ATOM 5459 N N . ASN A 1 685 ? -68.623 13.471 44.227 1.00 35.06 685 ASN A N 1
ATOM 5460 C CA . ASN A 1 685 ? -70.012 13.904 44.295 1.00 35.06 685 ASN A CA 1
ATOM 5461 C C . ASN A 1 685 ? -70.676 13.731 42.909 1.00 35.06 685 ASN A C 1
ATOM 5463 O O . ASN A 1 685 ? -70.280 14.426 41.971 1.00 35.06 685 ASN A O 1
ATOM 5467 N N . PRO A 1 686 ? -71.686 12.853 42.753 1.00 36.44 686 PRO A N 1
ATOM 5468 C CA . PRO A 1 686 ? -72.306 12.571 41.457 1.00 36.44 686 PRO A CA 1
ATOM 5469 C C . PRO A 1 686 ? -73.120 13.744 40.881 1.00 36.44 686 PRO A C 1
ATOM 5471 O O . PRO A 1 686 ? -73.631 13.633 39.773 1.00 36.44 686 PRO A O 1
ATOM 5474 N N . THR A 1 687 ? -73.243 14.879 41.583 1.00 37.44 687 THR A N 1
ATOM 5475 C CA . THR A 1 687 ? -73.866 16.093 41.024 1.00 37.44 687 THR A CA 1
ATOM 5476 C C . THR A 1 687 ? -72.931 16.956 40.181 1.00 37.44 687 THR A C 1
ATOM 5478 O O . THR A 1 687 ? -73.404 17.932 39.611 1.00 37.44 687 THR A O 1
ATOM 5481 N N . VAL A 1 688 ? -71.632 16.645 40.088 1.00 39.94 688 VAL A N 1
ATOM 5482 C CA . VAL A 1 688 ? -70.702 17.472 39.295 1.00 39.94 688 VAL A CA 1
ATOM 5483 C C . VAL A 1 688 ? -70.738 17.084 37.813 1.00 39.94 688 VAL A C 1
ATOM 5485 O O . VAL A 1 688 ? -70.347 17.891 36.982 1.00 39.94 688 VAL A O 1
ATOM 5488 N N . LEU A 1 689 ? -71.241 15.891 37.453 1.00 35.38 689 LEU A N 1
ATOM 5489 C CA . LEU A 1 689 ? -70.939 15.294 36.153 1.00 35.38 689 LEU A CA 1
ATOM 5490 C C . LEU A 1 689 ? -71.935 14.129 35.778 1.00 35.38 689 LEU A C 1
ATOM 5492 O O . LEU A 1 689 ? -71.887 13.078 36.417 1.00 35.38 689 LEU A O 1
ATOM 5496 N N . PRO A 1 690 ? -72.817 14.244 34.739 1.00 37.19 690 PRO A N 1
ATOM 5497 C CA . PRO A 1 690 ? -73.624 13.129 34.186 1.00 37.19 690 PRO A CA 1
ATOM 5498 C C . PRO A 1 690 ? -72.818 11.976 33.531 1.00 37.19 690 PRO A C 1
ATOM 5500 O O . PRO A 1 690 ? -71.876 12.180 32.783 1.00 37.19 690 PRO A O 1
ATOM 5503 N N . THR A 1 691 ? -73.247 10.729 33.733 1.00 41.09 691 THR A N 1
ATOM 5504 C CA . THR A 1 691 ? -72.530 9.473 33.405 1.00 41.09 691 THR A CA 1
ATOM 5505 C C . THR A 1 691 ? -72.393 9.102 31.915 1.00 41.09 691 THR A C 1
ATOM 5507 O O . THR A 1 691 ? -72.192 7.925 31.612 1.00 41.09 691 THR A O 1
ATOM 5510 N N . VAL A 1 692 ? -72.540 10.036 30.970 1.00 42.38 692 VAL A N 1
ATOM 5511 C CA . VAL A 1 692 ? -72.558 9.717 29.527 1.00 42.38 692 VAL A CA 1
ATOM 5512 C C . VAL A 1 692 ? -71.485 10.521 28.767 1.00 42.38 692 VAL A C 1
ATOM 5514 O O . VAL A 1 692 ? -71.505 11.749 28.844 1.00 42.38 692 VAL A O 1
ATOM 5517 N N . PRO A 1 693 ? -70.545 9.857 28.060 1.00 39.28 693 PRO A N 1
ATOM 5518 C CA . PRO A 1 693 ? -69.465 10.508 27.301 1.00 39.28 693 PRO A CA 1
ATOM 5519 C C . PRO A 1 693 ? -69.964 11.181 26.003 1.00 39.28 693 PRO A C 1
ATOM 5521 O O . PRO A 1 693 ? -71.009 10.769 25.492 1.00 39.28 693 PRO A O 1
ATOM 5524 N N . PRO A 1 694 ? -69.222 12.161 25.437 1.00 46.31 694 PRO A N 1
ATOM 5525 C CA . PRO A 1 694 ? -69.602 12.830 24.193 1.00 46.31 694 PRO A CA 1
ATOM 5526 C C . PRO A 1 694 ? -69.593 11.880 22.994 1.00 46.31 694 PRO A C 1
ATOM 5528 O O . PRO A 1 694 ? -68.759 10.975 22.888 1.00 46.31 694 PRO A O 1
ATOM 5531 N N . THR A 1 695 ? -70.531 12.107 22.074 1.00 44.25 695 THR A N 1
ATOM 5532 C CA . THR A 1 695 ? -70.618 11.374 20.805 1.00 44.25 695 THR A CA 1
ATOM 5533 C C . THR A 1 695 ? -69.884 12.171 19.730 1.00 44.25 695 THR A C 1
ATOM 5535 O O . THR A 1 695 ? -70.223 13.328 19.487 1.00 44.25 695 THR A O 1
ATOM 5538 N N . ILE A 1 696 ? -68.880 11.564 19.096 1.00 46.44 696 ILE A N 1
ATOM 5539 C CA . ILE A 1 696 ? -68.109 12.192 18.013 1.00 46.44 696 ILE A CA 1
ATOM 5540 C C . ILE A 1 696 ? -68.677 11.741 16.669 1.00 46.44 696 ILE A C 1
ATOM 5542 O O . ILE A 1 696 ? -68.914 10.544 16.470 1.00 46.44 696 ILE A O 1
ATOM 5546 N N . ASP A 1 697 ? -68.882 12.689 15.754 1.00 42.88 697 ASP A N 1
ATOM 5547 C CA . ASP A 1 697 ? -69.257 12.379 14.375 1.00 42.88 697 ASP A CA 1
ATOM 5548 C C . ASP A 1 697 ? -68.084 11.673 13.672 1.00 42.88 697 ASP A C 1
ATOM 5550 O O . ASP A 1 697 ? -66.977 12.201 13.555 1.00 42.88 697 ASP A O 1
ATOM 5554 N N . GLY A 1 698 ? -68.323 10.444 13.211 1.00 40.09 698 GLY A N 1
ATOM 5555 C CA . GLY A 1 698 ? -67.304 9.595 12.595 1.00 40.09 698 GLY A CA 1
ATOM 5556 C C . GLY A 1 698 ? -66.791 10.072 11.231 1.00 40.09 698 GLY A C 1
ATOM 5557 O O . GLY A 1 698 ? -65.826 9.490 10.739 1.00 40.09 698 GLY A O 1
ATOM 5558 N N . ALA A 1 699 ? -67.409 11.084 10.613 1.00 34.34 699 ALA A N 1
ATOM 5559 C CA . ALA A 1 699 ? -66.983 11.630 9.324 1.00 34.34 699 ALA A CA 1
ATOM 5560 C C . ALA A 1 699 ? -66.177 12.932 9.450 1.00 34.34 699 ALA A C 1
ATOM 5562 O O . ALA A 1 699 ? -65.248 13.135 8.670 1.00 34.34 699 ALA A O 1
ATOM 5563 N N . THR A 1 700 ? -66.515 13.799 10.408 1.00 40.78 700 THR A N 1
ATOM 5564 C CA . THR A 1 700 ? -65.871 15.117 10.577 1.00 40.78 700 THR A CA 1
ATOM 5565 C C . THR A 1 700 ? -64.907 15.168 11.757 1.00 40.78 700 THR A C 1
ATOM 5567 O O . THR A 1 700 ? -63.972 15.959 11.743 1.00 40.78 700 THR A O 1
ATOM 5570 N N . GLY A 1 701 ? -65.082 14.300 12.758 1.00 39.97 701 GLY A N 1
ATOM 5571 C CA . GLY A 1 701 ? -64.253 14.289 13.961 1.00 39.97 701 GLY A CA 1
ATOM 5572 C C . GLY A 1 701 ? -64.622 15.349 15.003 1.00 39.97 701 GLY A C 1
ATOM 5573 O O . GLY A 1 701 ? -63.913 15.451 16.002 1.00 39.97 701 GLY A O 1
ATOM 5574 N N . GLU A 1 702 ? -65.718 16.087 14.813 1.00 42.28 702 GLU A N 1
ATOM 5575 C CA . GLU A 1 702 ? -66.222 17.077 15.774 1.00 42.28 702 GLU A CA 1
ATOM 5576 C C . GLU A 1 702 ? -67.144 16.448 16.841 1.00 42.28 702 GLU A C 1
ATOM 5578 O O . GLU A 1 702 ? -67.834 15.448 16.600 1.00 42.28 702 GLU A O 1
ATOM 5583 N N . GLU A 1 703 ? -67.149 17.033 18.045 1.00 45.66 703 GLU A N 1
ATOM 5584 C CA . GLU A 1 703 ? -68.020 16.632 19.157 1.00 45.66 703 GLU A CA 1
ATOM 5585 C C . GLU A 1 703 ? -69.464 17.105 18.907 1.00 45.66 703 GLU A C 1
ATOM 5587 O O . GLU A 1 703 ? -69.706 18.272 18.610 1.00 45.66 703 GLU A O 1
ATOM 5592 N N . THR A 1 704 ? -70.449 16.215 19.054 1.00 52.06 704 THR A N 1
ATOM 5593 C CA . THR A 1 704 ? -71.876 16.587 18.996 1.00 52.06 704 THR A CA 1
ATOM 5594 C C . THR A 1 704 ? -72.451 16.777 20.406 1.00 52.06 704 THR A C 1
ATOM 5596 O O . THR A 1 704 ? -71.992 16.134 21.349 1.00 52.06 704 THR A O 1
ATOM 5599 N N . GLU A 1 705 ? -73.446 17.669 20.537 1.00 49.12 705 GLU A N 1
ATOM 5600 C CA . GLU A 1 705 ? -73.927 18.395 21.742 1.00 49.12 705 GLU A CA 1
ATOM 5601 C C . GLU A 1 705 ? -74.399 17.586 22.988 1.00 49.12 705 GLU A C 1
ATOM 5603 O O . GLU A 1 705 ? -75.228 18.065 23.764 1.00 49.12 705 GLU A O 1
ATOM 5608 N N . ALA A 1 706 ? -73.896 16.381 23.265 1.00 44.03 706 ALA A N 1
ATOM 5609 C CA . ALA A 1 706 ? -74.219 15.660 24.500 1.00 44.03 706 ALA A CA 1
ATOM 5610 C C . ALA A 1 706 ? -73.015 14.910 25.103 1.00 44.03 706 ALA A C 1
ATOM 5612 O O . ALA A 1 706 ? -72.786 13.749 24.775 1.00 44.03 706 ALA A O 1
ATOM 5613 N N . GLY A 1 707 ? -72.295 15.565 26.029 1.00 50.53 707 GLY A N 1
ATOM 5614 C CA . GLY A 1 707 ? -71.210 15.022 26.872 1.00 50.53 707 GLY A CA 1
ATOM 5615 C C . GLY A 1 707 ? -70.238 16.120 27.350 1.00 50.53 707 GLY A C 1
ATOM 5616 O O . GLY A 1 707 ? -70.436 17.275 26.989 1.00 50.53 707 GLY A O 1
ATOM 5617 N N . TRP A 1 708 ? -69.220 15.801 28.168 1.00 45.47 708 TRP A N 1
ATOM 5618 C CA . TRP A 1 708 ? -68.130 16.761 28.475 1.00 45.47 708 TRP A CA 1
ATOM 5619 C C . TRP A 1 708 ? -67.032 16.716 27.430 1.00 45.47 708 TRP A C 1
ATOM 5621 O O . TRP A 1 708 ? -66.696 15.632 26.955 1.00 45.47 708 TRP A O 1
ATOM 5631 N N . SER A 1 709 ? -66.429 17.870 27.172 1.00 47.31 709 SER A N 1
ATOM 5632 C CA . SER A 1 709 ? -65.327 18.039 26.231 1.00 47.31 709 SER A CA 1
ATOM 5633 C C . SER A 1 709 ? -63.966 17.708 26.855 1.00 47.31 709 SER A C 1
ATOM 5635 O O . SER A 1 709 ? -63.791 17.666 28.078 1.00 47.31 709 SER A O 1
ATOM 5637 N N . PHE A 1 710 ? -62.953 17.520 26.007 1.00 44.44 710 PHE A N 1
ATOM 5638 C CA . PHE A 1 710 ? -61.544 17.427 26.419 1.00 44.44 710 PHE A CA 1
ATOM 5639 C C . PHE A 1 710 ? -61.091 18.610 27.301 1.00 44.44 710 PHE A C 1
ATOM 5641 O O . PHE A 1 710 ? -60.335 18.414 28.255 1.00 44.44 710 PHE A O 1
ATOM 5648 N N . LEU A 1 711 ? -61.597 19.817 27.030 1.00 47.56 711 LEU A N 1
ATOM 5649 C CA . LEU A 1 711 ? -61.304 21.027 27.804 1.00 47.56 711 LEU A CA 1
ATOM 5650 C C . LEU A 1 711 ? -61.843 20.945 29.237 1.00 47.56 711 LEU A C 1
ATOM 5652 O O . LEU A 1 711 ? -61.144 21.340 30.169 1.00 47.56 711 LEU A O 1
ATOM 5656 N N . ASP A 1 712 ? -63.021 20.357 29.440 1.00 49.41 712 ASP A N 1
ATOM 5657 C CA . ASP A 1 712 ? -63.613 20.192 30.774 1.00 49.41 712 ASP A CA 1
ATOM 5658 C C . ASP A 1 712 ? -62.789 19.229 31.651 1.00 49.41 712 ASP A C 1
ATOM 5660 O O . ASP A 1 712 ? -62.637 19.432 32.859 1.00 49.41 712 ASP A O 1
ATOM 5664 N N . LEU A 1 713 ? -62.194 18.199 31.037 1.00 48.50 713 LEU A N 1
ATOM 5665 C CA . LEU A 1 713 ? -61.300 17.254 31.712 1.00 48.50 713 LEU A CA 1
ATOM 5666 C C . LEU A 1 713 ? -59.943 17.893 32.053 1.00 48.50 713 LEU A C 1
ATOM 5668 O O . LEU A 1 713 ? -59.393 17.650 33.130 1.00 48.50 713 LEU A O 1
ATOM 5672 N N . LEU A 1 714 ? -59.413 18.723 31.148 1.00 49.69 714 LEU A N 1
ATOM 5673 C CA . LEU A 1 714 ? -58.155 19.443 31.347 1.00 49.69 714 LEU A CA 1
ATOM 5674 C C . LEU A 1 714 ? -58.273 20.458 32.493 1.00 49.69 714 LEU A C 1
ATOM 5676 O O . LEU A 1 714 ? -57.378 20.553 33.332 1.00 49.69 714 LEU A O 1
ATOM 5680 N N . VAL A 1 715 ? -59.412 21.155 32.574 1.00 47.19 715 VAL A N 1
ATOM 5681 C CA . VAL A 1 715 ? -59.752 22.058 33.682 1.00 47.19 715 VAL A CA 1
ATOM 5682 C C . VAL A 1 715 ? -59.867 21.282 35.001 1.00 47.19 715 VAL A C 1
ATOM 5684 O O . VAL A 1 715 ? -59.286 21.692 36.002 1.00 47.19 715 VAL A O 1
ATOM 5687 N N . ALA A 1 716 ? -60.501 20.104 35.012 1.00 47.62 716 ALA A N 1
ATOM 5688 C CA . ALA A 1 716 ? -60.618 19.278 36.221 1.00 47.62 716 ALA A CA 1
ATOM 5689 C C . ALA A 1 716 ? -59.268 18.738 36.749 1.00 47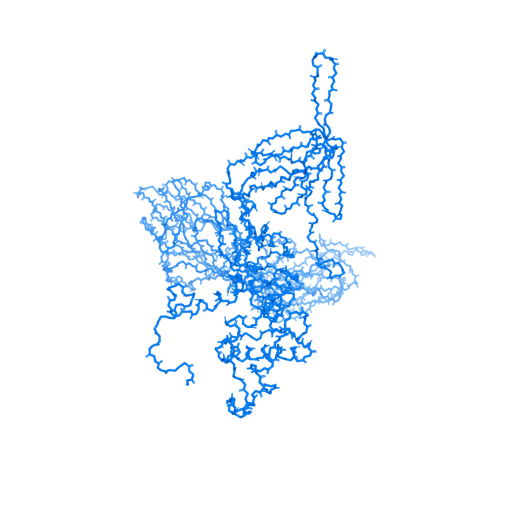.62 716 ALA A C 1
ATOM 5691 O O . ALA A 1 716 ? -59.094 18.585 37.965 1.00 47.62 716 ALA A O 1
ATOM 5692 N N . LEU A 1 717 ? -58.316 18.454 35.851 1.00 47.59 717 LEU A N 1
ATOM 5693 C CA . LEU A 1 717 ? -56.941 18.056 36.183 1.00 47.59 717 LEU A CA 1
ATOM 5694 C C . LEU A 1 717 ? -56.095 19.245 36.660 1.00 47.59 717 LEU A C 1
ATOM 5696 O O . LEU A 1 717 ? -55.378 19.112 37.652 1.00 47.59 717 LEU A O 1
ATOM 5700 N N . LYS A 1 718 ? -56.219 20.403 35.997 1.00 42.59 718 LYS A N 1
ATOM 5701 C CA . LYS A 1 718 ? -55.567 21.666 36.378 1.00 42.59 718 LYS A CA 1
ATOM 5702 C C . LYS A 1 718 ? -56.000 22.133 37.768 1.00 42.59 718 LYS A C 1
ATOM 5704 O O . LYS A 1 718 ? -55.157 22.483 38.587 1.00 42.59 718 LYS A O 1
ATOM 5709 N N . ASP A 1 719 ? -57.296 22.069 38.062 1.00 42.09 719 ASP A N 1
ATOM 5710 C CA . ASP A 1 719 ? -57.862 22.552 39.327 1.00 42.09 719 ASP A CA 1
ATOM 5711 C C . ASP A 1 719 ? -57.674 21.552 40.489 1.00 42.09 719 ASP A C 1
ATOM 5713 O O . ASP A 1 719 ? -58.212 21.735 41.582 1.00 42.09 719 ASP A O 1
ATOM 5717 N N . GLY A 1 720 ? -56.915 20.467 40.276 1.00 41.06 720 GLY A N 1
ATOM 5718 C CA . GLY A 1 720 ? -56.583 19.480 41.308 1.00 41.06 720 GLY A CA 1
ATOM 5719 C C . GLY A 1 720 ? -57.76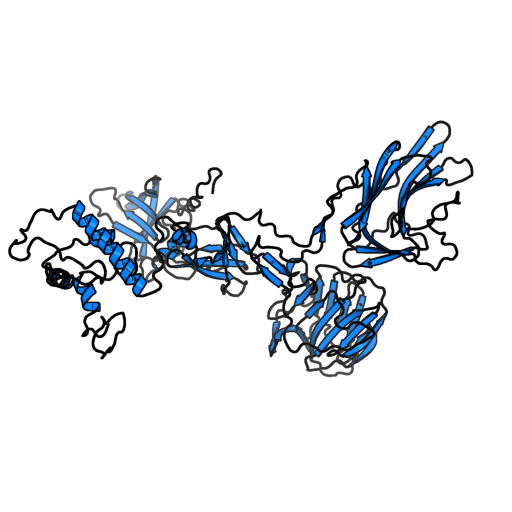9 18.634 41.777 1.00 41.06 720 GLY A C 1
ATOM 5720 O O . GLY A 1 720 ? -57.677 17.947 42.798 1.00 41.06 720 GLY A O 1
ATOM 5721 N N . THR A 1 721 ? -58.878 18.650 41.031 1.00 40.62 721 THR A N 1
ATOM 5722 C CA . THR A 1 721 ? -60.077 17.851 41.331 1.00 40.62 721 THR A CA 1
ATOM 5723 C C . THR A 1 721 ? -59.828 16.359 41.053 1.00 40.62 721 THR A C 1
ATOM 5725 O O . THR A 1 721 ? -60.513 15.495 41.602 1.00 40.62 721 THR A O 1
ATOM 5728 N N . TRP A 1 722 ? -58.789 16.038 40.270 1.00 40.00 722 TRP A N 1
ATOM 5729 C CA . TRP A 1 722 ? -58.265 14.690 40.044 1.00 40.00 722 TRP A CA 1
ATOM 5730 C C . TRP A 1 722 ? -56.812 14.558 40.521 1.00 40.00 722 TRP A C 1
ATOM 5732 O O . TRP A 1 722 ? -55.940 15.319 40.110 1.00 40.00 722 TRP A O 1
ATOM 5742 N N . LYS A 1 723 ? -56.525 13.540 41.345 1.00 41.50 723 LYS A N 1
ATOM 5743 C CA . LYS A 1 723 ? -55.152 13.127 41.680 1.00 41.50 723 LYS A CA 1
ATOM 5744 C C . LYS A 1 723 ? -54.811 11.850 40.919 1.00 41.50 723 LYS A C 1
ATOM 5746 O O . LYS A 1 723 ? -55.197 10.763 41.341 1.00 41.50 723 LYS A O 1
ATOM 5751 N N . ILE A 1 724 ? -54.088 11.974 39.810 1.00 41.25 724 ILE A N 1
ATOM 5752 C CA . ILE A 1 724 ? -53.480 10.820 39.137 1.00 41.25 724 ILE A CA 1
ATOM 5753 C C . ILE A 1 724 ? -52.163 10.501 39.854 1.00 41.25 724 ILE A C 1
ATOM 5755 O O . ILE A 1 724 ? -51.339 11.385 40.080 1.00 41.25 724 ILE A O 1
ATOM 5759 N N . ILE A 1 725 ? -51.975 9.242 40.251 1.00 38.53 725 ILE A N 1
ATOM 5760 C CA . ILE A 1 725 ? -50.740 8.777 40.895 1.00 38.53 725 ILE A CA 1
ATOM 5761 C C . ILE A 1 725 ? -49.631 8.729 39.833 1.00 38.53 725 ILE A C 1
ATOM 5763 O O . ILE A 1 725 ? -49.814 8.146 38.766 1.00 38.53 725 ILE A O 1
ATOM 5767 N N . THR A 1 726 ? -48.471 9.309 40.143 1.00 36.16 726 THR A N 1
ATOM 5768 C CA . THR A 1 726 ? -47.284 9.453 39.274 1.00 36.16 726 THR A CA 1
ATOM 5769 C C . THR A 1 726 ? -46.818 8.157 38.597 1.00 36.16 726 THR A C 1
ATOM 5771 O O . THR A 1 726 ? -46.306 8.204 37.483 1.00 36.16 726 THR A O 1
ATOM 5774 N N . GLY A 1 727 ? -47.062 6.991 39.207 1.00 33.12 727 GLY A N 1
ATOM 5775 C CA . GLY A 1 727 ? -46.741 5.687 38.613 1.00 33.12 727 GLY A CA 1
ATOM 5776 C C . GLY A 1 727 ? -47.560 5.322 37.365 1.00 33.12 727 GLY A C 1
ATOM 5777 O O . GLY A 1 727 ? -47.083 4.565 36.528 1.00 33.12 727 GLY A O 1
ATOM 5778 N N . VAL A 1 728 ? -48.763 5.882 37.200 1.00 37.84 728 VAL A N 1
ATOM 5779 C CA . VAL A 1 728 ? -49.670 5.549 36.083 1.00 37.84 728 VAL A CA 1
ATOM 5780 C C . VAL A 1 728 ? -49.238 6.245 34.786 1.00 37.84 728 VAL A C 1
ATOM 5782 O O . VAL A 1 728 ? -49.300 5.650 33.713 1.00 37.84 728 VAL A O 1
ATOM 5785 N N . VAL A 1 729 ? -48.715 7.472 34.877 1.00 35.09 729 VAL A N 1
ATOM 5786 C CA . VAL A 1 729 ? -48.247 8.256 33.717 1.00 35.09 729 VAL A CA 1
ATOM 5787 C C . VAL A 1 729 ? -46.980 7.643 33.107 1.00 35.09 729 VAL A C 1
ATOM 5789 O O . VAL A 1 729 ? -46.879 7.536 31.887 1.00 35.09 729 VAL A O 1
ATOM 5792 N N . GLY A 1 730 ? -46.057 7.150 33.942 1.00 35.59 730 GLY A N 1
ATOM 5793 C CA . GLY A 1 730 ? -44.837 6.479 33.477 1.00 35.59 730 GLY A CA 1
ATOM 5794 C C . GLY A 1 730 ? -45.098 5.169 32.725 1.00 35.59 730 GLY A C 1
ATOM 5795 O O . GLY A 1 730 ? -44.370 4.849 31.792 1.00 35.59 730 GLY A O 1
ATOM 5796 N N . SER A 1 731 ? -46.164 4.441 33.077 1.00 36.84 731 SER A N 1
ATOM 5797 C CA . SER A 1 731 ? -46.526 3.185 32.403 1.00 36.84 731 SER A CA 1
ATOM 5798 C C . SER A 1 731 ? -47.233 3.367 31.056 1.00 36.84 731 SER A C 1
ATOM 5800 O O . SER A 1 731 ? -47.181 2.468 30.226 1.00 36.84 731 SER A O 1
ATOM 5802 N N . VAL A 1 732 ? -47.876 4.518 30.831 1.00 36.69 732 VAL A N 1
ATOM 5803 C CA . VAL A 1 732 ? -48.682 4.787 29.625 1.00 36.69 732 VAL A CA 1
ATOM 5804 C C . VAL A 1 732 ? -47.904 5.610 28.590 1.00 36.69 732 VAL A C 1
ATOM 5806 O O . VAL A 1 732 ? -48.100 5.423 27.397 1.00 36.69 732 VAL A O 1
ATOM 5809 N N . PHE A 1 733 ? -46.977 6.476 29.017 1.00 36.94 733 PHE A N 1
ATOM 5810 C CA . PHE A 1 733 ? -46.197 7.354 28.126 1.00 36.94 733 PHE A CA 1
ATOM 5811 C C . PHE A 1 733 ? -44.704 6.989 28.031 1.00 36.94 733 PHE A C 1
ATOM 5813 O O . PHE A 1 733 ? -43.892 7.795 27.576 1.00 36.94 733 PHE A O 1
ATOM 5820 N N . GLY A 1 734 ? -44.328 5.777 28.448 1.00 31.75 734 GLY A N 1
ATOM 5821 C CA . GLY A 1 734 ? -42.945 5.301 28.608 1.00 31.75 734 GLY A CA 1
ATOM 5822 C C . GLY A 1 734 ? -42.080 5.164 27.341 1.00 31.75 734 GLY A C 1
ATOM 5823 O O . GLY A 1 734 ? -41.119 4.405 27.362 1.00 31.75 734 GLY A O 1
ATOM 5824 N N . GLY A 1 735 ? -42.386 5.876 26.252 1.00 31.56 735 GLY A N 1
ATOM 5825 C CA . GLY A 1 735 ? -41.599 5.882 25.011 1.00 31.56 735 GLY A CA 1
ATOM 5826 C C . GLY A 1 735 ? -40.726 7.123 24.788 1.00 31.56 735 GLY A C 1
ATOM 5827 O O . GLY A 1 735 ? -39.894 7.118 23.886 1.00 31.56 735 GLY A O 1
ATOM 5828 N N . VAL A 1 736 ? -40.875 8.189 25.584 1.00 31.23 736 VAL A N 1
ATOM 5829 C CA . VAL A 1 736 ? -40.085 9.427 25.428 1.00 31.23 736 VAL A CA 1
ATOM 5830 C C . VAL A 1 736 ? -39.417 9.777 26.755 1.00 31.23 736 VAL A C 1
ATOM 5832 O O . VAL A 1 736 ? -39.938 10.546 27.559 1.00 31.23 736 VAL A O 1
ATOM 5835 N N . ALA A 1 737 ? -38.230 9.220 26.992 1.00 31.09 737 ALA A N 1
ATOM 5836 C CA . ALA A 1 737 ? -37.441 9.482 28.200 1.00 31.09 737 ALA A CA 1
ATOM 5837 C C . ALA A 1 737 ? -36.917 10.937 28.311 1.00 31.09 737 ALA A C 1
ATOM 5839 O O . ALA A 1 737 ? -36.345 11.301 29.332 1.00 31.09 737 ALA A O 1
ATOM 5840 N N . GLY A 1 738 ? -37.131 11.787 27.298 1.00 32.22 738 GLY A N 1
ATOM 5841 C CA . GLY A 1 738 ? -36.594 13.153 27.249 1.00 32.22 738 GLY A CA 1
ATOM 5842 C C . GLY A 1 738 ? -37.455 14.267 27.861 1.00 32.22 738 GLY A C 1
ATOM 5843 O O . GLY A 1 738 ? -36.946 15.367 28.024 1.00 32.22 738 GLY A O 1
ATOM 5844 N N . ILE A 1 739 ? -38.733 14.038 28.197 1.00 32.34 739 ILE A N 1
ATOM 5845 C CA . ILE A 1 739 ? -39.642 15.136 28.614 1.00 32.34 739 ILE A CA 1
ATOM 5846 C C . ILE A 1 739 ? -39.990 15.117 30.116 1.00 32.34 739 ILE A C 1
ATOM 5848 O O . ILE A 1 739 ? -40.439 16.123 30.658 1.00 32.34 739 ILE A O 1
ATOM 5852 N N . VAL A 1 740 ? -39.762 14.016 30.839 1.00 31.09 740 VAL A N 1
ATOM 5853 C CA . VAL A 1 740 ? -40.380 13.830 32.173 1.00 31.09 740 VAL A CA 1
ATOM 5854 C C . VAL A 1 740 ? -39.402 13.980 33.350 1.00 31.09 740 VAL A C 1
ATOM 5856 O O . VAL A 1 740 ? -39.820 13.931 34.504 1.00 31.09 740 VAL A O 1
ATOM 5859 N N . SER A 1 741 ? -38.113 14.245 33.120 1.00 30.02 741 SER A N 1
ATOM 5860 C CA . SER A 1 741 ? -37.143 14.390 34.222 1.00 30.02 741 SER A CA 1
ATOM 5861 C C . SER A 1 741 ? -37.236 15.720 34.994 1.00 30.02 741 SER A C 1
ATOM 5863 O O . SER A 1 741 ? -36.586 15.858 36.026 1.00 30.02 741 SER A O 1
ATOM 5865 N N . GLY A 1 742 ? -38.065 16.679 34.559 1.00 35.00 742 GLY A N 1
ATOM 5866 C CA . GLY A 1 742 ? -38.158 18.018 35.166 1.00 35.00 742 GLY A CA 1
ATOM 5867 C C . GLY A 1 742 ? -39.439 18.351 35.945 1.00 35.00 742 GLY A C 1
ATOM 5868 O O . GLY A 1 742 ? -39.580 19.480 36.407 1.00 35.00 742 GLY A O 1
ATOM 5869 N N . VAL A 1 743 ? -40.400 17.435 36.094 1.00 31.38 743 VAL A N 1
ATOM 5870 C CA . VAL A 1 743 ? -41.763 17.807 36.524 1.00 31.38 743 VAL A CA 1
ATOM 5871 C C . VAL A 1 743 ? -42.125 17.176 37.872 1.00 31.38 743 VAL A C 1
ATOM 5873 O O . VAL A 1 743 ? -42.613 16.053 37.951 1.00 31.38 743 VAL A O 1
ATOM 5876 N N . VAL A 1 744 ? -41.912 17.928 38.958 1.00 34.56 744 VAL A N 1
ATOM 5877 C CA . VAL A 1 744 ? -42.263 17.522 40.339 1.00 34.56 744 VAL A CA 1
ATOM 5878 C C . VAL A 1 744 ? -43.777 17.656 40.614 1.00 34.56 744 VAL A C 1
ATOM 5880 O O . VAL A 1 744 ? -44.298 17.078 41.567 1.00 34.56 744 VAL A O 1
ATOM 5883 N N . SER A 1 745 ? -44.528 18.357 39.755 1.00 41.12 745 SER A N 1
ATOM 5884 C CA . SER A 1 745 ? -45.997 18.368 39.752 1.00 41.12 745 SER A CA 1
ATOM 5885 C C . SER A 1 745 ? -46.529 18.669 38.347 1.00 41.12 745 SER A C 1
ATOM 5887 O O . SER A 1 745 ? -45.934 19.477 37.643 1.00 41.12 745 SER A O 1
ATOM 5889 N N . VAL A 1 746 ? -47.647 18.057 37.932 1.00 38.12 746 VAL A N 1
ATOM 5890 C CA . VAL A 1 746 ? -48.275 18.294 36.609 1.00 38.12 746 VAL A CA 1
ATOM 5891 C C . VAL A 1 746 ? -48.600 19.780 36.378 1.00 38.12 746 VAL A C 1
ATOM 5893 O O . VAL A 1 746 ? -48.580 20.225 35.237 1.00 38.12 746 VAL A O 1
ATOM 5896 N N . GLY A 1 747 ? -48.803 20.572 37.439 1.00 39.41 747 GLY A N 1
ATOM 5897 C CA . GLY A 1 747 ? -48.930 22.032 37.337 1.00 39.41 747 GLY A CA 1
ATOM 5898 C C . GLY A 1 747 ? -47.700 22.686 36.699 1.00 39.41 747 GLY A C 1
ATOM 5899 O O . GLY A 1 747 ? -47.838 23.465 35.766 1.00 39.41 747 GLY A O 1
ATOM 5900 N N . ASN A 1 748 ? -46.499 22.238 37.071 1.00 39.34 748 ASN A N 1
ATOM 5901 C CA . ASN A 1 748 ? -45.238 22.760 36.537 1.00 39.34 748 ASN A CA 1
ATOM 5902 C C . ASN A 1 748 ? -45.040 22.425 35.046 1.00 39.34 748 ASN A C 1
ATOM 5904 O O . ASN A 1 748 ? -44.300 23.120 34.358 1.00 39.34 748 ASN A O 1
ATOM 5908 N N . TYR A 1 749 ? -45.674 21.355 34.544 1.00 40.88 749 TYR A N 1
ATOM 5909 C CA . TYR A 1 749 ? -45.667 21.035 33.112 1.00 40.88 749 TYR A CA 1
ATOM 5910 C C . TYR A 1 749 ? -46.494 22.048 32.319 1.00 40.88 749 TYR A C 1
ATOM 5912 O O . TYR A 1 749 ? -46.093 22.416 31.224 1.00 40.88 749 TYR A O 1
ATOM 5920 N N . PHE A 1 750 ? -47.613 22.526 32.872 1.00 43.00 750 PHE A N 1
ATOM 5921 C CA . PHE A 1 750 ? -48.468 23.518 32.217 1.00 43.00 750 PHE A CA 1
ATOM 5922 C C . PHE A 1 750 ? -47.987 24.962 32.419 1.00 43.00 750 PHE A C 1
ATOM 5924 O O . PHE A 1 750 ? -48.179 25.774 31.521 1.00 43.00 750 PHE A O 1
ATOM 5931 N N . ASP A 1 751 ? -47.269 25.260 33.507 1.00 42.19 751 ASP A N 1
ATOM 5932 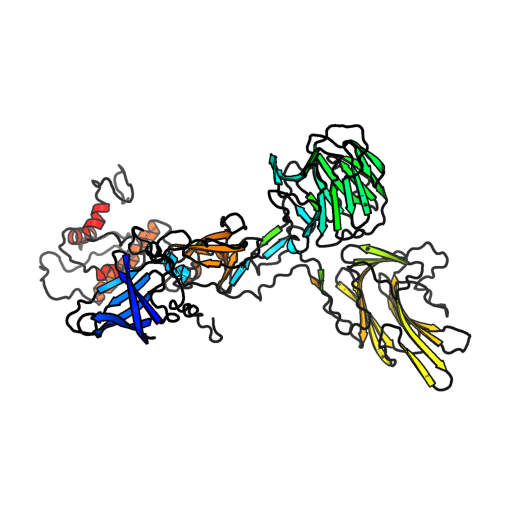C CA . ASP A 1 751 ? -46.599 26.557 33.716 1.00 42.19 751 ASP A CA 1
ATOM 5933 C C . ASP A 1 751 ? -45.468 26.812 32.695 1.00 42.19 751 ASP A C 1
ATOM 5935 O O . ASP A 1 751 ? -45.086 27.955 32.439 1.00 42.19 751 ASP A O 1
ATOM 5939 N N . ALA A 1 752 ? -44.945 25.755 32.058 1.00 42.12 752 ALA A N 1
ATOM 5940 C CA . ALA A 1 752 ? -44.026 25.865 30.921 1.00 42.12 752 ALA A CA 1
ATOM 5941 C C . ALA A 1 752 ? -44.715 26.339 29.621 1.00 42.12 752 ALA A C 1
ATOM 5943 O O . ALA A 1 752 ? -44.026 26.713 28.672 1.00 42.12 752 ALA A O 1
ATOM 5944 N N . TYR A 1 753 ? -46.054 26.330 29.585 1.00 41.19 753 TYR A N 1
ATOM 5945 C CA . TYR A 1 753 ? -46.895 26.831 28.490 1.00 41.19 753 TYR A CA 1
ATOM 5946 C C . TYR A 1 753 ? -47.644 28.121 28.867 1.00 41.19 753 TYR A C 1
ATOM 5948 O O . TYR A 1 753 ? -48.480 28.588 28.091 1.00 41.19 753 TYR A O 1
ATOM 5956 N N . ASP A 1 754 ? -47.377 28.689 30.049 1.00 43.75 754 ASP A N 1
ATOM 5957 C CA . ASP A 1 754 ? -47.943 29.972 30.453 1.00 43.75 754 ASP A CA 1
ATOM 5958 C C . ASP A 1 754 ? -47.353 31.096 29.589 1.00 43.75 754 ASP A C 1
ATOM 5960 O O . ASP A 1 754 ? -46.137 31.257 29.475 1.00 43.75 754 ASP A O 1
ATOM 5964 N N . VAL A 1 755 ? -48.239 31.879 28.976 1.00 43.44 755 VAL A N 1
ATOM 5965 C CA . VAL A 1 755 ? -47.908 32.967 28.045 1.00 43.44 755 VAL A CA 1
ATOM 5966 C C . VAL A 1 755 ? -47.153 34.099 28.759 1.00 43.44 755 VAL A C 1
ATOM 5968 O O . VAL A 1 755 ? -46.465 34.887 28.111 1.00 43.44 755 VAL A O 1
ATOM 5971 N N . GLU A 1 756 ? -47.243 34.173 30.091 1.00 43.97 756 GLU A N 1
ATOM 5972 C CA . GLU A 1 756 ? -46.528 35.153 30.915 1.00 43.97 756 GLU A CA 1
ATOM 5973 C C . GLU A 1 756 ? -45.152 34.669 31.413 1.00 43.97 756 GLU A C 1
ATOM 5975 O O . GLU A 1 756 ? -44.448 35.438 32.070 1.00 43.97 756 GLU A O 1
ATOM 5980 N N . ASN A 1 757 ? -44.730 33.436 31.092 1.00 45.75 757 ASN A N 1
ATOM 5981 C CA . ASN A 1 757 ? -43.447 32.886 31.529 1.00 45.75 757 ASN A CA 1
ATOM 5982 C C . ASN A 1 757 ? -42.305 33.241 30.544 1.00 45.75 757 ASN A C 1
ATOM 5984 O O . ASN A 1 757 ? -42.257 32.704 29.434 1.00 45.75 757 ASN A O 1
ATOM 5988 N N . PRO A 1 758 ? -41.356 34.122 30.919 1.00 44.78 758 PRO A N 1
ATOM 5989 C CA . PRO A 1 758 ? -40.298 34.586 30.019 1.00 44.78 758 PRO A CA 1
ATOM 5990 C C . PRO A 1 758 ? -39.240 33.523 29.669 1.00 44.78 758 PRO A C 1
ATOM 5992 O O . PRO A 1 758 ? -38.478 33.748 28.731 1.00 44.78 758 PRO A O 1
ATOM 5995 N N . ASP A 1 759 ? -39.219 32.373 30.358 1.00 43.12 759 ASP A N 1
ATOM 5996 C CA . ASP A 1 759 ? -38.243 31.284 30.163 1.00 43.12 759 ASP A CA 1
ATOM 5997 C C . ASP A 1 759 ? -38.860 30.016 29.522 1.00 43.12 759 ASP A C 1
ATOM 5999 O O . ASP A 1 759 ? -38.331 28.910 29.660 1.00 43.12 759 ASP A O 1
ATOM 6003 N N . GLY A 1 760 ? -39.990 30.144 28.814 1.00 45.25 760 GLY A N 1
ATOM 6004 C CA . GLY A 1 760 ? -40.641 29.026 28.120 1.00 45.25 760 GLY A CA 1
ATOM 6005 C C . GLY A 1 760 ? -39.694 28.284 27.160 1.00 45.25 760 GLY A C 1
ATOM 6006 O O . GLY A 1 760 ? -39.158 28.866 26.217 1.00 45.25 760 GLY A O 1
ATOM 6007 N N . VAL A 1 761 ? -39.533 26.970 27.369 1.00 38.22 761 VAL A N 1
ATOM 6008 C CA . VAL A 1 761 ? -38.518 26.087 26.741 1.00 38.22 761 VAL A CA 1
ATOM 6009 C C . VAL A 1 761 ? -38.621 25.987 25.206 1.00 38.22 761 VAL A C 1
ATOM 6011 O O . VAL A 1 761 ? -37.711 25.472 24.559 1.00 38.22 761 VAL A O 1
ATOM 6014 N N . LEU A 1 762 ? -39.683 26.519 24.592 1.00 36.28 762 LEU A N 1
ATOM 6015 C CA . LEU A 1 762 ? -39.903 26.461 23.140 1.00 36.28 762 LEU A CA 1
ATOM 6016 C C . LEU A 1 762 ? -39.963 27.820 22.428 1.00 36.28 762 LEU A C 1
ATOM 6018 O O . LEU A 1 762 ? -40.163 27.841 21.217 1.00 36.28 762 LEU A O 1
ATOM 6022 N N . GLY A 1 763 ? -39.764 28.949 23.121 1.00 34.03 763 GLY A N 1
ATOM 6023 C CA . GLY A 1 763 ? -39.581 30.248 22.459 1.00 34.03 763 GLY A CA 1
ATOM 6024 C C . GLY A 1 763 ? -40.684 30.656 21.467 1.00 34.03 763 GLY A C 1
ATOM 6025 O O . GLY A 1 763 ? -40.387 31.316 20.470 1.00 34.03 763 GLY A O 1
ATOM 6026 N N . ILE A 1 764 ? -41.950 30.292 21.706 1.00 36.06 764 ILE A N 1
ATOM 6027 C CA . ILE A 1 764 ? -43.078 30.784 20.898 1.00 36.06 764 ILE A CA 1
ATOM 6028 C C . ILE A 1 764 ? -43.421 32.196 21.383 1.00 36.06 764 ILE A C 1
ATOM 6030 O O . ILE A 1 764 ? -44.313 32.406 22.199 1.00 36.06 764 ILE A O 1
ATOM 6034 N N . VAL A 1 765 ? -42.666 33.183 20.902 1.00 32.47 765 VAL A N 1
ATOM 6035 C CA . VAL A 1 765 ? -42.944 34.601 21.141 1.00 32.47 765 VAL A CA 1
ATOM 6036 C C . VAL A 1 765 ? -43.732 35.144 19.949 1.00 32.47 765 VAL A C 1
ATOM 6038 O O . VAL A 1 765 ? -43.217 35.197 18.835 1.00 32.47 765 VAL A O 1
ATOM 6041 N N . ASN A 1 766 ? -44.963 35.589 20.214 1.00 34.72 766 ASN A N 1
ATOM 6042 C CA . ASN A 1 766 ? -45.891 36.267 19.298 1.00 34.72 766 ASN A CA 1
ATOM 6043 C C . ASN A 1 766 ? -46.363 35.467 18.073 1.00 34.72 766 ASN A C 1
ATOM 6045 O O . ASN A 1 766 ? -45.836 35.620 16.972 1.00 34.72 766 ASN A O 1
ATOM 6049 N N . TYR A 1 767 ? -47.493 34.771 18.223 1.00 32.50 767 TYR A N 1
ATOM 6050 C CA . TYR A 1 767 ? -48.415 34.572 17.104 1.00 32.50 767 TYR A CA 1
ATOM 6051 C C . TYR A 1 767 ? -49.650 35.454 17.320 1.00 32.50 767 TYR A C 1
ATOM 6053 O O . TYR A 1 767 ? -50.484 35.191 18.178 1.00 32.50 767 TYR A O 1
ATOM 6061 N N . GLY A 1 768 ? -49.710 36.565 16.585 1.00 34.56 768 GLY A N 1
ATOM 6062 C CA . GLY A 1 768 ? -50.824 37.519 16.583 1.00 34.56 768 GLY A CA 1
ATOM 6063 C C . GLY A 1 768 ? -51.813 37.263 15.443 1.00 34.56 768 GLY A C 1
ATOM 6064 O O . GLY A 1 768 ? -52.187 38.207 14.751 1.00 34.56 768 GLY A O 1
ATOM 6065 N N . GLY A 1 769 ? -52.171 36.001 15.203 1.00 30.98 769 GLY A N 1
ATOM 6066 C CA . GLY A 1 769 ? -53.204 35.598 14.246 1.00 30.98 769 GLY A CA 1
ATOM 6067 C C . GLY A 1 769 ? -54.330 34.874 14.976 1.00 30.98 769 GLY A C 1
ATOM 6068 O O . GLY A 1 769 ? -54.049 34.091 15.880 1.00 30.98 769 GLY A O 1
ATOM 6069 N N . GLU A 1 770 ? -55.580 35.186 14.632 1.00 37.00 770 GLU A N 1
ATOM 6070 C CA . GLU A 1 770 ? -56.759 34.524 15.196 1.00 37.00 770 GLU A CA 1
ATOM 6071 C C . GLU A 1 770 ? -56.789 33.044 14.773 1.00 37.00 770 GLU A C 1
ATOM 6073 O O . GLU A 1 770 ? -56.659 32.739 13.592 1.00 37.00 770 GLU A O 1
ATOM 6078 N N . ASP A 1 771 ? -56.942 32.186 15.784 1.00 40.84 771 ASP A N 1
ATOM 6079 C CA . ASP A 1 771 ? -57.096 30.726 15.792 1.00 40.84 771 ASP A CA 1
ATOM 6080 C C . ASP A 1 771 ? -55.923 29.823 15.358 1.00 40.84 771 ASP A C 1
ATOM 6082 O O . ASP A 1 771 ? -55.412 29.847 14.245 1.00 40.84 771 ASP A O 1
ATOM 6086 N N . ILE A 1 772 ? -55.535 28.942 16.294 1.00 33.59 772 ILE A N 1
ATOM 6087 C CA . ILE A 1 772 ? -54.587 27.826 16.117 1.00 33.59 772 ILE A CA 1
ATOM 6088 C C . ILE A 1 772 ? -55.301 26.538 15.647 1.00 33.59 772 ILE A C 1
ATOM 6090 O O . ILE A 1 772 ? -54.691 25.473 15.602 1.00 33.59 772 ILE A O 1
ATOM 6094 N N . TRP A 1 773 ? -56.599 26.624 15.331 1.00 37.97 773 TRP A N 1
ATOM 6095 C CA . TRP A 1 773 ? -57.463 25.476 15.025 1.00 37.97 773 TRP A CA 1
ATOM 6096 C C . TRP A 1 773 ? -58.378 25.682 13.806 1.00 37.97 773 TRP A C 1
ATOM 6098 O O . TRP A 1 773 ? -59.455 25.092 13.766 1.00 37.97 773 TRP A O 1
ATOM 6108 N N . ASP A 1 774 ? -57.938 26.466 12.819 1.00 31.22 774 ASP A N 1
ATOM 6109 C CA . ASP A 1 774 ? -58.526 26.475 11.466 1.00 31.22 774 ASP A CA 1
ATOM 6110 C C . ASP A 1 774 ? -57.562 25.839 10.447 1.00 31.22 774 ASP A C 1
ATOM 6112 O O . ASP A 1 774 ? -56.351 26.179 10.477 1.00 31.22 774 ASP A O 1
#

Radius of gyration: 41.96 Å; chains: 1; bounding box: 108×94×123 Å

Secondary structure (DSSP, 8-state):
--TTS----------GGG--EEEESSTT---EEEEE-SEETTTTEEEEE-TT--EEEEEEEEEEEETTTTEEEEEEEEEEEETTTTEEEEEEEEEEEEE-SS-EEEEE--SSTTS--EEEEEEEBPTTS-BGGG--HHHHHHHH---SEEEEPEEEES-S-EEEEE--SSS----STTTTT-EEEEEES----B---BTTB--EEE-SS-EEEEEEPSS--BTS-EEEEEEEEEE----S---TTEEEEETTEEEEEE-SSEEEETTTEEEEEPPSSSEEEEEEEEETTEEEEEETTEEEEEEE----B-SEEEEEE-SSS-SEEEEEEEEEESS-SS-STT---PPPSSPPPPSEEEE-TTSS--B---EEE---TT--SPP--TTSSS---TTEEEESSEEEEE-SS-EEEEE-TT-TT---TT----SS----EEEEEEEEEEEETTEEEEEE-TT----TTSEEEEEEEETT--EEEEEEE--SSPPPEEEEETTEEEEEEEEE-SSTT--EEEEEEEEEEPTT-EEEEEEEEEEESS------EEE-----GGG--TTEEEES-SSPP-EEEESSPPPSSPPTTEEEEEEETTEEEEEEEE-SS-EEE--EEEE-SS-EEEGGGEETTTTEEHHHHHSSTT-PPP--SHHHHHHHHHHHHHHHHHHHHHH-S--SS----TTS--S-PPEEPTTT-PEESSS--HHHHHHHHHTTS----HHHHHHHSTT-TTSSTT-SSHHHHHHTT-TT-TT-TT------SS-S--

Organism: NCBI:txid1673721

Foldseek 3Di:
DPPVPDDPQFDDDDPLLDDFFFWQLDQVSPDTDGRDGCHPVPVQWGWDAASVRDTDIWGFPDWDADPVVRKIKTKTWDWDQDPVVGDIDIDIWIWIWHDDQFWIKIWTPDPDPPDDIDIGTIWGQDLVRHTSVPADPFLSLFQSDDFPAAFAFDKFFLDPFWQFKAFQLQDRQTLASCRVQKDKDWPDDDFRDWDQPDQSRIWGKFALAKTKIKIFTSFFLFQAKKKKKWKKAFADDPDPDQPFFKFKDQANFTQWTGFQWFIAGGRDHTQHTDDHPDIWMWMWIDEPQKTFIDIQQFTRDIDGHSDTGGRMMMTIDHNPRGRMMIIGTTTMTSHGPDYDDGHGDHDDPHHDDYSIDGHHFQDPDRWDPFDKDDDCPQFLADWAFQQDDPRPCVPKDAFPPWDWGRDHQWIKIAGNPPDPPQDFPPPPDDLDDPRHAIKDWFFKWFDDPPDTDTDGDPGGDDDAQFKKKKWFAAPVRDIDIFIDGHHLDDDWRWDADPQGIWIWDKHDDDDVPRSMITTMIGDHGGHVHMTITRTIGMHTDDDDDDDTDRDTGDGHPPPDDASYKYWHDPWGAPEEGTRDDDDSDDDANYKYFHTDPQFTPWIWGDRVPDTDTTFMWGHRRPDTDGRRQAGSVVRDGVVCCCPDPNHDDPQPDPVSVVVVVVVLVVVVVVVCVVPDDDDDDDDDDCVVADPDAFDADPPPRDTDDDHDDPVVVVVCVLVVVDDDDPVVCCVSVVPDPPPPPPPPDVNVVCVLVPPPDPPNPPPPDDDPDPDPPD

Sequence (774 aa):
CNSLNQPFVAKAQSSATDIKYDYITNNDNSTTINDSQVIDVADGVLNVITETGDHFEYYIDQITFDFDNRQYTVNAYDYTYNITNNYYEYNYYTYNISYNVTNTYINYIGSTAEFVPTEYKLYYELPDGRSSADLTADEIAGMSFQFYDVINYAKSATDTYIRALYHFDGDTDDSSYFSTQGDFTWTAGASLTYMESGAFNGALYLDSNSHDFRIKLPSRFSSGDFTLQFRYYQASQADTLTNRENYIKLGNTQVMTWDEATLYKSTSTSMGPLSIGSWQELAITRSGGYLYFYHNGLCIGSLSTSAVFTEYITFHFGSTSRSYSMLDELRVLNYAIASGTGSSYACTTVPHDTNLVLVLPGGAYPIADEYWDFNNEGNLLSFQDFTRNPLSLPPWQSLSPFSYAVYDGYVTLSYSGTNPYGRDPNDQDSTSGYQGGLNYYIGTYYKSGKSAYWTAGPHIDFTIGETYTFSVVDRNGTVYSNTFVADYYAASKKVEFEWGSLIYWTSSYGTTGSGKYNVFLSIMVNKGSSLDIVYAELVQGSTPNTGHEFINCIYSSDELKPNTAAVQTDIPITGYTVGGVRPTFPKRGQVWFTVENKRVQGCYVYTGTAWEAVNCRYYTGSRWIPIYAFDMDTLADLWDIADGDNAMVQITTESGFWNWWKAQWLDFRSWLSTHGIGGSGTTVNPTVLPTVPPTIDGATGEETEAGWSFLDLLVALKDGTWKIITGVVGSVFGGVAGIVSGVVSVGNYFDAYDVENPDGVLGIVNYGGEDIWD

InterPro domains:
  IPR013320 Concanavalin A-like lectin/glucanase domain superfamily [SSF49899] (161-337)